Protein AF-A0A7J4K0M2-F1 (afdb_monomer_lite)

Organism: NCBI:txid3101447

Structure (mmCIF, N/CA/C/O backbone):
data_AF-A0A7J4K0M2-F1
#
_entry.id   AF-A0A7J4K0M2-F1
#
loop_
_atom_site.group_PDB
_atom_site.id
_atom_site.type_symbol
_atom_site.label_atom_id
_atom_site.label_alt_id
_atom_site.label_comp_id
_atom_site.label_asym_id
_atom_site.label_entity_id
_atom_site.label_seq_id
_atom_site.pdbx_PDB_ins_code
_atom_site.Cartn_x
_atom_site.Cartn_y
_atom_site.Cartn_z
_atom_site.occupancy
_atom_site.B_iso_or_equiv
_atom_site.auth_seq_id
_atom_site.auth_comp_id
_atom_site.auth_asym_id
_atom_site.auth_atom_id
_atom_site.pdbx_PDB_model_num
ATOM 1 N N . MET A 1 1 ? -22.565 -13.867 -34.233 1.00 44.91 1 MET A N 1
ATOM 2 C CA . MET A 1 1 ? -23.726 -13.096 -33.712 1.00 44.91 1 MET A CA 1
ATOM 3 C C . MET A 1 1 ? -25.072 -13.389 -34.415 1.00 44.91 1 MET A C 1
ATOM 5 O O . MET A 1 1 ? -25.960 -12.547 -34.365 1.00 44.91 1 MET A O 1
ATOM 9 N N . LYS A 1 2 ? -25.296 -14.571 -35.024 1.00 45.34 2 LYS A N 1
ATOM 10 C CA . LYS A 1 2 ? -26.589 -14.912 -35.670 1.00 45.34 2 LYS A CA 1
ATOM 11 C C . LYS A 1 2 ? -27.411 -16.004 -34.957 1.00 45.34 2 LYS A C 1
ATOM 13 O O . LYS A 1 2 ? -28.604 -16.090 -35.205 1.00 45.34 2 LYS A O 1
ATOM 18 N N . SER A 1 3 ? -26.832 -16.767 -34.023 1.00 48.00 3 SER A N 1
ATOM 19 C CA . SER A 1 3 ? -27.530 -17.862 -33.319 1.00 48.00 3 SER A CA 1
ATOM 20 C C . SER A 1 3 ? -28.345 -17.417 -32.094 1.00 48.00 3 SER A C 1
ATOM 22 O O . SER A 1 3 ? -29.377 -18.010 -31.801 1.00 48.00 3 SER A O 1
ATOM 24 N N . GLY A 1 4 ? -27.950 -16.333 -31.414 1.00 55.62 4 GLY A N 1
ATOM 25 C CA . GLY A 1 4 ? -28.650 -15.850 -30.212 1.00 55.62 4 GLY A CA 1
ATOM 26 C C . GLY A 1 4 ? -30.028 -15.227 -30.479 1.00 55.62 4 GLY A C 1
ATOM 27 O O . GLY A 1 4 ? -30.921 -15.330 -29.644 1.00 55.62 4 GLY A O 1
ATOM 28 N N . LYS A 1 5 ? -30.239 -14.633 -31.664 1.00 64.31 5 LYS A N 1
ATOM 29 C CA . LYS A 1 5 ? -31.531 -14.021 -32.028 1.00 64.31 5 LYS A CA 1
ATOM 30 C C . LYS A 1 5 ? -32.625 -15.057 -32.294 1.00 64.31 5 LYS A C 1
ATOM 32 O O . LYS A 1 5 ? -33.786 -14.775 -32.028 1.00 64.31 5 LYS A O 1
ATOM 37 N N . LEU A 1 6 ? -32.262 -16.252 -32.768 1.00 68.00 6 LEU A N 1
ATOM 38 C CA . LEU A 1 6 ? -33.229 -17.318 -33.033 1.00 68.00 6 LEU A CA 1
ATOM 39 C C . LEU A 1 6 ? -33.710 -17.970 -31.729 1.00 68.00 6 LEU A C 1
ATOM 41 O O . LEU A 1 6 ? -34.905 -18.176 -31.561 1.00 68.00 6 LEU A O 1
ATOM 45 N N . ALA A 1 7 ? -32.802 -18.197 -30.774 1.00 73.31 7 ALA A N 1
ATOM 46 C CA . ALA A 1 7 ? -33.164 -18.703 -29.450 1.00 73.31 7 ALA A CA 1
ATOM 47 C C . ALA A 1 7 ? -34.075 -17.722 -28.694 1.00 73.31 7 ALA A C 1
ATOM 49 O O . ALA A 1 7 ? -35.060 -18.144 -28.099 1.00 73.31 7 ALA A O 1
ATOM 50 N N . LEU A 1 8 ? -33.803 -16.413 -28.789 1.00 72.25 8 LEU A N 1
ATOM 51 C CA . LEU A 1 8 ? -34.646 -15.380 -28.185 1.00 72.25 8 LEU A CA 1
ATOM 52 C C . LEU A 1 8 ? -36.033 -15.302 -28.846 1.00 72.25 8 LEU A C 1
ATOM 54 O O . LEU A 1 8 ? -37.028 -15.178 -28.144 1.00 72.25 8 LEU A O 1
ATOM 58 N N . LEU A 1 9 ? -36.121 -15.435 -30.174 1.00 76.62 9 LEU A N 1
ATOM 59 C CA . LEU A 1 9 ? -37.403 -15.465 -30.890 1.00 76.62 9 LEU A CA 1
ATOM 60 C C . LEU A 1 9 ? -38.241 -16.703 -30.546 1.00 76.62 9 LEU A C 1
ATOM 62 O O . LEU A 1 9 ? -39.452 -16.581 -30.394 1.00 76.62 9 LEU A O 1
ATOM 66 N N . VAL A 1 10 ? -37.612 -17.869 -30.369 1.00 79.38 10 VAL A N 1
ATOM 67 C CA . VAL A 1 10 ? -38.305 -19.099 -29.945 1.00 79.38 10 VAL A CA 1
ATOM 68 C C . VAL A 1 10 ? -38.773 -18.992 -28.492 1.00 79.38 10 VAL A C 1
ATOM 70 O O . VAL A 1 10 ? -39.888 -19.404 -28.187 1.00 79.38 10 VAL A O 1
ATOM 73 N N . LEU A 1 11 ? -37.981 -18.373 -27.610 1.00 78.12 11 LEU A N 1
ATOM 74 C CA . LEU A 1 11 ? -38.375 -18.112 -26.221 1.00 78.12 11 LEU A CA 1
ATOM 75 C C . LEU A 1 11 ? -39.518 -17.097 -26.129 1.00 78.12 11 LEU A C 1
ATOM 77 O O . LEU A 1 11 ? -40.453 -17.321 -25.369 1.00 78.12 11 LEU A O 1
ATOM 81 N N . ILE A 1 12 ? -39.493 -16.032 -26.938 1.00 76.38 12 ILE A N 1
ATOM 82 C CA . ILE A 1 12 ? -40.588 -15.055 -27.025 1.00 76.38 12 ILE A CA 1
ATOM 83 C C . ILE A 1 12 ? -41.847 -15.717 -27.596 1.00 76.38 12 ILE A C 1
ATOM 85 O O . ILE A 1 12 ? -42.924 -15.522 -27.047 1.00 76.38 12 ILE A O 1
ATOM 89 N N . ALA A 1 13 ? -41.735 -16.550 -28.635 1.00 75.94 13 ALA A N 1
ATOM 90 C CA . ALA A 1 13 ? -42.877 -17.275 -29.195 1.00 75.94 13 ALA A CA 1
ATOM 91 C C . ALA A 1 13 ? -43.471 -18.289 -28.201 1.00 75.94 13 ALA A C 1
ATOM 93 O O . ALA A 1 13 ? -44.691 -18.393 -28.094 1.00 75.94 13 ALA A O 1
ATOM 94 N N . ALA A 1 14 ? -42.631 -18.985 -27.429 1.00 75.94 14 ALA A N 1
ATOM 95 C CA . ALA A 1 14 ? -43.069 -19.892 -26.370 1.00 75.94 14 ALA A CA 1
ATOM 96 C C . ALA A 1 14 ? -43.711 -19.142 -25.191 1.00 75.94 14 ALA A C 1
ATOM 98 O O . ALA A 1 14 ? -44.713 -19.613 -24.657 1.00 75.94 14 ALA A O 1
ATOM 99 N N . LEU A 1 15 ? -43.202 -17.957 -24.824 1.00 68.38 15 LEU A N 1
ATOM 100 C CA . LEU A 1 15 ? -43.820 -17.098 -23.808 1.00 68.38 15 LEU A CA 1
ATOM 101 C C . LEU A 1 15 ? -45.160 -16.527 -24.287 1.00 68.38 15 LEU A C 1
ATOM 103 O O . LEU A 1 15 ? -46.108 -16.481 -23.514 1.00 68.38 15 LEU A O 1
ATOM 107 N N . VAL A 1 16 ? -45.265 -16.134 -25.560 1.00 70.81 16 VAL A N 1
ATOM 108 C CA . VAL A 1 16 ? -46.519 -15.663 -26.169 1.00 70.81 16 VAL A CA 1
ATOM 109 C C . VAL A 1 16 ? -47.541 -16.800 -26.256 1.00 70.81 16 VAL A C 1
ATOM 111 O O . VAL A 1 16 ? -48.715 -16.566 -25.987 1.00 70.81 16 VAL A O 1
ATOM 114 N N . LEU A 1 17 ? -47.118 -18.042 -26.529 1.00 62.41 17 LEU A N 1
ATOM 115 C CA . LEU A 1 17 ? -47.999 -19.213 -26.448 1.00 62.41 17 LEU A CA 1
ATOM 116 C C . LEU A 1 17 ? -48.424 -19.519 -25.002 1.00 62.41 17 LEU A C 1
ATOM 118 O O . LEU A 1 17 ? -49.601 -19.758 -24.758 1.00 62.41 17 LEU A O 1
ATOM 122 N N . LEU A 1 18 ? -47.510 -19.461 -24.029 1.00 58.25 18 LEU A N 1
ATOM 123 C CA . LEU A 1 18 ? -47.832 -19.672 -22.610 1.00 58.25 18 LEU A CA 1
ATOM 124 C C . LEU A 1 18 ? -48.759 -18.579 -22.048 1.00 58.25 18 LEU A C 1
ATOM 126 O O . LEU A 1 18 ? -49.640 -18.889 -21.249 1.00 58.25 18 LEU A O 1
ATOM 130 N N . LEU A 1 19 ? -48.627 -17.334 -22.514 1.00 54.62 19 LEU A N 1
ATOM 131 C CA . LEU A 1 19 ? -49.538 -16.230 -22.186 1.00 54.62 19 LEU A CA 1
ATOM 132 C C . LEU A 1 19 ? -50.875 -16.309 -22.946 1.00 54.62 19 LEU A C 1
ATOM 134 O O . LEU A 1 19 ? -51.877 -15.789 -22.463 1.00 54.62 19 LEU A O 1
ATOM 138 N N . ALA A 1 20 ? -50.928 -16.988 -24.097 1.00 52.66 20 ALA A N 1
ATOM 139 C CA . ALA A 1 20 ? -52.177 -17.252 -24.816 1.00 52.66 20 ALA A CA 1
ATOM 140 C C . ALA A 1 20 ? -53.001 -18.394 -24.183 1.00 52.66 20 ALA A C 1
ATOM 142 O O . ALA A 1 20 ? -54.226 -18.397 -24.301 1.00 52.66 20 ALA A O 1
ATOM 143 N N . PHE A 1 21 ? -52.359 -19.331 -23.471 1.00 49.94 21 PHE A N 1
ATOM 144 C CA . PHE A 1 21 ? -53.031 -20.436 -22.768 1.00 49.94 21 PHE A CA 1
ATOM 145 C C . PHE A 1 21 ? -53.346 -20.157 -21.289 1.00 49.94 21 PHE A C 1
ATOM 147 O O . PHE A 1 21 ? -54.153 -20.876 -20.703 1.00 49.94 21 PHE A O 1
ATOM 154 N N . SER A 1 22 ? -52.821 -19.078 -20.699 1.00 45.56 22 SER A N 1
ATOM 155 C CA . SER A 1 22 ? -53.290 -18.550 -19.406 1.00 45.56 22 SER A CA 1
ATOM 156 C C . SER A 1 22 ? -54.502 -17.623 -19.544 1.00 45.56 22 SER A C 1
ATOM 158 O O . SER A 1 22 ? -54.802 -16.838 -18.641 1.00 45.56 22 SER A O 1
ATOM 160 N N . GLY A 1 23 ? -55.236 -17.745 -20.658 1.00 41.16 23 GLY A N 1
ATOM 161 C CA . GLY A 1 23 ? -56.584 -17.227 -20.809 1.00 41.16 23 GLY A CA 1
ATOM 162 C C . GLY A 1 23 ? -57.486 -17.819 -19.735 1.00 41.16 23 GLY A C 1
ATOM 163 O O . GLY A 1 23 ? -58.198 -18.794 -19.972 1.00 41.16 23 GLY A O 1
ATOM 164 N N . CYS A 1 24 ? -57.473 -17.203 -18.550 1.00 40.94 24 CYS A N 1
ATOM 165 C CA . CYS A 1 24 ? -58.581 -17.233 -17.623 1.00 40.94 24 CYS A CA 1
ATOM 166 C C . CYS A 1 24 ? -59.813 -16.978 -18.472 1.00 40.94 24 CYS A C 1
ATOM 168 O O . CYS A 1 24 ? -60.015 -15.874 -18.986 1.00 40.94 24 CYS A O 1
ATOM 170 N N . VAL A 1 25 ? -60.607 -18.031 -18.645 1.00 42.66 25 VAL A N 1
ATOM 171 C CA . VAL A 1 25 ? -61.993 -17.933 -19.047 1.00 42.66 25 VAL A CA 1
ATOM 172 C C . VAL A 1 25 ? -62.579 -16.920 -18.077 1.00 42.66 25 VAL A C 1
ATOM 174 O O . VAL A 1 25 ? -62.944 -17.259 -16.951 1.00 42.66 25 VAL A O 1
ATOM 177 N N . LYS A 1 26 ? -62.653 -15.649 -18.493 1.00 42.09 26 LYS A N 1
ATOM 178 C CA . LYS A 1 26 ? -63.686 -14.759 -18.001 1.00 42.09 26 LYS A CA 1
ATOM 179 C C . LYS A 1 26 ? -64.941 -15.501 -18.408 1.00 42.09 26 LYS A C 1
ATOM 181 O O . LYS A 1 26 ? -65.437 -15.340 -19.522 1.00 42.09 26 LYS A O 1
ATOM 186 N N . LYS A 1 27 ? -65.440 -16.369 -17.515 1.00 36.16 27 LYS A N 1
ATOM 187 C CA . LYS A 1 27 ? -66.864 -16.637 -17.457 1.00 36.16 27 LYS A CA 1
ATOM 188 C C . LYS A 1 27 ? -67.434 -15.240 -17.598 1.00 36.16 27 LYS A C 1
ATOM 190 O O . LYS A 1 27 ? -67.115 -14.370 -16.785 1.00 36.16 27 LYS A O 1
ATOM 195 N N . LYS A 1 28 ? -68.170 -14.999 -18.682 1.00 41.06 28 LYS A N 1
ATOM 196 C CA . LYS A 1 28 ? -69.174 -13.951 -18.690 1.00 41.06 28 LYS A CA 1
ATOM 197 C C . LYS A 1 28 ? -70.063 -14.327 -17.509 1.00 41.06 28 LYS A C 1
ATOM 199 O O . LYS A 1 28 ? -71.026 -15.069 -17.660 1.00 41.06 28 LYS A O 1
ATOM 204 N N . VAL A 1 29 ? -69.658 -13.909 -16.305 1.00 40.59 29 VAL A N 1
ATOM 205 C CA . VAL A 1 29 ? -70.594 -13.605 -15.244 1.00 40.59 29 VAL A CA 1
ATOM 206 C C . VAL A 1 29 ? -71.564 -12.712 -15.990 1.00 40.59 29 VAL A C 1
ATOM 208 O O . VAL A 1 29 ? -71.093 -11.754 -16.620 1.00 40.59 29 VAL A O 1
ATOM 211 N N . PRO A 1 30 ? -72.841 -13.114 -16.113 1.00 45.56 30 PRO A N 1
ATOM 212 C CA . PRO A 1 30 ? -73.811 -12.267 -16.774 1.00 45.56 30 PRO A CA 1
ATOM 213 C C . PRO A 1 30 ? -73.574 -10.897 -16.170 1.00 45.56 30 PRO A C 1
ATOM 215 O O . PRO A 1 30 ? -73.501 -10.793 -14.943 1.00 45.56 30 PRO A O 1
ATOM 218 N N . THR A 1 31 ? -73.286 -9.908 -17.015 1.00 52.91 31 THR A N 1
ATOM 219 C CA . THR A 1 31 ? -73.242 -8.511 -16.613 1.00 52.91 31 THR A CA 1
ATOM 220 C C . THR A 1 31 ? -74.656 -8.225 -16.152 1.00 52.91 31 THR A C 1
ATOM 222 O O . THR A 1 31 ? -75.487 -7.745 -16.920 1.00 52.91 31 THR A O 1
ATOM 225 N N . LYS A 1 32 ? -74.970 -8.674 -14.932 1.00 59.66 32 LYS A N 1
ATOM 226 C CA . LYS A 1 32 ? -76.090 -8.192 -14.174 1.00 59.66 32 LYS A CA 1
ATOM 227 C C . LYS A 1 32 ? -75.819 -6.716 -14.176 1.00 59.66 32 LYS A C 1
ATOM 229 O O . LYS A 1 32 ? -74.726 -6.287 -13.795 1.00 59.66 32 LYS A O 1
ATOM 234 N N . ASP A 1 33 ? -76.773 -6.015 -14.764 1.00 78.00 33 ASP A N 1
ATOM 235 C CA . ASP A 1 33 ? -76.841 -4.577 -14.707 1.00 78.00 33 ASP A CA 1
ATOM 236 C C . ASP A 1 33 ? -76.338 -4.163 -13.313 1.00 78.00 33 ASP A C 1
ATOM 238 O O . ASP A 1 33 ? -76.834 -4.698 -12.312 1.00 78.00 33 ASP A O 1
ATOM 242 N N . PRO A 1 34 ? -75.289 -3.334 -13.229 1.00 77.69 34 PRO A N 1
ATOM 243 C CA . PRO A 1 34 ? -74.692 -2.959 -11.958 1.00 77.69 34 PRO A CA 1
ATOM 244 C C . PRO A 1 34 ? -75.731 -2.432 -10.948 1.00 77.69 34 PRO A C 1
ATOM 246 O O . PRO A 1 34 ? -75.582 -2.646 -9.744 1.00 77.69 34 PRO A O 1
ATOM 249 N N . ALA A 1 35 ? -76.837 -1.851 -11.433 1.00 79.75 35 ALA A N 1
ATOM 250 C CA . ALA A 1 35 ? -77.983 -1.460 -10.616 1.00 79.75 35 ALA A CA 1
ATOM 251 C C . ALA A 1 35 ? -78.765 -2.662 -10.051 1.00 79.75 35 ALA A C 1
ATOM 253 O O . ALA A 1 35 ? -79.168 -2.654 -8.888 1.00 79.75 35 ALA A O 1
ATOM 254 N N . VAL A 1 36 ? -78.947 -3.723 -10.843 1.00 82.94 36 VAL A N 1
ATOM 255 C CA . VAL A 1 36 ? -79.586 -4.979 -10.409 1.00 82.94 36 VAL A CA 1
ATOM 256 C C . VAL A 1 36 ? -78.719 -5.696 -9.376 1.00 82.94 36 VAL A C 1
ATOM 258 O O . VAL A 1 36 ? -79.241 -6.186 -8.376 1.00 82.94 36 VAL A O 1
ATOM 261 N N . LEU A 1 37 ? -77.396 -5.715 -9.567 1.00 82.75 37 LEU A N 1
ATOM 262 C CA . LEU A 1 37 ? -76.477 -6.271 -8.574 1.00 82.75 37 LEU A CA 1
ATOM 263 C C . LEU A 1 37 ? -76.549 -5.484 -7.258 1.00 82.75 37 LEU A C 1
ATOM 265 O O . LEU A 1 37 ? -76.690 -6.085 -6.198 1.00 82.75 37 LEU A O 1
ATOM 269 N N . ALA A 1 38 ? -76.549 -4.150 -7.315 1.00 80.69 38 ALA A N 1
ATOM 270 C CA . ALA A 1 38 ? -76.698 -3.313 -6.126 1.00 80.69 38 ALA A CA 1
ATOM 271 C C . ALA A 1 38 ? -78.036 -3.547 -5.395 1.00 80.69 38 ALA A C 1
ATOM 273 O O . ALA A 1 38 ? -78.074 -3.577 -4.163 1.00 80.69 38 ALA A O 1
ATOM 274 N N . GLN A 1 39 ? -79.129 -3.782 -6.129 1.00 84.25 39 GLN A N 1
ATOM 275 C CA . GLN A 1 39 ? -80.423 -4.125 -5.534 1.00 84.25 39 GLN A CA 1
ATOM 276 C C . GLN A 1 39 ? -80.382 -5.472 -4.791 1.00 84.25 39 GLN A C 1
ATOM 278 O O . GLN A 1 39 ? -81.002 -5.619 -3.735 1.00 84.25 39 GLN A O 1
ATOM 283 N N . GLU A 1 40 ? -79.646 -6.455 -5.313 1.00 84.50 40 GLU A N 1
ATOM 284 C CA . GLU A 1 40 ? -79.414 -7.734 -4.635 1.00 84.50 40 GLU A CA 1
ATOM 285 C C . GLU A 1 40 ? -78.525 -7.565 -3.397 1.00 84.50 40 GLU A C 1
ATOM 287 O O . GLU A 1 40 ? -78.849 -8.121 -2.346 1.00 84.50 40 GLU A O 1
ATOM 292 N N . CYS A 1 41 ? -77.480 -6.734 -3.473 1.00 84.94 41 CYS A N 1
ATOM 293 C CA . CYS A 1 41 ? -76.622 -6.417 -2.329 1.00 84.94 41 CYS A CA 1
ATOM 294 C C . CYS A 1 41 ? -77.411 -5.783 -1.173 1.00 84.94 41 CYS A C 1
ATOM 296 O O . CYS A 1 41 ? -77.132 -6.061 -0.009 1.00 84.94 41 CYS A O 1
ATOM 298 N N . GLY A 1 42 ? -78.459 -5.002 -1.463 1.00 82.50 42 GLY A N 1
ATOM 299 C CA . GLY A 1 42 ? -79.339 -4.418 -0.445 1.00 82.50 42 GLY A CA 1
ATOM 300 C C . GLY A 1 42 ? -79.988 -5.442 0.499 1.00 82.50 42 GLY A C 1
ATOM 301 O O . GLY A 1 42 ? -80.271 -5.096 1.648 1.00 82.50 42 GLY A O 1
ATOM 302 N N . LYS A 1 43 ? -80.163 -6.693 0.043 1.00 85.56 43 LYS A N 1
ATOM 303 C CA . LYS A 1 43 ? -80.765 -7.808 0.799 1.00 85.56 43 LYS A CA 1
ATOM 304 C C . LYS A 1 43 ? -79.779 -8.544 1.712 1.00 85.56 43 LYS A C 1
ATOM 306 O O . LYS A 1 43 ? -80.206 -9.406 2.473 1.00 85.56 43 LYS A O 1
ATOM 311 N N . LEU A 1 44 ? -78.483 -8.251 1.612 1.00 85.75 44 LEU A N 1
ATOM 312 C CA . LEU A 1 44 ? -77.445 -8.851 2.447 1.00 85.75 44 LEU A CA 1
ATOM 313 C C . LEU A 1 44 ? -77.243 -8.039 3.738 1.00 85.75 44 LEU A C 1
ATOM 315 O O . LEU A 1 44 ? -77.559 -6.845 3.799 1.00 85.75 44 LEU A O 1
ATOM 319 N N . GLU A 1 45 ? -76.688 -8.690 4.760 1.00 79.69 45 GLU A N 1
ATOM 320 C CA . GLU A 1 45 ? -76.345 -8.098 6.059 1.00 79.69 45 GLU A CA 1
ATOM 321 C C . GLU A 1 45 ? -74.867 -8.354 6.407 1.00 79.69 45 GLU A C 1
ATOM 323 O O . GLU A 1 45 ? -74.258 -9.318 5.938 1.00 79.69 45 GLU A O 1
ATOM 328 N N . GLY A 1 46 ? -74.278 -7.481 7.231 1.00 78.38 46 GLY A N 1
ATOM 329 C CA . GLY A 1 46 ? -72.888 -7.599 7.686 1.00 78.38 46 GLY A CA 1
ATOM 330 C C . GLY A 1 46 ? -71.835 -7.408 6.583 1.00 78.38 46 GLY A C 1
ATOM 331 O O . GLY A 1 46 ? -72.078 -6.761 5.569 1.00 78.38 46 GLY A O 1
ATOM 332 N N . VAL A 1 47 ? -70.642 -7.983 6.779 1.00 73.81 47 VAL A N 1
ATOM 333 C CA . VAL A 1 47 ? -69.446 -7.761 5.933 1.00 73.81 47 VAL A CA 1
ATOM 334 C C . VAL A 1 47 ? -69.667 -8.137 4.459 1.00 73.81 47 VAL A C 1
ATOM 336 O O . VAL A 1 47 ? -69.157 -7.460 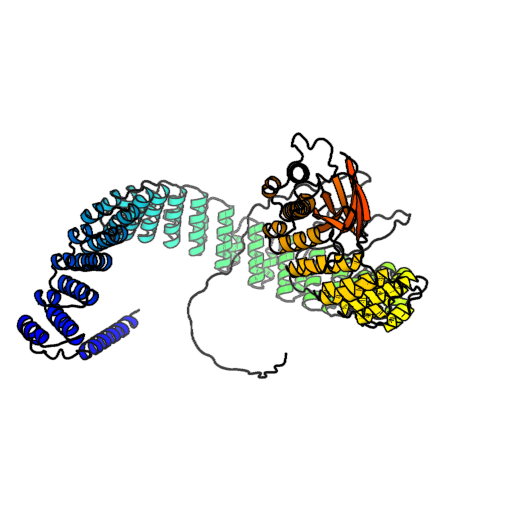3.567 1.00 73.81 47 VAL A O 1
ATOM 339 N N . GLY A 1 48 ? -70.479 -9.169 4.195 1.00 78.69 48 GLY A N 1
ATOM 340 C CA . GLY A 1 48 ? -70.797 -9.616 2.833 1.00 78.69 48 GLY A CA 1
ATOM 341 C C . GLY A 1 48 ? -71.649 -8.624 2.036 1.00 78.69 48 GLY A C 1
ATOM 342 O O . GLY A 1 48 ? -71.639 -8.658 0.806 1.00 78.69 48 GLY A O 1
ATOM 343 N N . LYS A 1 49 ? -72.352 -7.710 2.718 1.00 83.19 49 LYS A N 1
ATOM 344 C CA . LYS A 1 49 ? -73.092 -6.614 2.087 1.00 83.19 49 LYS A CA 1
ATOM 345 C C . LYS A 1 49 ? -72.139 -5.599 1.454 1.00 83.19 49 LYS A C 1
ATOM 347 O O . LYS A 1 49 ? -72.285 -5.275 0.278 1.00 83.19 49 LYS A O 1
ATOM 352 N N . ASP A 1 50 ? -71.143 -5.156 2.216 1.00 84.38 50 ASP A N 1
ATOM 353 C CA . ASP A 1 50 ? -70.158 -4.164 1.776 1.00 84.38 50 ASP A CA 1
ATOM 354 C C . ASP A 1 50 ? -69.277 -4.711 0.639 1.00 84.38 50 ASP A C 1
ATOM 356 O O . ASP A 1 50 ? -69.027 -4.011 -0.341 1.00 84.38 50 ASP A O 1
ATOM 360 N N . ASP A 1 51 ? -68.881 -5.990 0.705 1.00 84.62 51 ASP A N 1
ATOM 361 C CA . ASP A 1 51 ? -68.110 -6.649 -0.363 1.00 84.62 51 ASP A CA 1
ATOM 362 C C . ASP A 1 51 ? -68.919 -6.797 -1.664 1.00 84.62 51 ASP A C 1
ATOM 364 O O . ASP A 1 51 ? -68.383 -6.631 -2.762 1.00 84.62 51 ASP A O 1
ATOM 368 N N . CYS A 1 52 ? -70.226 -7.061 -1.555 1.00 82.44 52 CYS A N 1
ATOM 369 C CA . CYS A 1 52 ? -71.133 -7.093 -2.702 1.00 82.44 52 CYS A CA 1
ATOM 370 C C . CYS A 1 52 ? -71.250 -5.707 -3.357 1.00 82.44 52 CYS A C 1
ATOM 372 O O . CYS A 1 52 ? -71.140 -5.581 -4.580 1.00 82.44 52 CYS A O 1
ATOM 374 N N . PHE A 1 53 ? -71.407 -4.646 -2.558 1.00 84.69 53 PHE A N 1
ATOM 375 C CA . PHE A 1 53 ? -71.460 -3.278 -3.077 1.00 84.69 53 PHE A CA 1
ATOM 376 C C . PHE A 1 53 ? -70.126 -2.817 -3.683 1.00 84.69 53 PHE A C 1
ATOM 378 O O . PHE A 1 53 ? -70.143 -2.142 -4.712 1.00 84.69 53 PHE A O 1
ATOM 385 N N . LEU A 1 54 ? -68.978 -3.243 -3.143 1.00 82.69 54 LEU A N 1
ATOM 386 C CA . LEU A 1 54 ? -67.665 -3.021 -3.764 1.00 82.69 54 LEU A CA 1
ATOM 387 C C . LEU A 1 54 ? -67.578 -3.637 -5.167 1.00 82.69 54 LEU A C 1
ATOM 389 O O . LEU A 1 54 ? -67.081 -2.999 -6.095 1.00 82.69 54 LEU A O 1
ATOM 393 N N . GLN A 1 55 ? -68.098 -4.855 -5.349 1.00 82.31 55 GLN A N 1
ATOM 394 C CA . GLN A 1 55 ? -68.151 -5.498 -6.665 1.00 82.31 55 GLN A CA 1
ATOM 395 C C . GLN A 1 55 ? -69.083 -4.760 -7.633 1.00 82.31 55 GLN A C 1
ATOM 397 O O . GLN A 1 55 ? -68.736 -4.595 -8.801 1.00 82.31 55 GLN A O 1
ATOM 402 N N . ALA A 1 56 ? -70.237 -4.277 -7.163 1.00 81.44 56 ALA A N 1
ATOM 403 C CA . ALA A 1 56 ? -71.150 -3.475 -7.980 1.00 81.44 56 ALA A CA 1
ATOM 404 C C . ALA A 1 56 ? -70.528 -2.133 -8.408 1.00 81.44 56 ALA A C 1
ATOM 406 O O . ALA A 1 56 ? -70.669 -1.720 -9.561 1.00 81.44 56 ALA A O 1
ATOM 407 N N . ALA A 1 57 ? -69.785 -1.479 -7.515 1.00 82.31 57 ALA A N 1
ATOM 408 C CA . ALA A 1 57 ? -69.067 -0.246 -7.818 1.00 82.31 57 ALA A CA 1
ATOM 409 C C . ALA A 1 57 ? -67.899 -0.454 -8.792 1.00 82.31 57 ALA A C 1
ATOM 411 O O . ALA A 1 57 ? -67.709 0.360 -9.691 1.00 82.31 57 ALA A O 1
ATOM 412 N N . ALA A 1 58 ? -67.168 -1.569 -8.688 1.00 79.00 58 ALA A N 1
ATOM 413 C CA . ALA A 1 58 ? -66.120 -1.933 -9.647 1.00 79.00 58 ALA A CA 1
ATOM 414 C C . ALA A 1 58 ? -66.652 -2.126 -11.084 1.00 79.00 58 ALA A C 1
ATOM 416 O O . ALA A 1 58 ? -65.884 -2.075 -12.043 1.00 79.00 58 ALA A O 1
ATOM 417 N N . LEU A 1 59 ? -67.966 -2.321 -11.243 1.00 79.12 59 LEU A N 1
ATOM 418 C CA . LEU A 1 59 ? -68.666 -2.366 -12.530 1.00 79.12 59 LEU A CA 1
ATOM 419 C C . LEU A 1 59 ? -69.229 -0.996 -12.968 1.00 79.12 59 LEU A C 1
ATOM 421 O O . LEU A 1 59 ? -69.973 -0.933 -13.945 1.00 79.12 59 LEU A O 1
ATOM 425 N N . GLY A 1 60 ? -68.892 0.092 -12.267 1.00 77.00 60 GLY A N 1
ATOM 426 C CA . GLY A 1 60 ? -69.272 1.467 -12.609 1.00 77.00 60 GLY A CA 1
ATOM 427 C C . GLY A 1 60 ? -70.554 1.989 -11.945 1.00 77.00 60 GLY A C 1
ATOM 428 O O . GLY A 1 60 ? -70.990 3.091 -12.276 1.00 77.00 60 GLY A O 1
ATOM 429 N N . PHE A 1 61 ? -71.185 1.253 -11.016 1.00 85.06 61 PHE A N 1
ATOM 430 C CA . PHE A 1 61 ? -72.397 1.733 -10.331 1.00 85.06 61 PHE A CA 1
ATOM 431 C C . PHE A 1 61 ? -72.079 2.647 -9.150 1.00 85.06 61 PHE A C 1
ATOM 433 O O . PHE A 1 61 ? -71.908 2.197 -8.018 1.00 85.06 61 PHE A O 1
ATOM 440 N N . ALA A 1 62 ? -72.060 3.952 -9.402 1.00 81.38 62 ALA A N 1
ATOM 441 C CA . ALA A 1 62 ? -71.711 4.942 -8.389 1.00 81.38 62 ALA A CA 1
ATOM 442 C C . ALA A 1 62 ? -72.536 4.902 -7.083 1.00 81.38 62 ALA A C 1
ATOM 444 O O . ALA A 1 62 ? -71.930 5.020 -6.015 1.00 81.38 62 ALA A O 1
ATOM 445 N N . PRO A 1 63 ? -73.871 4.690 -7.106 1.00 87.62 63 PRO A N 1
ATOM 446 C CA . PRO A 1 63 ? -74.668 4.664 -5.876 1.00 87.62 63 PRO A CA 1
ATOM 447 C C . PRO A 1 63 ? -74.348 3.490 -4.932 1.00 87.62 63 PRO A C 1
ATOM 449 O O . PRO A 1 63 ? -74.737 3.527 -3.764 1.00 87.62 63 PRO A O 1
ATOM 452 N N . ALA A 1 64 ? -73.637 2.451 -5.396 1.00 85.38 64 ALA A N 1
ATOM 453 C CA . ALA A 1 64 ? -73.241 1.332 -4.536 1.00 85.38 64 ALA A CA 1
ATOM 454 C C . ALA A 1 64 ? -72.313 1.777 -3.400 1.00 85.38 64 ALA A C 1
ATOM 456 O O . ALA A 1 64 ? -72.484 1.324 -2.271 1.00 85.38 64 ALA A O 1
ATOM 457 N N . CYS A 1 65 ? -71.374 2.691 -3.663 1.00 89.44 65 CYS A N 1
ATOM 458 C CA . CYS A 1 65 ? -70.424 3.133 -2.643 1.00 89.44 65 CYS A CA 1
ATOM 459 C C . CYS A 1 65 ? -71.101 3.911 -1.507 1.00 89.44 65 CYS A C 1
ATOM 461 O O . CYS A 1 65 ? -70.684 3.814 -0.356 1.00 89.44 65 CYS A O 1
ATOM 463 N N . ASP A 1 66 ? -72.190 4.634 -1.790 1.00 89.06 66 ASP A N 1
ATOM 464 C CA . ASP A 1 66 ? -72.951 5.343 -0.757 1.00 89.06 66 ASP A CA 1
ATOM 465 C C . ASP A 1 66 ? -73.608 4.374 0.247 1.00 89.06 66 ASP A C 1
ATOM 467 O O . ASP A 1 66 ? -73.795 4.741 1.410 1.00 89.06 66 ASP A O 1
ATOM 471 N N . SER A 1 67 ? -73.875 3.133 -0.181 1.00 87.19 67 SER A N 1
ATOM 472 C CA . SER A 1 67 ? -74.549 2.080 0.595 1.00 87.19 67 SER A CA 1
ATOM 473 C C . SER A 1 67 ? -73.615 1.241 1.480 1.00 87.19 67 SER A C 1
ATOM 475 O O . SER A 1 67 ? -74.103 0.402 2.237 1.00 87.19 67 SER A O 1
ATOM 477 N N . ILE A 1 68 ? -72.298 1.452 1.394 1.00 88.12 68 ILE A N 1
ATOM 478 C CA . ILE A 1 68 ? -71.296 0.769 2.225 1.00 88.12 68 ILE A CA 1
ATOM 479 C C . ILE A 1 68 ? -71.245 1.426 3.606 1.00 88.12 68 ILE A C 1
ATOM 481 O O . ILE A 1 68 ? -71.202 2.658 3.708 1.00 88.12 68 ILE A O 1
ATOM 485 N N . ILE A 1 69 ? -71.250 0.609 4.663 1.00 85.38 69 ILE A N 1
ATOM 486 C CA . ILE A 1 69 ? -71.224 1.095 6.051 1.00 85.38 69 ILE A CA 1
ATOM 487 C C . ILE A 1 69 ? -69.784 1.267 6.544 1.00 85.38 69 ILE A C 1
ATOM 489 O O . ILE A 1 69 ? -69.479 2.282 7.171 1.00 85.38 69 ILE A O 1
ATOM 493 N N . ASP A 1 70 ? -68.894 0.309 6.263 1.00 87.50 70 ASP A N 1
ATOM 494 C CA . ASP A 1 70 ? -67.487 0.396 6.662 1.00 87.50 70 ASP A CA 1
ATOM 495 C C . ASP A 1 70 ? -66.784 1.571 5.962 1.00 87.50 70 ASP A C 1
ATOM 497 O O . ASP A 1 70 ? -66.673 1.616 4.735 1.00 87.50 70 ASP A O 1
ATOM 501 N N . ALA A 1 71 ? -66.303 2.536 6.748 1.00 87.06 71 ALA A N 1
ATOM 502 C CA . ALA A 1 71 ? -65.733 3.777 6.228 1.00 87.06 71 ALA A CA 1
ATOM 503 C C . ALA A 1 71 ? -64.480 3.554 5.361 1.00 87.06 71 ALA A C 1
ATOM 505 O O . ALA A 1 71 ? -64.288 4.262 4.374 1.00 87.06 71 ALA A O 1
ATOM 506 N N . VAL A 1 72 ? -63.653 2.551 5.679 1.00 89.38 72 VAL A N 1
ATOM 507 C CA . VAL A 1 72 ? -62.432 2.246 4.917 1.00 89.38 72 VAL A CA 1
ATOM 508 C C . VAL A 1 72 ? -62.800 1.604 3.584 1.00 89.38 72 VAL A C 1
ATOM 510 O O . VAL A 1 72 ? -62.317 2.037 2.537 1.00 89.38 72 VAL A O 1
ATOM 513 N N . LYS A 1 73 ? -63.708 0.620 3.592 1.00 87.31 73 LYS A N 1
ATOM 514 C CA . LYS A 1 73 ? -64.214 -0.005 2.360 1.00 87.31 73 LYS A CA 1
ATOM 515 C C . LYS A 1 73 ? -64.959 0.995 1.488 1.00 87.31 73 LYS A C 1
ATOM 517 O O . LYS A 1 73 ? -64.839 0.942 0.269 1.00 87.31 73 LYS A O 1
ATOM 522 N N . LYS A 1 74 ? -65.697 1.922 2.094 1.00 89.50 74 LYS A N 1
ATOM 523 C CA . LYS A 1 74 ? -66.396 2.997 1.390 1.00 89.50 74 LYS A CA 1
ATOM 524 C C . LYS A 1 74 ? -65.419 3.925 0.669 1.00 89.50 74 LYS A C 1
ATOM 526 O O . LYS A 1 74 ? -65.606 4.199 -0.514 1.00 89.50 74 LYS A O 1
ATOM 531 N N . ASP A 1 75 ? -64.343 4.335 1.336 1.00 92.31 75 ASP A N 1
ATOM 532 C CA . ASP A 1 75 ? -63.271 5.131 0.732 1.00 92.31 75 ASP A CA 1
ATOM 533 C C . ASP A 1 75 ? -62.570 4.370 -0.412 1.00 92.31 75 ASP A C 1
ATOM 535 O O . ASP A 1 75 ? -62.403 4.909 -1.509 1.00 92.31 75 ASP A O 1
ATOM 539 N N . SER A 1 76 ? -62.241 3.086 -0.212 1.00 89.62 76 SER A N 1
ATOM 540 C CA . SER A 1 76 ? -61.688 2.222 -1.270 1.00 89.62 76 SER A CA 1
ATOM 541 C C . SER A 1 76 ? -62.649 2.035 -2.452 1.00 89.62 76 SER A C 1
ATOM 543 O O . SER A 1 76 ? -62.211 1.976 -3.600 1.00 89.62 76 SER A O 1
ATOM 545 N N . CYS A 1 77 ? -63.959 1.980 -2.193 1.00 89.81 77 CYS A N 1
ATOM 546 C CA . CYS A 1 77 ? -64.996 1.895 -3.219 1.00 89.81 77 CYS A CA 1
ATOM 547 C C . CYS A 1 77 ? -64.969 3.117 -4.137 1.00 89.81 77 CYS A C 1
ATOM 549 O O . CYS A 1 77 ? -64.914 2.977 -5.359 1.00 89.81 77 CYS A O 1
ATOM 551 N N . PHE A 1 78 ? -64.952 4.320 -3.554 1.00 92.25 78 PHE A N 1
ATOM 552 C CA . PHE A 1 78 ? -64.888 5.559 -4.325 1.00 92.25 78 PHE A CA 1
ATOM 553 C C . PHE A 1 78 ? -63.569 5.709 -5.087 1.00 92.25 78 PHE A C 1
ATOM 555 O O . PHE A 1 78 ? -63.586 6.201 -6.213 1.00 92.25 78 PHE A O 1
ATOM 562 N N . GLN A 1 79 ? -62.449 5.233 -4.532 1.00 89.38 79 GLN A N 1
ATOM 563 C CA . GLN A 1 79 ? -61.169 5.197 -5.242 1.00 89.38 79 GLN A CA 1
ATOM 564 C C . GLN A 1 79 ? -61.213 4.284 -6.475 1.00 89.38 79 GLN A C 1
ATOM 566 O O . GLN A 1 79 ? -60.796 4.682 -7.563 1.00 89.38 79 GLN A O 1
ATOM 571 N N . ALA A 1 80 ? -61.737 3.065 -6.324 1.00 85.94 80 ALA A N 1
ATOM 572 C CA . ALA A 1 80 ? -61.874 2.122 -7.431 1.00 85.94 80 ALA A CA 1
ATOM 573 C C . ALA A 1 80 ? -62.800 2.669 -8.527 1.00 85.94 80 ALA A C 1
ATOM 575 O O . ALA A 1 80 ? -62.490 2.557 -9.713 1.00 85.94 80 ALA A O 1
ATOM 576 N N . LEU A 1 81 ? -63.903 3.304 -8.125 1.00 87.88 81 LEU A N 1
ATOM 577 C CA . LEU A 1 81 ? -64.854 3.922 -9.038 1.00 87.88 81 LEU A CA 1
ATOM 578 C C . LEU A 1 81 ? -64.224 5.087 -9.815 1.00 87.88 81 LEU A C 1
ATOM 580 O O . LEU A 1 81 ? -64.346 5.113 -11.034 1.00 87.88 81 LEU A O 1
ATOM 584 N N . ALA A 1 82 ? -63.486 5.981 -9.145 1.00 88.44 82 ALA A N 1
ATOM 585 C CA . ALA A 1 82 ? -62.786 7.098 -9.788 1.00 88.44 82 ALA A CA 1
ATOM 586 C C . ALA A 1 82 ? -61.847 6.632 -10.914 1.00 88.44 82 ALA A C 1
ATOM 588 O O . ALA A 1 82 ? -61.849 7.206 -12.004 1.00 88.44 82 ALA A O 1
ATOM 589 N N . ASN A 1 83 ? -61.088 5.559 -10.669 1.00 82.50 83 ASN A N 1
ATOM 590 C CA . ASN A 1 83 ? -60.179 4.969 -11.653 1.00 82.50 83 ASN A CA 1
ATOM 591 C C . ASN A 1 83 ? -60.924 4.236 -12.780 1.00 82.50 83 ASN A C 1
ATOM 593 O O . ASN A 1 83 ? -60.502 4.290 -13.932 1.00 82.50 83 ASN A O 1
ATOM 597 N N . ALA A 1 84 ? -62.028 3.549 -12.467 1.00 82.25 84 ALA A N 1
ATOM 598 C CA . ALA A 1 84 ? -62.803 2.788 -13.446 1.00 82.25 84 ALA A CA 1
ATOM 599 C C . ALA A 1 84 ? -63.601 3.685 -14.404 1.00 82.25 84 ALA A C 1
ATOM 601 O O . ALA A 1 84 ? -63.738 3.357 -15.582 1.00 82.25 84 ALA A O 1
ATOM 602 N N . THR A 1 85 ? -64.132 4.806 -13.911 1.00 84.56 85 THR A N 1
ATOM 603 C CA . THR A 1 85 ? -64.955 5.734 -14.701 1.00 84.56 85 THR A CA 1
ATOM 604 C C . THR A 1 85 ? -64.168 6.913 -15.259 1.00 84.56 85 THR A C 1
ATOM 606 O O . THR A 1 85 ? -64.732 7.691 -16.024 1.00 84.56 85 THR A O 1
ATOM 609 N N . LEU A 1 86 ? -62.897 7.062 -14.869 1.00 84.25 86 LEU A N 1
ATOM 610 C CA . LEU A 1 86 ? -62.082 8.244 -15.144 1.00 84.25 86 LEU A CA 1
ATOM 611 C C . LEU A 1 86 ? -62.794 9.547 -14.724 1.00 84.25 86 LEU A C 1
ATOM 613 O O . LEU A 1 86 ? -62.782 10.537 -15.456 1.00 84.25 86 LEU A O 1
ATOM 617 N N . ASP A 1 87 ? -63.382 9.563 -13.525 1.00 89.12 87 ASP A N 1
ATOM 618 C CA . ASP A 1 87 ? -64.028 10.754 -12.958 1.00 89.12 87 ASP A CA 1
ATOM 619 C C . ASP A 1 87 ? -63.454 11.092 -11.571 1.00 89.12 87 ASP A C 1
ATOM 621 O O . ASP A 1 87 ? -63.726 10.423 -10.570 1.00 89.12 87 ASP A O 1
ATOM 625 N N . SER A 1 88 ? -62.676 12.180 -11.506 1.00 90.75 88 SER A N 1
ATOM 626 C CA . SER A 1 88 ? -62.052 12.662 -10.263 1.00 90.75 88 SER A CA 1
ATOM 627 C C . SER A 1 88 ? -63.047 13.147 -9.203 1.00 90.75 88 SER A C 1
ATOM 629 O O . SER A 1 88 ? -62.667 13.296 -8.037 1.00 90.75 88 SER A O 1
ATOM 631 N N . SER A 1 89 ? -64.314 13.394 -9.560 1.00 91.94 89 SER A N 1
ATOM 632 C CA . SER A 1 89 ? -65.337 13.831 -8.607 1.00 91.94 89 SER A CA 1
ATOM 633 C C . SER A 1 89 ? -65.559 12.793 -7.503 1.00 91.94 89 SER A C 1
ATOM 635 O O . SER A 1 89 ? -65.797 13.167 -6.353 1.00 91.94 89 SER A O 1
ATOM 637 N N . TYR A 1 90 ? -65.361 11.503 -7.789 1.00 91.62 90 TYR A N 1
ATOM 638 C CA . TYR A 1 90 ? -65.468 10.442 -6.788 1.00 91.62 90 TYR A CA 1
ATOM 639 C C . TYR A 1 90 ? -64.352 10.485 -5.739 1.00 91.62 90 TYR A C 1
ATOM 641 O O . TYR A 1 90 ? -64.632 10.228 -4.570 1.00 91.62 90 TYR A O 1
ATOM 649 N N . CYS A 1 91 ? -63.136 10.927 -6.084 1.00 93.88 91 CYS A N 1
ATOM 650 C CA . CYS A 1 91 ? -62.076 11.121 -5.086 1.00 93.88 91 CYS A CA 1
ATOM 651 C C . CYS A 1 91 ? -62.458 12.187 -4.044 1.00 93.88 91 CYS A C 1
ATOM 653 O O . CYS A 1 91 ? -62.025 12.122 -2.898 1.00 93.88 91 CYS A O 1
ATOM 655 N N . SER A 1 92 ? -63.305 13.164 -4.398 1.00 91.31 92 SER A N 1
ATOM 656 C CA . SER A 1 92 ? -63.767 14.174 -3.435 1.00 91.31 92 SER A CA 1
ATOM 657 C C . SER A 1 92 ? -64.690 13.617 -2.342 1.00 91.31 92 SER A C 1
ATOM 659 O O . SER A 1 92 ? -64.813 14.258 -1.300 1.00 91.31 92 SER A O 1
ATOM 661 N N . LYS A 1 93 ? -65.280 12.429 -2.559 1.00 92.75 93 LYS A N 1
ATOM 662 C CA . LYS A 1 93 ? -66.152 11.717 -1.607 1.00 92.75 93 LYS A CA 1
ATOM 663 C C . LYS A 1 93 ? -65.391 10.842 -0.602 1.00 92.75 93 LYS A C 1
ATOM 665 O O . LYS A 1 93 ? -66.016 10.294 0.301 1.00 92.75 93 LYS A O 1
ATOM 670 N N . ILE A 1 94 ? -64.074 10.701 -0.760 1.00 94.06 94 ILE A N 1
ATOM 671 C CA . ILE A 1 94 ? -63.214 9.931 0.145 1.00 94.06 94 ILE A CA 1
ATOM 672 C C . ILE A 1 94 ? -62.964 10.742 1.419 1.00 94.06 94 ILE A C 1
ATOM 674 O O . ILE A 1 94 ? -62.565 11.909 1.356 1.00 94.06 94 ILE A O 1
ATOM 678 N N . SER A 1 95 ? -63.191 10.112 2.569 1.00 91.00 95 SER A N 1
ATOM 679 C CA . SER A 1 95 ? -63.099 10.743 3.888 1.00 91.00 95 SER A CA 1
ATOM 680 C C . SER A 1 95 ? -61.652 10.836 4.380 1.00 91.00 95 SER A C 1
ATOM 682 O O . SER A 1 95 ? -61.250 11.854 4.945 1.00 91.00 95 SER A O 1
ATOM 684 N N . SER A 1 96 ? -60.846 9.796 4.153 1.00 92.25 96 SER A N 1
ATOM 685 C CA . SER A 1 96 ? -59.420 9.779 4.485 1.00 92.25 96 SER A CA 1
ATOM 686 C C . SER A 1 96 ? -58.619 10.703 3.566 1.00 92.25 96 SER A C 1
ATOM 688 O O . SER A 1 96 ? -58.532 10.476 2.360 1.00 92.25 96 SER A O 1
ATOM 690 N N . ALA A 1 97 ? -57.967 11.719 4.140 1.00 91.44 97 ALA A N 1
ATOM 691 C CA . ALA A 1 97 ? -57.145 12.668 3.385 1.00 91.44 97 ALA A CA 1
ATOM 692 C C . ALA A 1 97 ? -56.014 11.981 2.593 1.00 91.44 97 ALA A C 1
ATOM 694 O O . ALA A 1 97 ? -55.783 12.322 1.437 1.00 91.44 97 ALA A O 1
ATOM 695 N N . SER A 1 98 ? -55.367 10.965 3.181 1.00 90.94 98 SER A N 1
ATOM 696 C CA . SER A 1 98 ? -54.291 10.216 2.515 1.00 90.94 98 SER A CA 1
ATOM 697 C C . SER A 1 98 ? -54.812 9.396 1.328 1.00 90.94 98 SER A C 1
ATOM 699 O O . SER A 1 98 ? -54.268 9.490 0.233 1.00 90.94 98 SER A O 1
ATOM 701 N N . LEU A 1 99 ? -55.915 8.650 1.509 1.00 90.62 99 LEU A N 1
ATOM 702 C CA . LEU A 1 99 ? -56.510 7.850 0.426 1.00 90.62 99 LEU A CA 1
ATOM 703 C C . LEU A 1 99 ? -57.118 8.724 -0.674 1.00 90.62 99 LEU A C 1
ATOM 705 O O . LEU A 1 99 ? -57.136 8.333 -1.839 1.00 90.62 99 LEU A O 1
ATOM 709 N N . LYS A 1 100 ? -57.614 9.910 -0.316 1.00 93.56 100 LYS A N 1
ATOM 710 C CA . LYS A 1 100 ? -58.104 10.903 -1.269 1.00 93.56 100 LYS A CA 1
ATOM 711 C C . LYS A 1 100 ? -56.976 11.419 -2.155 1.00 93.56 100 LYS A C 1
ATOM 713 O O . LYS A 1 100 ? -57.147 11.462 -3.372 1.00 93.56 100 LYS A O 1
ATOM 718 N N . ASP A 1 101 ? -55.840 11.772 -1.561 1.00 94.94 101 ASP A N 1
ATOM 719 C CA . ASP A 1 101 ? -54.650 12.177 -2.305 1.00 94.94 101 ASP A CA 1
ATOM 720 C C . ASP A 1 101 ? -54.164 11.028 -3.206 1.00 94.94 101 ASP A C 1
ATOM 722 O O . ASP A 1 101 ? -53.970 11.238 -4.401 1.00 94.94 101 ASP A O 1
ATOM 726 N N . ASP A 1 102 ? -54.093 9.793 -2.698 1.00 93.69 102 ASP A N 1
ATOM 727 C CA . ASP A 1 102 ? -53.703 8.616 -3.492 1.00 93.69 102 ASP A CA 1
ATOM 728 C C . ASP A 1 102 ? -54.684 8.332 -4.652 1.00 93.69 102 ASP A C 1
ATOM 730 O O . ASP A 1 102 ? -54.266 7.973 -5.755 1.00 93.69 102 ASP A O 1
ATOM 734 N N . CYS A 1 103 ? -55.993 8.526 -4.439 1.00 93.81 103 CYS A N 1
ATOM 735 C CA . CYS A 1 103 ? -57.022 8.450 -5.483 1.00 93.81 103 CYS A CA 1
ATOM 736 C C . CYS A 1 103 ? -56.791 9.483 -6.587 1.00 93.81 103 CYS A C 1
ATOM 738 O O . CYS A 1 103 ? -56.811 9.141 -7.769 1.00 93.81 103 CYS A O 1
ATOM 740 N N . LEU A 1 104 ? -56.537 10.740 -6.210 1.00 94.81 104 LEU A N 1
ATOM 741 C CA . LEU A 1 104 ? -56.285 11.825 -7.157 1.00 94.81 104 LEU A CA 1
ATOM 742 C C . LEU A 1 104 ? -55.009 11.582 -7.970 1.00 94.81 104 LEU A C 1
ATOM 744 O O . LEU A 1 104 ? -55.015 11.828 -9.175 1.00 94.81 104 LEU A O 1
ATOM 748 N N . VAL A 1 105 ? -53.949 11.062 -7.341 1.00 94.19 105 VAL A N 1
ATOM 749 C CA . VAL A 1 105 ? -52.695 10.704 -8.022 1.00 94.19 105 VAL A CA 1
ATOM 750 C C . VAL A 1 105 ? -52.915 9.588 -9.042 1.00 94.19 105 VAL A C 1
ATOM 752 O O . VAL A 1 105 ? -52.522 9.734 -10.200 1.00 94.19 105 VAL A O 1
ATOM 755 N N . ALA A 1 106 ? -53.570 8.493 -8.644 1.00 91.12 106 ALA A N 1
ATOM 756 C CA . ALA A 1 106 ? -53.840 7.366 -9.536 1.00 91.12 106 ALA A CA 1
ATOM 757 C C . ALA A 1 106 ? -54.703 7.783 -10.739 1.00 91.12 106 ALA A C 1
ATOM 759 O O . ALA A 1 106 ? -54.379 7.456 -11.884 1.00 91.12 106 ALA A O 1
ATOM 760 N N . PHE A 1 107 ? -55.752 8.573 -10.488 1.00 92.06 107 PHE A N 1
ATOM 761 C CA . PHE A 1 107 ? -56.582 9.135 -11.545 1.00 92.06 107 PHE A CA 1
ATOM 762 C C . PHE A 1 107 ? -55.746 9.995 -12.504 1.00 92.06 107 PHE A C 1
ATOM 764 O O . PHE A 1 107 ? -55.760 9.733 -13.706 1.00 92.06 107 PHE A O 1
ATOM 771 N N . ALA A 1 108 ? -54.976 10.959 -11.985 1.00 93.31 108 ALA A N 1
ATOM 772 C CA . ALA A 1 108 ? -54.176 11.885 -12.787 1.00 93.31 108 ALA A CA 1
ATOM 773 C C . ALA A 1 108 ? -53.161 11.171 -13.692 1.00 93.31 108 ALA A C 1
ATOM 775 O O . ALA A 1 108 ? -53.008 11.534 -14.856 1.00 93.31 108 ALA A O 1
ATOM 776 N N . GLN A 1 109 ? -52.498 10.125 -13.191 1.00 88.81 109 GLN A N 1
ATOM 777 C CA . GLN A 1 109 ? -51.578 9.307 -13.988 1.00 88.81 109 GLN A CA 1
ATOM 778 C C . GLN A 1 109 ? -52.293 8.579 -15.134 1.00 88.81 109 GLN A C 1
ATOM 780 O O . GLN A 1 109 ? -51.755 8.486 -16.234 1.00 88.81 109 GLN A O 1
ATOM 785 N N . SER A 1 110 ? -53.500 8.062 -14.884 1.00 87.44 110 SER A N 1
ATOM 786 C CA . SER A 1 110 ? -54.269 7.293 -15.872 1.00 87.44 110 SER A CA 1
ATOM 787 C C . SER A 1 110 ? -54.916 8.157 -16.959 1.00 87.44 110 SER A C 1
ATOM 789 O O . SER A 1 110 ? -55.052 7.712 -18.097 1.00 87.44 110 SER A O 1
ATOM 791 N N . SER A 1 111 ? -55.298 9.390 -16.620 1.00 87.25 111 SER A N 1
ATOM 792 C CA . SER A 1 111 ? -55.979 10.330 -17.516 1.00 87.25 111 SER A CA 1
ATOM 793 C C . SER A 1 111 ? -55.054 11.403 -18.097 1.00 87.25 111 SER A C 1
ATOM 795 O O . SER A 1 111 ? -55.477 12.164 -18.965 1.00 87.25 111 SER A O 1
ATOM 797 N N . SER A 1 112 ? -53.808 11.479 -17.616 1.00 88.88 112 SER A N 1
ATOM 798 C CA . SER A 1 112 ? -52.871 12.582 -17.866 1.00 88.88 112 SER A CA 1
ATOM 799 C C . SER A 1 112 ? -53.420 13.968 -17.472 1.00 88.88 112 SER A C 1
ATOM 801 O O . SER A 1 112 ? -52.965 14.985 -17.994 1.00 88.88 112 SER A O 1
ATOM 803 N N . ASP A 1 113 ? -54.380 14.028 -16.541 1.00 90.25 113 ASP A N 1
ATOM 804 C CA . ASP A 1 113 ? -54.982 15.275 -16.053 1.00 90.25 113 ASP A CA 1
ATOM 805 C C . ASP A 1 113 ? -54.146 15.896 -14.921 1.00 90.25 113 ASP A C 1
ATOM 807 O O . ASP A 1 113 ? -54.243 15.517 -13.749 1.00 90.25 113 ASP A O 1
ATOM 811 N N . SER A 1 114 ? -53.344 16.909 -15.255 1.00 93.50 114 SER A N 1
ATOM 812 C CA . SER A 1 114 ? -52.550 17.659 -14.273 1.00 93.50 114 SER A CA 1
ATOM 813 C C . SER A 1 114 ? -53.410 18.451 -13.278 1.00 93.50 114 SER A C 1
ATOM 815 O O . SER A 1 114 ? -52.978 18.698 -12.147 1.00 93.50 114 SER A O 1
ATOM 817 N N . GLY A 1 115 ? -54.649 18.799 -13.643 1.00 93.50 115 GLY A N 1
ATOM 818 C CA . GLY A 1 115 ? -55.602 19.489 -12.779 1.00 93.50 115 GLY A CA 1
ATOM 819 C C . GLY A 1 115 ? -56.010 18.653 -11.567 1.00 93.50 115 GLY A C 1
ATOM 820 O O . GLY A 1 115 ? -56.266 19.209 -10.496 1.00 93.50 115 GLY A O 1
ATOM 821 N N . ALA A 1 116 ? -56.009 17.323 -11.689 1.00 93.19 116 ALA A N 1
ATOM 822 C CA . ALA A 1 116 ? -56.229 16.423 -10.562 1.00 93.19 116 ALA A CA 1
ATOM 823 C C . ALA A 1 116 ? -55.049 16.420 -9.577 1.00 93.19 116 ALA A C 1
ATOM 825 O O . ALA A 1 116 ? -55.282 16.498 -8.370 1.00 93.19 116 ALA A O 1
ATOM 826 N N . CYS A 1 117 ? -53.800 16.454 -10.059 1.00 95.69 117 CYS A N 1
ATOM 827 C CA . CYS A 1 117 ? -52.628 16.589 -9.185 1.00 95.69 117 CYS A CA 1
ATOM 828 C C . CYS A 1 117 ? -52.651 17.902 -8.386 1.00 95.69 117 CYS A C 1
ATOM 830 O O . CYS A 1 117 ? -52.243 17.932 -7.228 1.00 95.69 117 CYS A O 1
ATOM 832 N N . LEU A 1 118 ? -53.161 18.999 -8.960 1.00 95.00 118 LEU A N 1
ATOM 833 C CA . LEU A 1 118 ? -53.241 20.287 -8.257 1.00 95.00 118 LEU A CA 1
ATOM 834 C C . LEU A 1 118 ? -54.147 20.256 -7.017 1.00 95.00 118 LEU A C 1
ATOM 836 O O . LEU A 1 118 ? -53.953 21.095 -6.132 1.00 95.00 118 LEU A O 1
ATOM 840 N N . LYS A 1 119 ? -55.088 19.301 -6.958 1.00 95.00 119 LYS A N 1
ATOM 841 C CA . LYS A 1 119 ? -56.022 19.073 -5.843 1.00 95.00 119 LYS A CA 1
ATOM 842 C C . LYS A 1 119 ? -55.445 18.188 -4.728 1.00 95.00 119 LYS A C 1
ATOM 844 O O . LYS A 1 119 ? -56.109 18.047 -3.705 1.00 95.00 119 LYS A O 1
ATOM 849 N N . VAL A 1 120 ? -54.265 17.592 -4.924 1.00 95.44 120 VAL A N 1
ATOM 850 C CA . VAL A 1 120 ? -53.563 16.795 -3.905 1.00 95.44 120 VAL A CA 1
ATOM 851 C C . VAL A 1 120 ? -53.097 17.716 -2.780 1.00 95.44 120 VAL A C 1
ATOM 853 O O . VAL A 1 120 ? -52.525 18.781 -3.032 1.00 95.44 120 VAL A O 1
ATOM 856 N N . SER A 1 121 ? -53.370 17.310 -1.544 1.00 93.06 121 SER A N 1
ATOM 857 C CA . SER A 1 121 ? -53.168 18.127 -0.347 1.00 93.06 121 SER A CA 1
ATOM 858 C C . SER A 1 121 ? -51.718 18.076 0.135 1.00 93.06 121 SER A C 1
ATOM 860 O O . SER A 1 121 ? -51.160 19.102 0.521 1.00 93.06 121 SER A O 1
ATOM 862 N N . GLU A 1 122 ? -51.094 16.896 0.101 1.00 94.44 122 GLU A N 1
ATOM 863 C CA . GLU A 1 122 ? -49.707 16.692 0.518 1.00 94.44 122 GLU A CA 1
ATOM 864 C C . GLU A 1 122 ? -48.706 17.222 -0.539 1.00 94.44 122 GLU A C 1
ATOM 866 O O . GLU A 1 122 ? -48.666 16.703 -1.660 1.00 94.44 122 GLU A O 1
ATOM 871 N N . PRO A 1 123 ? -47.849 18.217 -0.213 1.00 93.38 123 PRO A N 1
ATOM 872 C CA . PRO A 1 123 ? -47.000 18.893 -1.203 1.00 93.38 123 PRO A CA 1
ATOM 873 C C . PRO A 1 123 ? -46.046 17.973 -1.977 1.00 93.38 123 PRO A C 1
ATOM 875 O O . PRO A 1 123 ? -45.918 18.106 -3.192 1.00 93.38 123 PRO A O 1
ATOM 878 N N . LEU A 1 124 ? -45.412 17.006 -1.302 1.00 92.44 124 LEU A N 1
ATOM 879 C CA . LEU A 1 124 ? -44.465 16.090 -1.951 1.00 92.44 124 LEU A CA 1
ATOM 880 C C . LEU A 1 124 ? -45.173 15.118 -2.905 1.00 92.44 124 LEU A C 1
ATOM 882 O O . LEU A 1 124 ? -44.690 14.877 -4.013 1.00 92.44 124 LEU A O 1
ATOM 886 N N . LYS A 1 125 ? -46.346 14.597 -2.517 1.00 93.94 125 LYS A N 1
ATOM 887 C CA . LYS A 1 125 ? -47.167 13.746 -3.393 1.00 93.94 125 LYS A CA 1
ATOM 888 C C . LYS A 1 125 ? -47.698 14.526 -4.591 1.00 93.94 125 LYS A C 1
ATOM 890 O O . LYS A 1 125 ? -47.701 14.001 -5.702 1.00 93.94 125 LYS A O 1
ATOM 895 N N . LYS A 1 126 ? -48.098 15.783 -4.388 1.00 95.31 126 LYS A N 1
ATOM 896 C CA . LYS A 1 126 ? -48.531 16.687 -5.458 1.00 95.31 126 LYS A CA 1
ATOM 897 C C . LYS A 1 126 ? -47.434 16.905 -6.499 1.00 95.31 126 LYS A C 1
ATOM 899 O O . LYS A 1 126 ? -47.685 16.714 -7.688 1.00 95.31 126 LYS A O 1
ATOM 904 N N . ASP A 1 127 ? -46.227 17.259 -6.066 1.00 96.38 127 ASP A N 1
ATOM 905 C CA . ASP A 1 127 ? -45.095 17.491 -6.969 1.00 96.38 127 ASP A CA 1
ATOM 906 C C . ASP A 1 127 ? -44.679 16.202 -7.700 1.00 96.38 127 ASP A C 1
ATOM 908 O O . ASP A 1 127 ? -44.428 16.225 -8.907 1.00 96.38 127 ASP A O 1
ATOM 912 N N . SER A 1 128 ? -44.699 15.055 -7.008 1.00 95.75 128 SER A N 1
ATOM 913 C CA . SER A 1 128 ? -44.455 13.739 -7.615 1.00 95.75 128 SER A CA 1
ATOM 914 C C . SER A 1 128 ? -45.505 13.373 -8.677 1.00 95.75 128 SER A C 1
ATOM 916 O O . SER A 1 128 ? -45.148 12.926 -9.769 1.00 95.75 128 SER A O 1
ATOM 918 N N . CYS A 1 129 ? -46.787 13.632 -8.397 1.00 96.38 129 CYS A N 1
ATOM 919 C CA . CYS A 1 129 ? -47.895 13.447 -9.336 1.00 96.38 129 CYS A CA 1
ATOM 920 C C . CYS A 1 129 ? -47.712 14.297 -10.596 1.00 96.38 129 CYS A C 1
ATOM 922 O O . CYS A 1 129 ? -47.763 13.778 -11.712 1.00 96.38 129 CYS A O 1
ATOM 924 N N . LEU A 1 130 ? -47.438 15.595 -10.423 1.00 97.19 130 LEU A N 1
ATOM 925 C CA . LEU A 1 130 ? -47.224 16.531 -11.529 1.00 97.19 130 LEU A CA 1
ATOM 926 C C . LEU A 1 130 ? -46.033 16.116 -12.400 1.00 97.19 130 LEU A C 1
ATOM 928 O O . LEU A 1 130 ? -46.145 16.142 -13.625 1.00 97.19 130 LEU A O 1
ATOM 932 N N . LEU A 1 131 ? -44.925 15.682 -11.789 1.00 95.81 131 LEU A N 1
ATOM 933 C CA . LEU A 1 131 ? -43.757 15.163 -12.503 1.00 95.81 131 LEU A CA 1
ATOM 934 C C . LEU A 1 131 ? -44.121 13.952 -13.374 1.00 95.81 131 LEU A C 1
ATOM 936 O O . LEU A 1 131 ? -43.784 13.914 -14.555 1.00 95.81 131 LEU A O 1
ATOM 940 N N . GLN A 1 132 ? -44.819 12.964 -12.817 1.00 94.88 132 GLN A N 1
ATOM 941 C CA . GLN A 1 132 ? -45.188 11.753 -13.555 1.00 94.88 132 GLN A CA 1
ATOM 942 C C . GLN A 1 132 ? -46.165 12.044 -14.696 1.00 94.88 132 GLN A C 1
ATOM 944 O O . GLN A 1 132 ? -45.976 11.535 -15.804 1.00 94.88 132 GLN A O 1
ATOM 949 N N . VAL A 1 133 ? -47.169 12.895 -14.457 1.00 95.69 133 VAL A N 1
ATOM 950 C CA . VAL A 1 133 ? -48.106 13.327 -15.500 1.00 95.69 133 VAL A CA 1
ATOM 951 C C . VAL A 1 133 ? -47.354 14.030 -16.624 1.00 95.69 133 VAL A C 1
ATOM 953 O O . VAL A 1 133 ? -47.503 13.614 -17.768 1.00 95.69 133 VAL A O 1
ATOM 956 N N . ALA A 1 134 ? -46.481 14.993 -16.309 1.00 96.06 134 ALA A N 1
ATOM 957 C CA . ALA A 1 134 ? -45.675 15.707 -17.300 1.00 96.06 134 ALA A CA 1
ATOM 958 C C . ALA A 1 134 ? -44.844 14.759 -18.181 1.00 96.06 134 ALA A C 1
ATOM 960 O O . ALA A 1 134 ? -44.815 14.908 -19.401 1.00 96.06 134 ALA A O 1
ATOM 961 N N . LEU A 1 135 ? -44.197 13.752 -17.581 1.00 94.06 135 LEU A N 1
ATOM 962 C CA . LEU A 1 135 ? -43.382 12.771 -18.305 1.00 94.06 135 LEU A CA 1
ATOM 963 C C . LEU A 1 135 ? -44.222 11.833 -19.179 1.00 94.06 135 LEU A C 1
ATOM 965 O O . LEU A 1 135 ? -43.839 11.537 -20.310 1.00 94.06 135 LEU A O 1
ATOM 969 N N . SER A 1 136 ? -45.368 11.375 -18.674 1.00 91.94 136 SER A N 1
ATOM 970 C CA . SER A 1 136 ? -46.261 10.473 -19.414 1.00 91.94 136 SER A CA 1
ATOM 971 C C . SER A 1 136 ? -46.950 11.162 -20.597 1.00 91.94 136 SER A C 1
ATOM 973 O O . SER A 1 136 ? -47.028 10.582 -21.681 1.00 91.94 136 SER A O 1
ATOM 975 N N . SER A 1 137 ? -47.385 12.413 -20.420 1.00 91.31 137 SER A N 1
ATOM 976 C CA . SER A 1 137 ? -48.032 13.215 -21.461 1.00 91.31 137 SER A CA 1
ATOM 977 C C . SER A 1 137 ? -47.036 13.883 -22.410 1.00 91.31 137 SER A C 1
ATOM 979 O O . SER A 1 137 ? -47.418 14.319 -23.495 1.00 91.31 137 SER A O 1
ATOM 981 N N . LYS A 1 138 ? -45.757 13.952 -22.012 1.00 92.88 138 LYS A N 1
ATOM 982 C CA . LYS A 1 138 ? -44.692 14.731 -22.661 1.00 92.88 138 LYS A CA 1
ATOM 983 C C . LYS A 1 138 ? -44.991 16.233 -22.738 1.00 92.88 138 LYS A C 1
ATOM 985 O O . LYS A 1 138 ? -44.445 16.924 -23.598 1.00 92.88 138 LYS A O 1
ATOM 990 N N . ASP A 1 139 ? -45.836 16.741 -21.845 1.00 93.56 139 ASP A N 1
ATOM 991 C CA . ASP A 1 139 ? -46.200 18.154 -21.780 1.00 93.56 139 ASP A CA 1
ATOM 992 C C . ASP A 1 139 ? -45.347 18.893 -20.741 1.00 93.56 139 ASP A C 1
ATOM 994 O O . ASP A 1 139 ? -45.566 18.807 -19.529 1.00 93.56 139 ASP A O 1
ATOM 998 N N . SER A 1 140 ? -44.376 19.672 -21.224 1.00 94.81 140 SER A N 1
ATOM 999 C CA . SER A 1 140 ? -43.495 20.467 -20.365 1.00 94.81 140 SER A CA 1
ATOM 1000 C C . SER A 1 140 ? -44.207 21.598 -19.629 1.00 94.81 140 SER A C 1
ATOM 1002 O O . SER A 1 140 ? -43.663 22.110 -18.652 1.00 94.81 140 SER A O 1
ATOM 1004 N N . SER A 1 141 ? -45.398 22.016 -20.073 1.00 95.12 141 SER A N 1
ATOM 1005 C CA . SER A 1 141 ? -46.142 23.084 -19.400 1.00 95.12 141 SER A CA 1
ATOM 1006 C C . SER A 1 141 ? -46.552 22.682 -17.981 1.00 95.12 141 SER A C 1
ATOM 1008 O O . SER A 1 141 ? -46.572 23.531 -17.096 1.00 95.12 141 SER A O 1
ATOM 1010 N N . VAL A 1 142 ? -46.750 21.384 -17.722 1.00 96.00 142 VAL A N 1
ATOM 1011 C CA . VAL A 1 142 ? -47.094 20.841 -16.397 1.00 96.00 142 VAL A CA 1
ATOM 1012 C C . VAL A 1 142 ? -45.964 21.043 -15.380 1.00 96.00 142 VAL A C 1
ATOM 1014 O O . VAL A 1 142 ? -46.228 21.317 -14.208 1.00 96.00 142 VAL A O 1
ATOM 1017 N N . CYS A 1 143 ? -44.699 20.998 -15.815 1.00 96.50 143 CYS A N 1
ATOM 1018 C CA . CYS A 1 143 ? -43.543 21.184 -14.933 1.00 96.50 143 CYS A CA 1
ATOM 1019 C C . CYS A 1 143 ? -43.534 22.567 -14.253 1.00 96.50 143 CYS A C 1
ATOM 1021 O O . CYS A 1 143 ? -42.929 22.733 -13.193 1.00 96.50 143 CYS A O 1
ATOM 1023 N N . VAL A 1 144 ? -44.202 23.583 -14.824 1.00 96.19 144 VAL A N 1
ATOM 1024 C CA . VAL A 1 144 ? -44.256 24.926 -14.223 1.00 96.19 144 VAL A CA 1
ATOM 1025 C C . VAL A 1 144 ? -44.919 24.913 -12.846 1.00 96.19 144 VAL A C 1
ATOM 1027 O O . VAL A 1 144 ? -44.528 25.714 -11.994 1.00 96.19 144 VAL A O 1
ATOM 1030 N N . SER A 1 145 ? -45.864 23.990 -12.641 1.00 95.75 145 SER A N 1
ATOM 1031 C CA . SER A 1 145 ? -46.701 23.859 -11.449 1.00 95.75 145 SER A CA 1
ATOM 1032 C C . SER A 1 145 ? -46.059 23.065 -10.311 1.00 95.75 145 SER A C 1
ATOM 1034 O O . SER A 1 145 ? -46.649 23.001 -9.235 1.00 95.75 145 SER A O 1
ATOM 1036 N N . ILE A 1 146 ? -44.885 22.467 -10.535 1.00 96.88 146 ILE A N 1
ATOM 1037 C CA . ILE A 1 146 ? -44.108 21.790 -9.491 1.00 96.88 146 ILE A CA 1
ATOM 1038 C C . ILE A 1 146 ? -43.486 22.853 -8.580 1.00 96.88 146 ILE A C 1
ATOM 1040 O O . ILE A 1 146 ? -42.882 23.817 -9.064 1.00 96.88 146 ILE A O 1
ATOM 1044 N N . SER A 1 147 ? -43.658 22.685 -7.270 1.00 94.06 147 SER A N 1
ATOM 1045 C CA . SER A 1 147 ? -43.254 23.675 -6.267 1.00 94.06 147 SER A CA 1
ATOM 1046 C C . SER A 1 147 ? -41.787 23.515 -5.870 1.00 94.06 147 SER A C 1
ATOM 1048 O O . SER A 1 147 ? -41.057 24.504 -5.795 1.00 94.06 147 SER A O 1
ATOM 1050 N N . ASP A 1 148 ? -41.340 22.276 -5.659 1.00 94.25 148 ASP A N 1
ATOM 1051 C CA . ASP A 1 148 ? -39.946 21.937 -5.397 1.00 94.25 148 ASP A CA 1
ATOM 1052 C C . ASP A 1 148 ? -39.068 22.191 -6.635 1.00 94.25 148 ASP A C 1
ATOM 1054 O O . ASP A 1 148 ? -39.264 21.613 -7.709 1.00 94.25 148 ASP A O 1
ATOM 1058 N N . SER A 1 149 ? -38.070 23.063 -6.489 1.00 92.94 149 SER A N 1
ATOM 1059 C CA . SER A 1 149 ? -37.208 23.489 -7.596 1.00 92.94 149 SER A CA 1
ATOM 1060 C C . SER A 1 149 ? -36.370 22.345 -8.170 1.00 92.94 149 SER A C 1
ATOM 1062 O O . SER A 1 149 ? -36.138 22.309 -9.378 1.00 92.94 149 SER A O 1
ATOM 1064 N N . VAL A 1 150 ? -35.963 21.381 -7.337 1.00 93.31 150 VAL A N 1
ATOM 1065 C CA . VAL A 1 150 ? -35.183 20.211 -7.767 1.00 93.31 150 VAL A CA 1
ATOM 1066 C C . VAL A 1 150 ? -36.043 19.281 -8.622 1.00 93.31 150 VAL A C 1
ATOM 1068 O O . VAL A 1 150 ? -35.639 18.885 -9.716 1.00 93.31 150 VAL A O 1
ATOM 1071 N N . SER A 1 151 ? -37.257 18.974 -8.169 1.00 94.19 151 SER A N 1
ATOM 1072 C CA . SER A 1 151 ? -38.226 18.147 -8.895 1.00 94.19 151 SER A CA 1
ATOM 1073 C C . SER A 1 151 ? -38.679 18.808 -10.196 1.00 94.19 151 SER A C 1
ATOM 1075 O O . SER A 1 151 ? -38.840 18.133 -11.215 1.00 94.19 151 SER A O 1
ATOM 1077 N N . LYS A 1 152 ? -38.817 20.137 -10.198 1.00 95.75 152 LYS A N 1
ATOM 1078 C CA . LYS A 1 152 ? -39.122 20.932 -11.391 1.00 95.75 152 LYS A CA 1
ATOM 1079 C C . LYS A 1 152 ? -38.001 20.879 -12.426 1.00 95.75 152 LYS A C 1
ATOM 1081 O O . LYS A 1 152 ? -38.269 20.644 -13.604 1.00 95.75 152 LYS A O 1
ATOM 1086 N N . ASP A 1 153 ? -36.752 21.037 -11.998 1.00 96.19 153 ASP A N 1
ATOM 1087 C CA . ASP A 1 153 ? -35.592 20.890 -12.879 1.00 96.19 153 ASP A CA 1
ATOM 1088 C C . ASP A 1 153 ? -35.487 19.462 -13.430 1.00 96.19 153 ASP A C 1
ATOM 1090 O O . ASP A 1 153 ? -35.262 19.258 -14.624 1.00 96.19 153 ASP A O 1
ATOM 1094 N N . ASN A 1 154 ? -35.723 18.455 -12.588 1.00 95.19 154 ASN A N 1
ATOM 1095 C CA . ASN A 1 154 ? -35.759 17.060 -13.014 1.00 95.19 154 ASN A CA 1
ATOM 1096 C C . ASN A 1 154 ? -36.835 16.816 -14.092 1.00 95.19 154 ASN A C 1
ATOM 1098 O O . ASN A 1 154 ? -36.560 16.151 -15.090 1.00 95.19 154 ASN A O 1
ATOM 1102 N N . CYS A 1 155 ? -38.023 17.412 -13.936 1.00 97.38 155 CYS A N 1
ATOM 1103 C CA . CYS A 1 155 ? -39.114 17.356 -14.913 1.00 97.38 155 CYS A CA 1
ATOM 1104 C C . CYS A 1 155 ? -38.672 17.853 -16.296 1.00 97.38 155 CYS A C 1
ATOM 1106 O O . CYS A 1 155 ? -38.744 17.116 -17.282 1.00 97.38 155 CYS A O 1
ATOM 1108 N N . TYR A 1 156 ? -38.141 19.078 -16.367 1.00 97.75 156 TYR A N 1
ATOM 1109 C CA . TYR A 1 156 ? -37.680 19.655 -17.630 1.00 97.75 156 TYR A CA 1
ATOM 1110 C C . TYR A 1 156 ? -36.508 18.881 -18.236 1.00 97.75 156 TYR A C 1
ATOM 1112 O O . TYR A 1 156 ? -36.499 18.652 -19.444 1.00 97.75 156 TYR A O 1
ATOM 1120 N N . SER A 1 157 ? -35.545 18.448 -17.418 1.00 95.69 157 SER A N 1
ATOM 1121 C CA . SER A 1 157 ? -34.364 17.709 -17.877 1.00 95.69 157 SER A CA 1
ATOM 1122 C C . SER A 1 157 ? -34.743 16.372 -18.523 1.00 95.69 157 SER A C 1
ATOM 1124 O O . SER A 1 157 ? -34.331 16.075 -19.646 1.00 95.69 157 SER A O 1
ATOM 1126 N N . GLN A 1 158 ? -35.604 15.584 -17.872 1.00 95.81 158 GLN A N 1
ATOM 1127 C CA . GLN A 1 158 ? -36.055 14.302 -18.419 1.00 95.81 158 GLN A CA 1
ATOM 1128 C C . GLN A 1 158 ? -36.879 14.472 -19.700 1.00 95.81 158 GLN A C 1
ATOM 1130 O O . GLN A 1 158 ? -36.673 13.728 -20.662 1.00 95.81 158 GLN A O 1
ATOM 1135 N N . LEU A 1 159 ? -37.768 15.469 -19.758 1.00 96.12 159 LEU A N 1
ATOM 1136 C CA . LEU A 1 159 ? -38.522 15.767 -20.977 1.00 96.12 159 LEU A CA 1
ATOM 1137 C C . LEU A 1 159 ? -37.616 16.212 -22.123 1.00 96.12 159 LEU A C 1
ATOM 1139 O O . LEU A 1 159 ? -37.815 15.770 -23.256 1.00 96.12 159 LEU A O 1
ATOM 1143 N N . ALA A 1 160 ? -36.603 17.036 -21.847 1.00 95.88 160 ALA A N 1
ATOM 1144 C CA . ALA A 1 160 ? -35.627 17.472 -22.841 1.00 95.88 160 ALA A CA 1
ATOM 1145 C C . ALA A 1 160 ? -34.910 16.276 -23.489 1.00 95.88 160 ALA A C 1
ATOM 1147 O O . ALA A 1 160 ? -34.771 16.234 -24.711 1.00 95.88 160 ALA A O 1
ATOM 1148 N N . LEU A 1 161 ? -34.542 15.268 -22.692 1.00 93.56 161 LEU A N 1
ATOM 1149 C CA . LEU A 1 161 ? -33.910 14.034 -23.167 1.00 93.56 161 LEU A CA 1
ATOM 1150 C C . LEU A 1 161 ? -34.875 13.145 -23.958 1.00 93.56 161 LEU A C 1
ATOM 1152 O O . LEU A 1 161 ? -34.552 12.726 -25.068 1.00 93.56 161 LEU A O 1
ATOM 1156 N N . GLN A 1 162 ? -36.073 12.884 -23.427 1.00 93.75 162 GLN A N 1
ATOM 1157 C CA . GLN A 1 162 ? -37.060 12.007 -24.072 1.00 93.75 162 GLN A CA 1
ATOM 1158 C C . GLN A 1 162 ? -37.581 12.564 -25.400 1.00 93.75 162 GLN A C 1
ATOM 1160 O O . GLN A 1 162 ? -37.882 11.804 -26.320 1.00 93.75 162 GLN A O 1
ATOM 1165 N N . SER A 1 163 ? -37.711 13.887 -25.492 1.00 91.75 163 SER A N 1
ATOM 1166 C CA . SER A 1 163 ? -38.178 14.577 -26.696 1.00 91.75 163 SER A CA 1
ATOM 1167 C C . SER A 1 163 ? -37.040 15.038 -27.606 1.00 91.75 163 SER A C 1
ATOM 1169 O O . SER A 1 163 ? -37.307 15.474 -28.721 1.00 91.75 163 SER A O 1
ATOM 1171 N N . SER A 1 164 ? -35.781 14.929 -27.158 1.00 93.00 164 SER A N 1
ATOM 1172 C CA . SER A 1 164 ? -34.612 15.465 -27.865 1.00 93.00 164 SER A CA 1
ATOM 1173 C C . SER A 1 164 ? -34.746 16.961 -28.190 1.00 93.00 164 SER A C 1
ATOM 1175 O O . SER A 1 164 ? -34.373 17.402 -29.278 1.00 93.00 164 SER A O 1
ATOM 1177 N N . THR A 1 165 ? -35.283 17.743 -27.246 1.00 95.25 165 THR A N 1
ATOM 1178 C CA . THR A 1 165 ? -35.612 19.168 -27.429 1.00 95.25 165 THR A CA 1
ATOM 1179 C C . THR A 1 165 ? -34.714 20.053 -26.551 1.00 95.25 165 THR A C 1
ATOM 1181 O O . THR A 1 165 ? -35.040 20.282 -25.384 1.00 95.25 165 THR A O 1
ATOM 1184 N N . PRO A 1 166 ? -33.595 20.601 -27.075 1.00 94.88 166 PRO A N 1
ATOM 1185 C CA . PRO A 1 166 ? -32.625 21.353 -26.270 1.00 94.88 166 PRO A CA 1
ATOM 1186 C C . PRO A 1 166 ? -33.192 22.608 -25.599 1.00 94.88 166 PRO A C 1
ATOM 1188 O O . PRO A 1 166 ? -32.706 23.012 -24.548 1.00 94.88 166 PRO A O 1
ATOM 1191 N N . SER A 1 167 ? -34.225 23.231 -26.174 1.00 95.31 167 SER A N 1
ATOM 1192 C CA . SER A 1 167 ? -34.821 24.454 -25.621 1.00 95.31 167 SER A CA 1
ATOM 1193 C C . SER A 1 167 ? -35.387 24.262 -24.211 1.00 95.31 167 SER A C 1
ATOM 1195 O O . SER A 1 167 ? -35.394 25.214 -23.433 1.00 95.31 167 SER A O 1
ATOM 1197 N N . LEU A 1 168 ? -35.789 23.040 -23.844 1.00 96.31 168 LEU A N 1
ATOM 1198 C CA . LEU A 1 168 ? -36.258 22.721 -22.494 1.00 96.31 168 LEU A CA 1
ATOM 1199 C C . LEU A 1 168 ? -35.140 22.821 -21.446 1.00 96.31 168 LEU A C 1
ATOM 1201 O O . LEU A 1 168 ? -35.412 23.200 -20.309 1.00 96.31 168 LEU A O 1
ATOM 1205 N N . CYS A 1 169 ? -33.876 22.594 -21.822 1.00 96.88 169 CYS A N 1
ATOM 1206 C CA . CYS A 1 169 ? -32.744 22.787 -20.915 1.00 96.88 169 CYS A CA 1
ATOM 1207 C C . CYS A 1 169 ? -32.613 24.250 -20.469 1.00 96.88 169 CYS A C 1
ATOM 1209 O O . CYS A 1 169 ? -32.158 24.512 -19.360 1.00 96.88 169 CYS A O 1
ATOM 1211 N N . ALA A 1 170 ? -33.042 25.224 -21.283 1.00 96.38 170 ALA A N 1
ATOM 1212 C CA . ALA A 1 170 ? -32.988 26.639 -20.916 1.00 96.38 170 ALA A CA 1
ATOM 1213 C C . ALA A 1 170 ? -33.863 26.981 -19.695 1.00 96.38 170 ALA A C 1
ATOM 1215 O O . ALA A 1 170 ? -33.575 27.974 -19.018 1.00 96.38 170 ALA A O 1
ATOM 1216 N N . LEU A 1 171 ? -34.884 26.160 -19.413 1.00 96.38 171 LEU A N 1
ATOM 1217 C CA . LEU A 1 171 ? -35.857 26.342 -18.330 1.00 96.38 171 LEU A CA 1
ATOM 1218 C C . LEU A 1 171 ? -35.362 25.855 -16.961 1.00 96.38 171 LEU A C 1
ATOM 1220 O O . LEU A 1 171 ? -36.016 26.136 -15.960 1.00 96.38 171 LEU A O 1
ATOM 1224 N N . LEU A 1 172 ? -34.223 25.156 -16.904 1.00 96.12 172 LEU A N 1
ATOM 1225 C CA . LEU A 1 172 ? -33.640 24.688 -15.644 1.00 96.12 172 LEU A CA 1
ATOM 1226 C C . LEU A 1 172 ? -33.165 25.864 -14.781 1.00 96.12 172 LEU A C 1
ATOM 1228 O O . LEU A 1 172 ? -32.815 26.932 -15.288 1.00 96.12 172 LEU A O 1
ATOM 1232 N N . SER A 1 173 ? -33.138 25.686 -13.467 1.00 93.62 173 SER A N 1
ATOM 1233 C CA . SER A 1 173 ? -32.866 26.778 -12.534 1.00 93.62 173 SER A CA 1
ATOM 1234 C C . SER A 1 173 ? -31.376 27.117 -12.421 1.00 93.62 173 SER A C 1
ATOM 1236 O O . SER A 1 173 ? -31.015 28.294 -12.375 1.00 93.62 173 SER A O 1
ATOM 1238 N N . THR A 1 174 ? -30.493 26.114 -12.439 1.00 94.19 174 THR A N 1
ATOM 1239 C CA . THR A 1 174 ? -29.050 26.309 -12.213 1.00 94.19 174 THR A CA 1
ATOM 1240 C C . THR A 1 174 ? -28.218 26.099 -13.477 1.00 94.19 174 THR A C 1
ATOM 1242 O O . THR A 1 174 ? -28.525 25.243 -14.308 1.00 94.19 174 THR A O 1
ATOM 1245 N N . VAL A 1 175 ? -27.123 26.857 -13.615 1.00 95.19 175 VAL A N 1
ATOM 1246 C CA . VAL A 1 175 ? -26.175 26.715 -14.738 1.00 95.19 175 VAL A CA 1
ATOM 1247 C C . VAL A 1 175 ? -25.631 25.279 -14.866 1.00 95.19 175 VAL A C 1
ATOM 1249 O O . VAL A 1 175 ? -25.674 24.755 -15.977 1.00 95.19 175 VAL A O 1
ATOM 1252 N N . PRO A 1 176 ? -25.213 24.583 -13.785 1.00 95.69 176 PRO A N 1
ATOM 1253 C CA . PRO A 1 176 ? -24.764 23.192 -13.890 1.00 95.69 176 PRO A CA 1
ATOM 1254 C C . PRO A 1 176 ? -25.830 22.234 -14.439 1.00 95.69 176 PRO A C 1
ATOM 1256 O O . PRO A 1 176 ? -25.515 21.384 -15.273 1.00 95.69 176 PRO A O 1
ATOM 1259 N N . SER A 1 177 ? -27.096 22.386 -14.028 1.00 94.94 177 SER A N 1
ATOM 1260 C CA . SER A 1 177 ? -28.198 21.570 -14.556 1.00 94.94 177 SER A CA 1
ATOM 1261 C C . SER A 1 177 ? -28.428 21.829 -16.050 1.00 94.94 177 SER A C 1
ATOM 1263 O O . SER A 1 177 ? -28.588 20.875 -16.813 1.00 94.94 177 SER A O 1
ATOM 1265 N N . LYS A 1 178 ? -28.385 23.100 -16.492 1.00 96.75 178 LYS A N 1
ATOM 1266 C CA . LYS A 1 178 ? -28.470 23.479 -17.919 1.00 96.75 178 LYS A CA 1
ATOM 1267 C C . LYS A 1 178 ? -27.369 22.825 -18.736 1.00 96.75 178 LYS A C 1
ATOM 1269 O O . LYS A 1 178 ? -27.647 22.170 -19.738 1.00 96.75 178 LYS A O 1
ATOM 1274 N N . ASP A 1 179 ? -26.135 22.985 -18.278 1.00 97.69 179 ASP A N 1
ATOM 1275 C CA . ASP A 1 179 ? -24.940 22.490 -18.949 1.00 97.69 179 ASP A CA 1
ATOM 1276 C C . ASP A 1 179 ? -24.962 20.959 -19.076 1.00 97.69 179 ASP A C 1
ATOM 1278 O O . ASP A 1 179 ? -24.677 20.424 -20.150 1.00 97.69 179 ASP A O 1
ATOM 1282 N N . SER A 1 180 ? -25.378 20.251 -18.019 1.00 96.75 180 SER A N 1
ATOM 1283 C CA . SER A 1 180 ? -25.547 18.794 -18.051 1.00 96.75 180 SER A CA 1
ATOM 1284 C C . SER A 1 180 ? -26.630 18.359 -19.044 1.00 96.75 180 SER A C 1
ATOM 1286 O O . SER A 1 180 ? -26.398 17.454 -19.845 1.00 96.75 180 SER A O 1
ATOM 1288 N N . CYS A 1 181 ? -27.783 19.034 -19.043 1.00 97.94 181 CYS A N 1
ATOM 1289 C CA . CYS A 1 181 ? -28.892 18.749 -19.954 1.00 97.94 181 CYS A CA 1
ATOM 1290 C C . CYS A 1 181 ? -28.486 18.932 -21.426 1.00 97.94 181 CYS A C 1
ATOM 1292 O O . CYS A 1 181 ? -28.658 18.017 -22.234 1.00 97.94 181 CYS A O 1
ATOM 1294 N N . TYR A 1 182 ? -27.866 20.068 -21.773 1.00 98.25 182 TYR A N 1
ATOM 1295 C CA . TYR A 1 182 ? -27.374 20.313 -23.132 1.00 98.25 182 TYR A CA 1
ATOM 1296 C C . TYR A 1 182 ? -26.327 19.284 -23.562 1.00 98.25 182 TYR A C 1
ATOM 1298 O O . TYR A 1 182 ? -26.401 18.787 -24.684 1.00 98.25 182 TYR A O 1
ATOM 1306 N N . SER A 1 183 ? -25.393 18.932 -22.674 1.00 97.25 183 SER A N 1
ATOM 1307 C CA . SER A 1 183 ? -24.352 17.935 -22.949 1.00 97.25 183 SER A CA 1
ATOM 1308 C C . SER A 1 183 ? -24.940 16.557 -23.265 1.00 97.25 183 SER A C 1
ATOM 1310 O O . SER A 1 183 ? -24.611 15.956 -24.287 1.00 97.25 183 SER A O 1
ATOM 1312 N N . GLN A 1 184 ? -25.887 16.080 -22.452 1.00 96.75 184 GLN A N 1
ATOM 1313 C CA . GLN A 1 184 ? -26.523 14.780 -22.674 1.00 96.75 184 GLN A CA 1
ATOM 1314 C C . GLN A 1 184 ? -27.307 14.722 -23.994 1.00 96.75 184 GLN A C 1
ATOM 1316 O O . GLN A 1 184 ? -27.222 13.721 -24.706 1.00 96.75 184 GLN A O 1
ATOM 1321 N N . ILE A 1 185 ? -28.027 15.790 -24.355 1.00 96.75 185 ILE A N 1
ATOM 1322 C CA . ILE A 1 185 ? -28.760 15.857 -25.630 1.00 96.75 185 ILE A CA 1
ATOM 1323 C C . ILE A 1 185 ? -27.803 15.956 -26.822 1.00 96.75 185 ILE A C 1
ATOM 1325 O O . ILE A 1 185 ? -28.018 15.309 -27.847 1.00 96.75 185 ILE A O 1
ATOM 1329 N N . ALA A 1 186 ? -26.740 16.754 -26.707 1.00 97.25 186 ALA A N 1
ATOM 1330 C CA . ALA A 1 186 ? -25.734 16.880 -27.756 1.00 97.25 186 ALA A CA 1
ATOM 1331 C C . ALA A 1 186 ? -25.098 15.521 -28.080 1.00 97.25 186 ALA A C 1
ATOM 1333 O O . ALA A 1 186 ? -25.000 15.153 -29.253 1.00 97.25 186 ALA A O 1
ATOM 1334 N N . THR A 1 187 ? -24.736 14.753 -27.048 1.00 95.56 187 THR A N 1
ATOM 1335 C CA . THR A 1 187 ? -24.147 13.417 -27.186 1.00 95.56 187 THR A CA 1
ATOM 1336 C C . THR A 1 187 ? -25.150 12.391 -27.711 1.00 95.56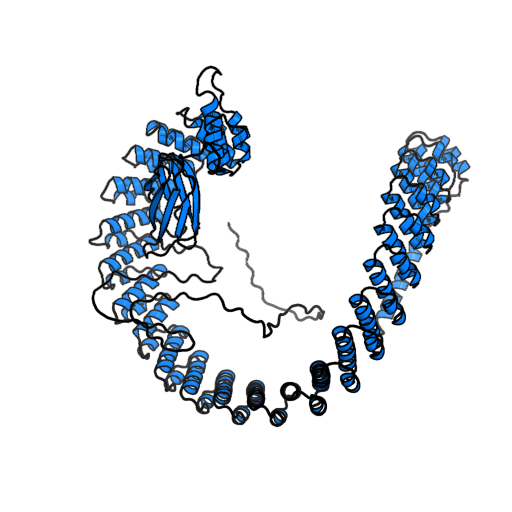 187 THR A C 1
ATOM 1338 O O . THR A 1 187 ? -24.803 11.620 -28.605 1.00 95.56 187 THR A O 1
ATOM 1341 N N . SER A 1 188 ? -26.400 12.387 -27.229 1.00 94.75 188 SER A N 1
ATOM 1342 C CA . SER A 1 188 ? -27.417 11.425 -27.685 1.00 94.75 188 SER A CA 1
ATOM 1343 C C . SER A 1 188 ? -27.804 11.618 -29.154 1.00 94.75 188 SER A C 1
ATOM 1345 O O . SER A 1 188 ? -28.030 10.641 -29.866 1.00 94.75 188 SER A O 1
ATOM 1347 N N . LEU A 1 189 ? -27.828 12.868 -29.624 1.00 95.44 189 LEU A N 1
ATOM 1348 C CA . LEU A 1 189 ? -28.094 13.215 -31.021 1.00 95.44 189 LEU A CA 1
ATOM 1349 C C . LEU A 1 189 ? -26.842 13.231 -31.900 1.00 95.44 189 LEU A C 1
ATOM 1351 O O . LEU A 1 189 ? -26.974 13.386 -33.113 1.00 95.44 189 LEU A O 1
ATOM 1355 N N . GLN A 1 190 ? -25.653 13.130 -31.300 1.00 96.25 190 GLN A N 1
ATOM 1356 C CA . GLN A 1 190 ? -24.359 13.322 -31.962 1.00 96.25 190 GLN A CA 1
ATOM 1357 C C . GLN A 1 190 ? -24.272 14.664 -32.720 1.00 96.25 190 GLN A C 1
ATOM 1359 O O . GLN A 1 190 ? -23.738 14.746 -33.824 1.00 96.25 190 GLN A O 1
ATOM 1364 N N . LYS A 1 191 ? -24.821 15.741 -32.136 1.00 97.44 191 LYS A N 1
ATOM 1365 C CA . LYS A 1 191 ? -24.861 17.090 -32.730 1.00 97.44 191 LYS A CA 1
ATOM 1366 C C . LYS A 1 191 ? -24.009 18.070 -31.927 1.00 97.44 191 LYS A C 1
ATOM 1368 O O . LYS A 1 191 ? -24.481 18.661 -30.955 1.00 97.44 191 LYS A O 1
ATOM 1373 N N . SER A 1 192 ? -22.774 18.299 -32.377 1.00 97.06 192 SER A N 1
ATOM 1374 C CA . SER A 1 192 ? -21.807 19.181 -31.701 1.00 97.06 192 SER A CA 1
ATOM 1375 C C . SER A 1 192 ? -22.278 20.629 -31.561 1.00 97.06 192 SER A C 1
ATOM 1377 O O . SER A 1 192 ? -21.959 21.280 -30.571 1.00 97.06 192 SER A O 1
ATOM 1379 N N . SER A 1 193 ? -23.110 21.126 -32.482 1.00 97.06 193 SER A N 1
ATOM 1380 C CA . SER A 1 193 ? -23.655 22.489 -32.427 1.00 97.06 193 SER A CA 1
ATOM 1381 C C . SER A 1 193 ? -24.463 22.786 -31.157 1.00 97.06 193 SER A C 1
ATOM 1383 O O . SER A 1 193 ? -24.676 23.946 -30.833 1.00 97.06 193 SER A O 1
ATOM 1385 N N . ILE A 1 194 ? -24.935 21.766 -30.432 1.00 97.88 194 ILE A N 1
ATOM 1386 C CA . ILE A 1 194 ? -25.650 21.947 -29.159 1.00 97.88 194 ILE A CA 1
ATOM 1387 C C . ILE A 1 194 ? -24.666 22.255 -28.019 1.00 97.88 194 ILE A C 1
ATOM 1389 O O . ILE A 1 194 ? -25.005 23.005 -27.105 1.00 97.88 194 ILE A O 1
ATOM 1393 N N . CYS A 1 195 ? -23.423 21.762 -28.087 1.00 97.94 195 CYS A N 1
ATOM 1394 C CA . CYS A 1 195 ? -22.415 22.015 -27.058 1.00 97.94 195 CYS A CA 1
ATOM 1395 C C . CYS A 1 195 ? -22.120 23.517 -26.896 1.00 97.94 195 CYS A C 1
ATOM 1397 O O . CYS A 1 195 ? -21.804 23.954 -25.795 1.00 97.94 195 CYS A O 1
ATOM 1399 N N . SER A 1 196 ? -22.280 24.345 -27.939 1.00 97.44 196 SER A N 1
ATOM 1400 C CA . SER A 1 196 ? -22.088 25.801 -27.819 1.00 97.44 196 SER A CA 1
ATOM 1401 C C . SER A 1 196 ? -23.060 26.482 -26.849 1.00 97.44 196 SER A C 1
ATOM 1403 O O . SER A 1 196 ? -22.776 27.587 -26.398 1.00 97.44 196 SER A O 1
ATOM 1405 N N . SER A 1 197 ? -24.181 25.835 -26.507 1.00 97.56 197 SER A N 1
ATOM 1406 C CA . SER A 1 197 ? -25.145 26.320 -25.508 1.00 97.56 197 SER A CA 1
ATOM 1407 C C . SER A 1 197 ? -24.715 26.054 -24.059 1.00 97.56 197 SER A C 1
ATOM 1409 O O . SER A 1 197 ? -25.377 26.523 -23.135 1.00 97.56 197 SER A O 1
ATOM 1411 N N . ILE A 1 198 ? -23.615 25.323 -23.850 1.00 98.06 198 ILE A N 1
ATOM 1412 C CA . ILE A 1 198 ? -23.044 25.038 -22.532 1.00 98.06 198 ILE A CA 1
ATOM 1413 C C . ILE A 1 198 ? -22.197 26.232 -22.078 1.00 98.06 198 ILE A C 1
ATOM 1415 O O . ILE A 1 198 ? -21.267 26.666 -22.769 1.00 98.06 198 ILE A O 1
ATOM 1419 N N . SER A 1 199 ? -22.511 26.752 -20.893 1.00 97.12 199 SER A N 1
ATOM 1420 C CA . SER A 1 199 ? -21.882 27.949 -20.329 1.00 97.12 199 SER A CA 1
ATOM 1421 C C . SER A 1 199 ? -20.510 27.643 -19.734 1.00 97.12 199 SER A C 1
ATOM 1423 O O . SER A 1 199 ? -19.542 28.366 -19.983 1.00 97.12 199 SER A O 1
ATOM 1425 N N . ASN A 1 200 ? -20.394 26.559 -18.963 1.00 97.44 200 ASN A N 1
ATOM 1426 C CA . ASN A 1 200 ? -19.131 26.129 -18.385 1.00 97.44 200 ASN A CA 1
ATOM 1427 C C . ASN A 1 200 ? -18.176 25.621 -19.476 1.00 97.44 200 ASN A C 1
ATOM 1429 O O . ASN A 1 200 ? -18.440 24.621 -20.144 1.00 97.44 200 ASN A O 1
ATOM 1433 N N . VAL A 1 201 ? -17.022 26.280 -19.612 1.00 97.56 201 VAL A N 1
ATOM 1434 C CA . VAL A 1 201 ? -16.024 25.983 -20.655 1.00 97.56 201 VAL A CA 1
ATOM 1435 C C . VAL A 1 201 ? -15.538 24.531 -20.599 1.00 97.56 201 VAL A C 1
ATOM 1437 O O . VAL A 1 201 ? -15.412 23.893 -21.639 1.00 97.56 201 VAL A O 1
ATOM 1440 N N . SER A 1 202 ? -15.312 23.979 -19.403 1.00 96.69 202 SER A N 1
ATOM 1441 C CA . SER A 1 202 ? -14.851 22.592 -19.245 1.00 96.69 202 SER A CA 1
ATOM 1442 C C . SER A 1 202 ? -15.904 21.580 -19.696 1.00 96.69 202 SER A C 1
ATOM 1444 O O . SER A 1 202 ? -15.608 20.665 -20.465 1.00 96.69 202 SER A O 1
ATOM 1446 N N . SER A 1 203 ? -17.159 21.789 -19.295 1.00 97.25 203 SER A N 1
ATOM 1447 C CA . SER A 1 203 ? -18.279 20.928 -19.697 1.00 97.25 203 SER A CA 1
ATOM 1448 C C . SER A 1 203 ? -18.545 21.013 -21.201 1.00 97.25 203 SER A C 1
ATOM 1450 O O . SER A 1 203 ? -18.796 19.995 -21.845 1.00 97.25 203 SER A O 1
ATOM 1452 N N . ARG A 1 204 ? -18.427 22.213 -21.783 1.00 98.31 204 ARG A N 1
ATOM 1453 C CA . ARG A 1 204 ? -18.568 22.441 -23.223 1.00 98.31 204 ARG A CA 1
ATOM 1454 C C . ARG A 1 204 ? -17.499 21.709 -24.023 1.00 98.31 204 ARG A C 1
ATOM 1456 O O . ARG A 1 204 ? -17.812 21.003 -24.976 1.00 98.31 204 ARG A O 1
ATOM 1463 N N . ASP A 1 205 ? -16.242 21.874 -23.635 1.00 98.19 205 ASP A N 1
ATOM 1464 C CA . ASP A 1 205 ? -15.118 21.253 -24.331 1.00 98.19 205 ASP A CA 1
ATOM 1465 C C . ASP A 1 205 ? -15.165 19.721 -24.195 1.00 98.19 205 ASP A C 1
ATOM 1467 O O . ASP A 1 205 ? -14.871 19.001 -25.150 1.00 98.19 205 ASP A O 1
ATOM 1471 N N . SER A 1 206 ? -15.617 19.210 -23.041 1.00 97.50 206 SER A N 1
ATOM 1472 C CA . SER A 1 206 ? -15.888 17.780 -22.847 1.00 97.50 206 SER A CA 1
ATOM 1473 C C . SER A 1 206 ? -16.997 17.270 -23.773 1.00 97.50 206 SER A C 1
ATOM 1475 O O . SER A 1 206 ? -16.831 16.216 -24.382 1.00 97.50 206 SER A O 1
ATOM 1477 N N . CYS A 1 207 ? -18.084 18.030 -23.941 1.00 98.38 207 CYS A N 1
ATOM 1478 C CA . CYS A 1 207 ? -19.171 17.709 -24.871 1.00 98.38 207 CYS A CA 1
ATOM 1479 C C . CYS A 1 207 ? -18.661 17.567 -26.315 1.00 98.38 207 CYS A C 1
ATOM 1481 O O . CYS A 1 207 ? -18.912 16.546 -26.957 1.00 98.38 207 CYS A O 1
ATOM 1483 N N . TYR A 1 208 ? -17.864 18.528 -26.804 1.00 98.56 208 TYR A N 1
ATOM 1484 C CA . TYR A 1 208 ? -17.237 18.423 -28.127 1.00 98.56 208 TYR A CA 1
ATOM 1485 C C . TYR A 1 208 ? -16.358 17.176 -28.248 1.00 98.56 208 TYR A C 1
ATOM 1487 O O . TYR A 1 208 ? -16.464 16.443 -29.230 1.00 98.56 208 TYR A O 1
ATOM 1495 N N . SER A 1 209 ? -15.533 16.904 -27.234 1.00 97.75 209 SER A N 1
ATOM 1496 C CA . SER A 1 209 ? -14.632 15.749 -27.221 1.00 97.75 209 SER A CA 1
ATOM 1497 C C . SER A 1 209 ? -15.377 14.410 -27.275 1.00 97.75 209 SER A C 1
ATOM 1499 O O . SER A 1 209 ? -15.040 13.543 -28.080 1.00 97.75 209 SER A O 1
ATOM 1501 N N . GLN A 1 210 ? -16.444 14.249 -26.485 1.00 97.50 210 GLN A N 1
ATOM 1502 C CA . GLN A 1 210 ? -17.251 13.023 -26.476 1.00 97.50 210 GLN A CA 1
ATOM 1503 C C . GLN A 1 210 ? -17.884 12.738 -27.843 1.00 97.50 210 GLN A C 1
ATOM 1505 O O . GLN A 1 210 ? -17.849 11.602 -28.316 1.00 97.50 210 GLN A O 1
ATOM 1510 N N . ILE A 1 211 ? -18.425 13.766 -28.501 1.00 98.00 211 ILE A N 1
ATOM 1511 C CA . ILE A 1 211 ? -19.042 13.621 -29.825 1.00 98.00 211 ILE A CA 1
ATOM 1512 C C . ILE A 1 211 ? -17.981 13.320 -30.888 1.00 98.00 211 ILE A C 1
ATOM 1514 O O . ILE A 1 211 ? -18.180 12.422 -31.706 1.00 98.00 211 ILE A O 1
ATOM 1518 N N . ALA A 1 212 ? -16.844 14.020 -30.853 1.00 97.69 212 ALA A N 1
ATOM 1519 C CA . ALA A 1 212 ? -15.731 13.803 -31.774 1.00 97.69 212 ALA A CA 1
ATOM 1520 C C . ALA A 1 212 ? -15.223 12.353 -31.737 1.00 97.69 212 ALA A C 1
ATOM 1522 O O . ALA A 1 212 ? -14.983 11.758 -32.785 1.00 97.69 212 ALA A O 1
ATOM 1523 N N . LEU A 1 213 ? -15.118 11.763 -30.541 1.00 96.00 213 LEU A N 1
ATOM 1524 C CA . LEU A 1 213 ? -14.704 10.370 -30.348 1.00 96.00 213 LEU A CA 1
ATOM 1525 C C . LEU A 1 213 ? -15.768 9.357 -30.794 1.00 96.00 213 LEU A C 1
ATOM 1527 O O . LEU A 1 213 ? -15.418 8.259 -31.224 1.00 96.00 213 LEU A O 1
ATOM 1531 N N . ALA A 1 214 ? -17.054 9.706 -30.702 1.00 95.50 214 ALA A N 1
ATOM 1532 C CA . ALA A 1 214 ? -18.147 8.851 -31.161 1.00 95.50 214 ALA A CA 1
ATOM 1533 C C . ALA A 1 214 ? -18.296 8.834 -32.696 1.00 95.50 214 ALA A C 1
ATOM 1535 O O . ALA A 1 214 ? -18.725 7.821 -33.249 1.00 95.50 214 ALA A O 1
ATOM 1536 N N . LEU A 1 215 ? -17.939 9.931 -33.379 1.00 95.25 215 LEU A N 1
ATOM 1537 C CA . LEU A 1 215 ? -17.995 10.097 -34.843 1.00 95.25 215 LEU A CA 1
ATOM 1538 C C . LEU A 1 215 ? -16.627 10.003 -35.556 1.00 95.25 215 LEU A C 1
ATOM 1540 O O . LEU A 1 215 ? -16.548 10.223 -36.763 1.00 95.25 215 LEU A O 1
ATOM 1544 N N . PRO A 1 216 ? -15.581 9.546 -34.855 1.00 93.38 216 PRO A N 1
ATOM 1545 C CA . PRO A 1 216 ? -14.161 9.804 -35.162 1.00 93.38 216 PRO A CA 1
ATOM 1546 C C . PRO A 1 216 ? -13.814 11.062 -35.989 1.00 93.38 216 PRO A C 1
ATOM 1548 O O . PRO A 1 216 ? -12.964 11.002 -36.880 1.00 93.38 216 PRO A O 1
ATOM 1551 N N . ASP A 1 217 ? -14.430 12.209 -35.695 1.00 96.38 217 ASP A N 1
ATOM 1552 C CA . ASP A 1 217 ? -14.223 13.461 -36.437 1.00 96.38 217 ASP A CA 1
ATOM 1553 C C . ASP A 1 217 ? -13.377 14.459 -35.631 1.00 96.38 217 ASP A C 1
ATOM 1555 O O . ASP A 1 217 ? -13.841 15.101 -34.685 1.00 96.38 217 ASP A O 1
ATOM 1559 N N . ALA A 1 218 ? -12.109 14.601 -36.024 1.00 96.31 218 ALA A N 1
ATOM 1560 C CA . ALA A 1 218 ? -11.149 15.468 -35.348 1.00 96.31 218 ALA A CA 1
ATOM 1561 C C . ALA A 1 218 ? -11.443 16.968 -35.508 1.00 96.31 218 ALA A C 1
ATOM 1563 O O . ALA A 1 218 ? -10.940 17.765 -34.711 1.00 96.31 218 ALA A O 1
ATOM 1564 N N . ASP A 1 219 ? -12.239 17.378 -36.497 1.00 96.50 219 ASP A N 1
ATOM 1565 C CA . ASP A 1 219 ? -12.563 18.793 -36.682 1.00 96.50 219 ASP A CA 1
ATOM 1566 C C . ASP A 1 219 ? -13.553 19.278 -35.611 1.00 96.50 219 ASP A C 1
ATOM 1568 O O . ASP A 1 219 ? -13.509 20.444 -35.213 1.00 96.50 219 ASP A O 1
ATOM 1572 N N . ILE A 1 220 ? -14.348 18.373 -35.025 1.00 97.94 220 ILE A N 1
ATOM 1573 C CA . ILE A 1 220 ? -15.170 18.671 -33.842 1.00 97.94 220 ILE A CA 1
ATOM 1574 C C . ILE A 1 220 ? -14.281 18.999 -32.633 1.00 97.94 220 ILE A C 1
ATOM 1576 O O . ILE A 1 220 ? -14.578 19.937 -31.893 1.00 97.94 220 ILE A O 1
ATOM 1580 N N . CYS A 1 221 ? -13.146 18.309 -32.452 1.00 97.75 221 CYS A N 1
ATOM 1581 C CA . CYS A 1 221 ? -12.207 18.619 -31.367 1.00 97.75 221 CYS A CA 1
ATOM 1582 C C . CYS A 1 221 ? -11.692 20.067 -31.442 1.00 97.75 221 CYS A C 1
ATOM 1584 O O . CYS A 1 221 ? -11.430 20.677 -30.407 1.00 97.75 221 CYS A O 1
ATOM 1586 N N . LEU A 1 222 ? -11.552 20.636 -32.649 1.00 96.56 222 LEU A N 1
ATOM 1587 C CA . LEU A 1 222 ? -11.069 22.009 -32.845 1.00 96.56 222 LEU A CA 1
ATOM 1588 C C . LEU A 1 222 ? -12.031 23.068 -32.284 1.00 96.56 222 LEU A C 1
ATOM 1590 O O . LEU A 1 222 ? -11.613 24.205 -32.071 1.00 96.56 222 LEU A O 1
ATOM 1594 N N . GLN A 1 2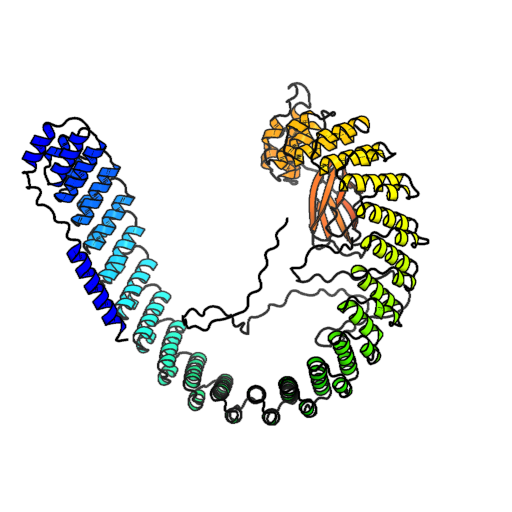23 ? -13.286 22.701 -32.004 1.00 97.44 223 GLN A N 1
ATOM 1595 C CA . GLN A 1 223 ? -14.280 23.575 -31.373 1.00 97.44 223 GLN A CA 1
ATOM 1596 C C . GLN A 1 223 ? -14.069 23.718 -29.854 1.00 97.44 223 GLN A C 1
ATOM 1598 O O . GLN A 1 223 ? -14.610 24.644 -29.243 1.00 97.44 223 GLN A O 1
ATOM 1603 N N . ALA A 1 224 ? -13.261 22.846 -29.238 1.00 97.31 224 ALA A N 1
ATOM 1604 C CA . ALA A 1 224 ? -12.888 22.964 -27.835 1.00 97.31 224 ALA A CA 1
ATOM 1605 C C . ALA A 1 224 ? -11.927 24.146 -27.613 1.00 97.31 224 ALA A C 1
ATOM 1607 O O . ALA A 1 224 ? -10.926 24.321 -28.316 1.00 97.31 224 ALA A O 1
ATOM 1608 N N . SER A 1 225 ? -12.234 24.963 -26.607 1.00 96.56 225 SER A N 1
ATOM 1609 C CA . SER A 1 225 ? -11.485 26.183 -26.288 1.00 96.56 225 SER A CA 1
ATOM 1610 C C . SER A 1 225 ? -10.195 25.888 -25.520 1.00 96.56 225 SER A C 1
ATOM 1612 O O . SER A 1 225 ? -9.162 26.511 -25.770 1.00 96.56 225 SER A O 1
ATOM 1614 N N . GLN A 1 226 ? -10.235 24.933 -24.592 1.00 96.94 226 GLN A N 1
ATOM 1615 C CA . GLN A 1 226 ? -9.076 24.511 -23.819 1.00 96.94 226 GLN A CA 1
ATOM 1616 C C . GLN A 1 226 ? -8.145 23.637 -24.656 1.00 96.94 226 GLN A C 1
ATOM 1618 O O . GLN A 1 226 ? -8.520 22.567 -25.137 1.00 96.94 226 GLN A O 1
ATOM 1623 N N . ILE A 1 227 ? -6.890 24.082 -24.760 1.00 96.44 227 ILE A N 1
ATOM 1624 C CA . ILE A 1 227 ? -5.833 23.418 -25.532 1.00 96.44 227 ILE A CA 1
ATOM 1625 C C . ILE A 1 227 ? -5.641 21.965 -25.083 1.00 96.44 227 ILE A C 1
ATOM 1627 O O . ILE A 1 227 ? -5.535 21.083 -25.926 1.00 96.44 227 ILE A O 1
ATOM 1631 N N . SER A 1 228 ? -5.642 21.702 -23.773 1.00 95.31 228 SER A N 1
ATOM 1632 C CA . SER A 1 228 ? -5.456 20.355 -23.219 1.00 95.31 228 SER A CA 1
ATOM 1633 C C . SER A 1 228 ? -6.562 19.383 -23.639 1.00 95.31 228 SER A C 1
ATOM 1635 O O . SER A 1 228 ? -6.272 18.252 -24.028 1.00 95.31 228 SER A O 1
ATOM 1637 N N . VAL A 1 229 ? -7.825 19.822 -23.607 1.00 96.69 229 VAL A N 1
ATOM 1638 C CA . VAL A 1 229 ? -8.981 19.004 -24.008 1.00 96.69 229 VAL A CA 1
ATOM 1639 C C . VAL A 1 229 ? -8.971 18.767 -25.516 1.00 96.69 229 VAL A C 1
ATOM 1641 O O . VAL A 1 229 ? -9.126 17.628 -25.957 1.00 96.69 229 VAL A O 1
ATOM 1644 N N . ARG A 1 230 ? -8.719 19.820 -26.303 1.00 97.62 230 ARG A N 1
ATOM 1645 C CA . ARG A 1 230 ? -8.602 19.743 -27.764 1.00 97.62 230 ARG A CA 1
ATOM 1646 C C . ARG A 1 230 ? -7.498 18.784 -28.196 1.00 97.62 230 ARG A C 1
ATOM 1648 O O . ARG A 1 230 ? -7.751 17.879 -28.987 1.00 97.62 230 ARG A O 1
ATOM 1655 N N . ASP A 1 231 ? -6.287 18.971 -27.678 1.00 97.69 231 ASP A N 1
ATOM 1656 C CA . ASP A 1 231 ? -5.130 18.158 -28.046 1.00 97.69 231 ASP A CA 1
ATOM 1657 C C . ASP A 1 231 ? -5.336 16.691 -27.630 1.00 97.69 231 ASP A C 1
ATOM 1659 O O . ASP A 1 231 ? -5.045 15.784 -28.408 1.00 97.69 231 ASP A O 1
ATOM 1663 N N . SER A 1 232 ? -5.904 16.439 -26.444 1.00 97.19 232 SER A N 1
ATOM 1664 C CA . SER A 1 232 ? -6.238 15.078 -25.997 1.00 97.19 232 SER A CA 1
ATOM 1665 C C . SER A 1 232 ? -7.253 14.401 -26.926 1.00 97.19 232 SER A C 1
ATOM 1667 O O . SER A 1 232 ? -7.041 13.264 -27.346 1.00 97.19 232 SER A O 1
ATOM 1669 N N . CYS A 1 233 ? -8.311 15.120 -27.311 1.00 98.25 233 CYS A N 1
ATOM 1670 C CA . CYS A 1 233 ? -9.332 14.649 -28.248 1.00 98.25 233 CYS A CA 1
ATOM 1671 C C . CYS A 1 233 ? -8.731 14.267 -29.611 1.00 98.25 233 CYS A C 1
ATOM 1673 O O . CYS A 1 233 ? -8.900 13.139 -30.076 1.00 98.25 233 CYS A O 1
ATOM 1675 N N . ILE A 1 234 ? -7.955 15.173 -30.221 1.00 98.31 234 ILE A N 1
ATOM 1676 C CA . ILE A 1 234 ? -7.311 14.939 -31.524 1.00 98.31 234 ILE A CA 1
ATOM 1677 C C . ILE A 1 234 ? -6.345 13.755 -31.444 1.00 98.31 234 ILE A C 1
ATOM 1679 O O . ILE A 1 234 ? -6.348 12.904 -32.333 1.00 98.31 234 ILE A O 1
ATOM 1683 N N . SER A 1 235 ? -5.536 13.681 -30.384 1.00 97.12 235 SER A N 1
ATOM 1684 C CA . SER A 1 235 ? -4.557 12.609 -30.191 1.00 97.12 235 SER A CA 1
ATOM 1685 C C . SER A 1 235 ? -5.232 11.237 -30.097 1.00 97.12 235 SER A C 1
ATOM 1687 O O . SER A 1 235 ? -4.830 10.304 -30.789 1.00 97.12 235 SER A O 1
ATOM 1689 N N . GLN A 1 236 ? -6.321 11.112 -29.332 1.00 97.06 236 GLN A N 1
ATOM 1690 C CA . GLN A 1 236 ? -7.070 9.854 -29.216 1.00 97.06 236 GLN A CA 1
ATOM 1691 C C . GLN A 1 236 ? -7.661 9.389 -30.555 1.00 97.06 236 GLN A C 1
ATOM 1693 O O . GLN A 1 236 ? -7.579 8.202 -30.890 1.00 97.06 236 GLN A O 1
ATOM 1698 N N . ILE A 1 237 ? -8.203 10.309 -31.358 1.00 97.62 237 ILE A N 1
ATOM 1699 C CA . ILE A 1 237 ? -8.697 9.992 -32.707 1.00 97.62 237 ILE A CA 1
ATOM 1700 C C . ILE A 1 237 ? -7.534 9.577 -33.617 1.00 97.62 237 ILE A C 1
ATOM 1702 O O . ILE A 1 237 ? -7.617 8.560 -34.304 1.00 97.62 237 ILE A O 1
ATOM 1706 N N . ALA A 1 238 ? -6.419 10.311 -33.583 1.00 97.06 238 ALA A N 1
ATOM 1707 C CA . ALA A 1 238 ? -5.225 10.000 -34.366 1.00 97.06 238 ALA A CA 1
ATOM 1708 C C . ALA A 1 238 ? -4.681 8.596 -34.061 1.00 97.06 238 ALA A C 1
ATOM 1710 O O . ALA A 1 238 ? -4.371 7.841 -34.983 1.00 97.06 238 ALA A O 1
ATOM 1711 N N . ILE A 1 239 ? -4.610 8.224 -32.781 1.00 95.06 239 ILE A N 1
ATOM 1712 C CA . ILE A 1 239 ? -4.109 6.924 -32.325 1.00 95.06 239 ILE A CA 1
ATOM 1713 C C . ILE A 1 239 ? -5.074 5.799 -32.703 1.00 95.06 239 ILE A C 1
ATOM 1715 O O . ILE A 1 239 ? -4.649 4.821 -33.317 1.00 95.06 239 ILE A O 1
ATOM 1719 N N . SER A 1 240 ? -6.365 5.942 -32.392 1.00 95.00 240 SER A N 1
ATOM 1720 C CA . SER A 1 240 ? -7.377 4.908 -32.664 1.00 95.00 240 SER A CA 1
ATOM 1721 C C . SER A 1 240 ? -7.571 4.641 -34.160 1.00 95.00 240 SER A C 1
ATOM 1723 O O . SER A 1 240 ? -7.711 3.487 -34.563 1.00 95.00 240 SER A O 1
ATOM 1725 N N . ALA A 1 241 ? -7.496 5.679 -34.997 1.00 94.81 241 ALA A N 1
ATOM 1726 C CA . ALA A 1 241 ? -7.523 5.545 -36.453 1.00 94.81 241 ALA A CA 1
ATOM 1727 C C . ALA A 1 241 ? -6.154 5.164 -37.052 1.00 94.81 241 ALA A C 1
ATOM 1729 O O . ALA A 1 241 ? -6.053 4.849 -38.240 1.00 94.81 241 ALA A O 1
ATOM 1730 N N . GLY A 1 242 ? -5.073 5.248 -36.270 1.00 94.56 242 GLY A N 1
ATOM 1731 C CA . GLY A 1 242 ? -3.702 5.162 -36.764 1.00 94.56 242 GLY A CA 1
ATOM 1732 C C . GLY A 1 242 ? -3.373 6.234 -37.813 1.00 94.56 242 GLY A C 1
ATOM 1733 O O . GLY A 1 242 ? -2.558 5.983 -38.705 1.00 94.56 242 GLY A O 1
ATOM 1734 N N . ASN A 1 243 ? -4.019 7.398 -37.766 1.00 95.38 243 ASN A N 1
ATOM 1735 C CA . ASN A 1 243 ? -3.862 8.467 -38.745 1.00 95.38 243 ASN A CA 1
ATOM 1736 C C . ASN A 1 243 ? -2.858 9.521 -38.252 1.00 95.38 243 ASN A C 1
ATOM 1738 O O . ASN A 1 243 ? -3.216 10.450 -37.530 1.00 95.38 243 ASN A O 1
ATOM 1742 N N . SER A 1 244 ? -1.596 9.401 -38.681 1.00 95.50 244 SER A N 1
ATOM 1743 C CA . SER A 1 244 ? -0.529 10.328 -38.275 1.00 95.50 244 SER A CA 1
ATOM 1744 C C . SER A 1 244 ? -0.703 11.751 -38.804 1.00 95.50 244 SER A C 1
ATOM 1746 O O . SER A 1 244 ? -0.073 12.663 -38.282 1.00 95.50 244 SER A O 1
ATOM 1748 N N . GLU A 1 245 ? -1.549 11.959 -39.816 1.00 95.81 245 GLU A N 1
ATOM 1749 C CA . GLU A 1 245 ? -1.794 13.282 -40.407 1.00 95.81 245 GLU A CA 1
ATOM 1750 C C . GLU A 1 245 ? -2.593 14.205 -39.474 1.00 95.81 245 GLU A C 1
ATOM 1752 O O . GLU A 1 245 ? -2.660 15.412 -39.692 1.00 95.81 245 GLU A O 1
ATOM 1757 N N . LEU A 1 246 ? -3.164 13.656 -38.396 1.00 97.00 246 LEU A N 1
ATOM 1758 C CA . LEU A 1 246 ? -3.819 14.433 -37.346 1.00 97.00 246 LEU A CA 1
ATOM 1759 C C . LEU A 1 246 ? -2.837 14.963 -36.293 1.00 97.00 246 LEU A C 1
ATOM 1761 O O . LEU A 1 246 ? -3.114 15.998 -35.691 1.00 97.00 246 LEU A O 1
ATOM 1765 N N . CYS A 1 247 ? -1.676 14.326 -36.095 1.00 97.19 247 CYS A N 1
ATOM 1766 C CA . CYS A 1 247 ? -0.705 14.768 -35.090 1.00 97.19 247 CYS A CA 1
ATOM 1767 C C . CYS A 1 247 ? -0.227 16.221 -35.303 1.00 97.19 247 CYS A C 1
ATOM 1769 O O . CYS A 1 247 ? -0.166 16.952 -34.317 1.00 97.19 247 CYS A O 1
ATOM 1771 N N . PRO A 1 248 ? 0.030 16.723 -36.534 1.00 97.12 248 PRO A N 1
ATOM 1772 C CA . PRO A 1 248 ? 0.370 18.131 -36.760 1.00 97.12 248 PRO A CA 1
ATOM 1773 C C . PRO A 1 248 ? -0.653 19.147 -36.235 1.00 97.12 248 PRO A C 1
ATOM 1775 O O . PRO A 1 248 ? -0.249 20.275 -35.943 1.00 97.12 248 PRO A O 1
ATOM 1778 N N . LYS A 1 249 ? -1.937 18.763 -36.103 1.00 96.94 249 LYS A N 1
ATOM 1779 C CA . LYS A 1 249 ? -3.017 19.622 -35.582 1.00 96.94 249 LYS A CA 1
ATOM 1780 C C . LYS A 1 249 ? -2.915 19.868 -34.068 1.00 96.94 249 LYS A C 1
ATOM 1782 O O . LYS A 1 249 ? -3.619 20.732 -33.553 1.00 96.94 249 LYS A O 1
ATOM 1787 N N . LEU A 1 250 ? -2.062 19.127 -33.357 1.00 97.12 250 LEU A N 1
ATOM 1788 C CA . LEU A 1 250 ? -1.809 19.322 -31.929 1.00 97.12 250 LEU A CA 1
ATOM 1789 C C . LEU A 1 250 ? -1.005 20.601 -31.680 1.00 97.12 250 LEU A C 1
ATOM 1791 O O . LEU A 1 250 ? -0.280 21.085 -32.551 1.00 97.12 250 LEU A O 1
ATOM 1795 N N . SER A 1 251 ? -1.122 21.161 -30.483 1.00 95.81 251 SER A N 1
ATOM 1796 C CA . SER A 1 251 ? -0.640 22.514 -30.210 1.00 95.81 251 SER A CA 1
ATOM 1797 C C . SER A 1 251 ? 0.838 22.548 -29.820 1.00 95.81 251 SER A C 1
ATOM 1799 O O . SER A 1 251 ? 1.570 23.429 -30.267 1.00 95.81 251 SER A O 1
ATOM 1801 N N . THR A 1 252 ? 1.307 21.584 -29.022 1.00 94.88 252 THR A N 1
ATOM 1802 C CA . THR A 1 252 ? 2.693 21.547 -28.516 1.00 94.88 252 THR A CA 1
ATOM 1803 C C . THR A 1 252 ? 3.534 20.475 -29.210 1.00 94.88 252 THR A C 1
ATOM 1805 O O . THR A 1 252 ? 3.010 19.462 -29.672 1.00 94.88 252 THR A O 1
ATOM 1808 N N . ILE A 1 253 ? 4.858 20.673 -29.256 1.00 95.81 253 ILE A N 1
ATOM 1809 C CA . ILE A 1 253 ? 5.807 19.674 -29.786 1.00 95.81 253 ILE A CA 1
ATOM 1810 C C . ILE A 1 253 ? 5.676 18.353 -29.017 1.00 95.81 253 ILE A C 1
ATOM 1812 O O . ILE A 1 253 ? 5.587 17.299 -29.632 1.00 95.81 253 ILE A O 1
ATOM 1816 N N . GLN A 1 254 ? 5.556 18.412 -27.688 1.00 95.00 254 GLN A N 1
ATOM 1817 C CA . GLN A 1 254 ? 5.398 17.223 -26.849 1.00 95.00 254 GLN A CA 1
ATOM 1818 C C . GLN A 1 254 ? 4.126 16.427 -27.187 1.00 95.00 254 GLN A C 1
ATOM 1820 O O . GLN A 1 254 ? 4.180 15.204 -27.301 1.00 95.00 254 GLN A O 1
ATOM 1825 N N . SER A 1 255 ? 2.987 17.101 -27.397 1.00 95.62 255 SER A N 1
ATOM 1826 C CA . SER A 1 255 ? 1.744 16.436 -27.810 1.00 95.62 255 SER A CA 1
ATOM 1827 C C . SER A 1 255 ? 1.891 15.783 -29.191 1.00 95.62 255 SER A C 1
ATOM 1829 O O . SER A 1 255 ? 1.451 14.649 -29.382 1.00 95.62 255 SER A O 1
ATOM 1831 N N . LYS A 1 256 ? 2.542 16.469 -30.145 1.00 97.19 256 LYS A N 1
ATOM 1832 C CA . LYS A 1 256 ? 2.823 15.946 -31.497 1.00 97.19 256 LYS A CA 1
ATOM 1833 C C . LYS A 1 256 ? 3.688 14.693 -31.446 1.00 97.19 256 LYS A C 1
ATOM 1835 O O . LYS A 1 256 ? 3.326 13.674 -32.029 1.00 97.19 256 LYS A O 1
ATOM 1840 N N . ASP A 1 257 ? 4.791 14.770 -30.716 1.00 97.25 257 ASP A N 1
ATOM 1841 C CA . ASP A 1 257 ? 5.763 13.694 -30.573 1.00 97.25 257 ASP A CA 1
ATOM 1842 C C . ASP A 1 257 ? 5.149 12.478 -29.868 1.00 97.25 257 ASP A C 1
ATOM 1844 O O . ASP A 1 257 ? 5.292 11.353 -30.347 1.00 97.25 257 ASP A O 1
ATOM 1848 N N . SER A 1 258 ? 4.360 12.694 -28.809 1.00 96.62 258 SER A N 1
ATOM 1849 C CA . SER A 1 258 ? 3.602 11.629 -28.140 1.00 96.62 258 SER A CA 1
ATOM 1850 C C . SER A 1 258 ? 2.591 10.958 -29.078 1.00 96.62 258 SER A C 1
ATOM 1852 O O . SER A 1 258 ? 2.510 9.730 -29.123 1.00 96.62 258 SER A O 1
ATOM 1854 N N . CYS A 1 259 ? 1.865 11.740 -29.884 1.00 97.81 259 CYS A N 1
ATOM 1855 C CA . CYS A 1 259 ? 0.932 11.225 -30.888 1.00 97.81 259 CYS A CA 1
ATOM 1856 C C . CYS A 1 259 ? 1.643 10.344 -31.928 1.00 97.81 259 CYS A C 1
ATOM 1858 O O . CYS A 1 259 ? 1.229 9.206 -32.166 1.00 97.81 259 CYS A O 1
ATOM 1860 N N . TYR A 1 260 ? 2.754 10.819 -32.503 1.00 98.12 260 TYR A N 1
ATOM 1861 C CA . TYR A 1 260 ? 3.548 10.027 -33.444 1.00 98.12 260 TYR A CA 1
ATOM 1862 C C . TYR A 1 260 ? 4.117 8.764 -32.803 1.00 98.12 260 TYR A C 1
ATOM 1864 O O . TYR A 1 260 ? 4.028 7.699 -33.410 1.00 98.12 260 TYR A O 1
ATOM 1872 N N . SER A 1 261 ? 4.644 8.863 -31.581 1.00 97.25 261 SER A N 1
ATOM 1873 C CA . SER A 1 261 ? 5.200 7.736 -30.830 1.00 97.25 261 SER A CA 1
ATOM 1874 C C . SER A 1 261 ? 4.160 6.640 -30.602 1.00 97.25 261 SER A C 1
ATOM 1876 O O . SER A 1 261 ? 4.381 5.484 -30.965 1.00 97.25 261 SER A O 1
ATOM 1878 N N . GLN A 1 262 ? 2.971 6.992 -30.109 1.00 97.00 262 GLN A N 1
ATOM 1879 C CA . GLN A 1 262 ? 1.905 6.020 -29.854 1.00 97.00 262 GLN A CA 1
ATOM 1880 C C . GLN A 1 262 ? 1.404 5.349 -31.140 1.00 97.00 262 GLN A C 1
ATOM 1882 O O . GLN A 1 262 ? 1.221 4.130 -31.166 1.00 97.00 262 GLN A O 1
ATOM 1887 N N . ILE A 1 263 ? 1.258 6.102 -32.236 1.00 97.00 263 ILE A N 1
ATOM 1888 C CA . ILE A 1 263 ? 0.902 5.535 -33.548 1.00 97.00 263 ILE A CA 1
ATOM 1889 C C . ILE A 1 263 ? 2.014 4.617 -34.069 1.00 97.00 263 ILE A C 1
ATOM 1891 O O . ILE A 1 263 ? 1.733 3.533 -34.589 1.00 97.00 263 ILE A O 1
ATOM 1895 N N . ALA A 1 264 ? 3.275 5.033 -33.944 1.00 96.75 264 ALA A N 1
ATOM 1896 C CA . ALA A 1 264 ? 4.434 4.268 -34.382 1.00 96.75 264 ALA A CA 1
ATOM 1897 C C . ALA A 1 264 ? 4.538 2.935 -33.639 1.00 96.75 264 ALA A C 1
ATOM 1899 O O . ALA A 1 264 ? 4.728 1.899 -34.277 1.00 96.75 264 ALA A O 1
ATOM 1900 N N . ILE A 1 265 ? 4.339 2.947 -32.321 1.00 95.12 265 ILE A N 1
ATOM 1901 C CA . ILE A 1 265 ? 4.319 1.757 -31.469 1.00 95.12 265 ILE A CA 1
ATOM 1902 C C . ILE A 1 265 ? 3.145 0.849 -31.851 1.00 95.12 265 ILE A C 1
ATOM 1904 O O . ILE A 1 265 ? 3.363 -0.322 -32.154 1.00 95.12 265 ILE A O 1
ATOM 1908 N N . ALA A 1 266 ? 1.922 1.384 -31.946 1.00 94.25 266 ALA A N 1
ATOM 1909 C CA . ALA A 1 266 ? 0.736 0.605 -32.319 1.00 94.25 266 ALA A CA 1
ATOM 1910 C C . ALA A 1 266 ? 0.888 -0.087 -33.686 1.00 94.25 266 ALA A C 1
ATOM 1912 O O . ALA A 1 266 ? 0.467 -1.230 -33.864 1.00 94.25 266 ALA A O 1
ATOM 1913 N N . LYS A 1 267 ? 1.540 0.578 -34.649 1.00 94.62 267 LYS A N 1
ATOM 1914 C CA . LYS A 1 267 ? 1.826 0.027 -35.984 1.00 94.62 267 LYS A CA 1
ATOM 1915 C C . LYS A 1 267 ? 3.154 -0.726 -36.085 1.00 94.62 267 LYS A C 1
ATOM 1917 O O . LYS A 1 267 ? 3.460 -1.259 -37.150 1.00 94.62 267 LYS A O 1
ATOM 1922 N N . LYS A 1 268 ? 3.973 -0.738 -35.029 1.00 95.06 268 LYS A N 1
ATOM 1923 C CA . LYS A 1 268 ? 5.368 -1.213 -35.041 1.00 95.06 268 LYS A CA 1
ATOM 1924 C C . LYS A 1 268 ? 6.193 -0.612 -36.199 1.00 95.06 268 LYS A C 1
ATOM 1926 O O . LYS A 1 268 ? 6.983 -1.305 -36.848 1.00 95.06 268 LYS A O 1
ATOM 1931 N N . SER A 1 269 ? 6.001 0.673 -36.496 1.00 94.88 269 SER A N 1
ATOM 1932 C CA . SER A 1 269 ? 6.639 1.375 -37.617 1.00 94.88 269 SER A CA 1
ATOM 1933 C C . SER A 1 269 ? 7.741 2.328 -37.153 1.00 94.88 269 SER A C 1
ATOM 1935 O O . SER A 1 269 ? 7.463 3.392 -36.610 1.00 94.88 269 SER A O 1
ATOM 1937 N N . ILE A 1 270 ? 9.000 1.978 -37.433 1.00 94.38 270 ILE A N 1
ATOM 1938 C CA . ILE A 1 270 ? 10.165 2.831 -37.125 1.00 94.38 270 ILE A CA 1
ATOM 1939 C C . ILE A 1 270 ? 10.115 4.140 -37.919 1.00 94.38 270 ILE A C 1
ATOM 1941 O O . ILE A 1 270 ? 10.498 5.188 -37.410 1.00 94.38 270 ILE A O 1
ATOM 1945 N N . GLU A 1 271 ? 9.597 4.100 -39.147 1.00 93.62 271 GLU A N 1
ATOM 1946 C CA . GLU A 1 271 ? 9.473 5.295 -39.983 1.00 93.62 271 GLU A CA 1
ATOM 1947 C C . GLU A 1 271 ? 8.530 6.330 -39.357 1.00 93.62 271 GLU A C 1
ATOM 1949 O O . GLU A 1 271 ? 8.768 7.528 -39.453 1.00 93.62 271 GLU A O 1
ATOM 1954 N N . ALA A 1 272 ? 7.496 5.878 -38.642 1.00 92.94 272 ALA A N 1
ATOM 1955 C CA . ALA A 1 272 ? 6.617 6.780 -37.909 1.00 92.94 272 ALA A CA 1
ATOM 1956 C C . ALA A 1 272 ? 7.318 7.418 -36.694 1.00 92.94 272 ALA A C 1
ATOM 1958 O O . ALA A 1 272 ? 7.068 8.591 -36.426 1.00 92.94 272 ALA A O 1
ATOM 1959 N N . CYS A 1 273 ? 8.243 6.714 -36.020 1.00 95.94 273 CYS A N 1
ATOM 1960 C CA . CYS A 1 273 ? 9.058 7.323 -34.960 1.00 95.94 273 CYS A CA 1
ATOM 1961 C C . CYS A 1 273 ? 9.892 8.490 -35.498 1.00 95.94 273 CYS A C 1
ATOM 1963 O O . CYS A 1 273 ? 10.037 9.484 -34.806 1.00 95.94 273 CYS A O 1
ATOM 1965 N N . ARG A 1 274 ? 10.395 8.427 -36.740 1.00 95.62 274 ARG A N 1
ATOM 1966 C CA . ARG A 1 274 ? 11.232 9.495 -37.329 1.00 95.62 274 ARG A CA 1
ATOM 1967 C C . ARG A 1 274 ? 10.524 10.843 -37.494 1.00 95.62 274 ARG A C 1
ATOM 1969 O O . ARG A 1 274 ? 11.193 11.834 -37.765 1.00 95.62 274 ARG A O 1
ATOM 1976 N N . LYS A 1 275 ? 9.196 10.893 -37.337 1.00 96.44 275 LYS A N 1
ATOM 1977 C CA . LYS A 1 275 ? 8.425 12.145 -37.298 1.00 96.44 275 LYS A CA 1
ATOM 1978 C C . LYS A 1 275 ? 8.500 12.862 -35.936 1.00 96.44 275 LYS A C 1
ATOM 1980 O O . LYS A 1 275 ? 8.013 13.984 -35.833 1.00 96.44 275 LYS A O 1
ATOM 1985 N N . ILE A 1 276 ? 9.076 12.226 -34.913 1.00 97.50 276 ILE A N 1
ATOM 1986 C CA . ILE A 1 276 ? 9.279 12.786 -33.571 1.00 97.50 276 ILE A CA 1
ATOM 1987 C C . ILE A 1 276 ? 10.440 13.782 -33.602 1.00 97.50 276 ILE A C 1
ATOM 1989 O O . ILE A 1 276 ? 11.512 13.476 -34.123 1.00 97.50 276 ILE A O 1
ATOM 1993 N N . SER A 1 277 ? 10.223 14.967 -33.037 1.00 96.50 277 SER A N 1
ATOM 1994 C CA . SER A 1 277 ? 11.194 16.066 -33.052 1.00 96.50 277 SER A CA 1
ATOM 1995 C C . SER A 1 277 ? 12.197 15.982 -31.900 1.00 96.50 277 SER A C 1
ATOM 1997 O O . SER A 1 277 ? 13.373 16.293 -32.078 1.00 96.50 277 SER A O 1
ATOM 1999 N N . VAL A 1 278 ? 11.744 15.581 -30.710 1.00 95.56 278 VAL A N 1
ATOM 2000 C CA . VAL A 1 278 ? 12.587 15.435 -29.519 1.00 95.56 278 VAL A CA 1
ATOM 2001 C C . VAL A 1 278 ? 13.384 14.131 -29.602 1.00 95.56 278 VAL A C 1
ATOM 2003 O O . VAL A 1 278 ? 12.812 13.042 -29.588 1.00 95.56 278 VAL A O 1
ATOM 2006 N N . ASP A 1 279 ? 14.717 14.231 -29.647 1.00 94.81 279 ASP A N 1
ATOM 2007 C CA . ASP A 1 279 ? 15.595 13.067 -29.849 1.00 94.81 279 ASP A CA 1
ATOM 2008 C C . ASP A 1 279 ? 15.403 11.979 -28.781 1.00 94.81 279 ASP A C 1
ATOM 2010 O O . ASP A 1 279 ? 15.276 10.809 -29.124 1.00 94.81 279 ASP A O 1
ATOM 2014 N N . SER A 1 280 ? 15.284 12.334 -27.498 1.00 93.19 280 SER A N 1
ATOM 2015 C CA . SER A 1 280 ? 15.066 11.341 -26.435 1.00 93.19 280 SER A CA 1
ATOM 2016 C C . SER A 1 280 ? 13.771 10.536 -26.625 1.00 93.19 280 SER A C 1
ATOM 2018 O O . SER A 1 280 ? 13.772 9.318 -26.438 1.00 93.19 280 SER A O 1
ATOM 2020 N N . GLU A 1 281 ? 12.686 11.185 -27.056 1.00 94.94 281 GLU A N 1
ATOM 2021 C CA . GLU A 1 281 ? 11.407 10.532 -27.370 1.00 94.94 281 GLU A CA 1
ATOM 2022 C C . GLU A 1 281 ? 11.507 9.666 -28.632 1.00 94.94 281 GLU A C 1
ATOM 2024 O O . GLU A 1 281 ? 10.981 8.551 -28.671 1.00 94.94 281 GLU A O 1
ATOM 2029 N N . LEU A 1 282 ? 12.239 10.132 -29.648 1.00 96.25 282 LEU A N 1
ATOM 2030 C CA . LEU A 1 282 ? 12.541 9.363 -30.855 1.00 96.25 282 LEU A CA 1
ATOM 2031 C C . LEU A 1 282 ? 13.288 8.070 -30.501 1.00 96.25 282 LEU A C 1
ATOM 2033 O O . LEU A 1 282 ? 12.882 6.984 -30.927 1.00 96.25 282 LEU A O 1
ATOM 2037 N N . GLN A 1 283 ? 14.350 8.173 -29.698 1.00 96.06 283 GLN A N 1
ATOM 2038 C CA . GLN A 1 283 ? 15.149 7.026 -29.269 1.00 96.06 283 GLN A CA 1
ATOM 2039 C C . GLN A 1 283 ? 14.309 6.032 -28.452 1.00 96.06 283 GLN A C 1
ATOM 2041 O O . GLN A 1 283 ? 14.393 4.822 -28.678 1.00 96.06 283 GLN A O 1
ATOM 2046 N N . ASN A 1 284 ? 13.448 6.522 -27.553 1.00 95.44 284 ASN A N 1
ATOM 2047 C CA . ASN A 1 284 ? 12.537 5.678 -26.781 1.00 95.44 284 ASN A CA 1
ATOM 2048 C C . ASN A 1 284 ? 11.495 4.979 -27.675 1.00 95.44 284 ASN A C 1
ATOM 2050 O O . ASN A 1 284 ? 11.255 3.782 -27.525 1.00 95.44 284 ASN A O 1
ATOM 2054 N N . CYS A 1 285 ? 10.926 5.678 -28.659 1.00 97.44 285 CYS A N 1
ATOM 2055 C CA . CYS A 1 285 ? 10.004 5.088 -29.634 1.00 97.44 285 CYS A CA 1
ATOM 2056 C C . CYS A 1 285 ? 10.655 3.919 -30.395 1.00 97.44 285 CYS A C 1
ATOM 2058 O O . CYS A 1 285 ? 10.081 2.830 -30.488 1.00 97.44 285 CYS A O 1
ATOM 2060 N N . ILE A 1 286 ? 11.890 4.105 -30.880 1.00 97.44 286 ILE A N 1
ATOM 2061 C CA . ILE A 1 286 ? 12.658 3.054 -31.567 1.00 97.44 286 ILE A CA 1
ATOM 2062 C C . ILE A 1 286 ? 12.920 1.868 -30.631 1.00 97.44 286 ILE A C 1
ATOM 2064 O O . ILE A 1 286 ? 12.717 0.720 -31.032 1.00 97.44 286 ILE A O 1
ATOM 2068 N N . TYR A 1 287 ? 13.323 2.133 -29.385 1.00 95.69 287 TYR A N 1
ATOM 2069 C CA . TYR A 1 287 ? 13.537 1.112 -28.358 1.00 95.69 287 TYR A CA 1
ATOM 2070 C C . TYR A 1 287 ? 12.282 0.260 -28.111 1.00 95.69 287 TYR A C 1
ATOM 2072 O O . TYR A 1 287 ? 12.348 -0.970 -28.182 1.00 95.69 287 TYR A O 1
ATOM 2080 N N . GLN A 1 288 ? 11.120 0.888 -27.911 1.00 95.62 288 GLN A N 1
ATOM 2081 C CA . GLN A 1 288 ? 9.856 0.175 -27.696 1.00 95.62 288 GLN A CA 1
ATOM 2082 C C . GLN A 1 288 ? 9.473 -0.692 -28.902 1.00 95.62 288 GLN A C 1
ATOM 2084 O O . GLN A 1 288 ? 9.062 -1.845 -28.744 1.00 95.62 288 GLN A O 1
ATOM 2089 N N . ILE A 1 289 ? 9.658 -0.182 -30.123 1.00 95.75 289 ILE A N 1
ATOM 2090 C CA . ILE A 1 289 ? 9.394 -0.962 -31.339 1.00 95.75 289 ILE A CA 1
ATOM 2091 C C . ILE A 1 289 ? 10.359 -2.140 -31.467 1.00 95.75 289 ILE A C 1
ATOM 2093 O O . ILE A 1 289 ? 9.919 -3.225 -31.859 1.00 95.75 289 ILE A O 1
ATOM 2097 N N . ALA A 1 290 ? 11.641 -1.958 -31.133 1.00 95.25 290 ALA A N 1
ATOM 2098 C CA . ALA A 1 290 ? 12.615 -3.042 -31.133 1.00 95.25 290 ALA A CA 1
ATOM 2099 C C . ALA A 1 290 ? 12.101 -4.196 -30.266 1.00 95.25 290 ALA A C 1
ATOM 2101 O O . ALA A 1 290 ? 11.918 -5.301 -30.783 1.00 95.25 290 ALA A O 1
ATOM 2102 N N . LEU A 1 291 ? 11.745 -3.913 -29.006 1.00 92.56 291 LEU A N 1
ATOM 2103 C CA . LEU A 1 291 ? 11.193 -4.894 -28.067 1.00 92.56 291 LEU A CA 1
ATOM 2104 C C . LEU A 1 291 ? 9.928 -5.581 -28.602 1.00 92.56 291 LEU A C 1
ATOM 2106 O O . LEU A 1 291 ? 9.835 -6.808 -28.574 1.00 92.56 291 LEU A O 1
ATOM 2110 N N . GLN A 1 292 ? 8.974 -4.824 -29.152 1.00 92.44 292 GLN A N 1
ATOM 2111 C CA . GLN A 1 292 ? 7.716 -5.380 -29.668 1.00 92.44 292 GLN A CA 1
ATOM 2112 C C . GLN A 1 292 ? 7.860 -6.230 -30.936 1.00 92.44 292 GLN A C 1
ATOM 2114 O O . GLN A 1 292 ? 6.991 -7.066 -31.217 1.00 92.44 292 GLN A O 1
ATOM 2119 N N . LYS A 1 293 ? 8.901 -5.987 -31.738 1.00 92.88 293 LYS A N 1
ATOM 2120 C CA . LYS A 1 293 ? 9.263 -6.828 -32.888 1.00 92.88 293 LYS A CA 1
ATOM 2121 C C . LYS A 1 293 ? 10.134 -8.017 -32.503 1.00 92.88 293 LYS A C 1
ATOM 2123 O O . LYS A 1 293 ? 10.329 -8.892 -33.336 1.00 92.88 293 LYS A O 1
ATOM 2128 N N . GLN A 1 294 ? 10.644 -8.037 -31.273 1.00 91.38 294 GLN A N 1
ATOM 2129 C CA . GLN A 1 294 ? 11.660 -8.979 -30.817 1.00 91.38 294 GLN A CA 1
ATOM 2130 C C . GLN A 1 294 ? 12.904 -9.005 -31.726 1.00 91.38 294 GLN A C 1
ATOM 2132 O O . GLN A 1 294 ? 13.561 -10.031 -31.878 1.00 91.38 294 GLN A O 1
ATOM 2137 N N . ASP A 1 295 ? 13.251 -7.857 -32.308 1.00 94.38 295 ASP A N 1
ATOM 2138 C CA . ASP A 1 295 ? 14.359 -7.743 -33.249 1.00 94.38 295 ASP A CA 1
ATOM 2139 C C . ASP A 1 295 ? 15.446 -6.812 -32.703 1.00 94.38 295 ASP A C 1
ATOM 2141 O O . ASP A 1 295 ? 15.360 -5.582 -32.792 1.00 94.38 295 ASP A O 1
ATOM 2145 N N . SER A 1 296 ? 16.493 -7.437 -32.153 1.00 95.06 296 SER A N 1
ATOM 2146 C CA . SER A 1 296 ? 17.657 -6.753 -31.580 1.00 95.06 296 SER A CA 1
ATOM 2147 C C . SER A 1 296 ? 18.472 -5.947 -32.598 1.00 95.06 296 SER A C 1
ATOM 2149 O O . SER A 1 296 ? 19.268 -5.100 -32.191 1.00 95.06 296 SER A O 1
ATOM 2151 N N . ALA A 1 297 ? 18.293 -6.159 -33.911 1.00 95.19 297 ALA A N 1
ATOM 2152 C CA . ALA A 1 297 ? 18.963 -5.346 -34.924 1.00 95.19 297 ALA A CA 1
ATOM 2153 C C . ALA A 1 297 ? 18.522 -3.877 -34.836 1.00 95.19 297 ALA A C 1
ATOM 2155 O O . ALA A 1 297 ? 19.330 -2.976 -35.060 1.00 95.19 297 ALA A O 1
ATOM 2156 N N . ASN A 1 298 ? 17.283 -3.625 -34.401 1.00 95.19 298 ASN A N 1
ATOM 2157 C CA . ASN A 1 298 ? 16.756 -2.272 -34.234 1.00 95.19 298 ASN A CA 1
ATOM 2158 C C . ASN A 1 298 ? 17.421 -1.506 -33.079 1.00 95.19 298 ASN A C 1
ATOM 2160 O O . ASN A 1 298 ? 17.454 -0.280 -33.122 1.00 95.19 298 ASN A O 1
ATOM 2164 N N . CYS A 1 299 ? 18.047 -2.186 -32.107 1.00 96.19 299 CYS A N 1
ATOM 2165 C CA . CYS A 1 299 ? 18.863 -1.513 -31.089 1.00 96.19 299 CYS A CA 1
ATOM 2166 C C . CYS A 1 299 ? 20.043 -0.748 -31.716 1.00 96.19 299 CYS A C 1
ATOM 2168 O O . CYS A 1 299 ? 20.521 0.233 -31.154 1.00 96.19 299 CYS A O 1
ATOM 2170 N N . ALA A 1 300 ? 20.527 -1.160 -32.895 1.00 96.00 300 ALA A N 1
ATOM 2171 C CA . ALA A 1 300 ? 21.601 -0.456 -33.591 1.00 96.00 300 ALA A CA 1
ATOM 2172 C C . ALA A 1 300 ? 21.187 0.941 -34.080 1.00 96.00 300 ALA A C 1
ATOM 2174 O O . ALA A 1 300 ? 22.067 1.784 -34.253 1.00 96.00 300 ALA A O 1
ATOM 2175 N N . LEU A 1 301 ? 19.882 1.174 -34.265 1.00 95.75 301 LEU A N 1
ATOM 2176 C CA . LEU A 1 301 ? 19.307 2.445 -34.711 1.00 95.75 301 LEU A CA 1
ATOM 2177 C C . LEU A 1 301 ? 19.208 3.481 -33.585 1.00 95.75 301 LEU A C 1
ATOM 2179 O O . LEU A 1 301 ? 18.943 4.645 -33.870 1.00 95.75 301 LEU A O 1
ATOM 2183 N N . ILE A 1 302 ? 19.417 3.066 -32.331 1.00 96.31 302 ILE A N 1
ATOM 2184 C CA . ILE A 1 302 ? 19.406 3.964 -31.180 1.00 96.31 302 ILE A CA 1
ATOM 2185 C C . ILE A 1 302 ? 20.751 4.701 -31.111 1.00 96.31 302 ILE A C 1
ATOM 2187 O O . ILE A 1 302 ? 21.813 4.066 -31.098 1.00 96.31 302 ILE A O 1
ATOM 2191 N N . SER A 1 303 ? 20.711 6.034 -31.076 1.00 94.50 303 SER A N 1
ATOM 2192 C CA . SER A 1 303 ? 21.895 6.901 -30.978 1.00 94.50 303 SER A CA 1
ATOM 2193 C C . SER A 1 303 ? 22.401 7.039 -29.539 1.00 94.50 303 SER A C 1
ATOM 2195 O O . SER A 1 303 ? 23.611 7.013 -29.313 1.00 94.50 303 SER A O 1
ATOM 2197 N N . SER A 1 304 ? 21.488 7.136 -28.565 1.00 94.62 304 SER A N 1
ATOM 2198 C CA . SER A 1 304 ? 21.812 7.192 -27.135 1.00 94.62 304 SER A CA 1
ATOM 2199 C C . SER A 1 304 ? 22.513 5.907 -26.697 1.00 94.62 304 SER A C 1
ATOM 2201 O O . SER A 1 304 ? 21.939 4.819 -26.779 1.00 94.62 304 SER A O 1
ATOM 2203 N N . SER A 1 305 ? 23.753 6.026 -26.219 1.00 94.19 305 SER A N 1
ATOM 2204 C CA . SER A 1 305 ? 24.556 4.887 -25.762 1.00 94.19 305 SER A CA 1
ATOM 2205 C C . SER A 1 305 ? 23.886 4.139 -24.609 1.00 94.19 305 SER A C 1
ATOM 2207 O O . SER A 1 305 ? 23.830 2.915 -24.632 1.00 94.19 305 SER A O 1
ATOM 2209 N N . GLU A 1 306 ? 23.310 4.860 -23.646 1.00 94.88 306 GLU A N 1
ATOM 2210 C CA . GLU A 1 306 ? 22.639 4.278 -22.480 1.00 94.88 306 GLU A CA 1
ATOM 2211 C C . GLU A 1 306 ? 21.379 3.487 -22.862 1.00 94.88 306 GLU A C 1
ATOM 2213 O O . GLU A 1 306 ? 21.209 2.333 -22.453 1.00 94.88 306 GLU A O 1
ATOM 2218 N N . LEU A 1 307 ? 20.509 4.068 -23.698 1.00 95.31 307 LEU A N 1
ATOM 2219 C CA . LEU A 1 307 ? 19.298 3.385 -24.168 1.00 95.31 307 LEU A CA 1
ATOM 2220 C C . LEU A 1 307 ? 19.634 2.209 -25.089 1.00 95.31 307 LEU A C 1
ATOM 2222 O O . LEU A 1 307 ? 18.987 1.164 -25.030 1.00 95.31 307 LEU A O 1
ATOM 2226 N N . LYS A 1 308 ? 20.672 2.344 -25.917 1.00 97.12 308 LYS A N 1
ATOM 2227 C CA . LYS A 1 308 ? 21.171 1.273 -26.783 1.00 97.12 308 LYS A CA 1
ATOM 2228 C C . LYS A 1 308 ? 21.712 0.093 -25.981 1.00 97.12 308 LYS A C 1
ATOM 2230 O O . LYS A 1 308 ? 21.393 -1.057 -26.289 1.00 97.12 308 LYS A O 1
ATOM 2235 N N . ASP A 1 309 ? 22.493 0.373 -24.947 1.00 97.25 309 ASP A N 1
ATOM 2236 C CA . ASP A 1 309 ? 23.033 -0.626 -24.028 1.00 97.25 309 ASP A CA 1
ATOM 2237 C C . ASP A 1 309 ? 21.909 -1.342 -23.271 1.00 97.25 309 ASP A C 1
ATOM 2239 O O . ASP A 1 309 ? 21.899 -2.574 -23.191 1.00 97.25 309 ASP A O 1
ATOM 2243 N N . SER A 1 310 ? 20.911 -0.585 -22.810 1.00 96.31 310 SER A N 1
ATOM 2244 C CA . SER A 1 310 ? 19.697 -1.127 -22.190 1.00 96.31 310 SER A CA 1
ATOM 2245 C C . SER A 1 310 ? 18.928 -2.034 -23.155 1.00 96.31 310 SER A C 1
ATOM 2247 O O . SER A 1 310 ? 18.572 -3.152 -22.790 1.00 96.31 310 SER A O 1
ATOM 2249 N N . CYS A 1 311 ? 18.772 -1.621 -24.417 1.00 97.62 311 CYS A N 1
ATOM 2250 C CA . CYS A 1 311 ? 18.164 -2.423 -25.482 1.00 97.62 311 CYS A CA 1
ATOM 2251 C C . CYS A 1 311 ? 18.848 -3.773 -25.658 1.00 97.62 311 CYS A C 1
ATOM 2253 O O . CYS A 1 311 ? 18.196 -4.817 -25.564 1.00 97.62 311 CYS A O 1
ATOM 2255 N N . TYR A 1 312 ? 20.167 -3.785 -25.853 1.00 98.25 312 TYR A N 1
ATOM 2256 C CA . TYR A 1 312 ? 20.893 -5.042 -25.998 1.00 98.25 312 TYR A CA 1
ATOM 2257 C C . TYR A 1 312 ? 20.838 -5.906 -24.740 1.00 98.25 312 TYR A C 1
ATOM 2259 O O . TYR A 1 312 ? 20.707 -7.122 -24.873 1.00 98.25 312 TYR A O 1
ATOM 2267 N N . SER A 1 313 ? 20.879 -5.306 -23.549 1.00 96.88 313 SER A N 1
ATOM 2268 C CA . SER A 1 313 ? 20.760 -6.029 -22.279 1.00 96.88 313 SER A CA 1
ATOM 2269 C C . SER A 1 313 ? 19.406 -6.731 -22.144 1.00 96.88 313 SER A C 1
ATOM 2271 O O . SER A 1 313 ? 19.356 -7.945 -21.938 1.00 96.88 313 SER A O 1
ATOM 2273 N N . SER A 1 314 ? 18.298 -6.015 -22.366 1.00 95.94 314 SER A N 1
ATOM 2274 C CA . SER A 1 314 ? 16.949 -6.591 -22.321 1.00 95.94 314 SER A CA 1
ATOM 2275 C C . SER A 1 314 ? 16.789 -7.741 -23.314 1.00 95.94 314 SER A C 1
ATOM 2277 O O . SER A 1 314 ? 16.250 -8.795 -22.974 1.00 95.94 314 SER A O 1
ATOM 2279 N N . PHE A 1 315 ? 17.306 -7.581 -24.534 1.00 96.44 315 PHE A N 1
ATOM 2280 C CA . PHE A 1 315 ? 17.289 -8.651 -25.522 1.00 96.44 315 PHE A CA 1
ATOM 2281 C C . PHE A 1 315 ? 18.159 -9.840 -25.136 1.00 96.44 315 PHE A C 1
ATOM 2283 O O . PHE A 1 315 ? 17.724 -10.978 -25.317 1.00 96.44 315 PHE A O 1
ATOM 2290 N N . ALA A 1 316 ? 19.361 -9.605 -24.611 1.00 96.75 316 ALA A N 1
ATOM 2291 C CA . ALA A 1 316 ? 20.257 -10.661 -24.162 1.00 96.75 316 ALA A CA 1
ATOM 2292 C C . ALA A 1 316 ? 19.564 -11.547 -23.122 1.00 96.75 316 ALA A C 1
ATOM 2294 O O . ALA A 1 316 ? 19.557 -12.766 -23.279 1.00 96.75 316 ALA A O 1
ATOM 2295 N N . LEU A 1 317 ? 18.914 -10.932 -22.130 1.00 95.88 317 LEU A N 1
ATOM 2296 C CA . LEU A 1 317 ? 18.198 -11.618 -21.053 1.00 95.88 317 LEU A CA 1
ATOM 2297 C C . LEU A 1 317 ? 16.965 -12.373 -21.563 1.00 95.88 317 LEU A C 1
ATOM 2299 O O . LEU A 1 317 ? 16.832 -13.570 -21.308 1.00 95.88 317 LEU A O 1
ATOM 2303 N N . ASN A 1 318 ? 16.111 -11.718 -22.354 1.00 93.88 318 ASN A N 1
ATOM 2304 C CA . ASN A 1 318 ? 14.872 -12.318 -22.860 1.00 93.88 318 ASN A CA 1
ATOM 2305 C C . ASN A 1 318 ? 15.124 -13.462 -23.851 1.00 93.88 318 ASN A C 1
ATOM 2307 O O . ASN A 1 318 ? 14.428 -14.473 -23.825 1.00 93.88 318 ASN A O 1
ATOM 2311 N N . SER A 1 319 ? 16.132 -13.320 -24.715 1.00 94.25 319 SER A N 1
ATOM 2312 C CA . SER A 1 319 ? 16.498 -14.344 -25.703 1.00 94.25 319 SER A CA 1
ATOM 2313 C C . SER A 1 319 ? 17.536 -15.345 -25.192 1.00 94.25 319 SER A C 1
ATOM 2315 O O . SER A 1 319 ? 17.915 -16.253 -25.931 1.00 94.25 319 SER A O 1
ATOM 2317 N N . ARG A 1 320 ? 18.012 -15.188 -23.947 1.00 95.50 320 ARG A N 1
ATOM 2318 C CA . ARG A 1 320 ? 19.089 -15.995 -23.348 1.00 95.50 320 ARG A CA 1
ATOM 2319 C C . ARG A 1 320 ? 20.366 -16.024 -24.203 1.00 95.50 320 ARG A C 1
ATOM 2321 O O . ARG A 1 320 ? 21.103 -17.008 -24.215 1.00 95.50 320 ARG A O 1
ATOM 2328 N N . ASN A 1 321 ? 20.645 -14.937 -24.922 1.00 96.06 321 ASN A N 1
ATOM 2329 C CA . ASN A 1 321 ? 21.758 -14.834 -25.859 1.00 96.06 321 ASN A CA 1
ATOM 2330 C C . ASN A 1 321 ? 22.877 -13.947 -25.300 1.00 96.06 321 ASN A C 1
ATOM 2332 O O . ASN A 1 321 ? 22.862 -12.722 -25.442 1.00 96.06 321 ASN A O 1
ATOM 2336 N N . SER A 1 322 ? 23.901 -14.582 -24.724 1.00 96.38 322 SER A N 1
ATOM 2337 C CA . SER A 1 322 ? 25.063 -13.875 -24.164 1.00 96.38 322 SER A CA 1
ATOM 2338 C C . SER A 1 322 ? 25.876 -13.080 -25.196 1.00 96.38 322 SER A C 1
ATOM 2340 O O . SER A 1 322 ? 26.571 -12.135 -24.826 1.00 96.38 322 SER A O 1
ATOM 2342 N N . GLY A 1 323 ? 25.762 -13.397 -26.492 1.00 96.56 323 GLY A N 1
ATOM 2343 C CA . GLY A 1 323 ? 26.421 -12.648 -27.563 1.00 96.56 323 GLY A CA 1
ATOM 2344 C C . GLY A 1 323 ? 25.920 -11.206 -27.684 1.00 96.56 323 GLY A C 1
ATOM 2345 O O . GLY A 1 323 ? 26.656 -10.338 -28.147 1.00 96.56 323 GLY A O 1
ATOM 2346 N N . LEU A 1 324 ? 24.700 -10.918 -27.219 1.00 97.38 324 LEU A N 1
ATOM 2347 C CA . LEU A 1 324 ? 24.153 -9.562 -27.215 1.00 97.38 324 LEU A CA 1
ATOM 2348 C C . LEU A 1 324 ? 24.754 -8.690 -26.105 1.00 97.38 324 LEU A C 1
ATOM 2350 O O . LEU A 1 324 ? 24.980 -7.507 -26.350 1.00 97.38 324 LEU A O 1
ATOM 2354 N N . CYS A 1 325 ? 25.144 -9.260 -24.957 1.00 97.81 325 CYS A N 1
ATOM 2355 C CA . CYS A 1 325 ? 25.889 -8.513 -23.935 1.00 97.81 325 CYS A CA 1
ATOM 2356 C C . CYS A 1 325 ? 27.230 -7.989 -24.476 1.00 97.81 325 CYS A C 1
ATOM 2358 O O . CYS A 1 325 ? 27.721 -6.952 -24.039 1.00 97.81 325 CYS A O 1
ATOM 2360 N N . ALA A 1 326 ? 27.835 -8.661 -25.463 1.00 96.81 326 ALA A N 1
ATOM 2361 C CA . ALA A 1 326 ? 29.075 -8.191 -26.079 1.00 96.81 326 ALA A CA 1
ATOM 2362 C C . ALA A 1 326 ? 28.912 -6.869 -26.851 1.00 96.81 326 ALA A C 1
ATOM 2364 O O . ALA A 1 326 ? 29.904 -6.156 -27.001 1.00 96.81 326 ALA A O 1
ATOM 2365 N N . LYS A 1 327 ? 27.689 -6.546 -27.303 1.00 97.44 327 LYS A N 1
ATOM 2366 C CA . LYS A 1 327 ? 27.352 -5.311 -28.032 1.00 97.44 327 LYS A CA 1
ATOM 2367 C C . LYS A 1 327 ? 27.128 -4.099 -27.121 1.00 97.44 327 LYS A C 1
ATOM 2369 O O . LYS A 1 327 ? 27.008 -2.991 -27.634 1.00 97.44 327 LYS A O 1
ATOM 2374 N N . ILE A 1 328 ? 27.066 -4.313 -25.807 1.00 97.81 328 ILE A N 1
ATOM 2375 C CA . ILE A 1 328 ? 26.926 -3.256 -24.804 1.00 97.81 328 ILE A CA 1
ATOM 2376 C C . ILE A 1 328 ? 28.264 -2.526 -24.661 1.00 97.81 328 ILE A C 1
ATOM 2378 O O . ILE A 1 328 ? 29.312 -3.161 -24.504 1.00 97.81 328 ILE A O 1
ATOM 2382 N N . SER A 1 329 ? 28.222 -1.199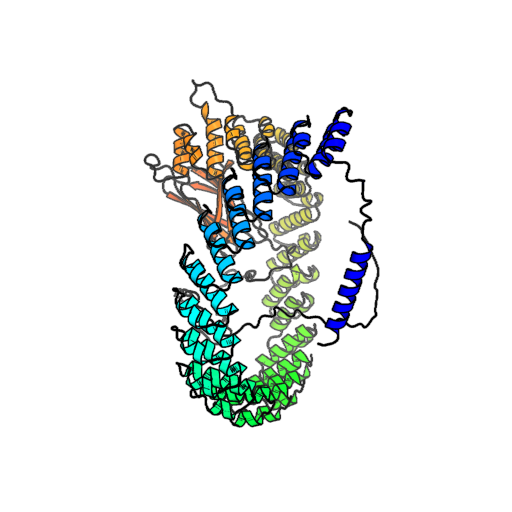 -24.727 1.00 96.19 329 SER A N 1
ATOM 2383 C CA . SER A 1 329 ? 29.402 -0.337 -24.699 1.00 96.19 329 SER A CA 1
ATOM 2384 C C . SER A 1 329 ? 29.889 -0.044 -23.278 1.00 96.19 329 SER A C 1
ATOM 2386 O O . SER A 1 329 ? 31.083 -0.175 -22.998 1.00 96.19 329 SER A O 1
ATOM 2388 N N . ALA A 1 330 ? 28.982 0.291 -22.359 1.00 96.88 330 ALA A N 1
ATOM 2389 C CA . ALA A 1 330 ? 29.305 0.586 -20.974 1.00 96.88 330 ALA A CA 1
ATOM 2390 C C . ALA A 1 330 ? 29.704 -0.689 -20.219 1.00 96.88 330 ALA A C 1
ATOM 2392 O O . ALA A 1 330 ? 28.936 -1.649 -20.128 1.00 96.88 330 ALA A O 1
ATOM 2393 N N . VAL A 1 331 ? 30.901 -0.679 -19.623 1.00 96.62 331 VAL A N 1
ATOM 2394 C CA . VAL A 1 331 ? 31.463 -1.831 -18.894 1.00 96.62 331 VAL A CA 1
ATOM 2395 C C . VAL A 1 331 ? 30.533 -2.292 -17.771 1.00 96.62 331 VAL A C 1
ATOM 2397 O O . VAL A 1 331 ? 30.268 -3.483 -17.655 1.00 96.62 331 VAL A O 1
ATOM 2400 N N . VAL A 1 332 ? 29.973 -1.357 -16.998 1.00 95.88 332 VAL A N 1
ATOM 2401 C CA . VAL A 1 332 ? 29.063 -1.671 -15.882 1.00 95.88 332 VAL A CA 1
ATOM 2402 C C . VAL A 1 332 ? 27.790 -2.370 -16.377 1.00 95.88 332 VAL A C 1
ATOM 2404 O O . VAL A 1 332 ? 27.417 -3.419 -15.853 1.00 95.88 332 VAL A O 1
ATOM 2407 N N . SER A 1 333 ? 27.151 -1.844 -17.426 1.00 96.31 333 SER A N 1
ATOM 2408 C CA . SER A 1 333 ? 25.944 -2.439 -18.017 1.00 96.31 333 SER A CA 1
ATOM 2409 C C . SER A 1 333 ? 26.227 -3.805 -18.645 1.00 96.31 333 SER A C 1
ATOM 2411 O O . SER A 1 333 ? 25.422 -4.729 -18.528 1.00 96.31 333 SER A O 1
ATOM 2413 N N . LYS A 1 334 ? 27.396 -3.965 -19.271 1.00 98.00 334 LYS A N 1
ATOM 2414 C CA . LYS A 1 334 ? 27.852 -5.224 -19.871 1.00 98.00 334 LYS A CA 1
ATOM 2415 C C . LYS A 1 334 ? 28.103 -6.300 -18.818 1.00 98.00 334 LYS A C 1
ATOM 2417 O O . LYS A 1 334 ? 27.647 -7.432 -18.977 1.00 98.00 334 LYS A O 1
ATOM 2422 N N . ASP A 1 335 ? 28.780 -5.935 -17.736 1.00 97.94 335 ASP A N 1
ATOM 2423 C CA . ASP A 1 335 ? 29.041 -6.800 -16.587 1.00 97.94 335 ASP A CA 1
ATOM 2424 C C . ASP A 1 335 ? 27.737 -7.245 -15.917 1.00 97.94 335 ASP A C 1
ATOM 2426 O O . ASP A 1 335 ? 27.565 -8.428 -15.610 1.00 97.94 335 ASP A O 1
ATOM 2430 N N . SER A 1 336 ? 26.790 -6.316 -15.756 1.00 97.19 336 SER A N 1
ATOM 2431 C CA . SER A 1 336 ? 25.447 -6.603 -15.246 1.00 97.19 336 SER A CA 1
ATOM 2432 C C . SER A 1 336 ? 24.688 -7.576 -16.156 1.00 97.19 336 SER A C 1
ATOM 2434 O O . SER A 1 336 ? 24.157 -8.575 -15.673 1.00 97.19 336 SER A O 1
ATOM 2436 N N . CYS A 1 337 ? 24.715 -7.359 -17.476 1.00 98.31 337 CYS A N 1
ATOM 2437 C CA . CYS A 1 337 ? 24.093 -8.243 -18.467 1.00 98.31 337 CYS A CA 1
ATOM 2438 C C . CYS A 1 337 ? 24.619 -9.683 -18.369 1.00 98.31 337 CYS A C 1
ATOM 2440 O O . CYS A 1 337 ? 23.835 -10.630 -18.267 1.00 98.31 337 CYS A O 1
ATOM 2442 N N . TYR A 1 338 ? 25.946 -9.864 -18.338 1.00 98.56 338 TYR A N 1
ATOM 2443 C CA . TYR A 1 338 ? 26.540 -11.194 -18.186 1.00 98.56 338 TYR A CA 1
ATOM 2444 C C . TYR A 1 338 ? 26.212 -11.832 -16.840 1.00 98.56 338 TYR A C 1
ATOM 2446 O O . TYR A 1 338 ? 25.911 -13.021 -16.811 1.00 98.56 338 TYR A O 1
ATOM 2454 N N . SER A 1 339 ? 26.231 -11.063 -15.749 1.00 97.19 339 SER A N 1
ATOM 2455 C CA . SER A 1 339 ? 25.958 -11.587 -14.406 1.00 97.19 339 SER A CA 1
ATOM 2456 C C . SER A 1 339 ? 24.513 -12.059 -14.250 1.00 97.19 339 SER A C 1
ATOM 2458 O O . SER A 1 339 ? 24.261 -13.141 -13.724 1.00 97.19 339 SER A O 1
ATOM 2460 N N . GLN A 1 340 ? 23.557 -11.290 -14.773 1.00 97.50 340 GLN A N 1
ATOM 2461 C CA . GLN A 1 340 ? 22.146 -11.671 -14.772 1.00 97.50 340 GLN A CA 1
ATOM 2462 C C . GLN A 1 340 ? 21.887 -12.895 -15.662 1.00 97.50 340 GLN A C 1
ATOM 2464 O O . GLN A 1 340 ? 21.169 -13.809 -15.256 1.00 97.50 340 GLN A O 1
ATOM 2469 N N . LEU A 1 341 ? 22.512 -12.971 -16.844 1.00 97.69 341 LEU A N 1
ATOM 2470 C CA . LEU A 1 341 ? 22.429 -14.169 -17.684 1.00 97.69 341 LEU A CA 1
ATOM 2471 C C . LEU A 1 341 ? 23.078 -15.392 -17.034 1.00 97.69 341 LEU A C 1
ATOM 2473 O O . LEU A 1 341 ? 22.550 -16.493 -17.176 1.00 97.69 341 LEU A O 1
ATOM 2477 N N . ALA A 1 342 ? 24.195 -15.211 -16.327 1.00 97.62 342 ALA A N 1
ATOM 2478 C CA . ALA A 1 342 ? 24.855 -16.276 -15.582 1.00 97.62 342 ALA A CA 1
ATOM 2479 C C . ALA A 1 342 ? 23.879 -16.903 -14.584 1.00 97.62 342 ALA A C 1
ATOM 2481 O O . ALA A 1 342 ? 23.687 -18.115 -14.621 1.00 97.62 342 ALA A O 1
ATOM 2482 N N . ALA A 1 343 ? 23.199 -16.079 -13.780 1.00 95.88 343 ALA A N 1
ATOM 2483 C CA . ALA A 1 343 ? 22.181 -16.517 -12.824 1.00 95.88 343 ALA A CA 1
ATOM 2484 C C . ALA A 1 343 ? 20.976 -17.192 -13.502 1.00 95.88 343 ALA A C 1
ATOM 2486 O O . ALA A 1 343 ? 20.572 -18.289 -13.113 1.00 95.88 343 ALA A O 1
ATOM 2487 N N . LEU A 1 344 ? 20.443 -16.584 -14.569 1.00 96.44 344 LEU A N 1
ATOM 2488 C CA . LEU A 1 344 ? 19.289 -17.111 -15.307 1.00 96.44 344 LEU A CA 1
ATOM 2489 C C . LEU A 1 344 ? 19.571 -18.482 -15.939 1.00 96.44 344 LEU A C 1
ATOM 2491 O O . LEU A 1 344 ? 18.689 -19.337 -15.996 1.00 96.44 344 LEU A O 1
ATOM 2495 N N . LEU A 1 345 ? 20.794 -18.688 -16.427 1.00 96.56 345 LEU A N 1
ATOM 2496 C CA . LEU A 1 345 ? 21.230 -19.923 -17.080 1.00 96.56 345 LEU A CA 1
ATOM 2497 C C . LEU A 1 345 ? 21.972 -20.873 -16.137 1.00 96.56 345 LEU A C 1
ATOM 2499 O O . LEU A 1 345 ? 22.387 -21.946 -16.565 1.00 96.56 345 LEU A O 1
ATOM 2503 N N . SER A 1 346 ? 22.168 -20.481 -14.874 1.00 95.12 346 SER A N 1
ATOM 2504 C CA . SER A 1 346 ? 23.002 -21.195 -13.898 1.00 95.12 346 SER A CA 1
ATOM 2505 C C . SER A 1 346 ? 24.423 -21.524 -14.408 1.00 95.12 346 SER A C 1
ATOM 2507 O O . SER A 1 346 ? 25.024 -22.522 -13.997 1.00 95.12 346 SER A O 1
ATOM 2509 N N . SER A 1 347 ? 24.972 -20.689 -15.302 1.00 96.69 347 SER A N 1
ATOM 2510 C CA . SER A 1 347 ? 26.246 -20.910 -16.005 1.00 96.69 347 SER A CA 1
ATOM 2511 C C . SER A 1 347 ? 27.360 -20.017 -15.456 1.00 96.69 347 SER A C 1
ATOM 2513 O O . SER A 1 347 ? 27.388 -18.808 -15.693 1.00 96.69 347 SER A O 1
ATOM 2515 N N . SER A 1 348 ? 28.321 -20.624 -14.756 1.00 96.50 348 SER A N 1
ATOM 2516 C CA . SER A 1 348 ? 29.479 -19.929 -14.176 1.00 96.50 348 SER A CA 1
ATOM 2517 C C . SER A 1 348 ? 30.471 -19.407 -15.219 1.00 96.50 348 SER A C 1
ATOM 2519 O O . SER A 1 348 ? 31.174 -18.434 -14.953 1.00 96.50 348 SER A O 1
ATOM 2521 N N . GLU A 1 349 ? 30.489 -19.976 -16.427 1.00 97.06 349 GLU A N 1
ATOM 2522 C CA . GLU A 1 349 ? 31.324 -19.509 -17.544 1.00 97.06 349 GLU A CA 1
ATOM 2523 C C . GLU A 1 349 ? 30.980 -18.076 -17.976 1.00 97.06 349 GLU A C 1
ATOM 2525 O O . GLU A 1 349 ? 31.816 -17.355 -18.514 1.00 97.06 349 GLU A O 1
ATOM 2530 N N . LEU A 1 350 ? 29.752 -17.616 -17.730 1.00 97.56 350 LEU A N 1
ATOM 2531 C CA . LEU A 1 350 ? 29.371 -16.238 -18.034 1.00 97.56 350 LEU A CA 1
ATOM 2532 C C . LEU A 1 350 ? 29.975 -15.239 -17.040 1.00 97.56 350 LEU A C 1
ATOM 2534 O O . LEU A 1 350 ? 30.328 -14.132 -17.445 1.00 97.56 350 LEU A O 1
ATOM 2538 N N . CYS A 1 351 ? 30.208 -15.637 -15.785 1.00 97.75 351 CYS A N 1
ATOM 2539 C CA . CYS A 1 351 ? 30.906 -14.796 -14.810 1.00 97.75 351 CYS A CA 1
ATOM 2540 C C . CYS A 1 351 ? 32.366 -14.537 -15.207 1.00 97.75 351 CYS A C 1
ATOM 2542 O O . CYS A 1 351 ? 32.919 -13.483 -14.888 1.00 97.75 351 CYS A O 1
ATOM 2544 N N . SER A 1 352 ? 33.006 -15.442 -15.958 1.00 96.38 352 SER A N 1
ATOM 2545 C CA . SER A 1 352 ? 34.368 -15.206 -16.451 1.00 96.38 352 SER A CA 1
ATOM 2546 C C . SER A 1 352 ? 34.434 -14.136 -17.548 1.00 96.38 352 SER A C 1
ATOM 2548 O O . SER A 1 352 ? 35.515 -13.611 -17.803 1.00 96.38 352 SER A O 1
ATOM 2550 N N . LYS A 1 353 ? 33.299 -13.790 -18.180 1.00 97.62 353 LYS A N 1
ATOM 2551 C CA . LYS A 1 353 ? 33.186 -12.709 -19.179 1.00 97.62 353 LYS A CA 1
ATOM 2552 C C . LYS A 1 353 ? 32.946 -11.326 -18.564 1.00 97.62 353 LYS A C 1
ATOM 2554 O O . LYS A 1 353 ? 32.989 -10.334 -19.289 1.00 97.62 353 LYS A O 1
ATOM 2559 N N . VAL A 1 354 ? 32.688 -11.266 -17.258 1.00 97.50 354 VAL A N 1
ATOM 2560 C CA . VAL A 1 354 ? 32.544 -10.022 -16.494 1.00 97.50 354 VAL A CA 1
ATOM 2561 C C . VAL A 1 354 ? 33.924 -9.384 -16.321 1.00 97.50 354 VAL A C 1
ATOM 2563 O O . VAL A 1 354 ? 34.862 -10.047 -15.875 1.00 97.50 354 VAL A O 1
ATOM 2566 N N . ALA A 1 355 ? 34.056 -8.116 -16.705 1.00 96.25 355 ALA A N 1
ATOM 2567 C CA . ALA A 1 355 ? 35.330 -7.412 -16.785 1.00 96.25 355 ALA A CA 1
ATOM 2568 C C . ALA A 1 355 ? 35.809 -6.894 -15.420 1.00 96.25 355 ALA A C 1
ATOM 2570 O O . ALA A 1 355 ? 36.979 -7.065 -15.077 1.00 96.25 355 ALA A O 1
ATOM 2571 N N . SER A 1 356 ? 34.927 -6.276 -14.630 1.00 96.12 356 SER A N 1
ATOM 2572 C CA . SER A 1 356 ? 35.257 -5.808 -13.281 1.00 96.12 356 SER A CA 1
ATOM 2573 C C . SER A 1 356 ? 35.461 -6.988 -12.332 1.00 96.12 356 SER A C 1
ATOM 2575 O O . SER A 1 356 ? 34.599 -7.860 -12.210 1.00 96.12 356 SER A O 1
ATOM 2577 N N . SER A 1 357 ? 36.581 -7.005 -11.605 1.00 94.81 357 SER A N 1
ATOM 2578 C CA . SER A 1 357 ? 36.901 -8.058 -10.630 1.00 94.81 357 SER A CA 1
ATOM 2579 C C . SER A 1 357 ? 35.871 -8.150 -9.500 1.00 94.81 357 SER A C 1
ATOM 2581 O O . SER A 1 357 ? 35.541 -9.255 -9.058 1.00 94.81 357 SER A O 1
ATOM 2583 N N . THR A 1 358 ? 35.334 -7.010 -9.057 1.00 94.62 358 THR A N 1
ATOM 2584 C CA . THR A 1 358 ? 34.279 -6.941 -8.039 1.00 94.62 358 THR A CA 1
ATOM 2585 C C . THR A 1 358 ? 32.957 -7.474 -8.588 1.00 94.62 358 THR A C 1
ATOM 2587 O O . THR A 1 358 ? 32.354 -8.348 -7.970 1.00 94.62 358 THR A O 1
ATOM 2590 N N . SER A 1 359 ? 32.535 -7.041 -9.783 1.00 95.94 359 SER A N 1
ATOM 2591 C CA . SER A 1 359 ? 31.306 -7.548 -10.418 1.00 95.94 359 SER A CA 1
ATOM 2592 C C . SER A 1 359 ? 31.399 -9.047 -10.716 1.00 95.94 359 SER A C 1
ATOM 2594 O O . SER A 1 359 ? 30.448 -9.786 -10.481 1.00 95.94 359 SER A O 1
ATOM 2596 N N . GLN A 1 360 ? 32.563 -9.524 -11.163 1.00 97.38 360 GLN A N 1
ATOM 2597 C CA . GLN A 1 360 ? 32.838 -10.943 -11.392 1.00 97.38 360 GLN A CA 1
ATOM 2598 C C . GLN A 1 360 ? 32.731 -11.745 -10.091 1.00 97.38 360 GLN A C 1
ATOM 2600 O O . GLN A 1 360 ? 32.112 -12.807 -10.063 1.00 97.38 360 GLN A O 1
ATOM 2605 N N . SER A 1 361 ? 33.305 -11.223 -9.006 1.00 97.12 361 SER A N 1
ATOM 2606 C CA . SER A 1 361 ? 33.211 -11.816 -7.668 1.00 97.12 361 SER A CA 1
ATOM 2607 C C . SER A 1 361 ? 31.754 -11.920 -7.205 1.00 97.12 361 SER A C 1
ATOM 2609 O O . SER A 1 361 ? 31.338 -12.977 -6.736 1.00 97.12 361 SER A O 1
ATOM 2611 N N . ASN A 1 362 ? 30.957 -10.871 -7.424 1.00 95.88 362 ASN A N 1
ATOM 2612 C CA . ASN A 1 362 ? 29.528 -10.860 -7.105 1.00 95.88 362 ASN A CA 1
ATOM 2613 C C . ASN A 1 362 ? 28.715 -11.830 -7.980 1.00 95.88 362 ASN A C 1
ATOM 2615 O O . ASN A 1 362 ? 27.793 -12.470 -7.483 1.00 95.88 362 ASN A O 1
ATOM 2619 N N . CYS A 1 363 ? 29.079 -11.995 -9.254 1.00 97.94 363 CYS A N 1
ATOM 2620 C CA . CYS A 1 363 ? 28.464 -12.981 -10.145 1.00 97.94 363 CYS A CA 1
ATOM 2621 C C . CYS A 1 363 ? 28.664 -14.415 -9.628 1.00 97.94 363 CYS A C 1
ATOM 2623 O O . CYS A 1 363 ? 27.706 -15.182 -9.530 1.00 97.94 363 CYS A O 1
ATOM 2625 N N . TYR A 1 364 ? 29.894 -14.772 -9.237 1.00 98.25 364 TYR A N 1
ATOM 2626 C CA . TYR A 1 364 ? 30.174 -16.090 -8.659 1.00 98.25 364 TYR A CA 1
ATOM 2627 C C . TYR A 1 364 ? 29.499 -16.291 -7.303 1.00 98.25 364 TYR A C 1
ATOM 2629 O O . TYR A 1 364 ? 28.976 -17.375 -7.065 1.00 98.25 364 TYR A O 1
ATOM 2637 N N . LEU A 1 365 ? 29.466 -15.263 -6.447 1.00 96.19 365 LEU A N 1
ATOM 2638 C CA . LEU A 1 365 ? 28.724 -15.286 -5.183 1.00 96.19 365 LEU A CA 1
ATOM 2639 C C . LEU A 1 365 ? 27.246 -15.625 -5.410 1.00 96.19 365 LEU A C 1
ATOM 2641 O O . LEU A 1 365 ? 26.729 -16.538 -4.771 1.00 96.19 365 LEU A O 1
ATOM 2645 N N . LEU A 1 366 ? 26.587 -14.920 -6.335 1.00 95.62 366 LEU A N 1
ATOM 2646 C CA . LEU A 1 366 ? 25.174 -15.132 -6.654 1.00 95.62 366 LEU A CA 1
ATOM 2647 C C . LEU A 1 366 ? 24.908 -16.572 -7.113 1.00 95.62 366 LEU A C 1
ATOM 2649 O O . LEU A 1 366 ? 23.961 -17.208 -6.658 1.00 95.62 366 LEU A O 1
ATOM 2653 N N . LEU A 1 367 ? 25.765 -17.113 -7.981 1.00 97.25 367 LEU A N 1
ATOM 2654 C CA . LEU A 1 367 ? 25.631 -18.498 -8.431 1.00 97.25 367 LEU A CA 1
ATOM 2655 C C . LEU A 1 367 ? 25.934 -19.517 -7.334 1.00 97.25 367 LEU A C 1
ATOM 2657 O O . LEU A 1 367 ? 25.268 -20.550 -7.279 1.00 97.25 367 LEU A O 1
ATOM 2661 N N . ALA A 1 368 ? 26.924 -19.245 -6.482 1.00 96.69 368 ALA A N 1
ATOM 2662 C CA . ALA A 1 368 ? 27.281 -20.111 -5.367 1.00 96.69 368 ALA A CA 1
ATOM 2663 C C . ALA A 1 368 ? 26.088 -20.292 -4.431 1.00 96.69 368 ALA A C 1
ATOM 2665 O O . ALA A 1 368 ? 25.718 -21.423 -4.132 1.00 96.69 368 ALA A O 1
ATOM 2666 N N . THR A 1 369 ? 25.436 -19.197 -4.034 1.00 93.69 369 THR A N 1
ATOM 2667 C CA . THR A 1 369 ? 24.277 -19.241 -3.135 1.00 93.69 369 THR A CA 1
ATOM 2668 C C . THR A 1 369 ? 23.048 -19.841 -3.811 1.00 93.69 369 THR A C 1
ATOM 2670 O O . THR A 1 369 ? 22.382 -20.676 -3.207 1.00 93.69 369 THR A O 1
ATOM 2673 N N . GLN A 1 370 ? 22.785 -19.515 -5.081 1.00 94.69 370 GLN A N 1
ATOM 2674 C CA . GLN A 1 370 ? 21.660 -20.075 -5.839 1.00 94.69 370 GLN A CA 1
ATOM 2675 C C . GLN A 1 370 ? 21.776 -21.593 -6.043 1.00 94.69 370 GLN A C 1
ATOM 2677 O O . GLN A 1 370 ? 20.775 -22.305 -5.981 1.00 94.69 370 GLN A O 1
ATOM 2682 N N . ARG A 1 371 ? 22.986 -22.099 -6.306 1.00 96.19 371 ARG A N 1
ATOM 2683 C CA . ARG A 1 371 ? 23.248 -23.529 -6.546 1.00 96.19 371 ARG A CA 1
ATOM 2684 C C . ARG A 1 371 ? 23.629 -24.300 -5.286 1.00 96.19 371 ARG A C 1
ATOM 2686 O O . ARG A 1 371 ? 23.800 -25.513 -5.367 1.00 96.19 371 ARG A O 1
ATOM 2693 N N . LEU A 1 372 ? 23.794 -23.605 -4.161 1.00 95.62 372 LEU A N 1
ATOM 2694 C CA . LEU A 1 372 ? 24.385 -24.140 -2.934 1.00 95.62 372 LEU A CA 1
ATOM 2695 C C . LEU A 1 372 ? 25.749 -24.817 -3.188 1.00 95.62 372 LEU A C 1
ATOM 2697 O O . LEU A 1 372 ? 26.074 -25.847 -2.600 1.00 95.62 372 LEU A O 1
ATOM 2701 N N . ASP A 1 373 ? 26.544 -24.238 -4.091 1.00 96.38 373 ASP A N 1
ATOM 2702 C CA . ASP A 1 373 ? 27.790 -24.809 -4.610 1.00 96.38 373 ASP A CA 1
ATOM 2703 C C . ASP A 1 373 ? 29.003 -24.083 -4.017 1.00 96.38 373 ASP A C 1
ATOM 2705 O O . ASP A 1 373 ? 29.365 -22.973 -4.416 1.00 96.38 373 ASP A O 1
ATOM 2709 N N . GLU A 1 374 ? 29.649 -24.737 -3.052 1.00 95.81 374 GLU A N 1
ATOM 2710 C CA . GLU A 1 374 ? 30.827 -24.216 -2.360 1.00 95.81 374 GLU A CA 1
ATOM 2711 C C . GLU A 1 374 ? 32.002 -23.930 -3.316 1.00 95.81 374 GLU A C 1
ATOM 2713 O O . GLU A 1 374 ? 32.754 -22.970 -3.117 1.00 95.81 374 GLU A O 1
ATOM 2718 N N . GLY A 1 375 ? 32.149 -24.722 -4.386 1.00 95.94 375 GLY A N 1
ATOM 2719 C CA . GLY A 1 375 ? 33.255 -24.592 -5.335 1.00 95.94 375 GLY A CA 1
ATOM 2720 C C . GLY A 1 375 ? 33.267 -23.236 -6.040 1.00 95.94 375 GLY A C 1
ATOM 2721 O O . GLY A 1 375 ? 34.332 -22.705 -6.356 1.00 95.94 375 GLY A O 1
ATOM 2722 N N . LEU A 1 376 ? 32.096 -22.619 -6.210 1.00 97.00 376 LEU A N 1
ATOM 2723 C CA . LEU A 1 376 ? 31.969 -21.293 -6.809 1.00 97.00 376 LEU A CA 1
ATOM 2724 C C . LEU A 1 376 ? 32.491 -20.179 -5.890 1.00 97.00 376 LEU A C 1
ATOM 2726 O O . LEU A 1 376 ? 33.096 -19.228 -6.388 1.00 97.00 376 LEU A O 1
ATOM 2730 N N . CYS A 1 377 ? 32.387 -20.320 -4.562 1.00 96.94 377 CYS A N 1
ATOM 2731 C CA . CYS A 1 377 ? 33.016 -19.378 -3.628 1.00 96.94 377 CYS A CA 1
ATOM 2732 C C . CYS A 1 377 ? 34.547 -19.401 -3.731 1.00 96.94 377 CYS A C 1
ATOM 2734 O O . CYS A 1 377 ? 35.207 -18.390 -3.481 1.00 96.94 377 CYS A O 1
ATOM 2736 N N . ALA A 1 378 ? 35.148 -20.525 -4.133 1.00 95.94 378 ALA A N 1
ATOM 2737 C CA . ALA A 1 378 ? 36.592 -20.602 -4.326 1.00 95.94 378 ALA A CA 1
ATOM 2738 C C . ALA A 1 378 ? 37.078 -19.720 -5.493 1.00 95.94 378 ALA A C 1
ATOM 2740 O O . ALA A 1 378 ? 38.190 -19.190 -5.407 1.00 95.94 378 ALA A O 1
ATOM 2741 N N . LEU A 1 379 ? 36.234 -19.515 -6.516 1.00 96.50 379 LEU A N 1
ATOM 2742 C CA . LEU A 1 379 ? 36.506 -18.690 -7.704 1.00 96.50 379 LEU A CA 1
ATOM 2743 C C . LEU A 1 379 ? 36.383 -17.179 -7.446 1.00 96.50 379 LEU A C 1
ATOM 2745 O O . LEU A 1 379 ? 36.834 -16.373 -8.263 1.00 96.50 379 LEU A O 1
ATOM 2749 N N . VAL A 1 380 ? 35.797 -16.784 -6.313 1.00 96.88 380 VAL A N 1
ATOM 2750 C CA . VAL A 1 380 ? 35.688 -15.383 -5.897 1.00 96.88 380 VAL A CA 1
ATOM 2751 C C . VAL A 1 380 ? 37.081 -14.849 -5.547 1.00 96.88 380 VAL A C 1
ATOM 2753 O O . VAL A 1 380 ? 37.778 -15.414 -4.700 1.00 96.88 380 VAL A O 1
ATOM 2756 N N . LYS A 1 381 ? 37.504 -13.768 -6.216 1.00 93.56 381 LYS A N 1
ATOM 2757 C CA . LYS A 1 381 ? 38.845 -13.177 -6.046 1.00 93.56 381 LYS A CA 1
ATOM 2758 C C . LYS A 1 381 ? 38.893 -12.153 -4.920 1.00 93.56 381 LYS A C 1
ATOM 2760 O O . LYS A 1 381 ? 39.885 -12.092 -4.201 1.00 93.56 381 LYS A O 1
ATOM 2765 N N . ASP A 1 382 ? 37.840 -11.351 -4.784 1.00 94.94 382 ASP A N 1
ATOM 2766 C CA . ASP A 1 382 ? 37.731 -10.380 -3.702 1.00 94.94 382 ASP A CA 1
ATOM 2767 C C . ASP A 1 382 ? 37.559 -11.109 -2.361 1.00 94.94 382 ASP A C 1
ATOM 2769 O O . ASP A 1 382 ? 36.645 -11.918 -2.195 1.00 94.94 382 ASP A O 1
ATOM 2773 N N . SER A 1 383 ? 38.458 -10.860 -1.408 1.00 93.44 383 SER A N 1
ATOM 2774 C CA . SER A 1 383 ? 38.485 -11.579 -0.131 1.00 93.44 383 SER A CA 1
ATOM 2775 C C . SER A 1 383 ? 37.261 -11.292 0.741 1.00 93.44 383 SER A C 1
ATOM 2777 O O . SER A 1 383 ? 36.800 -12.191 1.451 1.00 93.44 383 SER A O 1
ATOM 2779 N N . VAL A 1 384 ? 36.698 -10.082 0.662 1.00 94.50 384 VAL A N 1
ATOM 2780 C CA . VAL A 1 384 ? 35.502 -9.681 1.412 1.00 94.50 384 VAL A CA 1
ATOM 2781 C C . VAL A 1 384 ? 34.278 -10.377 0.826 1.00 94.50 384 VAL A C 1
ATOM 2783 O O . VAL A 1 384 ? 33.528 -11.028 1.557 1.00 94.50 384 VAL A O 1
ATOM 2786 N N . VAL A 1 385 ? 34.116 -10.338 -0.500 1.00 95.69 385 VAL A N 1
ATOM 2787 C CA . VAL A 1 385 ? 33.014 -11.029 -1.193 1.00 95.69 385 VAL A CA 1
ATOM 2788 C C . VAL A 1 385 ? 33.116 -12.544 -1.001 1.00 95.69 385 VAL A C 1
ATOM 2790 O O . VAL A 1 385 ? 32.110 -13.206 -0.751 1.00 95.69 385 VAL A O 1
ATOM 2793 N N . LYS A 1 386 ? 34.328 -13.108 -1.031 1.00 96.25 386 LYS A N 1
ATOM 2794 C CA . LYS A 1 386 ? 34.573 -14.537 -0.788 1.00 96.25 386 LYS A CA 1
ATOM 2795 C C . LYS A 1 386 ? 34.167 -14.952 0.622 1.00 96.25 386 LYS A C 1
ATOM 2797 O O . LYS A 1 386 ? 33.514 -15.977 0.800 1.00 96.25 386 LYS A O 1
ATOM 2802 N N . SER A 1 387 ? 34.518 -14.140 1.618 1.00 95.25 387 SER A N 1
ATOM 2803 C CA . SER A 1 387 ? 34.097 -14.340 3.005 1.00 95.25 387 SER A CA 1
ATOM 2804 C C . SER A 1 387 ? 32.570 -14.291 3.139 1.00 95.25 387 SER A C 1
ATOM 2806 O O . SER A 1 387 ? 31.982 -15.160 3.782 1.00 95.25 387 SER A O 1
ATOM 2808 N N . SER A 1 388 ? 31.918 -13.329 2.474 1.00 95.69 388 SER A N 1
ATOM 2809 C CA . SER A 1 388 ? 30.452 -13.228 2.418 1.00 95.69 388 SER A CA 1
ATOM 2810 C C . SER A 1 388 ? 29.813 -14.462 1.769 1.00 95.69 388 SER A C 1
ATOM 2812 O O . SER A 1 388 ? 28.827 -14.984 2.283 1.00 95.69 388 SER A O 1
ATOM 2814 N N . CYS A 1 389 ? 30.425 -15.001 0.710 1.00 97.50 389 CYS A N 1
ATOM 2815 C CA . CYS A 1 389 ? 29.975 -16.209 0.013 1.00 97.50 389 CYS A CA 1
ATOM 2816 C C . CYS A 1 389 ? 29.884 -17.425 0.932 1.00 97.50 389 CYS A C 1
ATOM 2818 O O . CYS A 1 389 ? 28.825 -18.045 1.042 1.00 97.50 389 CYS A O 1
ATOM 2820 N N . TYR A 1 390 ? 30.961 -17.725 1.660 1.00 97.88 390 TYR A N 1
ATOM 2821 C CA . TYR A 1 390 ? 30.954 -18.828 2.620 1.00 97.88 390 TYR A CA 1
ATOM 2822 C C . TYR A 1 390 ? 29.988 -18.586 3.783 1.00 97.88 390 TYR A C 1
ATOM 2824 O O . TYR A 1 390 ? 29.331 -19.531 4.218 1.00 97.88 390 TYR A O 1
ATOM 2832 N N . SER A 1 391 ? 29.853 -17.339 4.253 1.00 96.12 391 SER A N 1
ATOM 2833 C CA . SER A 1 391 ? 28.893 -17.004 5.311 1.00 96.12 391 SER A CA 1
ATOM 2834 C C . SER A 1 391 ? 27.448 -17.265 4.868 1.00 96.12 391 SER A C 1
ATOM 2836 O O . SER A 1 391 ? 26.719 -18.001 5.532 1.00 96.12 391 SER A O 1
ATOM 2838 N N . GLN A 1 392 ? 27.045 -16.766 3.695 1.00 96.44 392 GLN A N 1
ATOM 2839 C CA . GLN A 1 392 ? 25.691 -16.964 3.163 1.00 96.44 392 GLN A CA 1
ATOM 2840 C C . GLN A 1 392 ? 25.385 -18.436 2.864 1.00 96.44 392 GLN A C 1
ATOM 2842 O O . GLN A 1 392 ? 24.287 -18.913 3.161 1.00 96.44 392 GLN A O 1
ATOM 2847 N N . LEU A 1 393 ? 26.356 -19.181 2.327 1.00 96.38 393 LEU A N 1
ATOM 2848 C CA . LEU A 1 393 ? 26.211 -20.624 2.137 1.00 96.38 393 LEU A CA 1
ATOM 2849 C C . LEU A 1 393 ? 26.078 -21.373 3.459 1.00 96.38 393 LEU A C 1
ATOM 2851 O O . LEU A 1 393 ? 25.283 -22.305 3.529 1.00 96.38 393 LEU A O 1
ATOM 2855 N N . SER A 1 394 ? 26.809 -20.970 4.505 1.00 96.38 394 SER A N 1
ATOM 2856 C CA . SER A 1 394 ? 26.704 -21.603 5.825 1.00 96.38 394 SER A CA 1
ATOM 2857 C C . SER A 1 394 ? 25.265 -21.554 6.341 1.00 96.38 394 SER A C 1
ATOM 2859 O O . SER A 1 394 ? 24.721 -22.580 6.750 1.00 96.38 394 SER A O 1
ATOM 2861 N N . LEU A 1 395 ? 24.615 -20.393 6.210 1.00 94.81 395 LEU A N 1
ATOM 2862 C CA . LEU A 1 395 ? 23.222 -20.173 6.590 1.00 94.81 395 LEU A CA 1
ATOM 2863 C C . LEU A 1 395 ? 22.265 -20.982 5.710 1.00 94.81 395 LEU A C 1
ATOM 2865 O O . LEU A 1 395 ? 21.395 -21.677 6.231 1.00 94.81 395 LEU A O 1
ATOM 2869 N N . SER A 1 396 ? 22.465 -20.933 4.391 1.00 95.00 396 SER A N 1
ATOM 2870 C CA . SER A 1 396 ? 21.577 -21.571 3.409 1.00 95.00 396 SER A CA 1
ATOM 2871 C C . SER A 1 396 ? 21.615 -23.101 3.487 1.00 95.00 396 SER A C 1
ATOM 2873 O O . SER A 1 396 ? 20.580 -23.753 3.384 1.00 95.00 396 SER A O 1
ATOM 2875 N N . LEU A 1 397 ? 22.795 -23.682 3.722 1.00 94.88 397 LEU A N 1
ATOM 2876 C CA . LEU A 1 397 ? 22.978 -25.123 3.929 1.00 94.88 397 LEU A CA 1
ATOM 2877 C C . LEU A 1 397 ? 22.651 -25.564 5.361 1.00 94.88 397 LEU A C 1
ATOM 2879 O O . LEU A 1 397 ? 22.571 -26.761 5.631 1.00 94.88 397 LEU A O 1
ATOM 2883 N N . GLY A 1 398 ? 22.514 -24.624 6.299 1.00 93.00 398 GLY A N 1
ATOM 2884 C CA . GLY A 1 398 ? 22.371 -24.936 7.717 1.00 93.00 398 GLY A CA 1
ATOM 2885 C C . GLY A 1 398 ? 23.602 -25.617 8.317 1.00 93.00 398 GLY A C 1
ATOM 2886 O O . GLY A 1 398 ? 23.463 -26.354 9.290 1.00 93.00 398 GLY A O 1
ATOM 2887 N N . SER A 1 399 ? 24.793 -25.387 7.756 1.00 94.69 399 SER A N 1
ATOM 2888 C CA . SER A 1 399 ? 26.046 -25.975 8.233 1.00 94.69 399 SER A CA 1
ATOM 2889 C C . SER A 1 399 ? 27.057 -24.904 8.628 1.00 94.69 399 SER A C 1
ATOM 2891 O O . SER A 1 399 ? 27.605 -24.196 7.782 1.00 94.69 399 SER A O 1
ATOM 2893 N N . SER A 1 400 ? 27.401 -24.861 9.917 1.00 95.69 400 SER A N 1
ATOM 2894 C CA . SER A 1 400 ? 28.424 -23.951 10.449 1.00 95.69 400 SER A CA 1
ATOM 2895 C C . SER A 1 400 ? 29.856 -24.298 10.018 1.00 95.69 400 SER A C 1
ATOM 2897 O O . SER A 1 400 ? 30.774 -23.524 10.276 1.00 95.69 400 SER A O 1
ATOM 2899 N N . SER A 1 401 ? 30.086 -25.436 9.348 1.00 95.88 401 SER A N 1
ATOM 2900 C CA . SER A 1 401 ? 31.428 -25.849 8.905 1.00 95.88 401 SER A CA 1
ATOM 2901 C C . SER A 1 401 ? 32.072 -24.873 7.917 1.00 95.88 401 SER A C 1
ATOM 2903 O O . SER A 1 401 ? 33.294 -24.779 7.863 1.00 95.88 401 SER A O 1
ATOM 2905 N N . LEU A 1 402 ? 31.271 -24.115 7.163 1.00 96.38 402 LEU A N 1
ATOM 2906 C CA . LEU A 1 402 ? 31.778 -23.131 6.206 1.00 96.38 402 LEU A CA 1
ATOM 2907 C C . LEU A 1 402 ? 32.286 -21.850 6.875 1.00 96.38 402 LEU A C 1
ATOM 2909 O O . LEU A 1 402 ? 33.103 -21.146 6.282 1.00 96.38 402 LEU A O 1
ATOM 2913 N N . CYS A 1 403 ? 31.892 -21.572 8.122 1.00 96.88 403 CYS A N 1
ATOM 2914 C CA . CYS A 1 403 ? 32.360 -20.389 8.839 1.00 96.88 403 CYS A CA 1
ATOM 2915 C C . CYS A 1 403 ? 33.871 -20.395 9.080 1.00 96.88 403 CYS A C 1
ATOM 2917 O O . CYS A 1 403 ? 34.477 -19.334 9.142 1.00 96.88 403 CYS A O 1
ATOM 2919 N N . SER A 1 404 ? 34.524 -21.559 9.134 1.00 95.88 404 SER A N 1
ATOM 2920 C CA . SER A 1 404 ? 35.988 -21.610 9.236 1.00 95.88 404 SER A CA 1
ATOM 2921 C C . SER A 1 404 ? 36.714 -21.178 7.955 1.00 95.88 404 SER A C 1
ATOM 2923 O O . SER A 1 404 ? 37.926 -20.990 7.993 1.00 95.88 404 SER A O 1
ATOM 2925 N N . LYS A 1 405 ? 36.009 -21.060 6.818 1.00 95.88 405 LYS A N 1
ATOM 2926 C CA . LYS A 1 405 ? 36.562 -20.621 5.523 1.00 95.88 405 LYS A CA 1
ATOM 2927 C C . LYS A 1 405 ? 36.396 -19.114 5.285 1.00 95.88 405 LYS A C 1
ATOM 2929 O O . LYS A 1 405 ? 36.856 -18.609 4.261 1.00 95.88 405 LYS A O 1
ATOM 2934 N N . THR A 1 406 ? 35.730 -18.397 6.191 1.00 95.38 406 THR A N 1
ATOM 2935 C CA . THR A 1 406 ? 35.557 -16.942 6.099 1.00 95.38 406 THR A CA 1
ATOM 2936 C C . THR A 1 406 ? 36.804 -16.217 6.613 1.00 95.38 406 THR A C 1
ATOM 2938 O O . THR A 1 406 ? 37.613 -16.778 7.352 1.00 95.38 406 THR A O 1
ATOM 2941 N N . ALA A 1 407 ? 36.970 -14.949 6.229 1.00 94.56 407 ALA A N 1
ATOM 2942 C CA . ALA A 1 407 ? 38.061 -14.118 6.741 1.00 94.56 407 ALA A CA 1
ATOM 2943 C C . ALA A 1 407 ? 37.871 -13.767 8.228 1.00 94.56 407 ALA A C 1
ATOM 2945 O O . ALA A 1 407 ? 38.848 -13.518 8.932 1.00 94.56 407 ALA A O 1
ATOM 2946 N N . VAL A 1 408 ? 36.618 -13.766 8.703 1.00 94.75 408 VAL A N 1
ATOM 2947 C CA . VAL A 1 408 ? 36.252 -13.493 10.099 1.00 94.75 408 VAL A CA 1
ATOM 2948 C C . VAL A 1 408 ? 35.300 -14.593 10.608 1.00 94.75 408 VAL A C 1
ATOM 2950 O O . VAL A 1 408 ? 34.080 -14.409 10.605 1.00 94.75 408 VAL A O 1
ATOM 2953 N N . PRO A 1 409 ? 35.827 -15.768 11.015 1.00 96.75 409 PRO A N 1
ATOM 2954 C CA . PRO A 1 409 ? 35.009 -16.918 11.415 1.00 96.75 409 PRO A CA 1
ATOM 2955 C C . PRO A 1 409 ? 34.042 -16.633 12.561 1.00 96.75 409 PRO A C 1
ATOM 2957 O O . PRO A 1 409 ? 32.897 -17.075 12.515 1.00 96.75 409 PRO A O 1
ATOM 2960 N N . ASP A 1 410 ? 34.482 -15.859 13.556 1.00 97.00 410 ASP A N 1
ATOM 2961 C CA . ASP A 1 410 ? 33.681 -15.504 14.732 1.00 97.00 410 ASP A CA 1
ATOM 2962 C C . ASP A 1 410 ? 32.373 -14.786 14.354 1.00 97.00 410 ASP A C 1
ATOM 2964 O O . ASP A 1 410 ? 31.329 -15.095 14.925 1.00 97.00 410 ASP A O 1
ATOM 2968 N N . ASP A 1 411 ? 32.405 -13.895 13.354 1.00 95.75 411 ASP A N 1
ATOM 2969 C CA . ASP A 1 411 ? 31.210 -13.175 12.886 1.00 95.75 411 ASP A CA 1
ATOM 2970 C C . ASP A 1 411 ? 30.246 -14.091 12.140 1.00 95.75 411 ASP A C 1
ATOM 2972 O O . ASP A 1 411 ? 29.035 -14.009 12.334 1.00 95.75 411 ASP A O 1
ATOM 2976 N N . CYS A 1 412 ? 30.777 -15.020 11.343 1.00 97.31 412 CYS A N 1
ATOM 2977 C CA . CYS A 1 412 ? 29.958 -16.029 10.678 1.00 97.31 412 CYS A CA 1
ATOM 2978 C C . CYS A 1 412 ? 29.280 -16.957 11.692 1.00 97.31 412 CYS A C 1
ATOM 2980 O O . CYS A 1 412 ? 28.080 -17.198 11.593 1.00 97.31 412 CYS A O 1
ATOM 2982 N N . TYR A 1 413 ? 30.013 -17.453 12.696 1.00 97.56 413 TYR A N 1
ATOM 2983 C CA . TYR A 1 413 ? 29.432 -18.306 13.736 1.00 97.56 413 TYR A CA 1
ATOM 2984 C C . TYR A 1 413 ? 28.377 -17.569 14.562 1.00 97.56 413 TYR A C 1
ATOM 2986 O O . TYR A 1 413 ? 27.340 -18.156 14.860 1.00 97.56 413 TYR A O 1
ATOM 2994 N N . LEU A 1 414 ? 28.612 -16.297 14.897 1.00 95.75 414 LEU A N 1
ATOM 2995 C CA . LEU A 1 414 ? 27.639 -15.459 15.594 1.00 95.75 414 LEU A CA 1
ATOM 2996 C C . LEU A 1 414 ? 26.366 -15.271 14.753 1.00 95.75 414 LEU A C 1
ATOM 2998 O O . LEU A 1 414 ? 25.268 -15.525 15.246 1.00 95.75 414 LEU A O 1
ATOM 3002 N N . GLN A 1 415 ? 26.505 -14.907 13.474 1.00 95.62 415 GLN A N 1
ATOM 3003 C CA . GLN A 1 415 ? 25.375 -14.751 12.553 1.00 95.62 415 GLN A CA 1
ATOM 3004 C C . GLN A 1 415 ? 24.612 -16.070 12.352 1.00 95.62 415 GLN A C 1
ATOM 3006 O O . GLN A 1 415 ? 23.380 -16.080 12.309 1.00 95.62 415 GLN A O 1
ATOM 3011 N N . PHE A 1 416 ? 25.329 -17.193 12.258 1.00 96.25 416 PHE A N 1
ATOM 3012 C CA . PHE A 1 416 ? 24.743 -18.528 12.159 1.00 96.25 416 PHE A CA 1
ATOM 3013 C C . PHE A 1 416 ? 23.937 -18.882 13.409 1.00 96.25 416 PHE A C 1
ATOM 3015 O O . PHE A 1 416 ? 22.783 -19.295 13.289 1.00 96.25 416 PHE A O 1
ATOM 3022 N N . ALA A 1 417 ? 24.511 -18.671 14.596 1.00 94.69 417 ALA A N 1
ATOM 3023 C CA . ALA A 1 417 ? 23.842 -18.912 15.869 1.00 94.69 417 ALA A CA 1
ATOM 3024 C C . ALA A 1 417 ? 22.565 -18.078 16.005 1.00 94.69 417 ALA A C 1
ATOM 3026 O O . ALA A 1 417 ? 21.526 -18.615 16.372 1.00 94.69 417 ALA A O 1
ATOM 3027 N N . GLN A 1 418 ? 22.620 -16.793 15.645 1.00 93.44 418 GLN A N 1
ATOM 3028 C CA . GLN A 1 418 ? 21.463 -15.894 15.660 1.00 93.44 418 GLN A CA 1
ATOM 3029 C C . GLN A 1 418 ? 20.369 -16.344 14.686 1.00 93.44 418 GLN A C 1
ATOM 3031 O O . GLN A 1 418 ? 19.205 -16.440 15.059 1.00 93.44 418 GLN A O 1
ATOM 3036 N N . SER A 1 419 ? 20.740 -16.654 13.442 1.00 93.31 419 SER A N 1
ATOM 3037 C CA . SER A 1 419 ? 19.773 -16.968 12.380 1.00 93.31 419 SER A CA 1
ATOM 3038 C C . SER A 1 419 ? 19.110 -18.333 12.563 1.00 93.31 419 SER A C 1
ATOM 3040 O O . SER A 1 419 ? 17.994 -18.552 12.097 1.00 93.31 419 SER A O 1
ATOM 3042 N N . ARG A 1 420 ? 19.810 -19.282 13.194 1.00 92.56 420 ARG A N 1
ATOM 3043 C CA . ARG A 1 420 ? 19.339 -20.662 13.390 1.00 92.56 420 ARG A CA 1
ATOM 3044 C C . ARG A 1 420 ? 18.938 -20.955 14.831 1.00 92.56 420 ARG A C 1
ATOM 3046 O O . ARG A 1 420 ? 18.467 -22.056 15.091 1.00 92.56 420 ARG A O 1
ATOM 3053 N N . LEU A 1 421 ? 19.127 -19.992 15.734 1.00 90.25 421 LEU A N 1
ATOM 3054 C CA . LEU A 1 421 ? 18.928 -20.144 17.177 1.00 90.25 421 LEU A CA 1
ATOM 3055 C C . LEU A 1 421 ? 19.719 -21.343 17.745 1.00 90.25 421 LEU A C 1
ATOM 3057 O O . LEU A 1 421 ? 19.303 -22.002 18.694 1.00 90.25 421 LEU A O 1
ATOM 3061 N N . ASP A 1 422 ? 20.879 -21.629 17.140 1.00 90.12 422 ASP A N 1
ATOM 3062 C CA . ASP A 1 422 ? 21.725 -22.778 17.460 1.00 90.12 422 ASP A CA 1
ATOM 3063 C C . ASP A 1 422 ? 22.896 -22.346 18.345 1.00 90.12 422 ASP A C 1
ATOM 3065 O O . ASP A 1 422 ? 23.948 -21.905 17.882 1.00 90.12 422 ASP A O 1
ATOM 3069 N N . SER A 1 423 ? 22.721 -22.503 19.652 1.00 89.75 423 SER A N 1
ATOM 3070 C CA . SER A 1 423 ? 23.733 -22.169 20.654 1.00 89.75 423 SER A CA 1
ATOM 3071 C C . SER A 1 423 ? 24.938 -23.126 20.657 1.00 89.75 423 SER A C 1
ATOM 3073 O O . SER A 1 423 ? 25.979 -22.819 21.252 1.00 89.75 423 SER A O 1
ATOM 3075 N N . THR A 1 424 ? 24.858 -24.274 19.968 1.00 90.94 424 THR A N 1
ATOM 3076 C CA . THR A 1 424 ? 25.943 -25.270 19.937 1.00 90.94 424 THR A CA 1
ATOM 3077 C C . THR A 1 424 ? 27.165 -24.791 19.158 1.00 90.94 424 THR A C 1
ATOM 3079 O O . THR A 1 424 ? 28.263 -25.323 19.355 1.00 90.94 424 THR A O 1
ATOM 3082 N N . VAL A 1 425 ? 27.018 -23.756 18.321 1.00 94.12 425 VAL A N 1
ATOM 3083 C CA . VAL A 1 425 ? 28.133 -23.163 17.571 1.00 94.12 425 VAL A CA 1
ATOM 3084 C C . VAL A 1 425 ? 28.871 -22.074 18.350 1.00 94.12 425 VAL A C 1
ATOM 3086 O O . VAL A 1 425 ? 30.038 -21.836 18.052 1.00 94.12 425 VAL A O 1
ATOM 3089 N N . CYS A 1 426 ? 28.267 -21.464 19.379 1.00 93.69 426 CYS A N 1
ATOM 3090 C CA . CYS A 1 426 ? 28.911 -20.402 20.164 1.00 93.69 426 CYS A CA 1
ATOM 3091 C C . CYS A 1 426 ? 30.273 -20.810 20.763 1.00 93.69 426 CYS A C 1
ATOM 3093 O O . CYS A 1 426 ? 31.202 -20.007 20.720 1.00 93.69 426 CYS A O 1
ATOM 3095 N N . PRO A 1 427 ? 30.486 -22.054 21.248 1.00 92.50 427 PRO A N 1
ATOM 3096 C CA . PRO A 1 427 ? 31.805 -22.504 21.696 1.00 92.50 427 PRO A CA 1
ATOM 3097 C C . PRO A 1 427 ? 32.898 -22.491 20.616 1.00 92.50 427 PRO A C 1
ATOM 3099 O O . PRO A 1 427 ? 34.073 -22.557 20.967 1.00 92.50 427 PRO A O 1
ATOM 3102 N N . LYS A 1 428 ? 32.542 -22.429 19.324 1.00 94.75 428 LYS A N 1
ATOM 3103 C CA . LYS A 1 428 ? 33.503 -22.309 18.216 1.00 94.75 428 LYS A CA 1
ATOM 3104 C C . LYS A 1 428 ? 34.043 -20.879 18.055 1.00 94.75 428 LYS A C 1
ATOM 3106 O O . LYS A 1 428 ? 35.069 -20.714 17.398 1.00 94.75 428 LYS A O 1
ATOM 3111 N N . ILE A 1 429 ? 33.390 -19.879 18.663 1.00 95.19 429 ILE A N 1
ATOM 3112 C CA . ILE A 1 429 ? 33.800 -18.468 18.639 1.00 95.19 429 ILE A CA 1
ATOM 3113 C C . ILE A 1 429 ? 34.988 -18.261 19.586 1.00 95.19 429 ILE A C 1
ATOM 3115 O O . ILE A 1 429 ? 34.901 -18.515 20.796 1.00 95.19 429 ILE A O 1
ATOM 3119 N N . GLN A 1 430 ? 36.102 -17.780 19.033 1.00 94.62 430 GLN A N 1
ATOM 3120 C CA . GLN A 1 430 ? 37.344 -17.574 19.780 1.00 94.62 430 GLN A CA 1
ATOM 3121 C C . GLN A 1 430 ? 37.278 -16.307 20.635 1.00 94.62 430 GLN A C 1
ATOM 3123 O O . GLN A 1 430 ? 37.614 -16.345 21.824 1.00 94.62 430 GLN A O 1
ATOM 3128 N N . ASN A 1 431 ? 36.788 -15.200 20.068 1.00 94.88 431 ASN A N 1
ATOM 3129 C CA . ASN A 1 431 ? 36.591 -13.951 20.792 1.00 94.88 431 ASN A CA 1
ATOM 3130 C C . ASN A 1 431 ? 35.564 -14.128 21.924 1.00 94.88 431 ASN A C 1
ATOM 3132 O O . ASN A 1 431 ? 34.398 -14.437 21.688 1.00 94.88 431 ASN A O 1
ATOM 3136 N N . SER A 1 432 ? 35.994 -13.909 23.168 1.00 91.88 432 SER A N 1
ATOM 3137 C CA . SER A 1 432 ? 35.153 -14.129 24.346 1.00 91.88 432 SER A CA 1
ATOM 3138 C C . SER A 1 432 ? 33.941 -13.204 24.419 1.00 91.88 432 SER A C 1
ATOM 3140 O O . SER A 1 432 ? 32.890 -13.667 24.839 1.00 91.88 432 SER A O 1
ATOM 3142 N N . ALA A 1 433 ? 34.055 -11.944 23.983 1.00 91.88 433 ALA A N 1
ATOM 3143 C CA . ALA A 1 433 ? 32.928 -11.011 23.984 1.00 91.88 433 ALA A CA 1
ATOM 3144 C C . ALA A 1 433 ? 31.851 -11.455 22.983 1.00 91.88 433 ALA A C 1
ATOM 3146 O O . ALA A 1 433 ? 30.707 -11.662 23.367 1.00 91.88 433 ALA A O 1
ATOM 3147 N N . LYS A 1 434 ? 32.241 -11.753 21.734 1.00 94.38 434 LYS A N 1
ATOM 3148 C CA . LYS A 1 434 ? 31.307 -12.265 20.711 1.00 94.38 434 LYS A CA 1
ATOM 3149 C C . LYS A 1 434 ? 30.712 -13.623 21.083 1.00 94.38 434 LYS A C 1
ATOM 3151 O O . LYS A 1 434 ? 29.566 -13.910 20.749 1.00 94.38 434 LYS A O 1
ATOM 3156 N N . ARG A 1 435 ? 31.482 -14.481 21.761 1.00 94.31 435 ARG A N 1
ATOM 3157 C CA . ARG A 1 435 ? 30.979 -15.762 22.271 1.00 94.31 435 ARG A CA 1
ATOM 3158 C C . ARG A 1 435 ? 29.917 -15.544 23.341 1.00 94.31 435 ARG A C 1
ATOM 3160 O O . ARG A 1 435 ? 28.898 -16.228 23.315 1.00 94.31 435 ARG A O 1
ATOM 3167 N N . ASP A 1 436 ? 30.159 -14.616 24.257 1.00 91.81 436 ASP A N 1
ATOM 3168 C CA . ASP A 1 436 ? 29.199 -14.276 25.297 1.00 91.81 436 ASP A CA 1
ATOM 3169 C C . ASP A 1 436 ? 27.921 -13.674 24.690 1.00 91.81 436 ASP A C 1
ATOM 3171 O O . ASP A 1 436 ? 26.825 -14.095 25.058 1.00 91.81 436 ASP A O 1
ATOM 3175 N N . ASP A 1 437 ? 28.047 -12.805 23.681 1.00 91.19 437 ASP A N 1
ATOM 3176 C CA . ASP A 1 437 ? 26.912 -12.267 22.916 1.00 91.19 437 ASP A CA 1
ATOM 3177 C C . ASP A 1 437 ? 26.126 -13.377 22.204 1.00 91.19 437 ASP A C 1
ATOM 3179 O O . ASP A 1 437 ? 24.901 -13.432 22.293 1.00 91.19 437 ASP A O 1
ATOM 3183 N N . CYS A 1 438 ? 26.821 -14.310 21.545 1.00 93.38 438 CYS A N 1
ATOM 3184 C CA . CYS A 1 438 ? 26.216 -15.471 20.888 1.00 93.38 438 CYS A CA 1
ATOM 3185 C C . CYS A 1 438 ? 25.378 -16.306 21.859 1.00 93.38 438 CYS A C 1
ATOM 3187 O O . CYS A 1 438 ? 24.243 -16.683 21.556 1.00 93.38 438 CYS A O 1
ATOM 3189 N N . ILE A 1 439 ? 25.934 -16.587 23.041 1.00 90.06 439 ILE A N 1
ATOM 3190 C CA . ILE A 1 439 ? 25.235 -17.332 24.084 1.00 90.06 439 ILE A CA 1
ATOM 3191 C C . ILE A 1 439 ? 24.003 -16.536 24.511 1.00 90.06 439 ILE A C 1
ATOM 3193 O O . ILE A 1 439 ? 22.899 -17.053 24.402 1.00 90.06 439 ILE A O 1
ATOM 3197 N N . ASN A 1 440 ? 24.159 -15.267 24.891 1.00 86.44 440 ASN A N 1
ATOM 3198 C CA . ASN A 1 440 ? 23.048 -14.434 25.354 1.00 86.44 440 ASN A CA 1
ATOM 3199 C C . ASN A 1 440 ? 21.898 -14.345 24.340 1.00 86.44 440 ASN A C 1
ATOM 3201 O O . ASN A 1 440 ? 20.736 -14.458 24.723 1.00 86.44 440 ASN A O 1
ATOM 3205 N N . LEU A 1 441 ? 22.208 -14.211 23.049 1.00 88.31 441 LEU A N 1
ATOM 3206 C CA . LEU A 1 441 ? 21.206 -14.130 21.983 1.00 88.31 441 LEU A CA 1
ATOM 3207 C C . LEU A 1 441 ? 20.447 -15.442 21.762 1.00 88.31 441 LEU A C 1
ATOM 3209 O O . LEU A 1 441 ? 19.275 -15.420 21.394 1.00 88.31 441 LEU A O 1
ATOM 3213 N N . THR A 1 442 ? 21.091 -16.584 21.994 1.00 88.50 442 THR A N 1
ATOM 3214 C CA . THR A 1 442 ? 20.480 -17.908 21.794 1.00 88.50 442 THR A CA 1
ATOM 3215 C C . THR A 1 442 ? 19.784 -18.453 23.048 1.00 88.50 442 THR A C 1
ATOM 3217 O O . THR A 1 442 ? 19.031 -19.425 22.965 1.00 88.50 442 THR A O 1
ATOM 3220 N N . LEU A 1 443 ? 19.959 -17.817 24.214 1.00 84.50 443 LEU A N 1
ATOM 3221 C CA . LEU A 1 443 ? 19.336 -18.252 25.471 1.00 84.50 443 LEU A CA 1
ATOM 3222 C C . LEU A 1 443 ? 17.810 -18.128 25.488 1.00 84.50 443 LEU A C 1
ATOM 3224 O O . LEU A 1 443 ? 17.161 -18.927 26.156 1.00 84.50 443 LEU A O 1
ATOM 3228 N N . SER A 1 444 ? 17.232 -17.167 24.766 1.00 77.25 444 SER A N 1
ATOM 3229 C CA . SER A 1 444 ? 15.774 -16.969 24.721 1.00 77.25 444 SER A CA 1
ATOM 3230 C C . SER A 1 444 ? 15.033 -18.078 23.970 1.00 77.25 444 SER A C 1
ATOM 3232 O O . SER A 1 444 ? 13.848 -18.294 24.195 1.00 77.25 444 SER A O 1
ATOM 3234 N N . SER A 1 445 ? 15.727 -18.777 23.076 1.00 80.00 445 SER A N 1
ATOM 3235 C CA . SER A 1 445 ? 15.136 -19.713 22.118 1.00 80.00 445 SER A CA 1
ATOM 3236 C C . SER A 1 445 ? 15.441 -21.172 22.437 1.00 80.00 445 SER A C 1
ATOM 3238 O O . SER A 1 445 ? 14.592 -22.033 22.227 1.00 80.00 445 SER A O 1
ATOM 3240 N N . SER A 1 446 ? 16.627 -21.460 22.977 1.00 81.00 446 SER A N 1
ATOM 3241 C CA . SER A 1 446 ? 16.999 -22.798 23.443 1.00 81.00 446 SER A CA 1
ATOM 3242 C C . SER A 1 446 ? 17.807 -22.714 24.748 1.00 81.00 446 SER A C 1
ATOM 3244 O O . SER A 1 446 ? 19.025 -22.943 24.746 1.00 81.00 446 SER A O 1
ATOM 3246 N N . PRO A 1 447 ? 17.151 -22.397 25.880 1.00 80.25 447 PRO A N 1
ATOM 3247 C CA . PRO A 1 447 ? 17.798 -22.256 27.181 1.00 80.25 447 PRO A CA 1
ATOM 3248 C C . PRO A 1 447 ? 18.382 -23.595 27.651 1.00 80.25 447 PRO A C 1
ATOM 3250 O O . PRO A 1 447 ? 17.676 -24.478 28.138 1.00 80.25 447 PRO A O 1
ATOM 3253 N N . SER A 1 448 ? 19.704 -23.741 27.528 1.00 85.81 448 SER A N 1
ATOM 3254 C CA . SER A 1 448 ? 20.449 -24.911 28.000 1.00 85.81 448 SER A CA 1
ATOM 3255 C C . SER A 1 448 ? 21.401 -24.535 29.129 1.00 85.81 448 SER A C 1
ATOM 3257 O O . SER A 1 448 ? 22.349 -23.765 28.950 1.00 85.81 448 SER A O 1
ATOM 3259 N N . ILE A 1 449 ? 21.194 -25.154 30.294 1.00 88.50 449 ILE A N 1
ATOM 3260 C CA . ILE A 1 449 ? 22.023 -24.951 31.492 1.00 88.50 449 ILE A CA 1
ATOM 3261 C C . ILE A 1 449 ? 23.505 -25.293 31.258 1.00 88.50 449 ILE A C 1
ATOM 3263 O O . ILE A 1 449 ? 24.383 -24.743 31.921 1.00 88.50 449 ILE A O 1
ATOM 3267 N N . LEU A 1 450 ? 23.803 -26.169 30.289 1.00 88.50 450 LEU A N 1
ATOM 3268 C CA . LEU A 1 450 ? 25.162 -26.619 29.966 1.00 88.50 450 LEU A CA 1
ATOM 3269 C C . LEU A 1 450 ? 26.032 -25.519 29.342 1.00 88.50 450 LEU A C 1
ATOM 3271 O O . LEU A 1 450 ? 27.255 -25.663 29.275 1.00 88.50 450 LEU A O 1
ATOM 3275 N N . ILE A 1 451 ? 25.419 -24.434 28.867 1.00 88.31 451 ILE A N 1
ATOM 3276 C CA . ILE A 1 451 ? 26.113 -23.363 28.149 1.00 88.31 451 ILE A CA 1
ATOM 3277 C C . ILE A 1 451 ? 26.545 -22.252 29.101 1.00 88.31 451 ILE A C 1
ATOM 3279 O O . ILE A 1 451 ? 27.643 -21.722 28.937 1.00 88.31 451 ILE A O 1
ATOM 3283 N N . CYS A 1 452 ? 25.754 -21.967 30.141 1.00 90.00 452 CYS A N 1
ATOM 3284 C CA . CYS A 1 452 ? 26.044 -20.896 31.093 1.00 90.00 452 CYS A CA 1
ATOM 3285 C C . CYS A 1 452 ? 27.469 -20.949 31.667 1.00 90.00 452 CYS A C 1
ATOM 3287 O O . CYS A 1 452 ? 28.123 -19.913 31.647 1.00 90.00 452 CYS A O 1
ATOM 3289 N N . PRO A 1 453 ? 28.041 -22.101 32.080 1.00 91.62 453 PRO A N 1
ATOM 3290 C CA . PRO A 1 453 ? 29.410 -22.146 32.603 1.00 91.62 453 PRO A CA 1
ATOM 3291 C C . PRO A 1 453 ? 30.501 -21.645 31.642 1.00 91.62 453 PRO A C 1
ATOM 3293 O O . PRO A 1 453 ? 31.597 -21.335 32.106 1.00 91.62 453 PRO A O 1
ATOM 3296 N N . LYS A 1 454 ? 30.225 -21.578 30.330 1.00 87.75 454 LYS A N 1
ATOM 3297 C CA . LYS A 1 454 ? 31.180 -21.164 29.287 1.00 87.75 454 LYS A CA 1
ATOM 3298 C C . LYS A 1 454 ? 31.289 -19.641 29.109 1.00 87.75 454 LYS A C 1
ATOM 3300 O O . LYS A 1 454 ? 32.169 -19.202 28.367 1.00 87.75 454 LYS A O 1
ATOM 3305 N N . LEU A 1 455 ? 30.420 -18.859 29.757 1.00 87.94 455 LEU A N 1
ATOM 3306 C CA . LEU A 1 455 ? 30.458 -17.393 29.718 1.00 87.94 455 LEU A CA 1
ATOM 3307 C C . LEU A 1 455 ? 31.664 -16.847 30.490 1.00 87.94 455 LEU A C 1
ATOM 3309 O O . LEU A 1 455 ? 32.031 -17.373 31.546 1.00 87.94 455 LEU A O 1
ATOM 3313 N N . SER A 1 456 ? 32.282 -15.786 29.968 1.00 88.38 456 SER A N 1
ATOM 3314 C CA . SER A 1 456 ? 33.578 -15.313 30.470 1.00 88.38 456 SER A CA 1
ATOM 3315 C C . SER A 1 456 ? 33.510 -14.648 31.850 1.00 88.38 456 SER A C 1
ATOM 3317 O O . SER A 1 456 ? 34.433 -14.802 32.654 1.00 88.38 456 SER A O 1
ATOM 3319 N N . THR A 1 457 ? 32.413 -13.952 32.171 1.00 90.56 457 THR A N 1
ATOM 3320 C CA . THR A 1 457 ? 32.265 -13.214 33.438 1.00 90.56 457 THR A CA 1
ATOM 3321 C C . THR A 1 457 ? 31.264 -13.871 34.388 1.00 90.56 457 THR A C 1
ATOM 3323 O O . THR A 1 457 ? 30.303 -14.518 33.977 1.00 90.56 457 THR A O 1
ATOM 3326 N N . LEU A 1 458 ? 31.473 -13.713 35.701 1.00 90.50 458 LEU A N 1
ATOM 3327 C CA . LEU A 1 458 ? 30.557 -14.247 36.719 1.00 90.50 458 LEU A CA 1
ATOM 3328 C C . LEU A 1 458 ? 29.147 -13.634 36.623 1.00 90.50 458 LEU A C 1
ATOM 3330 O O . LEU A 1 458 ? 28.165 -14.350 36.775 1.00 90.50 458 LEU A O 1
ATOM 3334 N N . SER A 1 459 ? 29.048 -12.337 36.317 1.00 89.81 459 SER A N 1
ATOM 3335 C CA . SER A 1 459 ? 27.762 -11.642 36.164 1.00 89.81 459 SER A CA 1
ATOM 3336 C C . SER A 1 459 ? 26.945 -12.191 34.988 1.00 89.81 459 SER A C 1
ATOM 3338 O O . SER A 1 459 ? 25.764 -12.497 35.159 1.00 89.81 459 SER A O 1
ATOM 3340 N N . LEU A 1 460 ? 27.578 -12.419 33.829 1.00 87.81 460 LEU A N 1
ATOM 3341 C CA . LEU A 1 460 ? 26.908 -13.028 32.675 1.00 87.81 460 LEU A CA 1
ATOM 3342 C C . LEU A 1 460 ? 26.506 -14.478 32.957 1.00 87.81 460 LEU A C 1
ATOM 3344 O O . LEU A 1 460 ? 25.389 -14.874 32.637 1.00 87.81 460 LEU A O 1
ATOM 3348 N N . ARG A 1 461 ? 27.367 -15.258 33.629 1.00 93.25 461 ARG A N 1
ATOM 3349 C CA . ARG A 1 461 ? 27.035 -16.625 34.071 1.00 93.25 461 ARG A CA 1
ATOM 3350 C C . ARG A 1 461 ? 25.785 -16.658 34.942 1.00 93.25 461 ARG A C 1
ATOM 3352 O O . ARG A 1 461 ? 24.879 -17.442 34.681 1.00 93.25 461 ARG A O 1
ATOM 3359 N N . ASN A 1 462 ? 25.731 -15.788 35.944 1.00 93.69 462 ASN A N 1
ATOM 3360 C CA . ASN A 1 462 ? 24.600 -15.680 36.856 1.00 93.69 462 ASN A CA 1
ATOM 3361 C C . ASN A 1 462 ? 23.311 -15.259 36.127 1.00 93.69 462 ASN A C 1
ATOM 3363 O O . ASN A 1 462 ? 22.271 -15.879 36.332 1.00 93.69 462 ASN A O 1
ATOM 3367 N N . SER A 1 463 ? 23.399 -14.282 35.221 1.00 90.69 463 SER A N 1
ATOM 3368 C CA . SER A 1 463 ? 22.261 -13.823 34.405 1.00 90.69 463 SER A CA 1
ATOM 3369 C C . SER A 1 463 ? 21.753 -14.918 33.456 1.00 90.69 463 SER A C 1
ATOM 3371 O O . SER A 1 463 ? 20.548 -15.094 33.272 1.00 90.69 463 SER A O 1
ATOM 3373 N N . CYS A 1 464 ? 22.667 -15.713 32.893 1.00 92.06 464 CYS A N 1
ATOM 3374 C CA . CYS A 1 464 ? 22.329 -16.880 32.082 1.00 92.06 464 CYS A CA 1
ATOM 3375 C C . CYS A 1 464 ? 21.567 -17.926 32.897 1.00 92.06 464 CYS A C 1
ATOM 3377 O O . CYS A 1 464 ? 20.523 -18.400 32.455 1.00 92.06 464 CYS A O 1
ATOM 3379 N N . PHE A 1 465 ? 22.042 -18.258 34.102 1.00 94.62 465 PHE A N 1
ATOM 3380 C CA . PHE A 1 465 ? 21.345 -19.201 34.974 1.00 94.62 465 PHE A CA 1
ATOM 3381 C C . PHE A 1 465 ? 19.951 -18.709 35.371 1.00 94.62 465 PHE A C 1
ATOM 3383 O O . PHE A 1 465 ? 19.021 -19.508 35.355 1.00 94.62 465 PHE A O 1
ATOM 3390 N N . GLU A 1 466 ? 19.778 -17.417 35.660 1.00 94.12 466 GLU A N 1
ATOM 3391 C CA . GLU A 1 466 ? 18.456 -16.835 35.926 1.00 94.12 466 GLU A CA 1
ATOM 3392 C C . GLU A 1 466 ? 17.519 -16.958 34.716 1.00 94.12 466 GLU A C 1
ATOM 3394 O O . GLU A 1 466 ? 16.358 -17.351 34.858 1.00 94.12 466 GLU A O 1
ATOM 3399 N N . SER A 1 467 ? 18.030 -16.662 33.519 1.00 90.44 467 SER A N 1
ATOM 3400 C CA . SER A 1 467 ? 17.258 -16.738 32.274 1.00 90.44 467 SER A CA 1
ATOM 3401 C C . SER A 1 467 ? 16.836 -18.176 31.966 1.00 90.44 467 SER A C 1
ATOM 3403 O O . SER A 1 467 ? 15.669 -18.429 31.678 1.00 90.44 467 SER A O 1
ATOM 3405 N N . VAL A 1 468 ? 17.755 -19.140 32.108 1.00 91.06 468 VAL A N 1
ATOM 3406 C CA . VAL A 1 468 ? 17.468 -20.575 31.937 1.00 91.06 468 VAL A CA 1
ATOM 3407 C C . VAL A 1 468 ? 16.469 -21.064 32.984 1.00 91.06 468 VAL A C 1
ATOM 3409 O O . VAL A 1 468 ? 15.542 -21.798 32.644 1.00 91.06 468 VAL A O 1
ATOM 3412 N N . ALA A 1 469 ? 16.629 -20.650 34.243 1.00 94.12 469 ALA A N 1
ATOM 3413 C CA . ALA A 1 469 ? 15.706 -21.001 35.314 1.00 94.12 469 ALA A CA 1
ATOM 3414 C C . ALA A 1 469 ? 14.293 -20.498 35.020 1.00 94.12 469 ALA A C 1
ATOM 3416 O O . ALA A 1 469 ? 13.337 -21.249 35.173 1.00 94.12 469 ALA A O 1
ATOM 3417 N N . SER A 1 470 ? 14.170 -19.253 34.558 1.00 90.56 470 SER A N 1
ATOM 3418 C CA . SER A 1 470 ? 12.883 -18.640 34.227 1.00 90.56 470 SER A CA 1
ATOM 3419 C C . SER A 1 470 ? 12.242 -19.319 33.018 1.00 90.56 470 SER A C 1
ATOM 3421 O O . SER A 1 470 ? 11.082 -19.705 33.078 1.00 90.56 470 SER A O 1
ATOM 3423 N N . ALA A 1 471 ? 12.995 -19.549 31.942 1.00 88.31 471 ALA A N 1
ATOM 3424 C CA . ALA A 1 471 ? 12.442 -20.131 30.722 1.00 88.31 471 ALA A CA 1
ATOM 3425 C C . ALA A 1 471 ? 12.008 -21.600 30.890 1.00 88.31 471 ALA A C 1
ATOM 3427 O O . ALA A 1 471 ? 10.983 -22.003 30.349 1.00 88.31 471 ALA A O 1
ATOM 3428 N N . ASN A 1 472 ? 12.746 -22.387 31.681 1.00 91.25 472 ASN A N 1
ATOM 3429 C CA . ASN A 1 472 ? 12.445 -23.806 31.913 1.00 91.25 472 ASN A CA 1
ATOM 3430 C C . ASN A 1 472 ? 11.696 -24.069 33.231 1.00 91.25 472 ASN A C 1
ATOM 3432 O O . ASN A 1 472 ? 11.465 -25.226 33.589 1.00 91.25 472 ASN A O 1
ATOM 3436 N N . ALA A 1 473 ? 11.376 -23.018 33.993 1.00 92.69 473 ALA A N 1
ATOM 3437 C CA . ALA A 1 473 ? 10.919 -23.110 35.379 1.00 92.69 473 ALA A CA 1
ATOM 3438 C C . ALA A 1 473 ? 11.806 -24.034 36.258 1.00 92.69 473 ALA A C 1
ATOM 3440 O O . ALA A 1 473 ? 11.317 -24.725 37.161 1.00 92.69 473 ALA A O 1
ATOM 3441 N N . ASP A 1 474 ? 13.117 -24.087 35.995 1.00 94.31 474 ASP A N 1
ATOM 3442 C CA . ASP A 1 474 ? 14.064 -24.972 36.682 1.00 94.31 474 ASP A CA 1
ATOM 3443 C C . ASP A 1 474 ? 14.724 -24.267 37.871 1.00 94.31 474 ASP A C 1
ATOM 3445 O O . ASP A 1 474 ? 15.669 -23.490 37.732 1.00 94.31 474 ASP A O 1
ATOM 3449 N N . ILE A 1 475 ? 14.257 -24.595 39.074 1.00 95.38 475 ILE A N 1
ATOM 3450 C CA . ILE A 1 475 ? 14.788 -24.037 40.321 1.00 95.38 475 ILE A CA 1
ATOM 3451 C C . ILE A 1 475 ? 16.261 -24.402 40.550 1.00 95.38 475 ILE A C 1
ATOM 3453 O O . ILE A 1 475 ? 16.999 -23.652 41.196 1.00 95.38 475 ILE A O 1
ATOM 3457 N N . ASN A 1 476 ? 16.728 -25.526 39.995 1.00 95.00 476 ASN A N 1
ATOM 3458 C CA . ASN A 1 476 ? 18.116 -25.938 40.159 1.00 95.00 476 ASN A CA 1
ATOM 3459 C C . ASN A 1 476 ? 19.058 -24.964 39.456 1.00 95.00 476 ASN A C 1
ATOM 3461 O O . ASN A 1 476 ? 20.158 -24.734 39.958 1.00 95.00 476 ASN A O 1
ATOM 3465 N N . ALA A 1 477 ? 18.636 -24.334 38.358 1.00 95.12 477 ALA A N 1
ATOM 3466 C CA . ALA A 1 477 ? 19.418 -23.292 37.710 1.00 95.12 477 ALA A CA 1
ATOM 3467 C C . ALA A 1 477 ? 19.593 -22.059 38.621 1.00 95.12 477 ALA A C 1
ATOM 3469 O O . ALA A 1 477 ? 20.715 -21.566 38.734 1.00 95.12 477 ALA A O 1
ATOM 3470 N N . CYS A 1 478 ? 18.572 -21.644 39.387 1.00 96.06 478 CYS A N 1
ATOM 3471 C CA . CYS A 1 478 ? 18.714 -20.557 40.372 1.00 96.06 478 CYS A CA 1
ATOM 3472 C C . CYS A 1 478 ? 19.767 -20.863 41.451 1.00 96.06 478 CYS A C 1
ATOM 3474 O O . CYS A 1 478 ? 20.488 -19.967 41.890 1.00 96.06 478 CYS A O 1
ATOM 3476 N N . SER A 1 479 ? 19.901 -22.135 41.850 1.00 94.19 479 SER A N 1
ATOM 3477 C CA . SER A 1 479 ? 20.919 -22.566 42.824 1.00 94.19 479 SER A CA 1
ATOM 3478 C C . SER A 1 479 ? 22.358 -22.503 42.295 1.00 94.19 479 SER A C 1
ATOM 3480 O O . SER A 1 479 ? 23.304 -22.520 43.082 1.00 94.19 479 SER A O 1
ATOM 3482 N N . LYS A 1 480 ? 22.546 -22.411 40.970 1.00 96.50 480 LYS A N 1
ATOM 3483 C CA . LYS A 1 480 ? 23.865 -22.232 40.341 1.00 96.50 480 LYS A CA 1
ATOM 3484 C C . LYS A 1 480 ? 24.325 -20.771 40.314 1.00 96.50 480 LYS A C 1
ATOM 3486 O O . LYS A 1 480 ? 25.491 -20.531 40.007 1.00 96.50 480 LYS A O 1
ATOM 3491 N N . ILE A 1 481 ? 23.457 -19.815 40.655 1.00 95.69 481 ILE A N 1
ATOM 3492 C CA . ILE A 1 481 ? 23.807 -18.396 40.791 1.00 95.69 481 ILE A CA 1
ATOM 3493 C C . ILE A 1 481 ? 24.641 -18.224 42.064 1.00 95.69 481 ILE A C 1
ATOM 3495 O O . ILE A 1 481 ? 24.127 -18.275 43.179 1.00 95.69 481 ILE A O 1
ATOM 3499 N N . THR A 1 482 ? 25.949 -18.026 41.902 1.00 91.69 482 THR A N 1
ATOM 3500 C CA . THR A 1 482 ? 26.884 -17.843 43.022 1.00 91.69 482 THR A CA 1
ATOM 3501 C C . THR A 1 482 ? 27.249 -16.373 43.195 1.00 91.69 482 THR A C 1
ATOM 3503 O O . THR A 1 482 ? 27.385 -15.651 42.211 1.00 91.69 482 THR A O 1
ATOM 3506 N N . SER A 1 483 ? 27.468 -15.934 44.436 1.00 89.06 483 SER A N 1
ATOM 3507 C CA . SER A 1 483 ? 27.949 -14.583 44.794 1.00 89.06 483 SER A CA 1
ATOM 3508 C C . SER A 1 483 ? 26.963 -13.417 44.620 1.00 89.06 483 SER A C 1
ATOM 3510 O O . SER A 1 483 ? 27.231 -12.356 45.174 1.00 89.06 483 SER A O 1
ATOM 3512 N N . ASP A 1 484 ? 25.820 -13.601 43.949 1.00 92.88 484 ASP A N 1
ATOM 3513 C CA . ASP A 1 484 ? 24.739 -12.604 43.883 1.00 92.88 484 ASP A CA 1
ATOM 3514 C C . ASP A 1 484 ? 23.451 -13.149 44.517 1.00 92.88 484 ASP A C 1
ATOM 3516 O O . ASP A 1 484 ? 22.617 -13.791 43.873 1.00 92.88 484 ASP A O 1
ATOM 3520 N N . LEU A 1 485 ? 23.311 -12.915 45.824 1.00 91.94 485 LEU A N 1
ATOM 3521 C CA . LEU A 1 485 ? 22.152 -13.369 46.593 1.00 91.94 485 LEU A CA 1
ATOM 3522 C C . LEU A 1 485 ? 20.857 -12.676 46.157 1.00 91.94 485 LEU A C 1
ATOM 3524 O O . LEU A 1 485 ? 19.795 -13.284 46.248 1.00 91.94 485 LEU A O 1
ATOM 3528 N N . ASN A 1 486 ? 20.920 -11.426 45.692 1.00 92.62 486 ASN A N 1
ATOM 3529 C CA . ASN A 1 486 ? 19.724 -10.704 45.264 1.00 92.62 486 ASN A CA 1
ATOM 3530 C C . ASN A 1 486 ? 19.187 -11.301 43.962 1.00 92.62 486 ASN A C 1
ATOM 3532 O O . ASN A 1 486 ? 17.994 -11.590 43.878 1.00 92.62 486 ASN A O 1
ATOM 3536 N N . LEU A 1 487 ? 20.073 -11.572 42.999 1.00 92.38 487 LEU A N 1
ATOM 3537 C CA . LEU A 1 487 ? 19.702 -12.213 41.742 1.00 92.38 487 LEU A CA 1
ATOM 3538 C C . LEU A 1 487 ? 19.203 -13.646 41.954 1.00 92.38 487 LEU A C 1
ATOM 3540 O O . LEU A 1 487 ? 18.190 -14.033 41.382 1.00 92.38 487 LEU A O 1
ATOM 3544 N N . SER A 1 488 ? 19.859 -14.421 42.825 1.00 95.75 488 SER A N 1
ATOM 3545 C CA . SER A 1 488 ? 19.406 -15.775 43.171 1.00 95.75 488 SER A CA 1
ATOM 3546 C C . SER A 1 488 ? 18.011 -15.763 43.811 1.00 95.75 488 SER A C 1
ATOM 3548 O O . SER A 1 488 ? 17.138 -16.527 43.402 1.00 95.75 488 SER A O 1
ATOM 3550 N N . ASN A 1 489 ? 17.751 -14.840 44.744 1.00 94.50 489 ASN A N 1
ATOM 3551 C CA . ASN A 1 489 ? 16.431 -14.688 45.360 1.00 94.50 489 ASN A CA 1
ATOM 3552 C C . ASN A 1 489 ? 15.364 -14.249 44.344 1.00 94.50 489 ASN A C 1
ATOM 3554 O O . ASN A 1 489 ? 14.262 -14.789 44.347 1.00 94.50 489 ASN A O 1
ATOM 3558 N N . SER A 1 490 ? 15.693 -13.305 43.457 1.00 93.94 490 SER A N 1
ATOM 3559 C CA . SER A 1 490 ? 14.805 -12.869 42.371 1.00 93.94 490 SER A CA 1
ATOM 3560 C C . SER A 1 490 ? 14.459 -14.028 41.428 1.00 93.94 490 SER A C 1
ATOM 3562 O O . SER A 1 490 ? 13.287 -14.267 41.142 1.00 93.94 490 SER A O 1
ATOM 3564 N N . CYS A 1 491 ? 15.465 -14.817 41.035 1.00 96.38 491 CYS A N 1
ATOM 3565 C CA . CYS A 1 491 ? 15.309 -16.028 40.233 1.00 96.38 491 CYS A CA 1
ATOM 3566 C C . CYS A 1 491 ? 14.329 -17.016 40.878 1.00 96.38 491 CYS A C 1
ATOM 3568 O O . CYS A 1 491 ? 13.379 -17.460 40.234 1.00 96.38 491 CYS A O 1
ATOM 3570 N N . ILE A 1 492 ? 14.522 -17.324 42.167 1.00 96.56 492 ILE A N 1
ATOM 3571 C CA . ILE A 1 492 ? 13.649 -18.232 42.924 1.00 96.56 492 ILE A CA 1
ATOM 3572 C C . ILE A 1 492 ? 12.208 -17.713 42.924 1.00 96.56 492 ILE A C 1
ATOM 3574 O O . ILE A 1 492 ? 11.297 -18.476 42.608 1.00 96.56 492 ILE A O 1
ATOM 3578 N N . SER A 1 493 ? 11.997 -16.425 43.215 1.00 94.31 493 SER A N 1
ATOM 3579 C CA . SER A 1 493 ? 10.664 -15.811 43.201 1.00 94.31 493 SER A CA 1
ATOM 3580 C C . SER A 1 493 ? 10.000 -15.893 41.823 1.00 94.31 493 SER A C 1
ATOM 3582 O O . SER A 1 493 ? 8.825 -16.244 41.735 1.00 94.31 493 SER A O 1
ATOM 3584 N N . LYS A 1 494 ? 10.738 -15.638 40.733 1.00 95.19 494 LYS A N 1
ATOM 3585 C CA . LYS A 1 494 ? 10.220 -15.761 39.358 1.00 95.19 494 LYS A CA 1
ATOM 3586 C C . LYS A 1 494 ? 9.812 -17.195 39.028 1.00 95.19 494 LYS A C 1
ATOM 3588 O O . LYS A 1 494 ? 8.718 -17.416 38.516 1.00 95.19 494 LYS A O 1
ATOM 3593 N N . VAL A 1 495 ? 10.653 -18.178 39.355 1.00 95.75 495 VAL A N 1
ATOM 3594 C CA . VAL A 1 495 ? 10.334 -19.599 39.138 1.00 95.75 495 VAL A CA 1
ATOM 3595 C C . VAL A 1 495 ? 9.133 -20.031 39.984 1.00 95.75 495 VAL A C 1
ATOM 3597 O O . VAL A 1 495 ? 8.272 -20.759 39.489 1.00 95.75 495 VAL A O 1
ATOM 3600 N N . ALA A 1 496 ? 9.030 -19.547 41.225 1.00 95.94 496 ALA A N 1
ATOM 3601 C CA . ALA A 1 496 ? 7.879 -19.782 42.094 1.00 95.94 496 ALA A CA 1
ATOM 3602 C C . ALA A 1 496 ? 6.578 -19.240 41.483 1.00 95.94 496 ALA A C 1
ATOM 3604 O O . ALA A 1 496 ? 5.571 -19.948 41.473 1.00 95.94 496 ALA A O 1
ATOM 3605 N N . LEU A 1 497 ? 6.612 -18.034 40.905 1.00 93.62 497 LEU A N 1
ATOM 3606 C CA . LEU A 1 497 ? 5.476 -17.426 40.204 1.00 93.62 497 LEU A CA 1
ATOM 3607 C C . LEU A 1 497 ? 5.066 -18.219 38.962 1.00 93.62 497 LEU A C 1
ATOM 3609 O O . LEU A 1 497 ? 3.886 -18.520 38.795 1.00 93.62 497 LEU A O 1
ATOM 3613 N N . LEU A 1 498 ? 6.034 -18.613 38.131 1.00 92.81 498 LEU A N 1
ATOM 3614 C CA . LEU A 1 498 ? 5.786 -19.399 36.919 1.00 92.81 498 LEU A CA 1
ATOM 3615 C C . LEU A 1 498 ? 5.171 -20.768 37.228 1.00 92.81 498 LEU A C 1
ATOM 3617 O O . LEU A 1 498 ? 4.280 -21.218 36.512 1.00 92.81 498 LEU A O 1
ATOM 3621 N N . LYS A 1 499 ? 5.610 -21.417 38.313 1.00 95.06 499 LYS A N 1
ATOM 3622 C CA . LYS A 1 499 ? 5.052 -22.698 38.776 1.00 95.06 499 LYS A CA 1
ATOM 3623 C C . LYS A 1 499 ? 3.796 -22.559 39.631 1.00 95.06 499 LYS A C 1
ATOM 3625 O O . LYS A 1 499 ? 3.152 -23.569 39.899 1.00 95.06 499 LYS A O 1
ATOM 3630 N N . ARG A 1 500 ? 3.465 -21.341 40.076 1.00 94.88 500 ARG A N 1
ATOM 3631 C CA . ARG A 1 500 ? 2.457 -21.065 41.115 1.00 94.88 500 ARG A CA 1
ATOM 3632 C C . ARG A 1 500 ? 2.677 -21.918 42.377 1.00 94.88 500 ARG A C 1
ATOM 3634 O O . ARG A 1 500 ? 1.723 -22.366 43.007 1.00 94.88 500 ARG A O 1
ATOM 3641 N N . ASP A 1 501 ? 3.939 -22.154 42.738 1.00 96.38 501 ASP A N 1
ATOM 3642 C CA . ASP A 1 501 ? 4.334 -23.046 43.833 1.00 96.38 501 ASP A CA 1
ATOM 3643 C C . ASP A 1 501 ? 4.827 -22.248 45.049 1.00 96.38 501 ASP A C 1
ATOM 3645 O O . ASP A 1 501 ? 5.961 -21.765 45.097 1.00 96.38 501 ASP A O 1
ATOM 3649 N N . LEU A 1 502 ? 3.967 -22.134 46.065 1.00 95.31 502 LEU A N 1
ATOM 3650 C CA . LEU A 1 502 ? 4.267 -21.433 47.318 1.00 95.31 502 LEU A CA 1
ATOM 3651 C C . LEU A 1 502 ? 5.421 -22.066 48.108 1.00 95.31 502 LEU A C 1
ATOM 3653 O O . LEU A 1 502 ? 6.070 -21.371 48.897 1.00 95.31 502 LEU A O 1
ATOM 3657 N N . SER A 1 503 ? 5.697 -23.361 47.919 1.00 96.06 503 SER A N 1
ATOM 3658 C CA . SER A 1 503 ? 6.788 -24.031 48.631 1.00 96.06 503 SER A CA 1
ATOM 3659 C C . SER A 1 503 ? 8.146 -23.442 48.244 1.00 96.06 503 SER A C 1
ATOM 3661 O O . SER A 1 503 ? 9.027 -23.322 49.097 1.00 96.06 503 SER A O 1
ATOM 3663 N N . LEU A 1 504 ? 8.285 -22.947 47.011 1.00 96.25 504 LEU A N 1
ATOM 3664 C CA . LEU A 1 504 ? 9.491 -22.272 46.538 1.00 96.25 504 LEU A CA 1
ATOM 3665 C C . LEU A 1 504 ? 9.692 -20.904 47.202 1.00 96.25 504 LEU A C 1
ATOM 3667 O O . LEU A 1 504 ? 10.823 -20.537 47.504 1.00 96.25 504 LEU A O 1
ATOM 3671 N N . CYS A 1 505 ? 8.626 -20.175 47.547 1.00 96.50 505 CYS A N 1
ATOM 3672 C CA . CYS A 1 505 ? 8.775 -18.936 48.318 1.00 96.50 505 CYS A CA 1
ATOM 3673 C C . CYS A 1 505 ? 9.388 -19.196 49.703 1.00 96.50 505 CYS A C 1
ATOM 3675 O O . CYS A 1 505 ? 10.104 -18.348 50.236 1.00 96.50 505 CYS A O 1
ATOM 3677 N N . SER A 1 506 ? 9.156 -20.375 50.293 1.00 94.81 506 SER A N 1
ATOM 3678 C CA . SER A 1 506 ? 9.693 -20.715 51.615 1.00 94.81 506 SER A CA 1
ATOM 3679 C C . SER A 1 506 ? 11.221 -20.855 51.635 1.00 94.81 506 SER A C 1
ATOM 3681 O O . SER A 1 506 ? 11.821 -20.672 52.701 1.00 94.81 506 SER A O 1
ATOM 3683 N N . THR A 1 507 ? 11.848 -21.098 50.473 1.00 95.62 507 THR A N 1
ATOM 3684 C CA . THR A 1 507 ? 13.305 -21.245 50.330 1.00 95.62 507 THR A CA 1
ATOM 3685 C C . THR A 1 507 ? 14.047 -19.908 50.330 1.00 95.62 507 THR A C 1
ATOM 3687 O O . THR A 1 507 ? 15.273 -19.896 50.425 1.00 95.62 507 THR A O 1
ATOM 3690 N N . LEU A 1 508 ? 13.341 -18.774 50.235 1.00 95.31 508 LEU A N 1
ATOM 3691 C CA . LEU A 1 508 ? 13.956 -17.447 50.284 1.00 95.31 508 LEU A CA 1
ATOM 3692 C C . LEU A 1 508 ? 14.510 -17.151 51.694 1.00 95.31 508 LEU A C 1
ATOM 3694 O O . LEU A 1 508 ? 13.895 -17.513 52.693 1.00 95.31 508 LEU A O 1
ATOM 3698 N N . PRO A 1 509 ? 15.652 -16.461 51.836 1.00 94.06 509 PRO A N 1
ATOM 3699 C CA . PRO A 1 509 ? 16.305 -16.294 53.135 1.00 94.06 509 PRO A CA 1
ATOM 3700 C C . PRO A 1 509 ? 15.647 -15.232 54.030 1.00 94.06 509 PRO A C 1
ATOM 3702 O O . PRO A 1 509 ? 15.677 -15.355 55.253 1.00 94.06 509 PRO A O 1
ATOM 3705 N N . LYS A 1 510 ? 15.054 -14.177 53.451 1.00 94.50 510 LYS A N 1
ATOM 3706 C CA . LYS A 1 510 ? 14.447 -13.060 54.199 1.00 94.50 510 LYS A CA 1
ATOM 3707 C C . LYS A 1 510 ? 12.928 -13.164 54.208 1.00 94.50 510 LYS A C 1
ATOM 3709 O O . LYS A 1 510 ? 12.325 -13.286 53.146 1.00 94.50 510 LYS A O 1
ATOM 3714 N N . GLN A 1 511 ? 12.316 -13.004 55.382 1.00 94.94 511 GLN A N 1
ATOM 3715 C CA . GLN A 1 511 ? 10.858 -13.057 55.538 1.00 94.94 511 GLN A CA 1
ATOM 3716 C C . GLN A 1 511 ? 10.126 -12.032 54.661 1.00 94.94 511 GLN A C 1
ATOM 3718 O O . GLN A 1 511 ? 9.107 -12.361 54.071 1.00 94.94 511 GLN A O 1
ATOM 3723 N N . SER A 1 512 ? 10.679 -10.826 54.493 1.00 92.94 512 SER A N 1
ATOM 3724 C CA . SER A 1 512 ? 10.075 -9.809 53.627 1.00 92.94 512 SER A CA 1
ATOM 3725 C C . SER A 1 512 ? 9.941 -10.276 52.174 1.00 92.94 512 SER A C 1
ATOM 3727 O O . SER A 1 512 ? 8.907 -10.020 51.571 1.00 92.94 512 SER A O 1
ATOM 3729 N N . LEU A 1 513 ? 10.949 -10.989 51.648 1.00 93.19 513 LEU A N 1
ATOM 3730 C CA . LEU A 1 513 ? 10.947 -11.549 50.292 1.00 93.19 513 LEU A CA 1
ATOM 3731 C C . LEU A 1 513 ? 9.997 -12.748 50.177 1.00 93.19 513 LEU A C 1
ATOM 3733 O O . LEU A 1 513 ? 9.351 -12.909 49.146 1.00 93.19 513 LEU A O 1
ATOM 3737 N N . LYS A 1 514 ? 9.885 -13.568 51.236 1.00 96.50 514 LYS A N 1
ATOM 3738 C CA . LYS A 1 514 ? 8.876 -14.640 51.313 1.00 96.50 514 LYS A CA 1
ATOM 3739 C C . LYS A 1 514 ? 7.474 -14.060 51.189 1.00 96.50 514 LYS A C 1
ATOM 3741 O O . LYS A 1 514 ? 6.698 -14.525 50.364 1.00 96.50 514 LYS A O 1
ATOM 3746 N N . ASP A 1 515 ? 7.193 -13.029 51.981 1.00 96.06 515 ASP A N 1
ATOM 3747 C CA . ASP A 1 515 ? 5.904 -12.344 52.015 1.00 96.06 515 ASP A CA 1
ATOM 3748 C C . ASP A 1 515 ? 5.556 -11.744 50.635 1.00 96.06 515 ASP A C 1
ATOM 3750 O O . ASP A 1 515 ? 4.431 -11.912 50.167 1.00 96.06 515 ASP A O 1
ATOM 3754 N N . ASP A 1 516 ? 6.528 -11.137 49.939 1.00 93.44 516 ASP A N 1
ATOM 3755 C CA . ASP A 1 516 ? 6.334 -10.567 48.593 1.00 93.44 516 ASP A CA 1
ATOM 3756 C C . ASP A 1 516 ? 6.107 -11.646 47.515 1.00 93.44 516 ASP A C 1
ATOM 3758 O O . ASP A 1 516 ? 5.216 -11.515 46.669 1.00 93.44 516 ASP A O 1
ATOM 3762 N N . CYS A 1 517 ? 6.865 -12.747 47.573 1.00 96.19 517 CYS A N 1
ATOM 3763 C CA . CYS A 1 517 ? 6.703 -13.905 46.688 1.00 96.19 517 CYS A CA 1
ATOM 3764 C C . CYS A 1 517 ? 5.320 -14.553 46.860 1.00 96.19 517 CYS A C 1
ATOM 3766 O O . CYS A 1 517 ? 4.599 -14.752 45.882 1.00 96.19 517 CYS A O 1
ATOM 3768 N N . ILE A 1 518 ? 4.910 -14.809 48.109 1.00 96.88 518 ILE A N 1
ATOM 3769 C CA . ILE A 1 518 ? 3.596 -15.375 48.445 1.00 96.88 518 ILE A CA 1
ATOM 3770 C C . ILE A 1 518 ? 2.479 -14.445 47.972 1.00 96.88 518 ILE A C 1
ATOM 3772 O O . ILE A 1 518 ? 1.520 -14.914 47.360 1.00 96.88 518 ILE A O 1
ATOM 3776 N N . SER A 1 519 ? 2.611 -13.135 48.214 1.00 94.62 519 SER A N 1
ATOM 3777 C CA . SER A 1 519 ? 1.619 -12.149 47.781 1.00 94.62 519 SER A CA 1
ATOM 3778 C C . SER A 1 519 ? 1.430 -12.164 46.268 1.00 94.62 519 SER A C 1
ATOM 3780 O O . SER A 1 519 ? 0.301 -12.155 45.786 1.00 94.62 519 SER A O 1
ATOM 3782 N N . SER A 1 520 ? 2.526 -12.227 45.517 1.00 94.31 520 SER A N 1
ATOM 3783 C CA . SER A 1 520 ? 2.490 -12.231 44.055 1.00 94.31 520 SER A CA 1
ATOM 3784 C C . SER A 1 520 ? 1.850 -13.516 43.504 1.00 94.31 520 SER A C 1
ATOM 3786 O O . SER A 1 520 ? 1.036 -13.457 42.584 1.00 94.31 520 SER A O 1
ATOM 3788 N N . ILE A 1 521 ? 2.135 -14.680 44.109 1.00 94.56 521 ILE A N 1
ATOM 3789 C CA . ILE A 1 521 ? 1.487 -15.951 43.739 1.00 94.56 521 ILE A CA 1
ATOM 3790 C C . ILE A 1 521 ? -0.002 -15.928 44.086 1.00 94.56 521 ILE A C 1
ATOM 3792 O O . ILE A 1 521 ? -0.813 -16.395 43.289 1.00 94.56 521 ILE A O 1
ATOM 3796 N N . ALA A 1 522 ? -0.382 -15.396 45.249 1.00 94.44 522 ALA A N 1
ATOM 3797 C CA . ALA A 1 522 ? -1.776 -15.321 45.679 1.00 94.44 522 ALA A CA 1
ATOM 3798 C C . ALA A 1 522 ? -2.642 -14.526 44.693 1.00 94.44 522 ALA A C 1
ATOM 3800 O O . ALA A 1 522 ? -3.728 -14.986 44.351 1.00 94.44 522 ALA A O 1
ATOM 3801 N N . VAL A 1 523 ? -2.128 -13.400 44.183 1.00 92.19 523 VAL A N 1
ATOM 3802 C CA . VAL A 1 523 ? -2.792 -12.599 43.141 1.00 92.19 523 VAL A CA 1
ATOM 3803 C C . VAL A 1 523 ? -2.891 -13.377 41.827 1.00 92.19 523 VAL A C 1
ATOM 3805 O O . VAL A 1 523 ? -3.980 -13.509 41.295 1.00 92.19 523 VAL A O 1
ATOM 3808 N N . LEU A 1 524 ? -1.802 -13.988 41.341 1.00 90.12 524 LEU A N 1
ATOM 3809 C CA . LEU A 1 524 ? -1.820 -14.770 40.087 1.00 90.12 524 LEU A CA 1
ATOM 3810 C C . LEU A 1 524 ? -2.668 -16.053 40.137 1.00 90.12 524 LEU A C 1
ATOM 3812 O O . LEU A 1 524 ? -2.979 -16.634 39.097 1.00 90.12 524 LEU A O 1
ATOM 3816 N N . SER A 1 525 ? -2.955 -16.548 41.338 1.00 91.81 525 SER A N 1
ATOM 3817 C CA . SER A 1 525 ? -3.796 -17.726 41.573 1.00 91.81 525 SER A CA 1
ATOM 3818 C C . SER A 1 525 ? -5.212 -17.364 42.009 1.00 91.81 525 SER A C 1
ATOM 3820 O O . SER A 1 525 ? -5.981 -18.277 42.305 1.00 91.81 525 SER A O 1
ATOM 3822 N N . ASP A 1 526 ? -5.531 -16.066 42.073 1.00 93.12 526 ASP A N 1
ATOM 3823 C CA . ASP A 1 526 ? -6.816 -15.527 42.509 1.00 93.12 526 ASP A CA 1
ATOM 3824 C C . ASP A 1 526 ? -7.318 -16.155 43.827 1.00 93.12 526 ASP A C 1
ATOM 3826 O O . ASP A 1 526 ? -8.489 -16.499 43.982 1.00 93.12 526 ASP A O 1
ATOM 3830 N N . SER A 1 527 ? -6.419 -16.355 44.799 1.00 95.00 527 SER A N 1
ATOM 3831 C CA . SER A 1 527 ? -6.741 -17.080 46.033 1.00 95.00 527 SER A CA 1
ATOM 3832 C C . SER A 1 527 ? -6.244 -16.376 47.292 1.00 95.00 527 SER A C 1
ATOM 3834 O O . SER A 1 527 ? -5.046 -16.327 47.586 1.00 95.00 527 SER A O 1
ATOM 3836 N N . THR A 1 528 ? -7.181 -15.894 48.117 1.00 95.31 528 THR A N 1
ATOM 3837 C CA . THR A 1 528 ? -6.850 -15.243 49.396 1.00 95.31 528 THR A CA 1
ATOM 3838 C C . THR A 1 528 ? -6.300 -16.223 50.431 1.00 95.31 528 THR A C 1
ATOM 3840 O O . THR A 1 528 ? -5.580 -15.803 51.341 1.00 95.31 528 THR A O 1
ATOM 3843 N N . SER A 1 529 ? -6.551 -17.534 50.290 1.00 94.88 529 SER A N 1
ATOM 3844 C CA . SER A 1 529 ? -5.963 -18.539 51.184 1.00 94.88 529 SER A CA 1
ATOM 3845 C C . SER A 1 529 ? -4.441 -18.547 51.087 1.00 94.88 529 SER A C 1
ATOM 3847 O O . SER A 1 529 ? -3.764 -18.801 52.082 1.00 94.88 529 SER A O 1
ATOM 3849 N N . ASN A 1 530 ? -3.890 -18.194 49.925 1.00 94.75 530 ASN A N 1
ATOM 3850 C CA . ASN A 1 530 ? -2.449 -18.119 49.714 1.00 94.75 530 ASN A CA 1
ATOM 3851 C C . ASN A 1 530 ? -1.825 -16.935 50.471 1.00 94.75 530 ASN A C 1
ATOM 3853 O O . ASN A 1 530 ? -0.715 -17.062 50.983 1.00 94.75 530 ASN A O 1
ATOM 3857 N N . CYS A 1 531 ? -2.570 -15.845 50.700 1.00 96.25 531 CYS A N 1
ATOM 3858 C CA . CYS A 1 531 ? -2.132 -14.741 51.564 1.00 96.25 531 CYS A CA 1
ATOM 3859 C C . CYS A 1 531 ? -1.964 -15.159 53.039 1.00 96.25 531 CYS A C 1
ATOM 3861 O O . CYS A 1 531 ? -1.376 -14.420 53.832 1.00 96.25 531 CYS A O 1
ATOM 3863 N N . SER A 1 532 ? -2.475 -16.326 53.457 1.00 94.12 532 SER A N 1
ATOM 3864 C CA . SER A 1 532 ? -2.394 -16.770 54.854 1.00 94.12 532 SER A CA 1
ATOM 3865 C C . SER A 1 532 ? -0.955 -16.935 55.353 1.00 94.12 532 SER A C 1
ATOM 3867 O O . SER A 1 532 ? -0.709 -16.638 56.526 1.00 94.12 532 SER A O 1
ATOM 3869 N N . GLY A 1 533 ? -0.029 -17.311 54.461 1.00 92.94 533 GLY A N 1
ATOM 3870 C CA . GLY A 1 533 ? 1.393 -17.519 54.746 1.00 92.94 533 GLY A CA 1
ATOM 3871 C C . GLY A 1 533 ? 2.227 -16.244 54.911 1.00 92.94 533 GLY A C 1
ATOM 3872 O O . GLY A 1 533 ? 3.402 -16.343 55.252 1.00 92.94 533 GLY A O 1
ATOM 3873 N N . ILE A 1 534 ? 1.641 -15.061 54.692 1.00 96.56 534 ILE A N 1
ATOM 3874 C CA . ILE A 1 534 ? 2.318 -13.770 54.870 1.00 96.56 534 ILE A CA 1
ATOM 3875 C C . ILE A 1 534 ? 2.372 -13.418 56.359 1.00 96.56 534 ILE A C 1
ATOM 3877 O O . ILE A 1 534 ? 1.343 -13.396 57.042 1.00 96.56 534 ILE A O 1
ATOM 3881 N N . SER A 1 535 ? 3.574 -13.132 56.859 1.00 94.75 535 SER A N 1
ATOM 3882 C CA . SER A 1 535 ? 3.803 -12.828 58.276 1.00 94.75 535 SER A CA 1
ATOM 3883 C C . SER A 1 535 ? 3.474 -11.378 58.644 1.00 94.75 535 SER A C 1
ATOM 3885 O O . SER A 1 535 ? 2.904 -11.120 59.707 1.00 94.75 535 SER A O 1
ATOM 3887 N N . ASP A 1 536 ? 3.798 -10.432 57.760 1.00 95.38 536 ASP A N 1
ATOM 3888 C CA . ASP A 1 536 ? 3.522 -9.016 57.959 1.00 95.38 536 ASP A CA 1
ATOM 3889 C C . ASP A 1 536 ? 2.030 -8.713 57.749 1.00 95.38 536 ASP A C 1
ATOM 3891 O O . ASP A 1 536 ? 1.455 -8.979 56.691 1.00 95.38 536 ASP A O 1
ATOM 3895 N N . LYS A 1 537 ? 1.383 -8.136 58.768 1.00 94.81 537 LYS A N 1
ATOM 3896 C CA . LYS A 1 537 ? -0.063 -7.864 58.748 1.00 94.81 537 LYS A CA 1
ATOM 3897 C C . LYS A 1 537 ? -0.473 -6.894 57.639 1.00 94.81 537 LYS A C 1
ATOM 3899 O O . LYS A 1 537 ? -1.529 -7.092 57.041 1.00 94.81 537 LYS A O 1
ATOM 3904 N N . LEU A 1 538 ? 0.340 -5.874 57.362 1.00 92.12 538 LEU A N 1
ATOM 3905 C CA . LEU A 1 538 ? 0.039 -4.861 56.355 1.00 92.12 538 LEU A CA 1
ATOM 3906 C C . LEU A 1 538 ? 0.214 -5.442 54.947 1.00 92.12 538 LEU A C 1
ATOM 3908 O O . LEU A 1 538 ? -0.660 -5.274 54.098 1.00 92.12 538 LEU A O 1
ATOM 3912 N N . LYS A 1 539 ? 1.290 -6.204 54.709 1.00 93.56 539 LYS A N 1
ATOM 3913 C CA . LYS A 1 539 ? 1.480 -6.935 53.445 1.00 93.56 539 LYS A CA 1
ATOM 3914 C C . LYS A 1 539 ? 0.380 -7.967 53.220 1.00 93.56 539 LYS A C 1
ATOM 3916 O O . LYS A 1 539 ? -0.112 -8.096 52.105 1.00 93.56 539 LYS A O 1
ATOM 3921 N N . LYS A 1 540 ? -0.061 -8.654 54.275 1.00 96.62 540 LYS A N 1
ATOM 3922 C CA . LYS A 1 540 ? -1.166 -9.616 54.205 1.00 96.62 540 LYS A CA 1
ATOM 3923 C C . LYS A 1 540 ? -2.490 -8.943 53.842 1.00 96.62 540 LYS A C 1
ATOM 3925 O O . LYS A 1 540 ? -3.206 -9.455 52.986 1.00 96.62 540 LYS A O 1
ATOM 3930 N N . ALA A 1 541 ? -2.787 -7.786 54.439 1.00 94.75 541 ALA A N 1
ATOM 3931 C CA . ALA A 1 541 ? -3.955 -6.981 54.082 1.00 94.75 541 ALA A CA 1
ATOM 3932 C C . ALA A 1 541 ? -3.901 -6.533 52.612 1.00 94.75 541 ALA A C 1
ATOM 3934 O O . ALA A 1 541 ? -4.888 -6.660 51.891 1.00 94.75 541 ALA A O 1
ATOM 3935 N N . ASN A 1 542 ? -2.730 -6.085 52.148 1.00 91.88 542 ASN A N 1
ATOM 3936 C CA . ASN A 1 542 ? -2.519 -5.688 50.756 1.00 91.88 542 ASN A CA 1
ATOM 3937 C C . ASN A 1 542 ? -2.631 -6.864 49.776 1.00 91.88 542 ASN A C 1
ATOM 3939 O O . ASN A 1 542 ? -3.231 -6.697 48.721 1.00 91.88 542 ASN A O 1
ATOM 3943 N N . CYS A 1 543 ? -2.125 -8.050 50.122 1.00 95.75 543 CYS A N 1
ATOM 3944 C CA . CYS A 1 543 ? -2.296 -9.265 49.323 1.00 95.75 543 CYS A CA 1
ATOM 3945 C C . CYS A 1 543 ? -3.779 -9.582 49.103 1.00 95.75 543 CYS A C 1
ATOM 3947 O O . CYS A 1 543 ? -4.224 -9.728 47.968 1.00 95.75 543 CYS A O 1
ATOM 3949 N N . ILE A 1 544 ? -4.562 -9.605 50.188 1.00 96.75 544 ILE A N 1
ATOM 3950 C CA . ILE A 1 544 ? -6.009 -9.853 50.136 1.00 96.75 544 ILE A CA 1
ATOM 3951 C C . ILE A 1 544 ? -6.706 -8.789 49.287 1.00 96.75 544 ILE A C 1
ATOM 3953 O O . ILE A 1 544 ? -7.533 -9.134 48.446 1.00 96.75 544 ILE A O 1
ATOM 3957 N N . LYS A 1 545 ? -6.344 -7.512 49.474 1.00 95.75 545 LYS A N 1
ATOM 3958 C CA . LYS A 1 545 ? -6.857 -6.399 48.669 1.00 95.75 545 LYS A CA 1
ATOM 3959 C C . LYS A 1 545 ? -6.631 -6.645 47.174 1.00 95.75 545 LYS A C 1
ATOM 3961 O O . LYS A 1 545 ? -7.573 -6.538 46.400 1.00 95.75 545 LYS A O 1
ATOM 3966 N N . GLN A 1 546 ? -5.409 -6.991 46.770 1.00 92.94 546 GLN A N 1
ATOM 3967 C CA . GLN A 1 546 ? -5.070 -7.198 45.358 1.00 92.94 546 GLN A CA 1
ATOM 3968 C C . GLN A 1 546 ? -5.789 -8.410 44.748 1.00 92.94 546 GLN A C 1
ATOM 3970 O O . GLN A 1 546 ? -6.272 -8.321 43.624 1.00 92.94 546 GLN A O 1
ATOM 3975 N N . VAL A 1 547 ? -5.938 -9.511 45.495 1.00 94.31 547 VAL A N 1
ATOM 3976 C CA . VAL A 1 547 ? -6.738 -10.669 45.050 1.00 94.31 547 VAL A CA 1
ATOM 3977 C C . VAL A 1 547 ? -8.209 -10.280 44.867 1.00 94.31 547 VAL A C 1
ATOM 3979 O O . VAL A 1 547 ? -8.819 -10.626 43.859 1.00 94.31 547 VAL A O 1
ATOM 3982 N N . ALA A 1 548 ? -8.777 -9.528 45.814 1.00 95.25 548 ALA A N 1
ATOM 3983 C CA . ALA A 1 548 ? -10.157 -9.057 45.737 1.00 95.25 548 ALA A CA 1
ATOM 3984 C C . ALA A 1 548 ? -10.394 -8.145 44.522 1.00 95.25 548 ALA A C 1
ATOM 3986 O O . ALA A 1 548 ? -11.416 -8.279 43.856 1.00 95.25 548 ALA A O 1
ATOM 3987 N N . ILE A 1 549 ? -9.440 -7.261 44.206 1.00 91.19 549 ILE A N 1
ATOM 3988 C CA . ILE A 1 549 ? -9.487 -6.394 43.019 1.00 91.19 549 ILE A CA 1
ATOM 3989 C C . ILE A 1 549 ? -9.370 -7.215 41.728 1.00 91.19 549 ILE A C 1
ATOM 3991 O O . ILE A 1 549 ? -10.176 -7.007 40.824 1.00 91.19 549 ILE A O 1
ATOM 3995 N N . SER A 1 550 ? -8.427 -8.167 41.658 1.00 90.56 550 SER A N 1
ATOM 3996 C CA . SER A 1 550 ? -8.243 -9.072 40.505 1.00 90.56 550 SER A CA 1
ATOM 3997 C C . SER A 1 550 ? -9.540 -9.807 40.153 1.00 90.56 550 SER A C 1
ATOM 3999 O O . SER A 1 550 ? -9.973 -9.817 39.002 1.00 90.56 550 SER A O 1
ATOM 4001 N N . LEU A 1 551 ? -10.225 -10.329 41.174 1.00 93.00 551 LEU A N 1
ATOM 4002 C CA . LEU A 1 551 ? -11.512 -11.018 41.044 1.00 93.00 551 LEU A CA 1
ATOM 4003 C C . LEU A 1 551 ? -12.727 -10.084 40.959 1.00 93.00 551 LEU A C 1
ATOM 4005 O O . LEU A 1 551 ? -13.847 -10.547 40.739 1.00 93.00 551 LEU A O 1
ATOM 4009 N N . GLN A 1 552 ? -12.531 -8.784 41.190 1.00 94.50 552 GLN A N 1
ATOM 4010 C CA . GLN A 1 552 ? -13.587 -7.797 41.415 1.00 94.50 552 GLN A CA 1
ATOM 4011 C C . GLN A 1 552 ? -14.607 -8.234 42.489 1.00 94.50 552 GLN A C 1
ATOM 4013 O O . GLN A 1 552 ? -15.782 -7.876 42.426 1.00 94.50 552 GLN A O 1
ATOM 4018 N N . ASP A 1 553 ? -14.206 -9.020 43.489 1.00 96.50 553 ASP A N 1
ATOM 4019 C CA . ASP A 1 553 ? -15.099 -9.554 44.523 1.00 96.50 553 ASP A CA 1
ATOM 4020 C C . ASP A 1 553 ? -14.976 -8.758 45.830 1.00 96.50 553 ASP A C 1
ATOM 4022 O O . ASP A 1 553 ? -14.072 -8.964 46.643 1.00 96.50 553 ASP A O 1
ATOM 4026 N N . SER A 1 554 ? -15.932 -7.852 46.061 1.00 96.00 554 SER A N 1
ATOM 4027 C CA . SER A 1 554 ? -15.982 -7.008 47.259 1.00 96.00 554 SER A CA 1
ATOM 4028 C C . SER A 1 554 ? -16.178 -7.798 48.555 1.00 96.00 554 SER A C 1
ATOM 4030 O O . SER A 1 554 ? -15.843 -7.292 49.628 1.00 96.00 554 SER A O 1
ATOM 4032 N N . SER A 1 555 ? -16.690 -9.034 48.492 1.00 95.81 555 SER A N 1
ATOM 4033 C CA . SER A 1 555 ? -16.851 -9.879 49.680 1.00 95.81 555 SER A CA 1
ATOM 4034 C C . SER A 1 555 ? -15.504 -10.308 50.265 1.00 95.81 555 SER A C 1
ATOM 4036 O O . SER A 1 555 ? -15.383 -10.492 51.475 1.00 95.81 555 SER A O 1
ATOM 4038 N N . LEU A 1 556 ? -14.455 -10.377 49.441 1.00 95.75 556 LEU A N 1
ATOM 4039 C CA . LEU A 1 556 ? -13.105 -10.719 49.885 1.00 95.75 556 LEU A CA 1
ATOM 4040 C C . LEU A 1 556 ? -12.441 -9.579 50.665 1.00 95.75 556 LEU A C 1
ATOM 4042 O O . LEU A 1 556 ? -11.608 -9.843 51.537 1.00 95.75 556 LEU A O 1
ATOM 4046 N N . CYS A 1 557 ? -12.847 -8.324 50.435 1.00 95.31 557 CYS A N 1
ATOM 4047 C CA . CYS A 1 557 ? -12.298 -7.171 51.147 1.00 95.31 557 CYS A CA 1
ATOM 4048 C C . CYS A 1 557 ? -12.469 -7.302 52.666 1.00 95.31 557 CYS A C 1
ATOM 4050 O O . CYS A 1 557 ? -11.566 -6.926 53.413 1.00 95.31 557 CYS A O 1
ATOM 4052 N N . SER A 1 558 ? -13.559 -7.904 53.158 1.00 94.00 558 SER A N 1
ATOM 4053 C CA . SER A 1 558 ? -13.788 -8.066 54.602 1.00 94.00 558 SER A CA 1
ATOM 4054 C C . SER A 1 558 ? -12.698 -8.885 55.303 1.00 94.00 558 SER A C 1
ATOM 4056 O O . SER A 1 558 ? -12.487 -8.719 56.504 1.00 94.00 558 SER A O 1
ATOM 4058 N N . GLN A 1 559 ? -11.955 -9.728 54.578 1.00 94.62 559 GLN A N 1
ATOM 4059 C CA . GLN A 1 559 ? -10.808 -10.449 55.133 1.00 94.62 559 GLN A CA 1
ATOM 4060 C C . GLN A 1 559 ? -9.650 -9.489 55.480 1.00 94.62 559 GLN A C 1
ATOM 4062 O O . GLN A 1 559 ? -8.948 -9.709 56.469 1.00 94.62 559 GLN A O 1
ATOM 4067 N N . ALA A 1 560 ? -9.490 -8.386 54.738 1.00 91.94 560 ALA A N 1
ATOM 4068 C CA . ALA A 1 560 ? -8.502 -7.342 55.020 1.00 91.94 560 ALA A CA 1
ATOM 4069 C C . ALA A 1 560 ? -8.908 -6.436 56.198 1.00 91.94 560 ALA A C 1
ATOM 4071 O O . ALA A 1 560 ? -8.033 -5.895 56.873 1.00 91.94 560 ALA A O 1
ATOM 4072 N N . TYR A 1 561 ? -10.207 -6.327 56.508 1.00 91.31 561 TYR A N 1
ATOM 4073 C CA . TYR A 1 561 ? -10.737 -5.446 57.562 1.00 91.31 561 TYR A CA 1
ATOM 4074 C C . TYR A 1 561 ? -10.109 -5.682 58.941 1.00 91.31 561 TYR A C 1
ATOM 4076 O O . TYR A 1 561 ? -9.807 -4.738 59.670 1.00 91.31 561 TYR A O 1
ATOM 4084 N N . SER A 1 562 ? -9.888 -6.950 59.299 1.00 89.31 562 SER A N 1
ATOM 4085 C CA . SER A 1 562 ? -9.279 -7.323 60.585 1.00 89.31 562 SER A CA 1
ATOM 4086 C C . SER A 1 562 ? -7.774 -7.036 60.670 1.00 89.31 562 SER A C 1
ATOM 4088 O O . SER A 1 562 ? -7.206 -7.063 61.764 1.00 89.31 562 SER A O 1
ATOM 4090 N N . LEU A 1 563 ? -7.128 -6.767 59.533 1.00 91.88 563 LEU A N 1
ATOM 4091 C CA . LEU A 1 563 ? -5.687 -6.556 59.421 1.00 91.88 563 LEU A CA 1
ATOM 4092 C C . LEU A 1 563 ? -5.347 -5.069 59.296 1.00 91.88 563 LEU A C 1
ATOM 4094 O O . LEU A 1 563 ? -4.509 -4.576 60.048 1.00 91.88 563 LEU A O 1
ATOM 4098 N N . ASP A 1 564 ? -6.015 -4.367 58.379 1.00 93.88 564 ASP A N 1
ATOM 4099 C CA . ASP A 1 564 ? -5.893 -2.926 58.174 1.00 93.88 564 ASP A CA 1
ATOM 4100 C C . ASP A 1 564 ? -7.195 -2.353 57.591 1.00 93.88 564 ASP A C 1
ATOM 4102 O O . ASP A 1 564 ? -7.613 -2.677 56.477 1.00 93.88 564 ASP A O 1
ATOM 4106 N N . LYS A 1 565 ? -7.821 -1.450 58.350 1.00 91.44 565 LYS A N 1
ATOM 4107 C CA . LYS A 1 565 ? -9.067 -0.779 57.957 1.00 91.44 565 LYS A CA 1
ATOM 4108 C C . LYS A 1 565 ? -8.873 0.128 56.740 1.00 91.44 565 LYS A C 1
ATOM 4110 O O . LYS A 1 565 ? -9.805 0.301 55.963 1.00 91.44 565 LYS A O 1
ATOM 4115 N N . THR A 1 566 ? -7.666 0.661 56.543 1.00 89.31 566 THR A N 1
ATOM 4116 C CA . THR A 1 566 ? -7.352 1.506 55.383 1.00 89.31 566 THR A CA 1
ATOM 4117 C C . THR A 1 566 ? -7.292 0.670 54.108 1.00 89.31 566 THR A C 1
ATOM 4119 O O . THR A 1 566 ? -7.886 1.040 53.098 1.00 89.31 566 THR A O 1
ATOM 4122 N N . ALA A 1 567 ? -6.614 -0.482 54.147 1.00 87.12 567 ALA A N 1
ATOM 4123 C CA . ALA A 1 567 ? -6.604 -1.440 53.045 1.00 87.12 567 ALA A CA 1
ATOM 4124 C C . ALA A 1 567 ? -8.013 -1.950 52.704 1.00 87.12 567 ALA A C 1
ATOM 4126 O O . ALA A 1 567 ? -8.321 -2.105 51.524 1.00 87.12 567 ALA A O 1
ATOM 4127 N N . PHE A 1 568 ? -8.872 -2.160 53.709 1.00 94.56 568 PHE A N 1
ATOM 4128 C CA . PHE A 1 568 ? -10.282 -2.509 53.508 1.00 94.56 568 PHE A CA 1
ATOM 4129 C C . PHE A 1 568 ? -11.058 -1.435 52.739 1.00 94.56 568 PHE A C 1
ATOM 4131 O O . PHE A 1 568 ? -11.675 -1.753 51.724 1.00 94.56 568 PHE A O 1
ATOM 4138 N N . ASP A 1 569 ? -10.993 -0.174 53.175 1.00 93.06 569 ASP A N 1
ATOM 4139 C CA . ASP A 1 569 ? -11.715 0.911 52.503 1.00 93.06 569 ASP A CA 1
ATOM 4140 C C . ASP A 1 569 ? -11.215 1.102 51.064 1.00 93.06 569 ASP A C 1
ATOM 4142 O O . ASP A 1 569 ? -12.019 1.184 50.138 1.00 93.06 569 ASP A O 1
ATOM 4146 N N . LYS A 1 570 ? -9.893 1.049 50.845 1.00 90.94 570 LYS A N 1
ATOM 4147 C CA . LYS A 1 570 ? -9.297 1.099 49.498 1.00 90.94 570 LYS A CA 1
ATOM 4148 C C . LYS A 1 570 ? -9.757 -0.052 48.602 1.00 90.94 570 LYS A C 1
ATOM 4150 O O . LYS A 1 570 ? -10.034 0.167 47.430 1.00 90.94 570 LYS A O 1
ATOM 4155 N N . CYS A 1 571 ? -9.853 -1.263 49.152 1.00 95.06 571 CYS A N 1
ATOM 4156 C CA . CYS A 1 571 ? -10.345 -2.441 48.436 1.00 95.06 571 CYS A CA 1
ATOM 4157 C C . CYS A 1 571 ? -11.750 -2.207 47.867 1.00 95.06 571 CYS A C 1
ATOM 4159 O O . CYS A 1 571 ? -11.996 -2.436 46.685 1.00 95.06 571 CYS A O 1
ATOM 4161 N N . LEU A 1 572 ? -12.663 -1.706 48.704 1.00 95.50 572 LEU A N 1
ATOM 4162 C CA . LEU A 1 572 ? -14.044 -1.447 48.307 1.00 95.50 572 LEU A CA 1
ATOM 4163 C C . LEU A 1 572 ? -14.162 -0.277 47.324 1.00 95.50 572 LEU A C 1
ATOM 4165 O O . LEU A 1 572 ? -14.945 -0.381 46.386 1.00 95.50 572 LEU A O 1
ATOM 4169 N N . VAL A 1 573 ? -13.384 0.797 47.508 1.00 92.00 573 VAL A N 1
ATOM 4170 C CA . VAL A 1 573 ? -13.335 1.947 46.582 1.00 92.00 573 VAL A CA 1
ATOM 4171 C C . VAL A 1 573 ? -12.936 1.496 45.173 1.00 92.00 573 VAL A C 1
ATOM 4173 O O . VAL A 1 573 ? -13.649 1.789 44.214 1.00 92.00 573 VAL A O 1
ATOM 4176 N N . GLU A 1 574 ? -11.831 0.752 45.043 1.00 90.94 574 GLU A N 1
ATOM 4177 C CA . GLU A 1 574 ? -11.320 0.302 43.740 1.00 90.94 574 GLU A CA 1
ATOM 4178 C C . GLU A 1 574 ? -12.312 -0.657 43.047 1.00 90.94 574 GLU A C 1
ATOM 4180 O O . GLU A 1 574 ? -12.615 -0.488 41.864 1.00 90.94 574 GLU A O 1
ATOM 4185 N N . ILE A 1 575 ? -12.895 -1.615 43.781 1.00 92.81 575 ILE A N 1
ATOM 4186 C CA . ILE A 1 575 ? -13.876 -2.563 43.218 1.00 92.81 575 ILE A CA 1
ATOM 4187 C C . ILE A 1 575 ? -15.185 -1.867 42.828 1.00 92.81 575 ILE A C 1
ATOM 4189 O O . ILE A 1 575 ? -15.754 -2.206 41.791 1.00 92.81 575 ILE A O 1
ATOM 4193 N N . ALA A 1 576 ? -15.660 -0.894 43.613 1.00 93.75 576 ALA A N 1
ATOM 4194 C CA . ALA A 1 576 ? -16.855 -0.121 43.276 1.00 93.75 576 ALA A CA 1
ATOM 4195 C C . ALA A 1 576 ? -16.690 0.596 41.932 1.00 93.75 576 ALA A C 1
ATOM 4197 O O . ALA A 1 576 ? -17.578 0.505 41.086 1.00 93.75 576 ALA A O 1
ATOM 4198 N N . GLY A 1 577 ? -15.532 1.228 41.705 1.00 88.62 577 GLY A N 1
ATOM 4199 C CA . GLY A 1 577 ? -15.193 1.851 40.426 1.00 88.62 577 GLY A CA 1
ATOM 4200 C C . GLY A 1 577 ? -15.147 0.847 39.270 1.00 88.62 577 GLY A C 1
ATOM 4201 O O . GLY A 1 577 ? -15.784 1.074 38.246 1.00 88.62 577 GLY A O 1
ATOM 4202 N N . LEU A 1 578 ? -14.468 -0.295 39.445 1.00 83.38 578 LEU A N 1
ATOM 4203 C CA . LEU A 1 578 ? -14.364 -1.335 38.407 1.00 83.38 578 LEU A CA 1
ATOM 4204 C C . LEU A 1 578 ? -15.718 -1.957 38.033 1.00 83.38 578 LEU A C 1
ATOM 4206 O O . LEU A 1 578 ? -15.953 -2.249 36.862 1.00 83.38 578 LEU A O 1
ATOM 4210 N N . LYS A 1 579 ? -16.608 -2.151 39.013 1.00 93.31 579 LYS A N 1
ATOM 4211 C CA . LYS A 1 579 ? -17.958 -2.700 38.804 1.00 93.31 579 LYS A CA 1
ATOM 4212 C C . LYS A 1 579 ? -19.009 -1.656 38.452 1.00 93.31 579 LYS A C 1
ATOM 4214 O O . LYS A 1 579 ? -20.132 -2.040 38.134 1.00 93.31 579 LYS A O 1
ATOM 4219 N N . ALA A 1 580 ? -18.666 -0.372 38.538 1.00 92.25 580 ALA A N 1
ATOM 4220 C CA . ALA A 1 580 ? -19.612 0.727 38.423 1.00 92.25 580 ALA A CA 1
ATOM 4221 C C . ALA A 1 580 ? -20.830 0.583 39.371 1.00 92.25 580 ALA A C 1
ATOM 4223 O O . ALA A 1 580 ? -21.961 0.904 39.010 1.00 92.25 580 ALA A O 1
ATOM 4224 N N . ASP A 1 581 ? -20.606 0.096 40.599 1.00 95.81 581 ASP A N 1
ATOM 4225 C CA . ASP A 1 581 ? -21.665 -0.203 41.573 1.00 95.81 581 ASP A CA 1
ATOM 4226 C C . ASP A 1 581 ? -21.522 0.641 42.850 1.00 95.81 581 ASP A C 1
ATOM 4228 O O . ASP A 1 581 ? -20.743 0.339 43.759 1.00 95.81 581 ASP A O 1
ATOM 4232 N N . ALA A 1 582 ? -22.337 1.695 42.947 1.00 95.00 582 ALA A N 1
ATOM 4233 C CA . ALA A 1 582 ? -22.364 2.609 44.089 1.00 95.00 582 ALA A CA 1
ATOM 4234 C C . ALA A 1 582 ? -22.843 1.950 45.395 1.00 95.00 582 ALA A C 1
ATOM 4236 O O . ALA A 1 582 ? -22.593 2.484 46.481 1.00 95.00 582 ALA A O 1
ATOM 4237 N N . SER A 1 583 ? -23.525 0.799 45.332 1.00 95.69 583 SER A N 1
ATOM 4238 C CA . SER A 1 583 ? -24.001 0.106 46.531 1.00 95.69 583 SER A CA 1
ATOM 4239 C C . SER A 1 583 ? -22.842 -0.416 47.386 1.00 95.69 583 SER A C 1
ATOM 4241 O O . SER A 1 583 ? -22.941 -0.405 48.617 1.00 95.69 583 SER A O 1
ATOM 4243 N N . ILE A 1 584 ? -21.708 -0.746 46.755 1.00 95.69 584 ILE A N 1
ATOM 4244 C CA . ILE A 1 584 ? -20.470 -1.195 47.409 1.00 95.69 584 ILE A CA 1
ATOM 4245 C C . ILE A 1 584 ? -19.917 -0.106 48.340 1.00 95.69 584 ILE A C 1
ATOM 4247 O O . ILE A 1 584 ? -19.455 -0.402 49.445 1.00 95.69 584 ILE A O 1
ATOM 4251 N N . CYS A 1 585 ? -20.070 1.170 47.972 1.00 95.06 585 CYS A N 1
ATOM 4252 C CA . CYS A 1 585 ? -19.631 2.313 48.776 1.00 95.06 585 CYS A CA 1
ATOM 4253 C C . CYS A 1 585 ? -20.374 2.456 50.116 1.00 95.06 585 CYS A C 1
ATOM 4255 O O . CYS A 1 585 ? -19.947 3.218 50.986 1.00 95.06 585 CYS A O 1
ATOM 4257 N N . ASN A 1 586 ? -21.488 1.745 50.320 1.00 93.06 586 ASN A N 1
ATOM 4258 C CA . ASN A 1 586 ? -22.170 1.710 51.615 1.00 93.06 586 ASN A CA 1
ATOM 4259 C C . ASN A 1 586 ? -21.475 0.796 52.635 1.00 93.06 586 ASN A C 1
ATOM 4261 O O . ASN A 1 586 ? -21.745 0.931 53.825 1.00 93.06 586 ASN A O 1
ATOM 4265 N N . GLY A 1 587 ? -20.585 -0.097 52.187 1.00 92.25 587 GLY A N 1
ATOM 4266 C CA . GLY A 1 587 ? -19.818 -1.004 53.044 1.00 92.25 587 GLY A CA 1
ATOM 4267 C C . GLY A 1 587 ? -18.543 -0.401 53.643 1.00 92.25 587 GLY A C 1
ATOM 4268 O O . GLY A 1 587 ? -17.870 -1.081 54.414 1.00 92.25 587 GLY A O 1
ATOM 4269 N N . LEU A 1 588 ? -18.200 0.844 53.295 1.00 92.19 588 LEU A N 1
ATOM 4270 C CA . LEU A 1 588 ? -16.987 1.510 53.771 1.00 92.19 588 LEU A CA 1
ATOM 4271 C C . LEU A 1 588 ? -17.028 1.762 55.280 1.00 92.19 588 LEU A C 1
ATOM 4273 O O . LEU A 1 588 ? -18.040 2.202 55.830 1.00 92.19 588 LEU A O 1
ATOM 4277 N N . TYR A 1 589 ? -15.894 1.534 55.937 1.00 91.06 589 TYR A N 1
ATOM 4278 C CA . TYR A 1 589 ? -15.700 1.819 57.352 1.00 91.06 589 TYR A CA 1
ATOM 4279 C C . TYR A 1 589 ? -15.541 3.324 57.592 1.00 91.06 589 TYR A C 1
ATOM 4281 O O . TYR A 1 589 ? -16.195 3.895 58.468 1.00 91.06 589 TYR A O 1
ATOM 4289 N N . SER A 1 590 ? -14.674 3.984 56.819 1.00 88.62 590 SER A N 1
ATOM 4290 C CA . SER A 1 590 ? -14.455 5.422 56.916 1.00 88.62 590 SER A CA 1
ATOM 4291 C C . SER A 1 590 ? -15.509 6.199 56.139 1.00 88.62 590 SER A C 1
ATOM 4293 O O . SER A 1 590 ? -15.606 6.128 54.912 1.00 88.62 590 SER A O 1
ATOM 4295 N N . SER A 1 591 ? -16.239 7.067 56.843 1.00 83.94 591 SER A N 1
ATOM 4296 C CA . SER A 1 591 ? -17.171 8.000 56.199 1.00 83.94 591 SER A CA 1
ATOM 4297 C C . SER A 1 591 ? -16.484 9.007 55.260 1.00 83.94 591 SER A C 1
ATOM 4299 O O . SER A 1 591 ? -17.177 9.677 54.490 1.00 83.94 591 SER A O 1
ATOM 4301 N N . ASN A 1 592 ? -15.153 9.127 55.337 1.00 84.62 592 ASN A N 1
ATOM 4302 C CA . ASN A 1 592 ? -14.346 10.016 54.499 1.00 84.62 592 ASN A CA 1
ATOM 4303 C C . ASN A 1 592 ? -13.955 9.369 53.165 1.00 84.62 592 ASN A C 1
ATOM 4305 O O . ASN A 1 592 ? -13.667 10.092 52.228 1.00 84.62 592 ASN A O 1
ATOM 4309 N N . SER A 1 593 ? -13.996 8.039 53.048 1.00 88.06 593 SER A N 1
ATOM 4310 C CA . SER A 1 593 ? -13.716 7.337 51.782 1.00 88.06 593 SER A CA 1
ATOM 4311 C C . SER A 1 593 ? -14.955 7.217 50.888 1.00 88.06 593 SER A C 1
ATOM 4313 O O . SER A 1 593 ? -14.868 6.842 49.722 1.00 88.06 593 SER A O 1
ATOM 4315 N N . LYS A 1 594 ? -16.142 7.536 51.423 1.00 91.06 594 LYS A N 1
ATOM 4316 C CA . LYS A 1 594 ? -17.411 7.444 50.689 1.00 91.06 594 LYS A CA 1
ATOM 4317 C C . LYS A 1 594 ? -17.506 8.407 49.492 1.00 91.06 594 LYS A C 1
ATOM 4319 O O . LYS A 1 594 ? -17.966 7.951 48.448 1.00 91.06 594 LYS A O 1
ATOM 4324 N N . PRO A 1 595 ? -17.082 9.684 49.590 1.00 87.81 595 PRO A N 1
ATOM 4325 C CA . PRO A 1 595 ? -17.039 10.587 48.439 1.00 87.81 595 PRO A CA 1
ATOM 4326 C C . PRO A 1 595 ? -16.131 10.077 47.320 1.00 87.81 595 PRO A C 1
ATOM 4328 O O . PRO A 1 595 ? -16.542 10.076 46.167 1.00 87.81 595 PRO A O 1
ATOM 4331 N N . GLU A 1 596 ? -14.946 9.575 47.675 1.00 86.44 596 GLU A N 1
ATOM 4332 C CA . GLU A 1 596 ? -13.974 9.005 46.736 1.00 86.44 596 GLU A CA 1
ATOM 4333 C C . GLU A 1 596 ? -14.549 7.785 46.000 1.00 86.44 596 GLU A C 1
ATOM 4335 O O . GLU A 1 596 ? -14.499 7.713 44.775 1.00 86.44 596 GLU A O 1
ATOM 4340 N N . CYS A 1 597 ? -15.192 6.870 46.732 1.00 93.62 597 CYS A N 1
ATOM 4341 C CA . CYS A 1 597 ? -15.855 5.701 46.155 1.00 93.62 597 CYS A CA 1
ATOM 4342 C C . CYS A 1 597 ? -16.978 6.074 45.179 1.00 93.62 597 CYS A C 1
ATOM 4344 O O . CYS A 1 597 ? -17.012 5.584 44.051 1.00 93.62 597 CYS A O 1
ATOM 4346 N N . ILE A 1 598 ? -17.886 6.968 45.591 1.00 94.31 598 ILE A N 1
ATOM 4347 C CA . ILE A 1 598 ? -18.995 7.414 44.737 1.00 94.31 598 ILE A CA 1
ATOM 4348 C C . ILE A 1 598 ? -18.467 8.185 43.523 1.00 94.31 598 ILE A C 1
ATOM 4350 O O . ILE A 1 598 ? -18.996 8.011 42.430 1.00 94.31 598 ILE A O 1
ATOM 4354 N N . GLY A 1 599 ? -17.402 8.975 43.684 1.00 87.81 599 GLY A N 1
ATOM 4355 C CA . GLY A 1 599 ? -16.736 9.669 42.584 1.00 87.81 599 GLY A CA 1
ATOM 4356 C C . GLY A 1 599 ? -16.134 8.706 41.560 1.00 87.81 599 GLY A C 1
ATOM 4357 O O . GLY A 1 599 ? -16.369 8.873 40.366 1.00 87.81 599 GLY A O 1
ATOM 4358 N N . GLY A 1 600 ? -15.446 7.650 42.007 1.00 83.94 600 GLY A N 1
ATOM 4359 C CA . GLY A 1 600 ? -14.919 6.603 41.124 1.00 83.94 600 GLY A CA 1
ATOM 4360 C C . GLY A 1 600 ? -16.013 5.880 40.328 1.00 83.94 600 GLY A C 1
ATOM 4361 O O . GLY A 1 600 ? -15.869 5.677 39.124 1.00 83.94 600 GLY A O 1
ATOM 4362 N N . VAL A 1 601 ? -17.140 5.555 40.972 1.00 92.25 601 VAL A N 1
ATOM 4363 C CA . VAL A 1 601 ? -18.314 4.963 40.300 1.00 92.25 601 VAL A CA 1
ATOM 4364 C C . VAL A 1 601 ? -18.935 5.939 39.301 1.00 92.25 601 VAL A C 1
ATOM 4366 O O . VAL A 1 601 ? -19.263 5.549 38.182 1.00 92.25 601 VAL A O 1
ATOM 4369 N N . ALA A 1 602 ? -19.076 7.209 39.689 1.00 90.88 602 ALA A N 1
ATOM 4370 C CA . ALA A 1 602 ? -19.598 8.254 38.823 1.00 90.88 602 ALA A CA 1
ATOM 4371 C C . ALA A 1 602 ? -18.766 8.357 37.542 1.00 90.88 602 ALA A C 1
ATOM 4373 O O . ALA A 1 602 ? -19.337 8.314 36.456 1.00 90.88 602 ALA A O 1
ATOM 4374 N N . ILE A 1 603 ? -17.433 8.395 37.653 1.00 85.06 603 ILE A N 1
ATOM 4375 C CA . ILE A 1 603 ? -16.507 8.433 36.510 1.00 85.06 603 ILE A CA 1
ATOM 4376 C C . ILE A 1 603 ? -16.683 7.204 35.613 1.00 85.06 603 ILE A C 1
ATOM 4378 O O . ILE A 1 603 ? -16.816 7.358 34.400 1.00 85.06 603 ILE A O 1
ATOM 4382 N N . ALA A 1 604 ? -16.742 5.999 36.191 1.00 81.62 604 ALA A N 1
ATOM 4383 C CA . ALA A 1 604 ? -16.924 4.760 35.432 1.00 81.62 604 ALA A CA 1
ATOM 4384 C C . ALA A 1 604 ? -18.238 4.737 34.625 1.00 81.62 604 ALA A C 1
ATOM 4386 O O . ALA A 1 604 ? -18.281 4.179 33.530 1.00 81.62 604 ALA A O 1
ATOM 4387 N N . LEU A 1 605 ? -19.295 5.374 35.140 1.00 90.44 605 LEU A N 1
ATOM 4388 C CA . LEU A 1 605 ? -20.596 5.510 34.472 1.00 90.44 605 LEU A CA 1
ATOM 4389 C C . LEU A 1 605 ? -20.732 6.780 33.625 1.00 90.44 605 LEU A C 1
ATOM 4391 O O . LEU A 1 605 ? -21.732 6.935 32.924 1.00 90.44 605 LEU A O 1
ATOM 4395 N N . ASN A 1 606 ? -19.757 7.689 33.694 1.00 90.88 606 ASN A N 1
ATOM 4396 C CA . ASN A 1 606 ? -19.853 9.053 33.179 1.00 90.88 606 ASN A CA 1
ATOM 4397 C C . ASN A 1 606 ? -21.140 9.782 33.642 1.00 90.88 606 ASN A C 1
ATOM 4399 O O . ASN A 1 606 ? -21.771 10.506 32.872 1.00 90.88 606 ASN A O 1
ATOM 4403 N N . ASP A 1 607 ? -21.537 9.585 34.904 1.00 95.38 607 ASP A N 1
ATOM 4404 C CA . ASP A 1 607 ? -22.754 10.152 35.497 1.00 95.38 607 ASP A CA 1
ATOM 4405 C C . ASP A 1 607 ? -22.450 10.971 36.764 1.00 95.38 607 ASP A C 1
ATOM 4407 O O . ASP A 1 607 ? -22.370 10.447 37.878 1.00 95.38 607 ASP A O 1
ATOM 4411 N N . SER A 1 608 ? -22.338 12.295 36.610 1.00 94.38 608 SER A N 1
ATOM 4412 C CA . SER A 1 608 ? -22.087 13.218 37.726 1.00 94.38 608 SER A CA 1
ATOM 4413 C C . SER A 1 608 ? -23.255 13.321 38.714 1.00 94.38 608 SER A C 1
ATOM 4415 O O . SER A 1 608 ? -23.084 13.852 39.816 1.00 94.38 608 SER A O 1
ATOM 4417 N N . SER A 1 609 ? -24.460 12.861 38.350 1.00 94.56 609 SER A N 1
ATOM 4418 C CA . SER A 1 609 ? -25.638 12.960 39.217 1.00 94.56 609 SER A CA 1
ATOM 4419 C C . SER A 1 609 ? -25.505 12.092 40.471 1.00 94.56 609 SER A C 1
ATOM 4421 O O . SER A 1 609 ? -26.037 12.459 41.522 1.00 94.56 609 SER A O 1
ATOM 4423 N N . LEU A 1 610 ? -24.692 11.032 40.408 1.00 92.56 610 LEU A N 1
ATOM 4424 C CA . LEU A 1 610 ? -24.371 10.160 41.538 1.00 92.56 610 LEU A CA 1
ATOM 4425 C C . LEU A 1 610 ? -23.705 10.910 42.698 1.00 92.56 610 LEU A C 1
ATOM 4427 O O . LEU A 1 610 ? -23.973 10.607 43.857 1.00 92.56 610 LEU A O 1
ATOM 4431 N N . CYS A 1 611 ? -22.932 11.967 42.437 1.00 92.94 611 CYS A N 1
ATOM 4432 C CA . CYS A 1 611 ? -22.367 12.785 43.513 1.00 92.94 611 CYS A CA 1
ATOM 4433 C C . CYS A 1 611 ? -23.441 13.508 44.348 1.00 92.94 611 CYS A C 1
ATOM 4435 O O . CYS A 1 611 ? -23.207 13.839 45.512 1.00 92.94 611 CYS A O 1
ATOM 4437 N N . SER A 1 612 ? -24.640 13.717 43.795 1.00 90.38 612 SER A N 1
ATOM 4438 C CA . SER A 1 612 ? -25.767 14.322 44.515 1.00 90.38 612 SER A CA 1
ATOM 4439 C C . SER A 1 612 ? -26.430 13.371 45.518 1.00 90.38 612 SER A C 1
ATOM 4441 O O . SER A 1 612 ? -27.224 13.830 46.336 1.00 90.38 612 SER A O 1
ATOM 4443 N N . THR A 1 613 ? -26.109 12.069 45.507 1.00 90.81 613 THR A N 1
ATOM 4444 C CA . THR A 1 613 ? -26.632 11.109 46.497 1.00 90.81 613 THR A CA 1
ATOM 4445 C C . THR A 1 613 ? -25.885 11.167 47.831 1.00 90.81 613 THR A C 1
ATOM 4447 O O . THR A 1 613 ? -26.290 10.515 48.796 1.00 90.81 613 THR A O 1
ATOM 4450 N N . LEU A 1 614 ? -24.772 11.905 47.907 1.00 88.25 614 LEU A N 1
ATOM 4451 C CA . LEU A 1 614 ? -24.045 12.114 49.154 1.00 88.25 614 LEU A CA 1
ATOM 4452 C C . LEU A 1 614 ? -24.859 13.040 50.078 1.00 88.25 614 LEU A C 1
ATOM 4454 O O . LEU A 1 614 ? -25.359 14.070 49.625 1.00 88.25 614 LEU A O 1
ATOM 4458 N N . PRO A 1 615 ? -25.019 12.688 51.369 1.00 80.62 615 PRO A N 1
ATOM 4459 C CA . PRO A 1 615 ? -25.874 13.435 52.280 1.00 80.62 615 PRO A CA 1
ATOM 4460 C C . PRO A 1 615 ? -25.367 14.867 52.445 1.00 80.62 615 PRO A C 1
ATOM 4462 O O . PRO A 1 615 ? -24.217 15.088 52.827 1.00 80.62 615 PRO A O 1
ATOM 4465 N N . LEU A 1 616 ? -26.255 15.828 52.191 1.00 73.31 616 LEU A N 1
ATOM 4466 C CA . LEU A 1 616 ? -26.037 17.227 52.530 1.00 73.31 616 LEU A CA 1
ATOM 4467 C C . LEU A 1 616 ? -26.087 17.345 54.056 1.00 73.31 616 LEU A C 1
ATOM 4469 O O . LEU A 1 616 ? -27.087 16.983 54.681 1.00 73.31 616 LEU A O 1
ATOM 4473 N N . GLY A 1 617 ? -24.998 17.803 54.669 1.00 65.75 617 GLY A N 1
ATOM 4474 C CA . GLY A 1 617 ? -24.989 18.075 56.105 1.00 65.75 617 GLY A CA 1
ATOM 4475 C C . GLY A 1 617 ? -26.019 19.155 56.488 1.00 65.75 617 GLY A C 1
ATOM 4476 O O . GLY A 1 617 ? -26.535 19.868 55.623 1.00 65.75 617 GLY A O 1
ATOM 4477 N N . PRO A 1 618 ? -26.331 19.324 57.784 1.00 63.16 618 PRO A N 1
ATOM 4478 C CA . PRO A 1 618 ? -27.198 20.405 58.242 1.00 63.16 618 PRO A CA 1
ATOM 4479 C C . PRO A 1 618 ? -26.655 21.762 57.773 1.00 63.16 618 PRO A C 1
ATOM 4481 O O . PRO A 1 618 ? -25.484 22.063 58.002 1.00 63.16 618 PRO A O 1
ATOM 4484 N N . LEU A 1 619 ? -27.517 22.596 57.178 1.00 52.06 619 LEU A N 1
ATOM 4485 C CA . LEU A 1 619 ? -27.201 23.909 56.576 1.00 52.06 619 LEU A CA 1
ATOM 4486 C C . LEU A 1 619 ? -26.458 24.906 57.495 1.00 52.06 619 LEU A C 1
ATOM 4488 O O . LEU A 1 619 ? -26.034 25.961 57.035 1.00 52.06 619 LEU A O 1
ATOM 4492 N N . LEU A 1 620 ? -26.305 24.593 58.784 1.00 48.34 620 LEU A N 1
ATOM 4493 C CA . LEU A 1 620 ? -25.691 25.443 59.806 1.00 48.34 620 LEU A CA 1
ATOM 4494 C C . LEU A 1 620 ? -24.270 25.019 60.220 1.00 48.34 620 LEU A C 1
ATOM 4496 O O . LEU A 1 620 ? -23.687 25.670 61.084 1.00 48.34 620 LEU A O 1
ATOM 4500 N N . GLN A 1 621 ? -23.689 23.965 59.633 1.00 51.88 621 GLN A N 1
ATOM 4501 C CA . GLN A 1 621 ? -22.289 23.595 59.881 1.00 51.88 621 GLN A CA 1
ATOM 4502 C C . GLN A 1 621 ? -21.425 23.821 58.636 1.00 51.88 621 GLN A C 1
ATOM 4504 O O . GLN A 1 621 ? -21.709 23.303 57.554 1.00 51.88 621 GLN A O 1
ATOM 4509 N N . ALA A 1 622 ? -20.346 24.592 58.802 1.00 48.84 622 ALA A N 1
ATOM 4510 C CA . ALA A 1 622 ? -19.292 24.729 57.802 1.00 48.84 622 ALA A CA 1
ATOM 4511 C C . ALA A 1 622 ? -18.735 23.328 57.472 1.00 48.84 622 ALA A C 1
ATOM 4513 O O . ALA A 1 622 ? -18.149 22.691 58.341 1.00 48.84 622 ALA A O 1
ATOM 4514 N N . GLY A 1 623 ? -18.997 22.828 56.256 1.00 57.56 623 GLY A N 1
ATOM 4515 C CA . GLY A 1 623 ? -18.607 21.479 55.803 1.00 57.56 623 GLY A CA 1
ATOM 4516 C C . GLY A 1 623 ? -19.743 20.622 55.217 1.00 57.56 623 GLY A C 1
ATOM 4517 O O . GLY A 1 623 ? -19.485 19.588 54.610 1.00 57.56 623 GLY A O 1
ATOM 4518 N N . ALA A 1 624 ? -21.009 21.046 55.319 1.00 58.62 624 ALA A N 1
ATOM 4519 C CA . ALA A 1 624 ? -22.168 20.267 54.851 1.00 58.62 624 ALA A CA 1
ATOM 4520 C C . ALA A 1 624 ? -22.160 19.883 53.353 1.00 58.62 624 ALA A C 1
ATOM 4522 O O . ALA A 1 624 ? -22.739 18.862 52.984 1.00 58.62 624 ALA A O 1
ATOM 4523 N N . TYR A 1 625 ? -21.502 20.681 52.510 1.00 71.88 625 TYR A N 1
ATOM 4524 C CA . TYR A 1 625 ? -21.382 20.457 51.064 1.00 71.88 625 TYR A CA 1
ATOM 4525 C C . TYR A 1 625 ? -20.050 19.825 50.649 1.00 71.88 625 TYR A C 1
ATOM 4527 O O . TYR A 1 625 ? -19.883 19.462 49.490 1.00 71.88 625 TYR A O 1
ATOM 4535 N N . GLU A 1 626 ? -19.121 19.648 51.592 1.00 82.50 626 GLU A N 1
ATOM 4536 C CA . GLU A 1 626 ? -17.732 19.266 51.319 1.00 82.50 626 GLU A CA 1
ATOM 4537 C C . GLU A 1 626 ? -17.637 17.914 50.604 1.00 82.50 626 GLU A C 1
ATOM 4539 O O . GLU A 1 626 ? -16.938 17.794 49.609 1.00 82.50 626 GLU A O 1
ATOM 4544 N N . LYS A 1 627 ? -18.434 16.928 51.031 1.00 86.56 627 LYS A N 1
ATOM 4545 C CA . LYS A 1 627 ? -18.436 15.573 50.455 1.00 86.56 627 LYS A CA 1
ATOM 4546 C C . LYS A 1 627 ? -19.003 15.514 49.034 1.00 86.56 627 LYS A C 1
ATOM 4548 O O . LYS A 1 627 ? -18.454 14.827 48.177 1.00 86.56 627 LYS A O 1
ATOM 4553 N N . ARG A 1 628 ? -20.111 16.219 48.777 1.00 90.88 628 ARG A N 1
ATOM 4554 C CA . ARG A 1 628 ? -20.711 16.306 47.434 1.00 90.88 628 ARG A CA 1
ATOM 4555 C C . ARG A 1 628 ? -19.772 17.039 46.482 1.00 90.88 628 ARG A C 1
ATOM 4557 O O . ARG A 1 628 ? -19.553 16.576 45.366 1.00 90.88 628 ARG A O 1
ATOM 4564 N N . ASP A 1 629 ? -19.221 18.156 46.937 1.00 91.38 629 ASP A N 1
ATOM 4565 C CA . ASP A 1 629 ? -18.342 18.994 46.134 1.00 91.38 629 ASP A CA 1
ATOM 4566 C C . ASP A 1 629 ? -16.988 18.317 45.871 1.00 91.38 629 ASP A C 1
ATOM 4568 O O . ASP A 1 629 ? -16.439 18.478 44.788 1.00 91.38 629 ASP A O 1
ATOM 4572 N N . GLU A 1 630 ? -16.477 17.501 46.798 1.00 87.19 630 GLU A N 1
ATOM 4573 C CA . GLU A 1 630 ? -15.285 16.666 46.594 1.00 87.19 630 GLU A CA 1
ATOM 4574 C C . GLU A 1 630 ? -15.510 15.595 45.515 1.00 87.19 630 GLU A C 1
ATOM 4576 O O . GLU A 1 630 ? -14.679 15.442 44.622 1.00 87.19 630 GLU A O 1
ATOM 4581 N N . CYS A 1 631 ? -16.667 14.923 45.527 1.00 91.44 631 CYS A N 1
ATOM 4582 C CA . CYS A 1 631 ? -17.054 13.979 44.474 1.00 91.44 631 CYS A CA 1
ATOM 4583 C C . CYS A 1 631 ? -17.199 14.666 43.106 1.00 91.44 631 CYS A C 1
ATOM 4585 O O . CYS A 1 631 ? -16.650 14.192 42.112 1.00 91.44 631 CYS A O 1
ATOM 4587 N N . LEU A 1 632 ? -17.910 15.801 43.049 1.00 91.12 632 LEU A N 1
ATOM 4588 C CA . LEU A 1 632 ? -18.108 16.562 41.810 1.00 91.12 632 LEU A CA 1
ATOM 4589 C C . LEU A 1 632 ? -16.793 17.137 41.271 1.00 91.12 632 LEU A C 1
ATOM 4591 O O . LEU A 1 632 ? -16.600 17.158 40.058 1.00 91.12 632 LEU A O 1
ATOM 4595 N N . LEU A 1 633 ? -15.890 17.575 42.152 1.00 86.44 633 LEU A N 1
ATOM 4596 C CA . LEU A 1 633 ? -14.555 18.031 41.774 1.00 86.44 633 LEU A CA 1
ATOM 4597 C C . LEU A 1 633 ? -13.742 16.889 41.153 1.00 86.44 633 LEU A C 1
ATOM 4599 O O . LEU A 1 633 ? -13.187 17.081 40.074 1.00 86.44 633 LEU A O 1
ATOM 4603 N N . LEU A 1 634 ? -13.720 15.708 41.785 1.00 83.25 634 LEU A N 1
ATOM 4604 C CA . LEU A 1 634 ? -13.026 14.528 41.257 1.00 83.25 634 LEU A CA 1
ATOM 4605 C C . LEU A 1 634 ? -13.581 14.125 39.882 1.00 83.25 634 LEU A C 1
ATOM 4607 O O . LEU A 1 634 ? -12.822 13.946 38.933 1.00 83.25 634 LEU A O 1
ATOM 4611 N N . PHE A 1 635 ? -14.910 14.051 39.751 1.00 87.19 635 PHE A N 1
ATOM 4612 C CA . PHE A 1 635 ? -15.564 13.738 38.481 1.00 87.19 635 PHE A CA 1
ATOM 4613 C C . PHE A 1 635 ? -15.214 14.766 37.399 1.00 87.19 635 PHE A C 1
ATOM 4615 O O . PHE A 1 635 ? -14.883 14.385 36.277 1.00 87.19 635 PHE A O 1
ATOM 4622 N N . ALA A 1 636 ? -15.268 16.064 37.716 1.00 86.00 636 ALA A N 1
ATOM 4623 C CA . ALA A 1 636 ? -14.935 17.123 36.768 1.00 86.00 636 ALA A CA 1
ATOM 4624 C C . ALA A 1 636 ? -13.491 16.986 36.267 1.00 86.00 636 ALA A C 1
ATOM 4626 O O . ALA A 1 636 ? -13.270 17.047 35.060 1.00 86.00 636 ALA A O 1
ATOM 4627 N N . GLN A 1 637 ? -12.531 16.743 37.166 1.00 83.44 637 GLN A N 1
ATOM 4628 C CA . GLN A 1 637 ? -11.110 16.596 36.835 1.00 83.44 637 GLN A CA 1
ATOM 4629 C C . GLN A 1 637 ? -10.837 15.394 35.924 1.00 83.44 637 GLN A C 1
ATOM 4631 O O . GLN A 1 637 ? -10.194 15.545 34.885 1.00 83.44 637 GLN A O 1
ATOM 4636 N N . GLU A 1 638 ? -11.366 14.222 36.270 1.00 81.75 638 GLU A N 1
ATOM 4637 C CA . GLU A 1 638 ? -11.118 12.979 35.527 1.00 81.75 638 GLU A CA 1
ATOM 4638 C C . GLU A 1 638 ? -11.856 12.944 34.177 1.00 81.75 638 GLU A C 1
ATOM 4640 O O . GLU A 1 638 ? -11.337 12.415 33.196 1.00 81.75 638 GLU A O 1
ATOM 4645 N N . THR A 1 639 ? -13.033 13.575 34.075 1.00 81.81 639 THR A N 1
ATOM 4646 C CA . THR A 1 639 ? -13.793 13.675 32.808 1.00 81.81 639 THR A CA 1
ATOM 4647 C C . THR A 1 639 ? -13.457 14.913 31.973 1.00 81.81 639 THR A C 1
ATOM 4649 O O . THR A 1 639 ? -14.025 15.097 30.896 1.00 81.81 639 THR A O 1
ATOM 4652 N N . GLN A 1 640 ? -12.551 15.775 32.450 1.00 83.94 640 GLN A N 1
ATOM 4653 C CA . GLN A 1 640 ? -12.205 17.059 31.826 1.00 83.94 640 GLN A CA 1
ATOM 4654 C C . GLN A 1 640 ? -13.426 17.970 31.565 1.00 83.94 640 GLN A C 1
ATOM 4656 O O . GLN A 1 640 ? -13.460 18.739 30.602 1.00 83.94 640 GLN A O 1
ATOM 4661 N N . ASN A 1 641 ? -14.445 17.909 32.429 1.00 87.44 641 ASN A N 1
ATOM 4662 C CA . ASN A 1 641 ? -15.697 18.648 32.261 1.00 87.44 641 ASN A CA 1
ATOM 4663 C C . ASN A 1 641 ? -15.750 19.914 33.134 1.00 87.44 641 ASN A C 1
ATOM 4665 O O . ASN A 1 641 ? -16.294 19.917 34.241 1.00 87.44 641 ASN A O 1
ATOM 4669 N N . SER A 1 642 ? -15.237 21.024 32.599 1.00 90.94 642 SER A N 1
ATOM 4670 C CA . SER A 1 642 ? -15.184 22.321 33.294 1.00 90.94 642 SER A CA 1
ATOM 4671 C C . SER A 1 642 ? -16.554 22.925 33.622 1.00 90.94 642 SER A C 1
ATOM 4673 O O . SER A 1 642 ? -16.668 23.736 34.541 1.00 90.94 642 SER A O 1
ATOM 4675 N N . THR A 1 643 ? -17.626 22.519 32.931 1.00 92.44 643 THR A N 1
ATOM 4676 C CA . THR A 1 643 ? -18.976 23.063 33.179 1.00 92.44 643 THR A CA 1
ATOM 4677 C C . THR A 1 643 ? -19.515 22.694 34.562 1.00 92.44 643 THR A C 1
ATOM 4679 O O . THR A 1 643 ? -20.340 23.417 35.126 1.00 92.44 643 THR A O 1
ATOM 4682 N N . LEU A 1 644 ? -19.006 21.608 35.152 1.00 91.75 644 LEU A N 1
ATOM 4683 C CA . LEU A 1 644 ? -19.380 21.156 36.489 1.00 91.75 644 LEU A CA 1
ATOM 4684 C C . LEU A 1 644 ? -18.825 22.055 37.598 1.00 91.75 644 LEU A C 1
ATOM 4686 O O . LEU A 1 644 ? -19.410 22.093 38.679 1.00 91.75 644 LEU A O 1
ATOM 4690 N N . CYS A 1 645 ? -17.780 22.848 37.334 1.00 90.94 645 CYS A N 1
ATOM 4691 C CA . CYS A 1 645 ? -17.240 23.788 38.319 1.00 90.94 645 CYS A CA 1
ATOM 4692 C C . CYS A 1 645 ? -18.279 24.829 38.760 1.00 90.94 645 CYS A C 1
ATOM 4694 O O . CYS A 1 645 ? -18.299 25.243 39.919 1.00 90.94 645 CYS A O 1
ATOM 4696 N N . ALA A 1 646 ? -19.219 25.185 37.877 1.00 91.25 646 ALA A N 1
ATOM 4697 C CA . ALA A 1 646 ? -20.321 26.086 38.202 1.00 91.25 646 ALA A CA 1
ATOM 4698 C C . ALA A 1 646 ? -21.303 25.513 39.244 1.00 91.25 646 ALA A C 1
ATOM 4700 O O . ALA A 1 646 ? -22.050 26.282 39.847 1.00 91.25 646 ALA A O 1
ATOM 4701 N N . GLN A 1 647 ? -21.306 24.192 39.461 1.00 92.19 647 GLN A N 1
ATOM 4702 C CA . GLN A 1 647 ? -22.183 23.503 40.416 1.00 92.19 647 GLN A CA 1
ATOM 4703 C C . GLN A 1 647 ? -21.581 23.379 41.826 1.00 92.19 647 GLN A C 1
ATOM 4705 O O . GLN A 1 647 ? -22.280 22.940 42.743 1.00 92.19 647 GLN A O 1
ATOM 4710 N N . LEU A 1 648 ? -20.305 23.746 41.995 1.00 89.50 648 LEU A N 1
ATOM 4711 C CA . LEU A 1 648 ? -19.572 23.673 43.260 1.00 89.50 648 LEU A CA 1
ATOM 4712 C C . LEU A 1 648 ? -19.767 24.945 44.101 1.00 89.50 648 LEU A C 1
ATOM 4714 O O . LEU A 1 648 ? -19.988 26.037 43.569 1.00 89.50 648 LEU A O 1
ATOM 4718 N N . HIS A 1 649 ? -19.621 24.830 45.422 1.00 91.88 649 HIS A N 1
ATOM 4719 C CA . HIS A 1 649 ? -19.603 25.988 46.320 1.00 91.88 649 HIS A CA 1
ATOM 4720 C C . HIS A 1 649 ? -18.282 26.749 46.211 1.00 91.88 649 HIS A C 1
ATOM 4722 O O . HIS A 1 649 ? -17.261 26.182 45.838 1.00 91.88 649 HIS A O 1
ATOM 4728 N N . GLU A 1 650 ? -18.281 28.030 46.588 1.00 80.88 650 GLU A N 1
ATOM 4729 C CA . GLU A 1 650 ? -17.215 29.012 46.322 1.00 80.88 650 GLU A CA 1
ATOM 4730 C C . GLU A 1 650 ? -15.779 28.515 46.615 1.00 80.88 650 GLU A C 1
ATOM 4732 O O . GLU A 1 650 ? -14.867 28.769 45.829 1.00 80.88 650 GLU A O 1
ATOM 4737 N N . GLY A 1 651 ? -15.572 27.703 47.662 1.00 79.38 651 GLY A N 1
ATOM 4738 C CA . GLY A 1 651 ? -14.266 27.099 47.974 1.00 79.38 651 GLY A CA 1
ATOM 4739 C C . GLY A 1 651 ? -13.811 25.974 47.027 1.00 79.38 651 GLY A C 1
ATOM 4740 O O . GLY A 1 651 ? -12.632 25.897 46.683 1.00 79.38 651 GLY A O 1
ATOM 4741 N N . PHE A 1 652 ? -14.721 25.104 46.584 1.00 84.19 652 PHE A N 1
ATOM 4742 C CA . PHE A 1 652 ? -14.433 24.021 45.630 1.00 84.19 652 PHE A CA 1
ATOM 4743 C C . PHE A 1 652 ? -14.526 24.495 44.182 1.00 84.19 652 PHE A C 1
ATOM 4745 O O . PHE A 1 652 ? -13.720 24.082 43.354 1.00 84.19 652 PHE A O 1
ATOM 4752 N N . LYS A 1 653 ? -15.442 25.424 43.904 1.00 88.50 653 LYS A N 1
ATOM 4753 C CA . LYS A 1 653 ? -15.570 26.133 42.636 1.00 88.50 653 LYS A CA 1
ATOM 4754 C C . LYS A 1 653 ? -14.269 26.820 42.271 1.00 88.50 653 LYS A C 1
ATOM 4756 O O . LYS A 1 653 ? -13.751 26.558 41.201 1.00 88.50 653 LYS A O 1
ATOM 4761 N N . THR A 1 654 ? -13.672 27.571 43.199 1.00 82.00 654 THR A N 1
ATOM 4762 C CA . THR A 1 654 ? -12.365 28.200 42.958 1.00 82.00 654 THR A CA 1
ATOM 4763 C C . THR A 1 654 ? -11.282 27.155 42.657 1.00 82.00 654 THR A C 1
ATOM 4765 O O . THR A 1 654 ? -10.512 27.332 41.722 1.00 82.00 654 THR A O 1
ATOM 4768 N N . LYS A 1 655 ? -11.237 26.024 43.382 1.00 80.25 655 LYS A N 1
ATOM 4769 C CA . LYS A 1 655 ? -10.280 24.932 43.094 1.00 80.25 655 LYS A CA 1
ATOM 4770 C C . LYS A 1 655 ? -10.498 24.306 41.708 1.00 80.25 655 LYS A C 1
ATOM 4772 O O . LYS A 1 655 ? -9.521 24.030 41.019 1.00 80.25 655 LYS A O 1
ATOM 4777 N N . CYS A 1 656 ? -11.751 24.093 41.314 1.00 84.94 656 CYS A N 1
ATOM 4778 C CA . CYS A 1 656 ? -12.137 23.532 40.019 1.00 84.94 656 CYS A CA 1
ATOM 4779 C C . CYS A 1 656 ? -11.845 24.508 38.873 1.00 84.94 656 CYS A C 1
ATOM 4781 O O . CYS A 1 656 ? -11.177 24.153 37.906 1.00 84.94 656 CYS A O 1
ATOM 4783 N N . ASP A 1 657 ? -12.258 25.766 39.022 1.00 85.50 657 ASP A N 1
ATOM 4784 C CA . ASP A 1 657 ? -12.024 26.835 38.056 1.00 85.50 657 ASP A CA 1
ATOM 4785 C C . ASP A 1 657 ? -10.517 27.053 37.841 1.00 85.50 657 ASP A C 1
ATOM 4787 O O . ASP A 1 657 ? -10.075 27.165 36.700 1.00 85.50 657 ASP A O 1
ATOM 4791 N N . CYS A 1 658 ? -9.702 27.013 38.904 1.00 76.69 658 CYS A N 1
ATOM 4792 C CA . CYS A 1 658 ? -8.245 27.112 38.779 1.00 76.69 658 CYS A CA 1
ATOM 4793 C C . CYS A 1 658 ? -7.589 25.867 38.154 1.00 76.69 658 CYS A C 1
ATOM 4795 O O . CYS A 1 658 ? -6.512 25.998 37.575 1.00 76.69 658 CYS A O 1
ATOM 4797 N N . PHE A 1 659 ? -8.202 24.679 38.254 1.00 75.00 659 PHE A N 1
ATOM 4798 C CA . PHE A 1 659 ? -7.720 23.477 37.561 1.00 75.00 659 PHE A CA 1
ATOM 4799 C C . PHE A 1 659 ? -7.878 23.617 36.038 1.00 75.00 659 PHE A C 1
ATOM 4801 O O . PHE A 1 659 ? -6.950 23.301 35.299 1.00 75.00 659 PHE A O 1
ATOM 4808 N N . PHE A 1 660 ? -9.014 24.149 35.569 1.00 79.44 660 PHE A N 1
ATOM 4809 C CA . PHE A 1 660 ? -9.293 24.322 34.136 1.00 79.44 660 PHE A CA 1
ATOM 4810 C C . PHE A 1 660 ? -8.779 25.636 33.538 1.00 79.44 660 PHE A C 1
ATOM 4812 O O . PHE A 1 660 ? -8.548 25.709 32.332 1.00 79.44 660 PHE A O 1
ATOM 4819 N N . ASN A 1 661 ? -8.621 26.686 34.343 1.00 78.94 661 ASN A N 1
ATOM 4820 C CA . ASN A 1 661 ? -8.164 27.992 33.884 1.00 78.94 661 ASN A CA 1
ATOM 4821 C C . ASN A 1 661 ? -7.319 28.697 34.954 1.00 78.94 661 ASN A C 1
ATOM 4823 O O . ASN A 1 661 ? -7.810 29.473 35.778 1.00 78.94 661 ASN A O 1
ATOM 4827 N N . SER A 1 662 ? -6.008 28.472 34.893 1.00 63.22 662 SER A N 1
ATOM 4828 C CA . SER A 1 662 ? -5.044 29.042 35.837 1.00 63.22 662 SER A CA 1
ATOM 4829 C C . SER A 1 662 ? -4.851 30.561 35.726 1.00 63.22 662 SER A C 1
ATOM 4831 O O . SER A 1 662 ? -4.205 31.150 36.591 1.00 63.22 662 SER A O 1
ATOM 4833 N N . GLN A 1 663 ? -5.431 31.218 34.712 1.00 65.88 663 GLN A N 1
ATOM 4834 C CA . GLN A 1 663 ? -5.324 32.667 34.476 1.00 65.88 663 GLN A CA 1
ATOM 4835 C C . GLN A 1 663 ? -6.423 33.493 35.177 1.00 65.88 663 GLN A C 1
ATOM 4837 O O . GLN A 1 663 ? -6.421 34.722 35.088 1.00 65.88 663 GLN A O 1
ATOM 4842 N N . LEU A 1 664 ? -7.377 32.860 35.871 1.00 71.94 664 LEU A N 1
ATOM 4843 C CA . LEU A 1 664 ? -8.464 33.562 36.565 1.00 71.94 664 LEU A CA 1
ATOM 4844 C C . LEU A 1 664 ? -7.950 34.404 37.751 1.00 71.94 664 LEU A C 1
ATOM 4846 O O . LEU A 1 664 ? -7.178 33.942 38.595 1.00 71.94 664 LEU A O 1
ATOM 4850 N N . SER A 1 665 ? -8.415 35.654 37.849 1.00 56.25 665 SER A N 1
ATOM 4851 C CA . SER A 1 665 ? -8.114 36.555 38.968 1.00 56.25 665 SER A CA 1
ATOM 4852 C C . SER A 1 665 ? -8.673 35.983 40.276 1.00 56.25 665 SER A C 1
ATOM 4854 O O . SER A 1 665 ? -9.887 35.929 40.456 1.00 56.25 665 SER A O 1
ATOM 4856 N N . GLY A 1 666 ? -7.788 35.536 41.168 1.00 63.06 666 GLY A N 1
ATOM 4857 C CA . GLY A 1 666 ? -8.137 34.757 42.368 1.00 63.06 666 GLY A CA 1
ATOM 4858 C C . GLY A 1 666 ? -7.386 33.423 42.454 1.00 63.06 666 GLY A C 1
ATOM 4859 O O . GLY A 1 666 ? -7.117 32.945 43.550 1.00 63.06 666 GLY A O 1
ATOM 4860 N N . CYS A 1 667 ? -6.907 32.901 41.318 1.00 64.56 667 CYS A N 1
ATOM 4861 C CA . CYS A 1 667 ? -5.967 31.775 41.246 1.00 64.56 667 CYS A CA 1
ATOM 4862 C C . CYS A 1 667 ? -4.507 32.194 41.515 1.00 64.56 667 CYS A C 1
ATOM 4864 O O . CYS A 1 667 ? -3.584 31.387 41.379 1.00 64.56 667 CYS A O 1
ATOM 4866 N N . ALA A 1 668 ? -4.289 33.459 41.908 1.00 44.97 668 ALA A N 1
ATOM 4867 C CA . ALA A 1 668 ? -2.980 34.071 42.098 1.00 44.97 668 ALA A CA 1
ATOM 4868 C C . ALA A 1 668 ? -2.209 33.405 43.252 1.00 44.97 668 ALA A C 1
ATOM 4870 O O . ALA A 1 668 ? -2.301 33.778 44.423 1.00 44.97 668 ALA A O 1
ATOM 4871 N N . GLY A 1 669 ? -1.415 32.403 42.874 1.00 53.12 669 GLY A N 1
ATOM 4872 C CA . GLY A 1 669 ? -0.351 31.827 43.678 1.00 53.12 669 GLY A CA 1
ATOM 4873 C C . GLY A 1 669 ? -0.578 30.411 44.196 1.00 53.12 669 GLY A C 1
ATOM 4874 O O . GLY A 1 669 ? 0.129 30.059 45.124 1.00 53.12 669 GLY A O 1
ATOM 4875 N N . ALA A 1 670 ? -1.500 29.591 43.690 1.00 53.25 670 ALA A N 1
ATOM 4876 C CA . ALA A 1 670 ? -1.741 28.267 44.295 1.00 53.25 670 ALA A CA 1
ATOM 4877 C C . ALA A 1 670 ? -1.104 27.070 43.569 1.00 53.25 670 ALA A C 1
ATOM 4879 O O . ALA A 1 670 ? -1.116 25.973 44.128 1.00 53.25 670 ALA A O 1
ATOM 4880 N N . VAL A 1 671 ? -0.568 27.251 42.358 1.00 63.81 671 VAL A N 1
ATOM 4881 C CA . VAL A 1 671 ? -0.150 26.126 41.512 1.00 63.81 671 VAL A CA 1
ATOM 4882 C C . VAL A 1 671 ? 1.322 26.209 41.094 1.00 63.81 671 VAL A C 1
ATOM 4884 O O . VAL A 1 671 ? 1.801 27.257 40.668 1.00 63.81 671 VAL A O 1
ATOM 4887 N N . GLY A 1 672 ? 2.056 25.116 41.292 1.00 77.56 672 GLY A N 1
ATOM 4888 C CA . GLY A 1 672 ? 3.356 24.830 40.690 1.00 77.56 672 GLY A CA 1
ATOM 4889 C C . GLY A 1 672 ? 3.204 23.888 39.490 1.00 77.56 672 GLY A C 1
ATOM 4890 O O . GLY A 1 672 ? 2.100 23.656 38.995 1.00 77.56 672 GLY A O 1
ATOM 4891 N N . SER A 1 673 ? 4.309 23.321 39.020 1.00 85.69 673 SER A N 1
ATOM 4892 C CA . SER A 1 673 ? 4.302 22.275 37.989 1.00 85.69 673 SER A CA 1
ATOM 4893 C C . SER A 1 673 ? 5.164 21.089 38.412 1.00 85.69 673 SER A C 1
ATOM 4895 O O . SER A 1 673 ? 6.047 21.221 39.258 1.00 85.69 673 SER A O 1
ATOM 4897 N N . LEU A 1 674 ? 4.902 19.908 37.858 1.00 92.81 674 LEU A N 1
ATOM 4898 C CA . LEU A 1 674 ? 5.709 18.710 38.085 1.00 92.81 674 LEU A CA 1
ATOM 4899 C C . LEU A 1 674 ? 6.160 18.154 36.742 1.00 92.81 674 LEU A C 1
ATOM 4901 O O . LEU A 1 674 ? 5.338 17.735 35.933 1.00 92.81 674 LEU A O 1
ATOM 4905 N N . SER A 1 675 ? 7.468 18.136 36.523 1.00 94.62 675 SER A N 1
ATOM 4906 C CA . SER A 1 675 ? 8.076 17.419 35.407 1.00 94.62 675 SER A CA 1
ATOM 4907 C C . SER A 1 675 ? 8.458 16.014 35.859 1.00 94.62 675 SER A C 1
ATOM 4909 O O . SER A 1 675 ? 9.146 15.853 36.868 1.00 94.62 675 SER A O 1
ATOM 4911 N N . VAL A 1 676 ? 8.017 14.991 35.138 1.00 94.69 676 VAL A N 1
ATOM 4912 C CA . VAL A 1 676 ? 8.422 13.606 35.387 1.00 94.69 676 VAL A CA 1
ATOM 4913 C C . VAL A 1 676 ? 9.123 13.082 34.150 1.00 94.69 676 VAL A C 1
ATOM 4915 O O . VAL A 1 676 ? 8.537 13.090 33.072 1.00 94.69 676 VAL A O 1
ATOM 4918 N N . SER A 1 677 ? 10.358 12.613 34.295 1.00 92.75 677 SER A N 1
ATOM 4919 C CA . SER A 1 677 ? 11.079 11.957 33.209 1.00 92.75 677 SER A CA 1
ATOM 4920 C C . SER A 1 677 ? 11.173 10.456 33.455 1.00 92.75 677 SER A C 1
ATOM 4922 O O . SER A 1 677 ? 11.462 10.008 34.564 1.00 92.75 677 SER A O 1
ATOM 4924 N N . VAL A 1 678 ? 10.892 9.662 32.429 1.00 91.31 678 VAL A N 1
ATOM 4925 C CA . VAL A 1 678 ? 10.932 8.204 32.479 1.00 91.31 678 VAL A CA 1
ATOM 4926 C C . VAL A 1 678 ? 11.904 7.718 31.417 1.00 91.31 678 VAL A C 1
ATOM 4928 O O . VAL A 1 678 ? 11.728 7.944 30.218 1.00 91.31 678 VAL A O 1
ATOM 4931 N N . HIS A 1 679 ? 12.940 7.031 31.875 1.00 89.88 679 HIS A N 1
ATOM 4932 C CA . HIS A 1 679 ? 13.993 6.502 31.028 1.00 89.88 679 HIS A CA 1
ATOM 4933 C C . HIS A 1 679 ? 14.129 4.997 31.234 1.00 89.88 679 HIS A C 1
ATOM 4935 O O . HIS A 1 679 ? 13.834 4.454 32.297 1.00 89.88 679 HIS A O 1
ATOM 4941 N N . SER A 1 680 ? 14.602 4.309 30.207 1.00 81.19 680 SER A N 1
ATOM 4942 C CA . SER A 1 680 ? 15.123 2.952 30.346 1.00 81.19 680 SER A CA 1
ATOM 4943 C C . SER A 1 680 ? 16.438 2.962 31.128 1.00 81.19 680 SER A C 1
ATOM 4945 O O . SER A 1 680 ? 17.092 4.002 31.249 1.00 81.19 680 SER A O 1
ATOM 4947 N N . PHE A 1 681 ? 16.865 1.794 31.612 1.00 73.00 681 PHE A N 1
ATOM 4948 C CA . PHE A 1 681 ? 18.194 1.613 32.211 1.00 73.00 681 PHE A CA 1
ATOM 4949 C C . PHE A 1 681 ? 19.346 2.123 31.320 1.00 73.00 681 PHE A C 1
ATOM 4951 O O . PHE A 1 681 ? 20.332 2.645 31.834 1.00 73.00 681 PHE A O 1
ATOM 4958 N N . ASP A 1 682 ? 19.193 2.055 29.993 1.00 72.00 682 ASP A N 1
ATOM 4959 C CA . ASP A 1 682 ? 20.188 2.524 29.016 1.00 72.00 682 ASP A CA 1
ATOM 4960 C C . ASP A 1 682 ? 20.145 4.050 28.774 1.00 72.00 682 ASP A C 1
ATOM 4962 O O . ASP A 1 682 ? 20.869 4.573 27.930 1.00 72.00 682 ASP A O 1
ATOM 4966 N N . GLY A 1 683 ? 19.292 4.785 29.498 1.00 77.81 683 GLY A N 1
ATOM 4967 C CA . GLY A 1 683 ? 19.154 6.242 29.402 1.00 77.81 683 GLY A CA 1
ATOM 4968 C C . GLY A 1 683 ? 18.242 6.728 28.273 1.00 77.81 683 GLY A C 1
ATOM 4969 O O . GLY A 1 683 ? 18.003 7.930 28.161 1.00 77.81 683 GLY A O 1
ATOM 4970 N N . ASN A 1 684 ? 17.684 5.824 27.461 1.00 83.69 684 ASN A N 1
ATOM 4971 C CA . ASN A 1 684 ? 16.723 6.204 26.426 1.00 83.69 684 ASN A CA 1
ATOM 4972 C C . ASN A 1 684 ? 15.401 6.639 27.058 1.00 83.69 684 ASN A C 1
ATOM 4974 O O . ASN A 1 684 ? 14.860 5.934 27.912 1.00 83.69 684 ASN A O 1
ATOM 4978 N N . ALA A 1 685 ? 14.884 7.772 26.594 1.00 87.12 685 ALA A N 1
ATOM 4979 C CA . ALA A 1 685 ? 13.526 8.240 26.820 1.00 87.12 685 ALA A CA 1
ATOM 4980 C C . ALA A 1 685 ? 12.483 7.155 26.508 1.00 87.12 685 ALA A C 1
ATOM 4982 O O . ALA A 1 685 ? 12.517 6.558 25.432 1.00 87.12 685 ALA A O 1
ATOM 4983 N N . LEU A 1 686 ? 11.552 6.906 27.430 1.00 85.44 686 LEU A N 1
ATOM 4984 C CA . LEU A 1 686 ? 10.443 5.980 27.203 1.00 85.44 686 LEU A CA 1
ATOM 4985 C C . LEU A 1 686 ? 9.171 6.767 26.901 1.00 85.44 686 LEU A C 1
ATOM 4987 O O . LEU A 1 686 ? 8.643 7.434 27.786 1.00 85.44 686 LEU A O 1
ATOM 4991 N N . GLN A 1 687 ? 8.681 6.681 25.664 1.00 90.44 687 GLN A N 1
ATOM 4992 C CA . GLN A 1 687 ? 7.441 7.322 25.215 1.00 90.44 687 GLN A CA 1
ATOM 4993 C C . GLN A 1 687 ? 6.201 6.502 25.606 1.00 90.44 687 GLN A C 1
ATOM 4995 O O . GLN A 1 687 ? 6.264 5.277 25.707 1.00 90.44 687 GLN A O 1
ATOM 5000 N N . ASN A 1 688 ? 5.055 7.172 25.760 1.00 82.31 688 ASN A N 1
ATOM 5001 C CA . ASN A 1 688 ? 3.741 6.577 26.026 1.00 82.31 688 ASN A CA 1
ATOM 5002 C C . ASN A 1 688 ? 3.643 5.790 27.344 1.00 82.31 688 ASN A C 1
ATOM 5004 O O . ASN A 1 688 ? 2.722 4.990 27.522 1.00 82.31 688 ASN A O 1
ATOM 5008 N N . ILE A 1 689 ? 4.541 6.039 28.298 1.00 86.06 689 ILE A N 1
ATOM 5009 C CA . ILE A 1 689 ? 4.427 5.487 29.648 1.00 86.06 689 ILE A CA 1
ATOM 5010 C C . ILE A 1 689 ? 3.394 6.302 30.411 1.00 86.06 689 ILE A C 1
ATOM 5012 O O . ILE A 1 689 ? 3.546 7.514 30.547 1.00 86.06 689 ILE A O 1
ATOM 5016 N N . GLN A 1 690 ? 2.347 5.651 30.915 1.00 87.81 690 GLN A N 1
ATOM 5017 C CA . GLN A 1 690 ? 1.315 6.330 31.692 1.00 87.81 690 GLN A CA 1
ATOM 5018 C C . GLN A 1 690 ? 1.875 6.694 33.063 1.00 87.81 690 GLN A C 1
ATOM 5020 O O . GLN A 1 690 ? 2.143 5.817 33.874 1.00 87.81 690 GLN A O 1
ATOM 5025 N N . VAL A 1 691 ? 2.036 7.976 33.361 1.00 88.38 691 VAL A N 1
ATOM 5026 C CA . VAL A 1 691 ? 2.494 8.438 34.673 1.00 88.38 691 VAL A CA 1
ATOM 5027 C C . VAL A 1 691 ? 1.286 8.892 35.474 1.00 88.38 691 VAL A C 1
ATOM 5029 O O . VAL A 1 691 ? 0.627 9.859 35.105 1.00 88.38 691 VAL A O 1
ATOM 5032 N N . ALA A 1 692 ? 0.991 8.195 36.568 1.00 83.06 692 ALA A N 1
ATOM 5033 C CA . ALA A 1 692 ? -0.067 8.551 37.503 1.00 83.06 692 ALA A CA 1
ATOM 5034 C C . ALA A 1 692 ? 0.511 9.365 38.669 1.00 83.06 692 ALA A C 1
ATOM 5036 O O . ALA A 1 692 ? 1.432 8.917 39.354 1.00 83.06 692 ALA A O 1
ATOM 5037 N N . VAL A 1 693 ? -0.030 10.556 38.916 1.00 85.19 693 VAL A N 1
ATOM 5038 C CA . VAL A 1 693 ? 0.348 11.412 40.051 1.00 85.19 693 VAL A CA 1
ATOM 5039 C C . VAL A 1 693 ? -0.760 11.342 41.090 1.00 85.19 693 VAL A C 1
ATOM 5041 O O . VAL A 1 693 ? -1.908 11.583 40.755 1.00 85.19 693 VAL A O 1
ATOM 5044 N N . TYR A 1 694 ? -0.436 11.049 42.346 1.00 78.19 694 TYR A N 1
ATOM 5045 C CA . TYR A 1 694 ? -1.380 10.924 43.455 1.00 78.19 694 TYR A CA 1
ATOM 5046 C C . TYR A 1 694 ? -1.118 11.988 44.524 1.00 78.19 694 TYR A C 1
ATOM 5048 O O . TYR A 1 694 ? -0.004 12.090 45.025 1.00 78.19 694 TYR A O 1
ATOM 5056 N N . ARG A 1 695 ? -2.113 12.757 44.963 1.00 76.19 695 ARG A N 1
ATOM 5057 C CA . ARG A 1 695 ? -1.976 13.699 46.085 1.00 76.19 695 ARG A CA 1
ATOM 5058 C C . ARG A 1 695 ? -2.141 12.970 47.421 1.00 76.19 695 ARG A C 1
ATOM 5060 O O . ARG A 1 695 ? -3.047 12.154 47.573 1.00 76.19 695 ARG A O 1
ATOM 5067 N N . GLN A 1 696 ? -1.255 13.245 48.387 1.00 66.19 696 GLN A N 1
ATOM 5068 C CA . GLN A 1 696 ? -1.232 12.586 49.711 1.00 66.19 696 GLN A CA 1
ATOM 5069 C C . GLN A 1 696 ? -1.189 11.039 49.657 1.00 66.19 696 GLN A C 1
ATOM 5071 O O . GLN A 1 696 ? -1.544 10.372 50.625 1.00 66.19 696 GLN A O 1
ATOM 5076 N N . GLY A 1 697 ? -0.743 10.459 48.534 1.00 54.50 697 GLY A N 1
ATOM 5077 C CA . GLY A 1 697 ? -0.662 9.006 48.328 1.00 54.50 697 GLY A CA 1
ATOM 5078 C C . GLY A 1 697 ? -2.012 8.291 48.188 1.00 54.50 697 GLY A C 1
ATOM 5079 O O . GLY A 1 697 ? -2.056 7.067 48.326 1.00 54.50 697 GLY A O 1
ATOM 5080 N N . LEU A 1 698 ? -3.102 9.034 47.968 1.00 50.03 698 LEU A N 1
ATOM 5081 C CA . LEU A 1 698 ? -4.467 8.498 47.948 1.00 50.03 698 LEU A CA 1
ATOM 5082 C C . LEU A 1 698 ? -5.263 8.957 46.718 1.00 50.03 698 LEU A C 1
ATOM 5084 O O . LEU A 1 698 ? -5.864 8.121 46.060 1.00 50.03 698 LEU A O 1
ATOM 5088 N N . TYR A 1 699 ? -5.183 10.235 46.338 1.00 58.47 699 TYR A N 1
ATOM 5089 C CA . TYR A 1 699 ? -6.034 10.808 45.286 1.00 58.47 699 TYR A CA 1
ATOM 5090 C C . TYR A 1 699 ? -5.314 10.885 43.944 1.00 58.47 699 TYR A C 1
ATOM 5092 O O . TYR A 1 699 ? -4.353 11.646 43.854 1.00 58.47 699 TYR A O 1
ATOM 5100 N N . LEU A 1 700 ? -5.758 10.165 42.905 1.00 65.88 700 LEU A N 1
ATOM 5101 C CA . LEU A 1 700 ? -5.235 10.372 41.547 1.00 65.88 700 LEU A CA 1
ATOM 5102 C C . LEU A 1 700 ? -5.501 11.832 41.141 1.00 65.88 700 LEU A C 1
ATOM 5104 O O . LEU A 1 700 ? -6.630 12.297 41.158 1.00 65.88 700 LEU A O 1
ATOM 5108 N N . TYR A 1 701 ? -4.432 12.578 40.884 1.00 74.75 701 TYR A N 1
ATOM 5109 C CA . TYR A 1 701 ? -4.479 13.965 40.438 1.00 74.75 701 TYR A CA 1
ATOM 5110 C C . TYR A 1 701 ? -4.650 14.033 38.922 1.00 74.75 701 TYR A C 1
ATOM 5112 O O . TYR A 1 701 ? -5.458 14.805 38.419 1.00 74.75 701 TYR A O 1
ATOM 5120 N N . ASN A 1 702 ? -3.825 13.273 38.200 1.00 73.50 702 ASN A N 1
ATOM 5121 C CA . ASN A 1 702 ? -3.893 13.133 36.753 1.00 73.50 702 ASN A CA 1
ATOM 5122 C C . ASN A 1 702 ? -3.053 11.920 36.323 1.00 73.50 702 ASN A C 1
ATOM 5124 O O . ASN A 1 702 ? -2.115 11.515 37.026 1.00 73.50 702 ASN A O 1
ATOM 5128 N N . ARG A 1 703 ? -3.359 11.371 35.147 1.00 82.50 703 ARG A N 1
ATOM 5129 C CA . ARG A 1 703 ? -2.563 10.351 34.472 1.00 82.50 703 ARG A CA 1
ATOM 5130 C C . ARG A 1 703 ? -2.293 10.791 33.041 1.00 82.50 703 ARG A C 1
ATOM 5132 O O . ARG A 1 703 ? -3.220 10.934 32.253 1.00 82.50 703 ARG A O 1
ATOM 5139 N N . LEU A 1 704 ? -1.022 10.979 32.709 1.00 83.81 704 LEU A N 1
ATOM 5140 C CA . LEU A 1 704 ? -0.612 11.436 31.385 1.00 83.81 704 LEU A CA 1
ATOM 5141 C C . LEU A 1 704 ? 0.486 10.528 30.811 1.00 83.81 704 LEU A C 1
ATOM 5143 O O . LEU A 1 704 ? 1.353 10.081 31.569 1.00 83.81 704 LEU A O 1
ATOM 5147 N N . PRO A 1 705 ? 0.473 10.250 29.494 1.00 87.94 705 PRO A N 1
ATOM 5148 C CA . PRO A 1 705 ? 1.568 9.558 28.829 1.00 87.94 705 PRO A CA 1
ATOM 5149 C C . PRO A 1 705 ? 2.799 10.464 28.690 1.00 87.94 705 PRO A C 1
ATOM 5151 O O . PRO A 1 705 ? 2.671 11.665 28.452 1.00 87.94 705 PRO A O 1
ATOM 5154 N N . THR A 1 706 ? 3.994 9.883 28.768 1.00 90.25 706 THR A N 1
ATOM 5155 C CA . THR A 1 706 ? 5.245 10.560 28.392 1.00 90.25 706 THR A CA 1
ATOM 5156 C C . THR A 1 706 ? 5.320 10.858 26.892 1.00 90.25 706 THR A C 1
ATOM 5158 O O . THR A 1 706 ? 4.908 10.041 26.061 1.00 90.25 706 THR A O 1
ATOM 5161 N N . SER A 1 707 ? 5.880 12.014 26.527 1.00 90.62 707 SER A N 1
ATOM 5162 C CA . SER A 1 707 ? 6.193 12.376 25.140 1.00 90.62 707 SER A CA 1
ATOM 5163 C C . SER A 1 707 ? 7.394 11.593 24.593 1.00 90.62 707 SER A C 1
ATOM 5165 O O . SER A 1 707 ? 7.970 10.738 25.264 1.00 90.62 707 SER A O 1
ATOM 5167 N N . SER A 1 708 ? 7.765 11.840 23.333 1.00 88.88 708 SER A N 1
ATOM 5168 C CA . SER A 1 708 ? 8.875 11.158 22.644 1.00 88.88 708 SER A CA 1
ATOM 5169 C C . SER A 1 708 ? 10.245 11.343 23.310 1.00 88.88 708 SER A C 1
ATOM 5171 O O . SER A 1 708 ? 11.154 10.555 23.078 1.00 88.88 708 SER A O 1
ATOM 5173 N N . ASP A 1 709 ? 10.404 12.375 24.135 1.00 90.88 709 ASP A N 1
ATOM 5174 C CA . ASP A 1 709 ? 11.581 12.635 24.973 1.00 90.88 709 ASP A CA 1
ATOM 5175 C C . ASP A 1 709 ? 11.504 11.960 26.356 1.00 90.88 709 ASP A C 1
ATOM 5177 O O . ASP A 1 709 ? 12.403 12.119 27.183 1.00 90.88 709 ASP A O 1
ATOM 5181 N N . GLY A 1 710 ? 10.459 11.166 26.607 1.00 89.75 710 GLY A N 1
ATOM 5182 C CA . GLY A 1 710 ? 10.263 10.432 27.852 1.00 89.75 710 GLY A CA 1
ATOM 5183 C C . GLY A 1 710 ? 9.848 11.326 29.014 1.00 89.75 710 GLY A C 1
ATOM 5184 O O . GLY A 1 710 ? 9.844 10.872 30.155 1.00 89.75 710 GLY A O 1
ATOM 5185 N N . VAL A 1 711 ? 9.510 12.588 28.751 1.00 92.25 711 VAL A N 1
ATOM 5186 C CA . VAL A 1 711 ? 9.092 13.552 29.767 1.00 92.25 711 VAL A CA 1
ATOM 5187 C C . VAL A 1 711 ? 7.576 13.691 29.744 1.00 92.25 711 VAL A C 1
ATOM 5189 O O . VAL A 1 711 ? 6.920 13.526 28.723 1.00 92.25 711 VAL A O 1
ATOM 5192 N N . VAL A 1 712 ? 6.991 13.981 30.894 1.00 94.19 712 VAL A N 1
ATOM 5193 C CA . VAL A 1 712 ? 5.615 14.444 31.005 1.00 94.19 712 VAL A CA 1
ATOM 5194 C C . VAL A 1 712 ? 5.577 15.624 31.960 1.00 94.19 712 VAL A C 1
ATOM 5196 O O . VAL A 1 712 ? 6.169 15.592 33.042 1.00 94.19 712 VAL A O 1
ATOM 5199 N N . LEU A 1 713 ? 4.903 16.691 31.539 1.00 91.88 713 LEU A N 1
ATOM 5200 C CA . LEU A 1 713 ? 4.741 17.898 32.329 1.00 91.88 713 LEU A CA 1
ATOM 5201 C C . LEU A 1 713 ? 3.304 17.981 32.835 1.00 91.88 713 LEU A C 1
ATOM 5203 O O . LEU A 1 713 ? 2.361 18.097 32.057 1.00 91.88 713 LEU A O 1
ATOM 5207 N N . PHE A 1 714 ? 3.153 17.960 34.151 1.00 89.12 714 PHE A N 1
ATOM 5208 C CA . PHE A 1 714 ? 1.893 18.239 34.816 1.00 89.12 714 PHE A CA 1
ATOM 5209 C C . PHE A 1 714 ? 1.877 19.709 35.228 1.00 89.12 714 PHE A C 1
ATOM 5211 O O . PHE A 1 714 ? 2.545 20.122 36.182 1.00 89.12 714 PHE A O 1
ATOM 5218 N N . GLU A 1 715 ? 1.135 20.513 34.480 1.00 82.50 715 GLU A N 1
ATOM 5219 C CA . GLU A 1 715 ? 0.947 21.930 34.774 1.00 82.50 715 GLU A CA 1
ATOM 5220 C C . GLU A 1 715 ? -0.192 22.141 35.781 1.00 82.50 715 GLU A C 1
ATOM 5222 O O . GLU A 1 715 ? -1.035 21.269 36.005 1.00 82.50 715 GLU A O 1
ATOM 5227 N N . ASN A 1 716 ? -0.207 23.320 36.403 1.00 76.12 716 ASN A N 1
ATOM 5228 C CA . ASN A 1 716 ? -1.252 23.758 37.330 1.00 76.12 716 ASN A CA 1
ATOM 5229 C C . ASN A 1 716 ? -1.456 22.851 38.568 1.00 76.12 716 ASN A C 1
ATOM 5231 O O . ASN A 1 716 ? -2.551 22.795 39.124 1.00 76.12 716 ASN A O 1
ATOM 5235 N N . ILE A 1 717 ? -0.405 22.178 39.054 1.00 80.19 717 ILE A N 1
ATOM 5236 C CA . ILE A 1 717 ? -0.475 21.341 40.261 1.00 80.19 717 ILE A CA 1
ATOM 5237 C C . ILE A 1 717 ? -0.511 22.200 41.522 1.00 80.19 717 ILE A C 1
ATOM 5239 O O . ILE A 1 717 ? 0.403 22.977 41.775 1.00 80.19 717 ILE A O 1
ATOM 5243 N N . SER A 1 718 ? -1.518 22.004 42.377 1.00 74.56 718 SER A N 1
ATOM 5244 C CA . SER A 1 718 ? -1.587 22.703 43.668 1.00 74.56 718 SER A CA 1
ATOM 5245 C C . SER A 1 718 ? -0.394 22.394 44.588 1.00 74.56 718 SER A C 1
ATOM 5247 O O . SER A 1 718 ? 0.115 21.276 44.588 1.00 74.56 718 SER A O 1
ATOM 5249 N N . GLU A 1 719 ? 0.032 23.342 45.422 1.00 80.25 719 GLU A N 1
ATOM 5250 C CA . GLU A 1 719 ? 1.099 23.101 46.409 1.00 80.25 719 GLU A CA 1
ATOM 5251 C C . GLU A 1 719 ? 0.802 21.866 47.297 1.00 80.25 719 GLU A C 1
ATOM 5253 O O . GLU A 1 719 ? -0.331 21.658 47.764 1.00 80.25 719 GLU A O 1
ATOM 5258 N N . GLY A 1 720 ? 1.814 21.016 47.517 1.00 80.56 720 GLY A N 1
ATOM 5259 C CA . GLY A 1 720 ? 1.710 19.864 48.419 1.00 80.56 720 GLY A CA 1
ATOM 5260 C C . GLY A 1 720 ? 2.574 18.656 48.053 1.00 80.56 720 GLY A C 1
ATOM 5261 O O . GLY A 1 720 ? 3.364 18.687 47.114 1.00 80.56 720 GLY A O 1
ATOM 5262 N N . ASN A 1 721 ? 2.409 17.573 48.818 1.00 81.81 721 ASN A N 1
ATOM 5263 C CA . ASN A 1 721 ? 3.120 16.310 48.610 1.00 81.81 721 ASN A CA 1
ATOM 5264 C C . ASN A 1 721 ? 2.315 15.356 47.721 1.00 81.81 721 ASN A C 1
ATOM 5266 O O . ASN A 1 721 ? 1.136 15.082 47.980 1.00 81.81 721 ASN A O 1
ATOM 5270 N N . TYR A 1 722 ? 2.995 14.808 46.723 1.00 87.25 722 TYR A N 1
ATOM 5271 C CA . TYR A 1 722 ? 2.469 13.883 45.733 1.00 87.25 722 TYR A CA 1
ATOM 5272 C C . TYR A 1 722 ? 3.271 12.585 45.737 1.00 87.25 722 TYR A C 1
ATOM 5274 O O . TYR A 1 722 ? 4.443 12.581 46.098 1.00 87.25 722 TYR A O 1
ATOM 5282 N N . SER A 1 723 ? 2.639 11.495 45.323 1.00 86.06 723 SER A N 1
ATOM 5283 C CA . SER A 1 723 ? 3.251 10.206 45.031 1.00 86.06 723 SER A CA 1
ATOM 5284 C C . SER A 1 723 ? 3.077 9.927 43.549 1.00 86.06 723 SER A C 1
ATOM 5286 O O . SER A 1 723 ? 1.972 10.018 43.033 1.00 86.06 723 SER A O 1
ATOM 5288 N N . VAL A 1 724 ? 4.152 9.636 42.837 1.00 89.81 724 VAL A N 1
ATOM 5289 C CA . VAL A 1 724 ? 4.148 9.487 41.383 1.00 89.81 724 VAL A CA 1
ATOM 5290 C C . VAL A 1 724 ? 4.469 8.043 41.051 1.00 89.81 724 VAL A C 1
ATOM 5292 O O . VAL A 1 724 ? 5.445 7.500 41.565 1.00 89.81 724 VAL A O 1
ATOM 5295 N N . THR A 1 725 ? 3.654 7.432 40.198 1.00 86.56 725 THR A N 1
ATOM 5296 C CA . THR A 1 725 ? 3.783 6.030 39.799 1.00 86.56 725 THR A CA 1
ATOM 5297 C C . THR A 1 725 ? 3.678 5.918 38.277 1.00 86.56 725 THR A C 1
ATOM 5299 O O . THR A 1 725 ? 2.592 6.112 37.726 1.00 86.56 725 THR A O 1
ATOM 5302 N N . PRO A 1 726 ? 4.781 5.625 37.569 1.00 87.06 726 PRO A N 1
ATOM 5303 C CA . PRO A 1 726 ? 4.720 5.163 36.186 1.00 87.06 726 PRO A CA 1
ATOM 5304 C C . PRO A 1 726 ? 3.963 3.831 36.104 1.00 87.06 726 PRO A C 1
ATOM 5306 O O . PRO A 1 726 ? 4.136 2.969 36.959 1.00 87.06 726 PRO A O 1
ATOM 5309 N N . SER A 1 727 ? 3.147 3.618 35.079 1.00 79.62 727 SER A N 1
ATOM 5310 C CA . SER A 1 727 ? 2.627 2.294 34.742 1.00 79.62 727 SER A CA 1
ATOM 5311 C C . SER A 1 727 ? 3.782 1.394 34.330 1.00 79.62 727 SER A C 1
ATOM 5313 O O . SER A 1 727 ? 4.658 1.868 33.610 1.00 79.62 727 SER A O 1
ATOM 5315 N N . ASP A 1 728 ? 3.740 0.114 34.688 1.00 71.62 728 ASP A N 1
ATOM 5316 C CA . ASP A 1 728 ? 4.617 -0.889 34.085 1.00 71.62 728 ASP A CA 1
ATOM 5317 C C . ASP A 1 728 ? 4.154 -1.131 32.631 1.00 71.62 728 ASP A C 1
ATOM 5319 O O . ASP A 1 728 ? 3.086 -1.718 32.423 1.00 71.62 728 ASP A O 1
ATOM 5323 N N . PRO A 1 729 ? 4.870 -0.656 31.591 1.00 65.19 729 PRO A N 1
ATOM 5324 C CA . PRO A 1 729 ? 4.553 -1.050 30.222 1.00 65.19 729 PRO A CA 1
ATOM 5325 C C . PRO A 1 729 ? 4.821 -2.551 30.021 1.00 65.19 729 PRO A C 1
ATOM 5327 O O . PRO A 1 729 ? 5.643 -3.157 30.713 1.00 65.19 729 PRO A O 1
ATOM 5330 N N . LEU A 1 730 ? 4.167 -3.147 29.017 1.00 47.44 730 LEU A N 1
ATOM 5331 C CA . LEU A 1 730 ? 4.464 -4.511 28.570 1.00 47.44 730 LEU A CA 1
ATOM 5332 C C . LEU A 1 730 ? 5.969 -4.655 28.307 1.00 47.44 730 LEU A C 1
ATOM 5334 O O . LEU A 1 730 ? 6.525 -3.996 27.430 1.00 47.44 730 LEU A O 1
ATOM 5338 N N . GLY A 1 731 ? 6.626 -5.515 29.085 1.00 52.22 731 GLY A N 1
ATOM 5339 C CA . GLY A 1 731 ? 8.061 -5.733 28.967 1.00 52.22 731 GLY A CA 1
ATOM 5340 C C . GLY A 1 731 ? 8.929 -4.824 29.841 1.00 52.22 731 GLY A C 1
ATOM 5341 O O . GLY A 1 731 ? 10.091 -4.659 29.498 1.00 52.22 731 GLY A O 1
ATOM 5342 N N . PHE A 1 732 ? 8.433 -4.244 30.942 1.00 58.19 732 PHE A N 1
ATOM 5343 C CA . PHE A 1 732 ? 9.241 -3.617 32.004 1.00 58.19 732 PHE A CA 1
ATOM 5344 C C . PHE A 1 732 ? 8.696 -3.990 33.399 1.00 58.19 732 PHE A C 1
ATOM 5346 O O . PHE A 1 732 ? 7.501 -4.230 33.534 1.00 58.19 732 PHE A O 1
ATOM 5353 N N . PHE A 1 733 ? 9.556 -4.070 34.422 1.00 55.00 733 PHE A N 1
ATOM 5354 C CA . PHE A 1 733 ? 9.141 -4.257 35.825 1.00 55.00 733 PHE A CA 1
ATOM 5355 C C . PHE A 1 733 ? 9.940 -3.346 36.771 1.00 55.00 733 PHE A C 1
ATOM 5357 O O . PHE A 1 733 ? 11.114 -3.070 36.519 1.00 55.00 733 PHE A O 1
ATOM 5364 N N . GLU A 1 734 ? 9.288 -2.970 37.877 1.00 55.22 734 GLU A N 1
ATOM 5365 C CA . GLU A 1 734 ? 9.695 -2.041 38.949 1.00 55.22 734 GLU A CA 1
ATOM 5366 C C . GLU A 1 734 ? 9.446 -0.549 38.671 1.00 55.22 734 GLU A C 1
ATOM 5368 O O . GLU A 1 734 ? 10.378 0.246 38.544 1.00 55.22 734 GLU A O 1
ATOM 5373 N N . SER A 1 735 ? 8.185 -0.117 38.738 1.00 57.88 735 SER A N 1
ATOM 5374 C CA . SER A 1 735 ? 7.853 1.265 39.094 1.00 57.88 735 SER A CA 1
ATOM 5375 C C . SER A 1 735 ? 7.481 1.375 40.582 1.00 57.88 735 SER A C 1
ATOM 5377 O O . SER A 1 735 ? 6.327 1.301 41.002 1.00 57.88 735 SER A O 1
ATOM 5379 N N . SER A 1 736 ? 8.484 1.558 41.447 1.00 69.19 736 SER A N 1
ATOM 5380 C CA . SER A 1 736 ? 8.181 1.965 42.826 1.00 69.19 736 SER A CA 1
ATOM 5381 C C . SER A 1 736 ? 7.671 3.408 42.827 1.00 69.19 736 SER A C 1
ATOM 5383 O O . SER A 1 736 ? 8.286 4.296 42.237 1.00 69.19 736 SER A O 1
ATOM 5385 N N . SER A 1 737 ? 6.531 3.653 43.476 1.00 81.31 737 SER A N 1
ATOM 5386 C CA . SER A 1 737 ? 5.986 5.003 43.621 1.00 81.31 737 SER A CA 1
ATOM 5387 C C . SER A 1 737 ? 6.996 5.902 44.341 1.00 81.31 737 SER A C 1
ATOM 5389 O O . SER A 1 737 ? 7.482 5.534 45.413 1.00 81.31 737 SER A O 1
ATOM 5391 N N . SER A 1 738 ? 7.289 7.084 43.801 1.00 86.25 738 SER A N 1
ATOM 5392 C CA . SER A 1 738 ? 8.207 8.048 44.425 1.00 86.25 738 SER A CA 1
ATOM 5393 C C . SER A 1 738 ? 7.473 9.310 44.855 1.00 86.25 738 SER A C 1
ATOM 5395 O O . SER A 1 738 ? 6.619 9.819 44.133 1.00 86.25 738 SER A O 1
ATOM 5397 N N . ASN A 1 739 ? 7.795 9.823 46.043 1.00 87.94 739 ASN A N 1
ATOM 5398 C CA . ASN A 1 739 ? 7.143 11.012 46.582 1.00 87.94 739 ASN A CA 1
ATOM 5399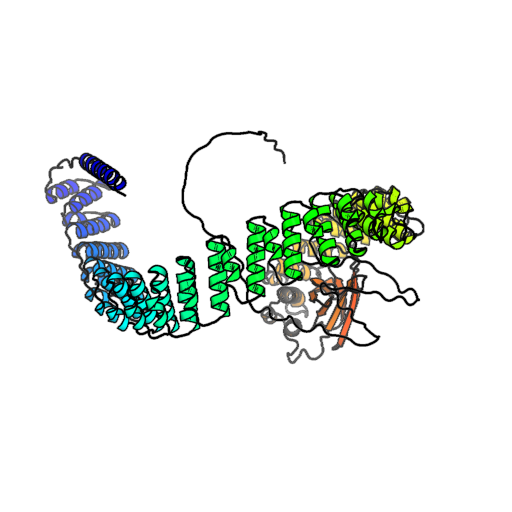 C C . ASN A 1 739 ? 7.881 12.292 46.170 1.00 87.94 739 ASN A C 1
ATOM 5401 O O . ASN A 1 739 ? 9.109 12.342 46.196 1.00 87.94 739 ASN A O 1
ATOM 5405 N N . VAL A 1 740 ? 7.133 13.343 45.848 1.00 90.69 740 VAL A N 1
ATOM 5406 C CA . VAL A 1 740 ? 7.649 14.657 45.455 1.00 90.69 740 VAL A CA 1
ATOM 5407 C C . VAL A 1 740 ? 6.807 15.761 46.088 1.00 90.69 740 VAL A C 1
ATOM 5409 O O . VAL A 1 740 ? 5.584 15.659 46.156 1.00 90.69 740 VAL A O 1
ATOM 5412 N N . SER A 1 741 ? 7.454 16.815 46.580 1.00 88.06 741 SER A N 1
ATOM 5413 C CA . SER A 1 741 ? 6.765 18.008 47.075 1.00 88.06 741 SER A CA 1
ATOM 5414 C C . SER A 1 741 ? 6.769 19.063 45.977 1.00 88.06 741 SER A C 1
ATOM 5416 O O . SER A 1 741 ? 7.840 19.434 45.499 1.00 88.06 741 SER A O 1
ATOM 5418 N N . VAL A 1 742 ? 5.592 19.513 45.548 1.00 86.38 742 VAL A N 1
ATOM 5419 C CA . VAL A 1 742 ? 5.450 20.578 44.550 1.00 86.38 742 VAL A CA 1
ATOM 5420 C C . VAL A 1 742 ? 5.358 21.912 45.294 1.00 86.38 742 VAL A C 1
ATOM 5422 O O . VAL A 1 742 ? 4.367 22.127 46.002 1.00 86.38 742 VAL A O 1
ATOM 5425 N N . PRO A 1 743 ? 6.366 22.799 45.178 1.00 73.56 743 PRO A N 1
ATOM 5426 C CA . PRO A 1 743 ? 6.372 24.069 45.882 1.00 73.56 743 PRO A CA 1
ATOM 5427 C C . PRO A 1 743 ? 5.531 25.120 45.152 1.00 73.56 743 PRO A C 1
ATOM 5429 O O . PRO A 1 743 ? 5.336 25.084 43.935 1.00 73.56 743 PRO A O 1
ATOM 5432 N N . ARG A 1 744 ? 5.057 26.109 45.909 1.00 75.06 744 ARG A N 1
ATOM 5433 C CA . ARG A 1 744 ? 4.225 27.209 45.412 1.00 75.06 744 ARG A CA 1
ATOM 5434 C C . ARG A 1 744 ? 4.891 27.956 44.245 1.00 75.06 744 ARG A C 1
ATOM 5436 O O . ARG A 1 744 ? 5.997 28.468 44.400 1.00 75.06 744 ARG A O 1
ATOM 5443 N N . GLY A 1 745 ? 4.221 28.034 43.090 1.00 76.56 745 GLY A N 1
ATOM 5444 C CA . GLY A 1 745 ? 4.662 28.825 41.928 1.00 76.56 745 GLY A CA 1
ATOM 5445 C C . GLY A 1 745 ? 5.975 28.375 41.273 1.00 76.56 745 GLY A C 1
ATOM 5446 O O . GLY A 1 745 ? 6.562 29.142 40.514 1.00 76.56 745 GLY A O 1
ATOM 5447 N N . SER A 1 746 ? 6.459 27.168 41.575 1.00 78.94 746 SER A N 1
ATOM 5448 C CA . SER A 1 746 ? 7.712 26.629 41.035 1.00 78.94 746 SER A CA 1
ATOM 5449 C C . SER A 1 746 ? 7.528 25.210 40.500 1.00 78.94 746 SER A C 1
ATOM 5451 O O . SER A 1 746 ? 6.520 24.552 40.763 1.00 78.94 746 SER A O 1
ATOM 5453 N N . GLN A 1 747 ? 8.494 24.760 39.702 1.00 87.94 747 GLN A N 1
ATOM 5454 C CA . GLN A 1 747 ? 8.487 23.431 39.105 1.00 87.94 747 GLN A CA 1
ATOM 5455 C C . GLN A 1 747 ? 9.252 22.442 39.991 1.00 87.94 747 GLN A C 1
ATOM 5457 O O . GLN A 1 747 ? 10.423 22.658 40.302 1.00 87.94 747 GLN A O 1
ATOM 5462 N N . ALA A 1 748 ? 8.610 21.338 40.363 1.00 90.88 748 ALA A N 1
ATOM 5463 C CA . ALA A 1 748 ? 9.273 20.152 40.889 1.00 90.88 748 ALA A CA 1
ATOM 5464 C C . ALA A 1 748 ? 9.657 19.207 39.744 1.00 90.88 748 ALA A C 1
ATOM 5466 O O . ALA A 1 748 ? 9.058 19.230 38.666 1.00 90.88 748 ALA A O 1
ATOM 5467 N N . SER A 1 749 ? 10.663 18.362 39.955 1.00 91.94 749 SER A N 1
ATOM 5468 C CA . SER A 1 749 ? 11.082 17.371 38.960 1.00 91.94 749 SER A CA 1
ATOM 5469 C C . SER A 1 749 ? 11.382 16.026 39.605 1.00 91.94 749 SER A C 1
ATOM 5471 O O . SER A 1 749 ? 11.932 15.973 40.705 1.00 91.94 749 SER A O 1
ATOM 5473 N N . LEU A 1 750 ? 11.014 14.945 38.923 1.00 93.31 750 LEU A N 1
ATOM 5474 C CA . LEU A 1 750 ? 11.214 13.569 39.367 1.00 93.31 750 LEU A CA 1
ATOM 5475 C C . LEU A 1 750 ? 11.639 12.704 38.176 1.00 93.31 750 LEU A C 1
ATOM 5477 O O . LEU A 1 750 ? 11.161 12.914 37.066 1.00 93.31 750 LEU A O 1
ATOM 5481 N N . SER A 1 751 ? 12.530 11.739 38.393 1.00 91.38 751 SER A N 1
ATOM 5482 C CA . SER A 1 751 ? 13.023 10.867 37.324 1.00 91.38 751 SER A CA 1
ATOM 5483 C C . SER A 1 751 ? 12.896 9.398 37.713 1.00 91.38 751 SER A C 1
ATOM 5485 O O . SER A 1 751 ? 13.231 9.031 38.840 1.00 91.38 751 SER A O 1
ATOM 5487 N N . PHE A 1 752 ? 12.422 8.571 36.783 1.00 87.94 752 PHE A N 1
ATOM 5488 C CA . PHE A 1 752 ? 12.288 7.126 36.929 1.00 87.94 752 PHE A CA 1
ATOM 5489 C C . PHE A 1 752 ? 13.152 6.405 35.902 1.00 87.94 752 PHE A C 1
ATOM 5491 O O . PHE A 1 752 ? 13.158 6.753 34.721 1.00 87.94 752 PHE A O 1
ATOM 5498 N N . THR A 1 753 ? 13.828 5.352 36.350 1.00 86.25 753 THR A N 1
ATOM 5499 C CA . THR A 1 753 ? 14.552 4.423 35.483 1.00 86.25 753 THR A CA 1
ATOM 5500 C C . THR A 1 753 ? 13.845 3.072 35.527 1.00 86.25 753 THR A C 1
ATOM 5502 O O . THR A 1 753 ? 13.829 2.437 36.578 1.00 86.25 753 THR A O 1
ATOM 5505 N N . LEU A 1 754 ? 13.248 2.640 34.412 1.00 79.50 754 LEU A N 1
ATOM 5506 C CA . LEU A 1 754 ? 12.541 1.360 34.308 1.00 79.50 754 LEU A CA 1
ATOM 5507 C C . LEU A 1 754 ? 13.447 0.274 33.713 1.00 79.50 754 LEU A C 1
ATOM 5509 O O . LEU A 1 754 ? 14.149 0.494 32.718 1.00 79.50 754 LEU A O 1
ATOM 5513 N N . ASN A 1 755 ? 13.384 -0.925 34.295 1.00 68.94 755 ASN A N 1
ATOM 5514 C CA . ASN A 1 755 ? 14.107 -2.101 33.813 1.00 68.94 755 ASN A CA 1
ATOM 5515 C C . ASN A 1 755 ? 13.255 -2.874 32.808 1.00 68.94 755 ASN A C 1
ATOM 5517 O O . ASN A 1 755 ? 12.105 -3.202 33.094 1.00 68.94 755 ASN A O 1
ATOM 5521 N N . ARG A 1 756 ? 13.818 -3.203 31.640 1.00 59.12 756 ARG A N 1
ATOM 5522 C CA . ARG A 1 756 ? 13.114 -3.972 30.608 1.00 59.12 756 ARG A CA 1
ATOM 5523 C C . ARG A 1 756 ? 12.990 -5.443 31.017 1.00 59.12 756 ARG A C 1
ATOM 5525 O O . ARG A 1 756 ? 13.985 -6.125 31.242 1.00 59.12 756 ARG A O 1
ATOM 5532 N N . ALA A 1 757 ? 11.765 -5.943 31.081 1.00 48.62 757 ALA A N 1
ATOM 5533 C CA . ALA A 1 757 ? 11.425 -7.350 31.135 1.00 48.62 757 ALA A CA 1
ATOM 5534 C C . ALA A 1 757 ? 11.513 -7.959 29.731 1.00 48.62 757 ALA A C 1
ATOM 5536 O O . ALA A 1 757 ? 10.654 -7.755 28.875 1.00 48.62 757 ALA A O 1
ATOM 5537 N N . CYS A 1 758 ? 12.547 -8.757 29.497 1.00 36.75 758 CYS A N 1
ATOM 5538 C CA . CYS A 1 758 ? 12.564 -9.662 28.358 1.00 36.75 758 CYS A CA 1
ATOM 5539 C C . CYS A 1 758 ? 11.561 -10.792 28.631 1.00 36.75 758 CYS A C 1
ATOM 5541 O O . CYS A 1 758 ? 11.860 -11.690 29.415 1.00 36.75 758 CYS A O 1
ATOM 5543 N N . ASN A 1 759 ? 10.373 -10.751 28.020 1.00 34.66 759 ASN A N 1
ATOM 5544 C CA . ASN A 1 759 ? 9.487 -11.912 27.980 1.00 34.66 759 ASN A CA 1
ATOM 5545 C C . ASN A 1 759 ? 8.852 -12.090 26.597 1.00 34.66 759 ASN A C 1
ATOM 5547 O O . ASN A 1 759 ? 8.401 -11.139 25.965 1.00 34.66 759 ASN A O 1
ATOM 5551 N N . SER A 1 760 ? 8.885 -13.334 26.129 1.00 40.00 760 SER A N 1
ATOM 5552 C CA . SER A 1 760 ? 8.888 -13.744 24.725 1.00 40.00 760 SER A CA 1
ATOM 5553 C C . SER A 1 760 ? 7.630 -14.510 24.317 1.00 40.00 760 SER A C 1
ATOM 5555 O O . SER A 1 760 ? 7.744 -15.544 23.670 1.00 40.00 760 SER A O 1
ATOM 5557 N N . ASN A 1 761 ? 6.436 -14.052 24.696 1.00 36.69 761 ASN A N 1
ATOM 5558 C CA . ASN A 1 761 ? 5.193 -14.725 24.310 1.00 36.69 761 ASN A CA 1
ATOM 5559 C C . ASN A 1 761 ? 4.122 -13.703 23.893 1.00 36.69 761 ASN A C 1
ATOM 5561 O O . ASN A 1 761 ? 3.694 -12.892 24.707 1.00 36.69 761 ASN A O 1
ATOM 5565 N N . ASN A 1 762 ? 3.688 -13.818 22.630 1.00 29.75 762 ASN A N 1
ATOM 5566 C CA . ASN A 1 762 ? 2.636 -13.081 21.903 1.00 29.75 762 ASN A CA 1
ATOM 5567 C C . ASN A 1 762 ? 3.024 -11.753 21.222 1.00 29.75 762 ASN A C 1
ATOM 5569 O O . ASN A 1 762 ? 2.821 -10.679 21.771 1.00 29.75 762 ASN A O 1
ATOM 5573 N N . ALA A 1 763 ? 3.480 -11.840 19.963 1.00 25.53 763 ALA A N 1
ATOM 5574 C CA . ALA A 1 763 ? 2.712 -11.378 18.791 1.00 25.53 763 ALA A CA 1
ATOM 5575 C C . ALA A 1 763 ? 3.550 -11.516 17.502 1.00 25.53 763 ALA A C 1
ATOM 5577 O O . ALA A 1 763 ? 4.328 -10.642 17.124 1.00 25.53 763 ALA A O 1
ATOM 5578 N N . ILE A 1 764 ? 3.352 -12.632 16.795 1.00 35.78 764 ILE A N 1
ATOM 5579 C CA . ILE A 1 764 ? 3.642 -12.743 15.364 1.00 35.78 764 ILE A CA 1
ATOM 5580 C C . ILE A 1 764 ? 2.499 -12.023 14.646 1.00 35.78 764 ILE A C 1
ATOM 5582 O O . ILE A 1 764 ? 1.429 -12.602 14.522 1.00 35.78 764 ILE A O 1
ATOM 5586 N N . SER A 1 765 ? 2.723 -10.771 14.236 1.00 31.28 765 SER A N 1
ATOM 5587 C CA . SER A 1 765 ? 2.201 -10.131 13.010 1.00 31.28 765 SER A CA 1
ATOM 5588 C C . SER A 1 765 ? 2.123 -8.608 13.172 1.00 31.28 765 SER A C 1
ATOM 5590 O O . SER A 1 765 ? 1.065 -8.075 13.481 1.00 31.28 765 SER A O 1
ATOM 5592 N N . GLN A 1 766 ? 3.248 -7.922 12.965 1.00 23.98 766 GLN A N 1
ATOM 5593 C CA . GLN A 1 766 ? 3.374 -6.601 12.321 1.00 23.98 766 GLN A CA 1
ATOM 5594 C C . GLN A 1 766 ? 4.814 -6.122 12.542 1.00 23.98 766 GLN A C 1
ATOM 5596 O O . GLN A 1 766 ? 5.151 -5.520 13.552 1.00 23.98 766 GLN A O 1
ATOM 5601 N N . PHE A 1 767 ? 5.693 -6.461 11.599 1.00 25.50 767 PHE A N 1
ATOM 5602 C CA . PHE A 1 767 ? 7.051 -5.930 11.542 1.00 25.50 767 PHE A CA 1
ATOM 5603 C C . PHE A 1 767 ? 7.021 -4.622 10.750 1.00 25.50 767 PHE A C 1
ATOM 5605 O O . PHE A 1 767 ? 6.997 -4.666 9.523 1.00 25.50 767 PHE A O 1
ATOM 5612 N N . GLN A 1 768 ? 7.066 -3.480 11.432 1.00 25.94 768 GLN A N 1
ATOM 5613 C CA . GLN A 1 768 ? 7.704 -2.271 10.914 1.00 25.94 768 GLN A CA 1
ATOM 5614 C C . GLN A 1 768 ? 8.416 -1.558 12.070 1.00 25.94 768 GLN A C 1
ATOM 5616 O O . GLN A 1 768 ? 7.786 -1.136 13.028 1.00 25.94 768 GLN A O 1
ATOM 5621 N N . SER A 1 769 ? 9.746 -1.497 11.938 1.00 35.97 769 SER A N 1
ATOM 5622 C CA . SER A 1 769 ? 10.699 -0.646 12.665 1.00 35.97 769 SER A CA 1
ATOM 5623 C C . SER A 1 769 ? 10.576 -0.571 14.191 1.00 35.97 769 SER A C 1
ATOM 5625 O O . SER A 1 769 ? 9.985 0.366 14.701 1.00 35.97 769 SER A O 1
ATOM 5627 N N . ASP A 1 770 ? 11.273 -1.462 14.902 1.00 24.80 770 ASP A N 1
ATOM 5628 C CA . ASP A 1 770 ? 11.806 -1.153 16.236 1.00 24.80 770 ASP A CA 1
ATOM 5629 C C . ASP A 1 770 ? 13.166 -1.844 16.418 1.00 24.80 770 ASP A C 1
ATOM 5631 O O . ASP A 1 770 ? 13.280 -3.032 16.726 1.00 24.80 770 ASP A O 1
ATOM 5635 N N . VAL A 1 771 ? 14.228 -1.080 16.157 1.00 35.47 771 VAL A N 1
ATOM 5636 C CA . VAL A 1 771 ? 15.621 -1.445 16.431 1.00 35.47 771 VAL A CA 1
ATOM 5637 C C . VAL A 1 771 ? 15.952 -0.893 17.811 1.00 35.47 771 VAL A C 1
ATOM 5639 O O . VAL A 1 771 ? 16.084 0.315 17.970 1.00 35.47 771 VAL A O 1
ATOM 5642 N N . GLY A 1 772 ? 16.084 -1.749 18.825 1.00 28.30 772 GLY A N 1
ATOM 5643 C CA . GLY A 1 772 ? 16.448 -1.244 20.149 1.00 28.30 772 GLY A CA 1
ATOM 5644 C C . GLY A 1 772 ? 16.458 -2.270 21.267 1.00 28.30 772 GLY A C 1
ATOM 5645 O O . GLY A 1 772 ? 15.828 -2.040 22.286 1.00 28.30 772 GLY A O 1
ATOM 5646 N N . CYS A 1 773 ? 17.153 -3.393 21.098 1.00 24.06 773 CYS A N 1
ATOM 5647 C CA . CYS A 1 773 ? 17.609 -4.240 22.206 1.00 24.06 773 CYS A CA 1
ATOM 5648 C C . CYS A 1 773 ? 19.083 -4.580 21.952 1.00 24.06 773 CYS A C 1
ATOM 5650 O O . CYS A 1 773 ? 19.387 -5.651 21.438 1.00 24.06 773 CYS A O 1
ATOM 5652 N N . CYS A 1 774 ? 19.990 -3.657 22.273 1.00 27.86 774 CYS A N 1
ATOM 5653 C CA . CYS A 1 774 ? 21.428 -3.922 22.317 1.00 27.86 774 CYS A CA 1
ATOM 5654 C C . CYS A 1 774 ? 22.017 -3.266 23.571 1.00 27.86 774 CYS A C 1
ATOM 5656 O O . CYS A 1 774 ? 22.034 -2.045 23.685 1.00 27.86 774 CYS A O 1
ATOM 5658 N N . TYR A 1 775 ? 22.498 -4.104 24.489 1.00 24.72 775 TYR A N 1
ATOM 5659 C CA . TYR A 1 775 ? 23.348 -3.737 25.621 1.00 24.72 775 TYR A CA 1
ATOM 5660 C C . TYR A 1 775 ? 24.647 -3.059 25.156 1.00 24.72 775 TYR A C 1
ATOM 5662 O O . TYR A 1 775 ? 25.197 -3.467 24.138 1.00 24.72 775 TYR A O 1
ATOM 5670 N N . LEU A 1 776 ? 25.167 -2.115 25.955 1.00 29.33 776 LEU A N 1
ATOM 5671 C CA . LEU A 1 776 ? 26.592 -1.835 26.254 1.00 29.33 776 LEU A CA 1
ATOM 5672 C C . LEU A 1 776 ? 26.600 -0.662 27.260 1.00 29.33 776 LEU A C 1
ATOM 5674 O O . LEU A 1 776 ? 26.002 0.370 27.005 1.00 29.33 776 LEU A O 1
ATOM 5678 N N . GLY A 1 777 ? 27.180 -0.716 28.458 1.00 27.03 777 GLY A N 1
ATOM 5679 C CA . GLY A 1 777 ? 28.492 -1.232 28.832 1.00 27.03 777 GLY A CA 1
ATOM 5680 C C . GLY A 1 777 ? 29.252 -0.082 29.513 1.00 27.03 777 GLY A C 1
ATOM 5681 O O . GLY A 1 777 ? 29.531 0.943 28.901 1.00 27.03 777 GLY A O 1
ATOM 5682 N N . LYS A 1 778 ? 29.540 -0.208 30.813 1.00 26.31 778 LYS A N 1
ATOM 5683 C CA . LYS A 1 778 ? 30.215 0.817 31.627 1.00 26.31 778 LYS A CA 1
ATOM 5684 C C . LYS A 1 778 ? 31.587 1.180 31.029 1.00 26.31 778 LYS A C 1
ATOM 5686 O O . LYS A 1 778 ? 32.361 0.294 30.680 1.00 26.31 778 LYS A O 1
ATOM 5691 N N . LYS A 1 779 ? 31.895 2.482 30.973 1.00 23.61 779 LYS A N 1
ATOM 5692 C CA . LYS A 1 779 ? 33.173 3.067 30.522 1.00 23.61 779 LYS A CA 1
ATOM 5693 C C . LYS A 1 779 ? 34.376 2.350 31.160 1.00 23.61 779 LYS A C 1
ATOM 5695 O O . LYS A 1 779 ? 34.604 2.484 32.361 1.00 23.61 779 LYS A O 1
ATOM 5700 N N . LEU A 1 780 ? 35.158 1.630 30.356 1.00 28.23 780 LEU A N 1
ATOM 5701 C CA . LEU A 1 780 ? 36.524 1.228 30.692 1.00 28.23 780 LEU A CA 1
ATOM 5702 C C . LEU A 1 780 ? 37.485 2.163 29.956 1.00 28.23 780 LEU A C 1
ATOM 5704 O O . LEU A 1 780 ? 37.342 2.431 28.767 1.00 28.23 780 LEU A O 1
ATOM 5708 N N . SER A 1 781 ? 38.441 2.705 30.697 1.00 36.25 781 SER A N 1
ATOM 5709 C CA . SER A 1 781 ? 39.539 3.515 30.185 1.00 36.25 781 SER A CA 1
ATOM 5710 C C . SER A 1 781 ? 40.387 2.706 29.199 1.00 36.25 781 SER A C 1
ATOM 5712 O O . SER A 1 781 ? 41.047 1.762 29.628 1.00 36.25 781 SER A O 1
ATOM 5714 N N . ASN A 1 782 ? 40.341 3.049 27.906 1.00 30.20 782 ASN A N 1
ATOM 5715 C CA . ASN A 1 782 ? 41.485 3.195 26.986 1.00 30.20 782 ASN A CA 1
ATOM 5716 C C . ASN A 1 782 ? 41.002 3.328 25.524 1.00 30.20 782 ASN A C 1
ATOM 5718 O O . ASN A 1 782 ? 40.123 2.598 25.079 1.00 30.20 782 ASN A O 1
ATOM 5722 N N . ASN A 1 783 ? 41.599 4.276 24.793 1.00 39.06 783 ASN A N 1
ATOM 5723 C CA . ASN A 1 783 ? 41.307 4.682 23.410 1.00 39.06 783 ASN A CA 1
ATOM 5724 C C . ASN A 1 783 ? 41.129 3.534 22.392 1.00 39.06 783 ASN A C 1
ATOM 5726 O O . ASN A 1 783 ? 42.126 3.033 21.869 1.00 39.06 783 ASN A O 1
ATOM 5730 N N . GLN A 1 784 ? 39.891 3.235 21.980 1.00 29.81 784 GLN A N 1
ATOM 5731 C CA . GLN A 1 784 ? 39.596 2.597 20.687 1.00 29.81 784 GLN A CA 1
ATOM 5732 C C . GLN A 1 784 ? 38.328 3.205 20.053 1.00 29.81 784 GLN A C 1
ATOM 5734 O O . GLN A 1 784 ? 37.297 3.327 20.709 1.00 29.81 784 GLN A O 1
ATOM 5739 N N . LEU A 1 785 ? 38.440 3.624 18.786 1.00 26.88 785 LEU A N 1
ATOM 5740 C CA . LEU A 1 785 ? 37.379 4.226 17.960 1.00 26.88 785 LEU A CA 1
ATOM 5741 C C . LEU A 1 785 ? 36.588 3.139 17.205 1.00 26.88 785 LEU A C 1
ATOM 5743 O O . LEU A 1 785 ? 37.183 2.163 16.749 1.00 26.88 785 LEU A O 1
ATOM 5747 N N . TYR A 1 786 ? 35.281 3.345 17.003 1.00 26.67 786 TYR A N 1
ATOM 5748 C CA . TYR A 1 786 ? 34.410 2.493 16.174 1.00 26.67 786 TYR A CA 1
ATOM 5749 C C . TYR A 1 786 ? 34.033 3.186 14.850 1.00 26.67 786 TYR A C 1
ATOM 5751 O O . TYR A 1 786 ? 33.915 4.409 14.802 1.00 26.67 786 TYR A O 1
ATOM 5759 N N . TYR A 1 787 ? 33.817 2.398 13.789 1.00 26.48 787 TYR A N 1
ATOM 5760 C CA . TYR A 1 787 ? 33.316 2.838 12.476 1.00 26.48 787 TYR A CA 1
ATOM 5761 C C . TYR A 1 787 ? 31.883 2.323 12.250 1.00 26.48 787 TYR A C 1
ATOM 5763 O O . TYR A 1 787 ? 31.584 1.192 12.627 1.00 26.48 787 TYR A O 1
ATOM 5771 N N . ALA A 1 788 ? 31.040 3.101 11.564 1.00 25.86 788 ALA A N 1
ATOM 5772 C CA . ALA A 1 788 ? 29.772 2.649 10.977 1.00 25.86 788 ALA A CA 1
ATOM 5773 C C . ALA A 1 788 ? 29.752 2.965 9.468 1.00 25.86 788 ALA A C 1
ATOM 5775 O O . ALA A 1 788 ? 30.313 3.978 9.047 1.00 25.86 788 ALA A O 1
ATOM 5776 N N . SER A 1 789 ? 29.142 2.094 8.656 1.00 24.42 789 SER A N 1
ATOM 5777 C CA . SER A 1 789 ? 29.017 2.237 7.196 1.00 24.42 789 SER A CA 1
ATOM 5778 C C . SER A 1 789 ? 27.553 2.330 6.764 1.00 24.42 789 SER A C 1
ATOM 5780 O O . SER A 1 789 ? 26.750 1.500 7.187 1.00 24.42 789 SER A O 1
ATOM 5782 N N . ASP A 1 790 ? 27.244 3.269 5.870 1.00 32.84 790 ASP A N 1
ATOM 5783 C CA . ASP A 1 790 ? 25.999 3.327 5.087 1.00 32.84 790 ASP A CA 1
ATOM 5784 C C . ASP A 1 790 ? 26.229 2.741 3.672 1.00 32.84 790 ASP A C 1
ATOM 5786 O O . ASP A 1 790 ? 27.366 2.637 3.201 1.00 32.84 790 ASP A O 1
ATOM 5790 N N . SER A 1 791 ? 25.133 2.358 3.020 1.00 34.25 791 SER A N 1
ATOM 5791 C CA . SER A 1 791 ? 24.930 1.753 1.700 1.00 34.25 791 SER A CA 1
ATOM 5792 C C . SER A 1 791 ? 25.695 2.367 0.514 1.00 34.25 791 SER A C 1
ATOM 5794 O O . SER A 1 791 ? 25.893 1.657 -0.469 1.00 34.25 791 SER A O 1
ATOM 5796 N N . ASP A 1 792 ? 26.240 3.584 0.630 1.00 33.62 792 ASP A N 1
ATOM 5797 C CA . ASP A 1 792 ? 27.082 4.221 -0.403 1.00 33.62 792 ASP A CA 1
ATOM 5798 C C . ASP A 1 792 ? 28.576 4.382 -0.034 1.00 33.62 792 ASP A C 1
ATOM 5800 O O . ASP A 1 792 ? 29.346 5.025 -0.751 1.00 33.62 792 ASP A O 1
ATOM 5804 N N . ASN A 1 793 ? 29.038 3.772 1.061 1.00 39.19 793 ASN A N 1
ATOM 5805 C CA . ASN A 1 793 ? 30.460 3.537 1.357 1.00 39.19 793 ASN A CA 1
ATOM 5806 C C . ASN A 1 793 ? 31.397 4.777 1.293 1.00 39.19 793 ASN A C 1
ATOM 5808 O O . ASN A 1 793 ? 32.572 4.669 0.924 1.00 39.19 793 ASN A O 1
ATOM 5812 N N . LYS A 1 794 ? 30.922 5.964 1.698 1.00 30.98 794 LYS A N 1
ATOM 5813 C CA . LYS A 1 794 ? 31.776 7.139 1.971 1.00 30.98 794 LYS A CA 1
ATOM 5814 C C . LYS A 1 794 ? 32.135 7.206 3.461 1.00 30.98 794 LYS A C 1
ATOM 5816 O O . LYS A 1 794 ? 31.260 7.195 4.317 1.00 30.98 794 LYS A O 1
ATOM 5821 N N . ARG A 1 795 ? 33.436 7.290 3.775 1.00 27.55 795 ARG A N 1
ATOM 5822 C CA . ARG A 1 795 ? 33.964 7.416 5.149 1.00 27.55 795 ARG A CA 1
ATOM 5823 C C . ARG A 1 795 ? 33.878 8.871 5.630 1.00 27.55 795 ARG A C 1
ATOM 5825 O O . ARG A 1 795 ? 34.476 9.739 5.000 1.00 27.55 795 ARG A O 1
ATOM 5832 N N . LEU A 1 796 ? 33.211 9.125 6.756 1.00 27.17 796 LEU A N 1
ATOM 5833 C CA . LEU A 1 796 ? 33.266 10.403 7.480 1.00 27.17 796 LEU A CA 1
ATOM 5834 C C . LEU A 1 796 ? 34.152 10.261 8.730 1.00 27.17 796 LEU A C 1
ATOM 5836 O O . LEU A 1 796 ? 34.064 9.270 9.451 1.00 27.17 796 LEU A O 1
ATOM 5840 N N . LEU A 1 797 ? 35.021 11.247 8.962 1.00 26.23 797 LEU A N 1
ATOM 5841 C CA . LEU A 1 797 ? 35.832 11.410 10.175 1.00 26.23 797 LEU A CA 1
ATOM 5842 C C . LEU A 1 797 ? 35.118 12.406 11.098 1.00 26.23 797 LEU A C 1
ATOM 5844 O O . LEU A 1 797 ? 34.905 13.545 10.690 1.00 26.23 797 LEU A O 1
ATOM 5848 N N . CYS A 1 798 ? 34.792 12.012 12.330 1.00 25.64 798 CYS A N 1
ATOM 5849 C CA . CYS A 1 798 ? 34.289 12.933 13.355 1.00 25.64 798 CYS A CA 1
ATOM 5850 C C . CYS A 1 798 ? 35.403 13.232 14.368 1.00 25.64 798 CYS A C 1
ATOM 5852 O O . CYS A 1 798 ? 35.932 12.308 14.986 1.00 25.64 798 CYS A O 1
ATOM 5854 N N . SER A 1 799 ? 35.763 14.507 14.541 1.00 26.22 799 SER A N 1
ATOM 5855 C CA . SER A 1 799 ? 36.568 14.980 15.675 1.00 26.22 799 SER A CA 1
ATOM 5856 C C . SER A 1 799 ? 35.670 15.415 16.836 1.00 26.22 799 SER A C 1
ATOM 5858 O O . SER A 1 799 ? 34.504 15.750 16.634 1.00 26.22 799 SER A O 1
ATOM 5860 N N . GLU A 1 800 ? 36.224 15.415 18.049 1.00 30.17 800 GLU A N 1
ATOM 5861 C CA . GLU A 1 800 ? 35.528 15.762 19.291 1.00 30.17 800 GLU A CA 1
ATOM 5862 C C . GLU A 1 800 ? 34.905 17.170 19.264 1.00 30.17 800 GLU A C 1
ATOM 5864 O O . GLU A 1 800 ? 35.510 18.128 18.785 1.00 30.17 800 GLU A O 1
ATOM 5869 N N . ASN A 1 801 ? 33.704 17.259 19.849 1.00 31.36 801 ASN A N 1
ATOM 5870 C CA . ASN A 1 801 ? 32.872 18.447 20.061 1.00 31.36 801 ASN A CA 1
ATOM 5871 C C . ASN A 1 801 ? 32.342 19.143 18.799 1.00 31.36 801 ASN A C 1
ATOM 5873 O O . ASN A 1 801 ? 32.896 20.171 18.435 1.00 31.36 801 ASN A O 1
ATOM 5877 N N . GLN A 1 802 ? 31.215 18.662 18.239 1.00 26.00 802 GLN A N 1
ATOM 5878 C CA . GLN A 1 802 ? 30.054 19.468 17.789 1.00 26.00 802 GLN A CA 1
ATOM 5879 C C . GLN A 1 802 ? 28.787 18.595 17.632 1.00 26.00 802 GLN A C 1
ATOM 5881 O O . GLN A 1 802 ? 28.859 17.451 17.189 1.00 26.00 802 GLN A O 1
ATOM 5886 N N . LEU A 1 803 ? 27.626 19.146 18.011 1.00 24.55 803 LEU A N 1
ATOM 5887 C CA . LEU A 1 803 ? 26.287 18.604 17.736 1.00 24.55 803 LEU A CA 1
ATOM 5888 C C . LEU A 1 803 ? 25.948 18.817 16.252 1.00 24.55 803 LEU A C 1
ATOM 5890 O O . LEU A 1 803 ? 25.942 19.958 15.796 1.00 24.55 803 LEU A O 1
ATOM 5894 N N . TYR A 1 804 ? 25.597 17.755 15.525 1.00 23.94 804 TYR A N 1
ATOM 5895 C CA . TYR A 1 804 ? 24.942 17.868 14.218 1.00 23.94 804 TYR A CA 1
ATOM 5896 C C . TYR A 1 804 ? 23.459 17.511 14.352 1.00 23.94 804 TYR A C 1
ATOM 5898 O O . TYR A 1 804 ? 23.112 16.412 14.777 1.00 23.94 804 TYR A O 1
ATOM 5906 N N . SER A 1 805 ? 22.581 18.438 13.966 1.00 24.47 805 SER A N 1
ATOM 5907 C CA . SER A 1 805 ? 21.165 18.158 13.727 1.00 24.47 805 SER A CA 1
ATOM 5908 C C . SER A 1 805 ? 21.013 17.420 12.396 1.00 24.47 805 SER A C 1
ATOM 5910 O O . SER A 1 805 ? 21.440 17.941 11.363 1.00 24.47 805 SER A O 1
ATOM 5912 N N . CYS A 1 806 ? 20.367 16.254 12.384 1.00 23.92 806 CYS A N 1
ATOM 5913 C CA . CYS A 1 806 ? 19.816 15.719 11.139 1.00 23.92 806 CYS A CA 1
ATOM 5914 C C . CYS A 1 806 ? 18.627 16.606 10.740 1.00 23.92 806 CYS A C 1
ATOM 5916 O O . CYS A 1 806 ? 17.627 16.665 11.452 1.00 23.92 806 CYS A O 1
ATOM 5918 N N . GLY A 1 807 ? 18.788 17.368 9.656 1.00 24.12 807 GLY A N 1
ATOM 5919 C CA . GLY A 1 807 ? 17.736 18.201 9.083 1.00 24.12 807 GLY A CA 1
ATOM 5920 C C . GLY A 1 807 ? 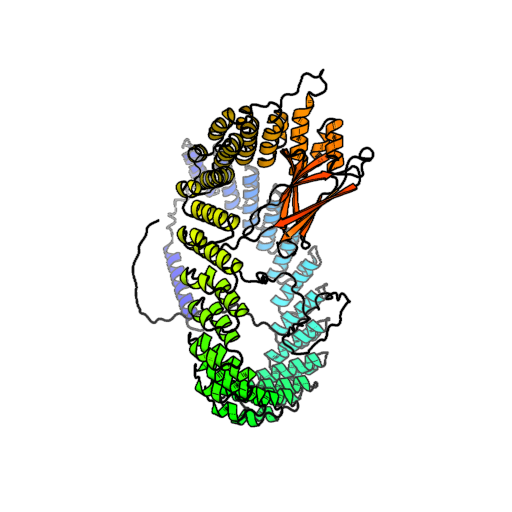16.592 17.372 8.489 1.00 24.12 807 GLY A C 1
ATOM 5921 O O . GLY A 1 807 ? 16.767 16.202 8.163 1.00 24.12 807 GLY A O 1
ATOM 5922 N N . ASN A 1 808 ? 15.438 18.032 8.384 1.00 26.52 808 ASN A N 1
ATOM 5923 C CA . ASN A 1 808 ? 14.126 17.587 7.899 1.00 26.52 808 ASN A CA 1
ATOM 5924 C C . ASN A 1 808 ? 14.094 16.567 6.737 1.00 26.52 808 ASN A C 1
ATOM 5926 O O . ASN A 1 808 ? 15.006 16.531 5.910 1.00 26.52 808 ASN A O 1
ATOM 5930 N N . PRO A 1 809 ? 12.987 15.800 6.613 1.00 25.83 809 PRO A N 1
ATOM 5931 C CA . PRO A 1 809 ? 12.807 14.825 5.545 1.00 25.83 809 PRO A CA 1
ATOM 5932 C C . PRO A 1 809 ? 12.802 15.513 4.176 1.00 25.83 809 PRO A C 1
ATOM 5934 O O . PRO A 1 809 ? 12.077 16.480 3.945 1.00 25.83 809 PRO A O 1
ATOM 5937 N N . VAL A 1 810 ? 13.622 14.991 3.267 1.00 22.81 810 VAL A N 1
ATOM 5938 C CA . VAL A 1 810 ? 13.620 15.368 1.854 1.00 22.81 810 VAL A CA 1
ATOM 5939 C C . VAL A 1 810 ? 12.295 14.923 1.234 1.00 22.81 810 VAL A C 1
ATOM 5941 O O . VAL A 1 810 ? 11.922 13.751 1.311 1.00 22.81 810 VAL A O 1
ATOM 5944 N N . GLU A 1 811 ? 11.593 15.872 0.614 1.00 23.05 811 GLU A N 1
ATOM 5945 C CA . GLU A 1 811 ? 10.451 15.625 -0.263 1.00 23.05 811 GLU A CA 1
ATOM 5946 C C . GLU A 1 811 ? 10.821 14.589 -1.333 1.00 23.05 811 GLU A C 1
ATOM 5948 O O . GLU A 1 811 ? 11.683 14.818 -2.182 1.00 23.05 811 GLU A O 1
ATOM 5953 N N . CYS A 1 812 ? 10.142 13.444 -1.315 1.00 21.73 812 CYS A N 1
ATOM 5954 C CA . CYS A 1 812 ? 10.151 12.521 -2.439 1.00 21.73 812 CYS A CA 1
ATOM 5955 C C . CYS A 1 812 ? 9.276 13.110 -3.550 1.00 21.73 812 CYS A C 1
ATOM 5957 O O . CYS A 1 812 ? 8.047 13.064 -3.481 1.00 21.73 812 CYS A O 1
ATOM 5959 N N . THR A 1 813 ? 9.900 13.663 -4.588 1.00 24.14 813 THR A N 1
ATOM 5960 C CA . THR A 1 813 ? 9.214 13.981 -5.838 1.00 24.14 813 THR A CA 1
ATOM 5961 C C . THR A 1 813 ? 8.825 12.688 -6.553 1.00 24.14 813 THR A C 1
ATOM 5963 O O . THR A 1 813 ? 9.628 11.781 -6.771 1.00 24.14 813 THR A O 1
ATOM 5966 N N . ALA A 1 814 ? 7.544 12.594 -6.904 1.00 29.55 814 ALA A N 1
ATOM 5967 C CA . ALA A 1 814 ? 6.970 11.471 -7.621 1.00 29.55 814 ALA A CA 1
ATOM 5968 C C . ALA A 1 814 ? 7.540 11.372 -9.046 1.00 29.55 814 ALA A C 1
ATOM 5970 O O . ALA A 1 814 ? 7.236 12.203 -9.898 1.00 29.55 814 ALA A O 1
ATOM 5971 N N . SER A 1 815 ? 8.307 10.319 -9.333 1.00 26.14 815 SER A N 1
ATOM 5972 C CA . SER A 1 815 ? 8.396 9.743 -10.679 1.00 26.14 815 SER A CA 1
ATOM 5973 C C . SER A 1 815 ? 8.881 8.291 -10.615 1.00 26.14 815 SER A C 1
ATOM 5975 O O . SER A 1 815 ? 10.013 8.023 -10.231 1.00 26.14 815 SER A O 1
ATOM 5977 N N . ASN A 1 816 ? 7.963 7.382 -10.967 1.00 24.33 816 ASN A N 1
ATOM 5978 C CA . ASN A 1 816 ? 8.131 6.020 -11.508 1.00 24.33 816 ASN A CA 1
ATOM 5979 C C . ASN A 1 816 ? 7.193 4.989 -10.854 1.00 24.33 816 ASN A C 1
ATOM 5981 O O . ASN A 1 816 ? 7.540 4.263 -9.931 1.00 24.33 816 ASN A O 1
ATOM 5985 N N . SER A 1 817 ? 5.977 4.952 -11.411 1.00 24.86 817 SER A N 1
ATOM 5986 C CA . SER A 1 817 ? 5.229 3.747 -11.807 1.00 24.86 817 SER A CA 1
ATOM 5987 C C . SER A 1 817 ? 5.298 2.508 -10.902 1.00 24.86 817 SER A C 1
ATOM 5989 O O . SER A 1 817 ? 6.041 1.564 -11.171 1.00 24.86 817 SER A O 1
ATOM 5991 N N . CYS A 1 818 ? 4.374 2.442 -9.942 1.00 20.64 818 CYS A N 1
ATOM 5992 C CA . CYS A 1 818 ? 3.800 1.179 -9.482 1.00 20.64 818 CYS A CA 1
ATOM 5993 C C . CYS A 1 818 ? 2.710 0.737 -10.472 1.00 20.64 818 CYS A C 1
ATOM 5995 O O . CYS A 1 818 ? 1.724 1.448 -10.673 1.00 20.64 818 CYS A O 1
ATOM 5997 N N . VAL A 1 819 ? 2.866 -0.439 -11.083 1.00 23.11 819 VAL A N 1
ATOM 5998 C CA . VAL A 1 819 ? 1.778 -1.123 -11.798 1.00 23.11 819 VAL A CA 1
ATOM 5999 C C . VAL A 1 819 ? 0.950 -1.887 -10.763 1.00 23.11 819 VAL A C 1
ATOM 6001 O O . VAL A 1 819 ? 1.455 -2.785 -10.096 1.00 23.11 819 VAL A O 1
ATOM 6004 N N . SER A 1 820 ? -0.318 -1.505 -10.619 1.00 22.98 820 SER A N 1
ATOM 6005 C CA . SER A 1 820 ? -1.327 -2.198 -9.807 1.00 22.98 820 SER A CA 1
ATOM 6006 C C . SER A 1 820 ? -1.966 -3.352 -10.593 1.00 22.98 820 SER A C 1
ATOM 6008 O O . SER A 1 820 ? -2.194 -3.186 -11.795 1.00 22.98 820 SER A O 1
ATOM 6010 N N . PRO A 1 821 ? -2.342 -4.483 -9.965 1.00 24.22 821 PRO A N 1
ATOM 6011 C CA . PRO A 1 821 ? -3.300 -5.411 -10.537 1.00 24.22 821 PRO A CA 1
ATOM 6012 C C . PRO A 1 821 ? -4.678 -5.241 -9.878 1.00 24.22 821 PRO A C 1
ATOM 6014 O O . PRO A 1 821 ? -4.924 -5.722 -8.773 1.00 24.22 821 PRO A O 1
ATOM 6017 N N . ALA A 1 822 ? -5.613 -4.620 -10.599 1.00 24.61 822 ALA A N 1
ATOM 6018 C CA . ALA A 1 822 ? -7.044 -4.790 -10.372 1.00 24.61 822 ALA A CA 1
ATOM 6019 C C . ALA A 1 822 ? -7.780 -4.883 -11.720 1.00 24.61 822 ALA A C 1
ATOM 6021 O O . ALA A 1 822 ? -7.541 -4.081 -12.618 1.00 24.61 822 ALA A O 1
ATOM 6022 N N . ASN A 1 823 ? -8.708 -5.843 -11.796 1.00 24.92 823 ASN A N 1
ATOM 6023 C CA . ASN A 1 823 ? -9.701 -6.115 -12.846 1.00 24.92 823 ASN A CA 1
ATOM 6024 C C . ASN A 1 823 ? -9.274 -6.942 -14.073 1.00 24.92 823 ASN A C 1
ATOM 6026 O O . ASN A 1 823 ? -8.950 -6.415 -15.132 1.00 24.92 823 ASN A O 1
ATOM 6030 N N . ILE A 1 824 ? -9.498 -8.258 -13.974 1.00 24.31 824 ILE A N 1
ATOM 6031 C CA . ILE A 1 824 ? -10.022 -9.053 -15.094 1.00 24.31 824 ILE A CA 1
ATOM 6032 C C . ILE A 1 824 ? -11.315 -9.723 -14.620 1.00 24.31 824 ILE A C 1
ATOM 6034 O O . ILE A 1 824 ? -11.300 -10.670 -13.838 1.00 24.31 824 ILE A O 1
ATOM 6038 N N . SER A 1 825 ? -12.443 -9.216 -15.107 1.00 26.44 825 SER A N 1
ATOM 6039 C CA . SER A 1 825 ? -13.730 -9.903 -15.128 1.00 26.44 825 SER A CA 1
ATOM 6040 C C . SER A 1 825 ? -13.977 -10.391 -16.560 1.00 26.44 825 SER A C 1
ATOM 6042 O O . SER A 1 825 ? -13.912 -9.611 -17.507 1.00 26.44 825 SER A O 1
ATOM 6044 N N . GLY A 1 826 ? -14.241 -11.691 -16.746 1.00 24.80 826 GLY A N 1
ATOM 6045 C CA . GLY A 1 826 ? -14.612 -12.220 -18.066 1.00 24.80 826 GLY A CA 1
ATOM 6046 C C . GLY A 1 826 ? -14.393 -13.719 -18.285 1.00 24.80 826 GLY A C 1
ATOM 6047 O O . GLY A 1 826 ? -13.379 -14.116 -18.839 1.00 24.80 826 GLY A O 1
ATOM 6048 N N . LYS A 1 827 ? -15.391 -14.519 -17.881 1.00 24.52 827 LYS A N 1
ATOM 6049 C CA . LYS A 1 827 ? -15.809 -15.847 -18.390 1.00 24.52 827 LYS A CA 1
ATOM 6050 C C . LYS A 1 827 ? -14.875 -16.598 -19.364 1.00 24.52 827 LYS A C 1
ATOM 6052 O O . LYS A 1 827 ? -14.873 -16.262 -20.542 1.00 24.52 827 LYS A O 1
ATOM 6057 N N . ILE A 1 828 ? -14.369 -17.763 -18.937 1.00 24.27 828 ILE A N 1
ATOM 6058 C CA . ILE A 1 828 ? -14.474 -19.041 -19.678 1.00 24.27 828 ILE A CA 1
ATOM 6059 C C . ILE A 1 828 ? -14.673 -20.167 -18.648 1.00 24.27 828 ILE A C 1
ATOM 6061 O O . ILE A 1 828 ? -13.861 -20.337 -17.746 1.00 24.27 828 ILE A O 1
ATOM 6065 N N . ALA A 1 829 ? -15.777 -20.903 -18.777 1.00 22.36 829 ALA A N 1
ATOM 6066 C CA . ALA A 1 829 ? -16.011 -22.184 -18.118 1.00 22.36 829 ALA A CA 1
ATOM 6067 C C . ALA A 1 829 ? -15.589 -23.314 -19.071 1.00 22.36 829 ALA A C 1
ATOM 6069 O O . ALA A 1 829 ? -15.836 -23.206 -20.273 1.00 22.36 829 ALA A O 1
ATOM 6070 N N . GLY A 1 830 ? -14.998 -24.383 -18.536 1.00 24.06 830 GLY A N 1
ATOM 6071 C CA . GLY A 1 830 ? -14.667 -25.598 -19.284 1.00 24.06 830 GLY A CA 1
ATOM 6072 C C . GLY A 1 830 ? -13.757 -26.542 -18.499 1.00 24.06 830 GLY A C 1
ATOM 6073 O O . GLY A 1 830 ? -12.546 -26.384 -18.544 1.00 24.06 830 GLY A O 1
ATOM 6074 N N . GLU A 1 831 ? -14.394 -27.445 -17.746 1.00 24.67 831 GLU A N 1
ATOM 6075 C CA . GLU A 1 831 ? -14.004 -28.822 -17.377 1.00 24.67 831 GLU A CA 1
ATOM 6076 C C . GLU A 1 831 ? -12.531 -29.247 -17.543 1.00 24.67 831 GLU A C 1
ATOM 6078 O O . GLU A 1 831 ? -12.057 -29.266 -18.667 1.00 24.67 831 GLU A O 1
ATOM 6083 N N . ILE A 1 832 ? -11.876 -29.725 -16.465 1.00 23.84 832 ILE A N 1
ATOM 6084 C CA . ILE A 1 832 ? -11.398 -31.122 -16.297 1.00 23.84 832 ILE A CA 1
ATOM 6085 C C . ILE A 1 832 ? -11.321 -31.444 -14.788 1.00 23.84 832 ILE A C 1
ATOM 6087 O O . ILE A 1 832 ? -10.923 -30.630 -13.959 1.00 23.84 832 ILE A O 1
ATOM 6091 N N . VAL A 1 833 ? -11.776 -32.655 -14.476 1.00 24.45 833 VAL A N 1
ATOM 6092 C CA . VAL A 1 833 ? -12.044 -33.303 -13.188 1.00 24.45 833 VAL A CA 1
ATOM 6093 C C . VAL A 1 833 ? -10.794 -33.941 -12.553 1.00 24.45 833 VAL A C 1
ATOM 6095 O O . VAL A 1 833 ? -9.909 -34.410 -13.262 1.00 24.45 833 VAL A O 1
ATOM 6098 N N . SER A 1 834 ? -10.849 -34.090 -11.218 1.00 25.67 834 SER A N 1
ATOM 6099 C CA . SER A 1 834 ? -10.139 -35.047 -10.332 1.00 25.67 834 SER A CA 1
ATOM 6100 C C . SER A 1 834 ? -8.634 -34.853 -10.097 1.00 25.67 834 SER A C 1
ATOM 6102 O O . SER A 1 834 ? -7.876 -34.611 -11.018 1.00 25.67 834 SER A O 1
ATOM 6104 N N . GLY A 1 835 ? -8.103 -35.006 -8.885 1.00 22.75 835 GLY A N 1
ATOM 6105 C CA . GLY A 1 835 ? -8.685 -35.391 -7.603 1.00 22.75 835 GLY A CA 1
ATOM 6106 C C . GLY A 1 835 ? -7.565 -35.561 -6.572 1.00 22.75 835 GLY A C 1
ATOM 6107 O O . GLY A 1 835 ? -6.435 -35.838 -6.955 1.00 22.75 835 GLY A O 1
ATOM 6108 N N . LEU A 1 836 ? -7.878 -35.365 -5.289 1.00 22.52 836 LEU A N 1
ATOM 6109 C CA . LEU A 1 836 ? -7.388 -36.153 -4.149 1.00 22.52 836 LEU A CA 1
ATOM 6110 C C . LEU A 1 836 ? -7.919 -35.538 -2.849 1.00 22.52 836 LEU A C 1
ATOM 6112 O O . LEU A 1 836 ? -7.644 -34.398 -2.489 1.00 22.52 836 LEU A O 1
ATOM 6116 N N . THR A 1 837 ? -8.735 -36.341 -2.185 1.00 22.12 837 THR A N 1
ATOM 6117 C CA . THR A 1 837 ? -9.270 -36.196 -0.836 1.00 22.12 837 THR A CA 1
ATOM 6118 C C . THR A 1 837 ? -8.179 -36.356 0.221 1.00 22.12 837 THR A C 1
ATOM 6120 O O . THR A 1 837 ? -7.389 -37.290 0.118 1.00 22.12 837 THR A O 1
ATOM 6123 N N . CYS A 1 838 ? -8.247 -35.576 1.301 1.00 21.73 838 CYS A N 1
ATOM 6124 C CA . CYS A 1 838 ? -7.901 -36.056 2.640 1.00 21.73 838 CYS A CA 1
ATOM 6125 C C . CYS A 1 838 ? -8.941 -35.544 3.641 1.00 21.73 838 CYS A C 1
ATOM 6127 O O . CYS A 1 838 ? -9.052 -34.355 3.924 1.00 21.73 838 CYS A O 1
ATOM 6129 N N . SER A 1 839 ? -9.736 -36.493 4.117 1.00 23.53 839 SER A N 1
ATOM 6130 C CA . SER A 1 839 ? -10.618 -36.431 5.271 1.00 23.53 839 SER A CA 1
ATOM 6131 C C . SER A 1 839 ? -9.815 -36.410 6.571 1.00 23.53 839 SER A C 1
ATOM 6133 O O . SER A 1 839 ? -8.934 -37.250 6.723 1.00 23.53 839 SER A O 1
ATOM 6135 N N . SER A 1 840 ? -10.207 -35.579 7.532 1.00 26.20 840 SER A N 1
ATOM 6136 C CA . SER A 1 840 ? -10.675 -36.052 8.846 1.00 26.20 840 SER A CA 1
ATOM 6137 C C . SER A 1 840 ? -10.971 -34.866 9.756 1.00 26.20 840 SER A C 1
ATOM 6139 O O . SER A 1 840 ? -10.099 -34.046 10.034 1.00 26.20 840 SER A O 1
ATOM 6141 N N . ALA A 1 841 ? -12.216 -34.828 10.221 1.00 25.64 841 ALA A N 1
ATOM 6142 C CA . ALA A 1 841 ? -12.649 -34.075 11.380 1.00 25.64 841 ALA A CA 1
ATOM 6143 C C . ALA A 1 841 ? -11.969 -34.599 12.655 1.00 25.64 841 ALA A C 1
ATOM 6145 O O . ALA A 1 841 ? -11.662 -35.787 12.766 1.00 25.64 841 ALA A O 1
ATOM 6146 N N . GLY A 1 842 ? -11.799 -33.699 13.615 1.00 23.98 842 GLY A N 1
ATOM 6147 C CA . GLY A 1 842 ? -11.363 -33.977 14.974 1.00 23.98 842 GLY A CA 1
ATOM 6148 C C . GLY A 1 842 ? -11.552 -32.718 15.805 1.00 23.98 842 GLY A C 1
ATOM 6149 O O . GLY A 1 842 ? -10.620 -31.941 15.972 1.00 23.98 842 GLY A O 1
ATOM 6150 N N . GLU A 1 843 ? -12.790 -32.491 16.237 1.00 26.33 843 GLU A N 1
ATOM 6151 C CA . GLU A 1 843 ? -13.121 -31.578 17.331 1.00 26.33 843 GLU A CA 1
ATOM 6152 C C . GLU A 1 843 ? -12.355 -31.997 18.603 1.00 26.33 843 GLU A C 1
ATOM 6154 O O . GLU A 1 843 ? -12.097 -33.185 18.804 1.00 26.33 843 GLU A O 1
ATOM 6159 N N . TRP A 1 844 ? -12.000 -31.039 19.460 1.00 25.30 844 TRP A N 1
ATOM 6160 C CA . TRP A 1 844 ? -12.609 -30.832 20.785 1.00 25.30 844 TRP A CA 1
ATOM 6161 C C . TRP A 1 844 ? -11.910 -29.648 21.485 1.00 25.30 844 TRP A C 1
ATOM 6163 O O . TRP A 1 844 ? -10.700 -29.690 21.692 1.00 25.30 844 TRP A O 1
ATOM 6173 N N . ASN A 1 845 ? -12.745 -28.668 21.863 1.00 28.94 845 ASN A N 1
ATOM 6174 C CA . ASN A 1 845 ? -12.558 -27.490 22.732 1.00 28.94 845 ASN A CA 1
ATOM 6175 C C . ASN A 1 845 ? -11.525 -26.418 22.371 1.00 28.94 845 ASN A C 1
ATOM 6177 O O . ASN A 1 845 ? -10.309 -26.651 22.533 1.00 28.94 845 ASN A O 1
#

Secondary structure (DSSP, 8-state):
--SHHHHHHHHHHHHHHHHHH------------HHHHHHHHTT--THHHHHHHHHHHHTT-THHHHT--SHHHHHHHHHHHHHHHT-GGGGGG-SSHHHHHHHHHHHHHHHT-HHHHTT-SSHHHHHHHHHHHHHHHT-GGGGGG--SHHHHHHHHHHHHHHHT-GGGGGG-SSHHHHHHHHHHHHHHHT-GGGGGG--SHHHHHHHHHHHHHHTT-HHHHTT-SSHHHHHHHHHHHHHHTT-GGGGGGSSSHHHHHHHHHHHHHHTT-HHHHTT--SHHHHHHHHHHHHHHHT-GGGGGG---HHHHHHHHHHHHHHHT-HHHHTT--SHHHHHHHHHHHHHHHT-GGGGGG--SHHHHHHHHHHHHHHHT-HHHHHT--SHHHHHHHHHHHHHHHT-GGGGGGSSSHHHHHHHHHHHHT-GGGGGG--SHHHHHHHHHHHTTTS--TTTGGGSSSHHHHHHHHHHHHHHHT-HHHHHT--S-HHHHHHHHHHHHHHHT-HHHHTT-SSHHHHHHHHHHHHHHTT-TTGGGG--SHHHHHHHHHHHHHHTT-HHHHHHHHTT-HHHHHHHHHHHHHHHT-TTGGGG-S-TTTHHHHHHHHHHHHT-GGGGGGSPPPPTTSTTTTHHHHHHHHHHHHHHT-GGGGGGS-HHHHHHHHHHH-TTSTT-TT-EEEEEEEEEETTS-B-TT-EEEEEETTTEEEEEEE--TTSEEEEEEEESEEEEEEE---TTEE----EEEEE-TTSEEEEEEEEEE-----S--S---------------SS--------TT-------SS-------PPP----S-PPP-------------------------

Radius of gyration: 44.94 Å; chains: 1; bounding box: 122×73×101 Å

pLDDT: mean 82.67, std 21.89, range [20.64, 98.56]

Sequence (845 aa):
MKSGKLALLVLIAALVLLLAFSGCVKKKVPTKDPAVLAQECGKLEGVGKDDCFLQAAALGFAPACDSIIDAVKKDSCFQALANATLDSSYCSKISSASLKDDCLVAFAQSSSDSGACLKVSEPLKKDSCLLQVALSSKDSSVCVSISDSVSKDNCYSQLALQSSTPSLCALLSTVPSKDSCYSQIATSLQKSSICSSISNVSSRDSCYSQIALALPDADICLQASQISVRDSCISQIAISAGNSELCPKLSTIQSKDSCYSQIAIAKKSIEACRKISVDSELQNCIYQIALQKQDSANCALISSSELKDSCYSSFALNSRNSGLCAKISAVVSKDSCYSQLAALLSSSELCSKVASSTSQSNCYLLLATQRLDEGLCALVKDSVVKSSCYSQLSLSLGSSSLCSKTAVPDDCYLQFAQSRLDSTVCPKIQNSAKRDDCINLTLSSSPSILICPKLSTLSLRNSCFESVASANADINACSKITSDLNLSNSCISKVALLKRDLSLCSTLPKQSLKDDCISSIAVLSDSTSNCSGISDKLKKANCIKQVAISLQDSSLCSQAYSLDKTAFDKCLVEIAGLKADASICNGLYSSNSKPECIGGVAIALNDSSLCSTLPLGPLLQAGAYEKRDECLLLFAQETQNSTLCAQLHEGFKTKCDCFFNSQLSGCAGAVGSLSVSVHSFDGNALQNIQVAVYRQGLYLYNRLPTSSDGVVLFENISEGNYSVTPSDPLGFFESSSSNVSVPRGSQASLSFTLNRACNSNNAISQFQSDVGCCYLGKKLSNNQLYYASDSDNKRLLCSENQLYSCGNPVECTASNSCVSPANISGKIAGEIVSGLTCSSAGEWN

Foldseek 3Di:
DPPVVVVVVVVVVVVVVVVVVPPPPPPCPPPPPLVNQLVVLVPDDDPSSLVSLLVSLLSQDVVSLVVHDPLVSSLVSLLSNCLNVLPLVSLVVRPDLVSSLVSLLNSCLNVLDLVSLVPRDDLVSSLVSLLNSCLSVLPLVSLVPRPDLVSSLVSLLNSCQVVLPLVSLVVRDDLVSSLVSLLNSCLVVLPLVSLVSRPDLVSSLVSLLNSCVVVVPLVSLVPRPDLVSSLVSLLVSCLVVLPLVSLVVRDDLVSSLVSLLSSCLVVLNLVSLVSRDDLVSSLVSLLSSCVVVLPLVSLVVRPDLVSSLVSLLVSCLVVLPLVSLVVRDDLVSSLVSLLNSCLVVLPLVSLVVRDDLVSSLVSLLSSCLVVLPLVSLVVRPDLQSSLVSLLSSCQSVVHLPSLVVHPQSLVSLLVSCLSVLDLVSLVVRPDLVSSLVSNVNSCQPDLDLVCLVSHDDLVSSLVSLLSSCLVVLPLVSLVVNPPDLPSSLVSLLNSCQVVLPLVSLVPRPDLVSSLVSLLSSCLVVLHLVSLVSRPQLVSSLQSQLSSCLSVLPLVSLVVSCVRDLVSSLVSLLSSCLVVLPLVSLVPRPDPLSSLSSQLSSCLSVVHLVSLVVNQQPDPPDDCSCVSSLSSLLSSCQSVVPLVSLVVHPPVSSLVSCCLNPVPDDVNPKFFEKEKEAEAEPVRQADWQWWKFKAAPVHRGRDTDTAHNRRMDMGTRHGFHKIWIFTDQPDFWDDGDIDIWTGHIHYYHYYYHYIYGHDDDDDDPDDDDDDDDDDDDDDDDDDDDDDDDDDPVGDDDDDDPDDDDDPDDDDDDDDDDDDDDDDDDDDDDDDDDDDDDDDDDDDDDD